Protein 8YH0 (pdb70)

Foldseek 3Di:
DVLLVVLLVLLLVLLVLLLVLLVLLVVLCVVDVVNPDLLSLLVNQLSVLLNQLSPLVSVLVNLQVVQDFDWQVVLLVSQLSNQLSLLSNLLSLLVSLVLLLLCLPVPPCSPVVDDPVVSVVSNVVSSVVSNCLSCVCVVQQWLCNVDPCVPDTITGRHPCNTHPLCSCQVPVCVPRQVVSLVVSVVSLVVSQVSVVVVDHVVSVVLSCVSSCLSCVLQVQLNVVSVQVNVVHDDDVSSNSVNVSSSSNSSSCVSCRRQCVDPSSVVSSVVD/DDDPVRVVVVVVVVVVVVVVVVVVVVVVQAAEEEEDEDPPQCSVVVLVLACVKDWDWHDDPNHIYTYIYNVPPPDPPCPCVLVCAPHQAYEYGGELPVVCVVRLVVLLVQLVDPRCVQHAYEYEHAADPPNFPPLVVDAPVPPPPPDDDDSGRVVVVVVSVVVSQVSNPDPPRYYYHYYDYYSVDSCPNVSVVVSSVVSVVVVVCVVVVVD/DPPVVVVVVVVVVVVVVLVVPDDDFLQVVCVVPDADAAPDKDFPDKQADFDFAWAEKEAAQVLQWIWTAGLQQWIWIARRVVSDTPAIDRHPHSAWHEKEAANVRQWIWIFWQVQKIWIWGRDDPVNHIGTLAIAHDGDAIWQYKYDLHPFWIKTFGQVQKIFIDGNVVSYTPEIAHDGPGTWHEKEAAPNRQKIKTWGQVQKIFIAGPPPSDGLAIAHDGDGGWNEKYAQNNNQWMWTWGQQLKIWIGGPVSNYTRDIQHDPVRNGTWQYWDAALNSQWIWTWTQVQKIFTARNSNSDTSYIRPDGPGGFHYKYAHNVRPWIWIGGRSRMITIID/DCVVVVVVVVVVVVVPDPDDDVVVVVVVVVVVCVVCQVVDCVNVNDPPVPPPD/DAKAKDWADEDEFQAKTKIKIADDDDQLLQWKKWKWWAADLFGIGTAWIAHRPSPDTGGAPVQVVFWDWDDDNVRRMIMIIGGGDAQVNWTWMKMFIAHDDVPDQGGQDIHFTHGHGYPHVDKDKEWPAAEDEDDFQDKDKTKIWIDWFCQDPVRWNQKFKWFDFPNGDIHGQGGTAQRGHPPDDNQWGWHDGGTMIMIMGGRDDPRRFGWMKMWGDSDPPIDIYRTHGYHD

Organism: Homo sapiens (NCBI:txid9606)

Solvent-accessible surface area: 48279 Å² total; per-residue (Å²): 106,228,56,35,97,79,5,46,62,48,1,76,104,18,2,81,69,0,36,82,15,0,76,76,8,36,140,2,2,111,66,32,48,80,1,74,62,16,6,2,32,16,9,16,9,5,2,93,0,0,43,14,6,2,69,78,1,18,55,22,3,30,51,14,49,107,17,77,90,40,53,9,134,55,0,0,100,39,0,0,31,23,10,4,23,15,5,3,6,0,15,4,3,32,13,5,0,58,5,8,58,66,5,7,99,25,33,29,110,2,105,134,69,18,28,105,200,151,4,142,129,39,19,40,100,28,62,115,36,2,83,112,1,0,49,28,0,72,176,31,132,11,66,55,120,73,46,93,100,117,139,95,77,142,19,64,0,141,43,110,43,0,1,72,18,36,9,24,8,120,46,2,28,113,72,59,15,54,72,1,17,93,56,0,62,59,14,3,152,46,0,45,109,37,8,118,102,102,125,80,155,143,5,18,141,5,6,120,63,5,24,121,22,4,24,84,7,21,58,37,30,5,89,13,17,34,80,24,66,122,129,30,155,32,90,78,78,53,41,26,100,0,32,20,49,4,16,14,3,7,42,65,9,11,99,4,5,1,87,55,0,130,87,9,65,87,7,96,129,149,98,156,75,2,12,10,32,104,15,17,35,49,33,6,114,58,19,25,118,78,7,135,93,39,11,78,137,50,46,72,29,7,48,0,0,0,27,17,24,65,171,7,9,28,85,44,3,42,182,68,8,149,42,20,88,52,37,99,12,83,28,125,85,11,52,1,36,2,0,20,14,45,41,10,196,23,162,71,116,13,11,26,37,3,0,42,67,3,15,0,0,0,0,2,3,30,21,63,119,201,39,71,73,7,38,112,55,0,40,56,10,3,85,30,158,50,2,33,92,13,8,0,0,0,2,5,5,70,84,95,114,9,33,114,73,24,147,146,39,61,51,55,136,66,37,112,134,14,105,36,62,86,70,59,118,80,5,2,32,72,6,42,79,51,1,45,97,34,8,119,88,133,140,58,8,73,20,28,38,9,48,59,14,8,99,58,118,102,4,18,68,56,0,40,74,3,0,19,15,8,41,7,43,58,15,5,67,21,2,4,1,93,139,112,31,165,85,57,19,109,73,22,43,85,94,20,78,95,32,24,127,79,44,27,79,25,79,1,51,120,67,3,126,130,39,102,94,39,47,136,15,135,16,146,45,74,58,29,1,156,23,4,99,19,30,0,27,10,10,46,12,0,76,69,4,53,24,0,0,0,0,0,16,41,8,27,0,0,0,1,5,0,57,63,50,19,10,7,16,38,6,91,21,171,18,20,7,2,31,4,1,0,14,0,67,66,12,48,53,0,0,2,6,0,1,32,15,49,2,11,0,6,27,10,133,26,133,51,12,65,32,119,48,34,78,76,2,61,53,19,54,5,0,1,8,12,0,60,9,9,83,83,54,67,0,0,0,0,0,4,54,35,18,0,0,6,2,41,10,116,80,12,124,76,92,28,64,2,83,37,11,116,13,5,0,30,14,3,14,32,8,80,90,54,116,31,0,0,0,0,0,12,45,20,11,2,12,0,1,14,7,153,119,23,74,24,91,5,22,2,51,45,28,147,32,2,2,16,5,10,30,11,1,40,31,12,41,0,0,0,1,0,0,57,45,6,12,0,31,0,4,1,21,67,2,11,31,40,6,16,71,0,58,66,124,110,22,142,37,4,0,34,12,13,12,14,2,79,0,0,16,2,0,2,0,0,1,22,80,89,48,0,9,0,2,3,0,2,37,23,91,82,5,1,57,1,59,42,10,65,35,32,0,12,8,12,9,27,5,79,44,0,38,0,0,0,0,0,0,14,21,20,42,0,36,0,7,8,167,54,130,14,128,92,92,10,64,60,27,94,94,24,30,137,33,110,86,39,84,8,23,104,0,1,41,46,0,54,52,52,3,95,84,72,25,172,118,0,15,5,28,67,91,42,94,92,112,133,22,35,16,56,99,3,69,14,61,32,29,26,146,19,115,64,66,25,70,72,105,0,30,0,59,14,62,40,22,24,3,61,31,5,3,0,0,0,0,3,32,11,69,168,144,10,11,54,5,1,0,7,1,3,20,37,56,63,29,68,73,41,6,84,75,2,117,77,48,13,58,3,49,30,38,41,121,154,57,24,0,42,0,49,0,64,38,0,134,64,79,0,31,4,78,0,0,0,0,10,0,11,12,44,88,50,4,20,0,1,34,51,8,0,115,17,17,81,2,71,12,51,136,152,57,6,95,13,75,20,79,70,72,62,46,111,22,83,75,53,101,81,13,78,4,39,1,134,12,69,86,58,0,99,31,96,66,53,52,10,3,2,0,4,0,1,17,47,96,93,91,16,5,63,2,1,1,37,26,43,58,63,51,12,74,75,17,44,129,56,5,43,5,52,32,89,16,56,35,4,35,0,51,1,56,192,4,82,65,112,1,33,7,34,0,8,0,0,0,0,10,76,53,20,6,30,18,7,67,7,2,87,6,67,119

Secondary structure (DSSP, 8-state):
---HHHHHHHHHHHHHHHHHHHHHHHHHSSEEEEEEE-TTSSHHHHHHH----EEEEEEETTEEEEEEE-TT------SSGGGGTT-SEEEEE-----HHHHHHHHHHHHHH-TTSSSSEEEEE----SSSSTTSTTS-TTSS-TT--S-SSHHHHHHHHHHHHHHT-S-TTT--EEEE-S-SSSTTHHHHHHHHHHHHHHHHHHTTTT--/--HHHHHHHHHHHHHHHHHHH----HHHHSTTS---------EEEEE----S-EEEEEE-TTSSEEEEEETTTEEEEEETTTTEEEEEEE-S-S-EEEEEE-TTSSEEEEEETTSEEEEEE-S-TTSS-EEEEEEE---S-EEEEEEEETTEEEEEETTSEEEEEETTT-SEEEEEE--SS-EEEEEE-TTSSEEEEEETTS-EEEEETTT--EEEEE---SS-EEEEEE-TTSSEEEEEETTS-EEEEETTT-SEEEEE--TT--S-EEEEEE-TTS-EEEEEETTS-EEEEETTT-SEEEE----SS-EEEEEE-SSSS-EEEEETTS-EEEE-/-HHHHHHHHHHHHHHS-----HHHHHHHHHHHHHHTSTT-TTTSPPPTTT---/-HHHHHHHHHHHHHHHHHHHHHHHHHHHHHH-GGG-SHHHHHHHHHHHHHHHHHHTHHHHHHHHHHT-B--HHHHHHHHHHHHHHHHHHHHHHHHHHHHHHHHHHHGGGHHHH--HHHHHHHHHHHHHHHHHHHHGGGGT-SGGGT-S-TT----B--HHHHS-HHIIIIIIIHHHTHHHHHHHHHHHHHHHHHHHHH--HHHHHHHHHHHHHHHHHHHHHHHHHHHHHTT----HHHHHHHHHHHHHHHHHHHHHHGGGSHHHHHHHHH-/-EEEEE--EEE-TT--EEEEEEEESS-GGG-EEEEEEEETTTEEEEEEEE-TTS--EEE-TTTTTS-EEEEETTTTEEEEEE----GGG-EEEEEEEE--STT--TT--B---EEEEE------EEES-SEEE--TTS-EEEEEEESS--B-TTS-B-B-EEEE-TTS-EEEEESSSS-B-TT--TTEEEEEETTEEEEEESS--GGG-SEEE--B-SSSSP-----EEEE-

InterPro domains:
  IPR001019 Guanine nucleotide binding protein, alpha subunit [PF00503] (14-343)
  IPR001019 Guanine nucleotide binding protein, alpha subunit [PR00318] (35-50)
  IPR001019 Guanine nucleotide binding protein, alpha subunit [PR00318] (167-189)
  IPR001019 Guanine nucleotide binding protein, alpha subunit [PR00318] (196-213)
  IPR001019 Guanine nucleotide binding protein, alpha subunit [PR00318] (218-246)
  IPR001019 Guanine nucleotide binding protein, alpha subunit [PR00318] (264-273)
  IPR001019 Guanine nucleotide binding protein, alpha subunit [PS51882] (32-354)
  IPR001019 Guanine nucleotide binding protein, alpha subunit [PTHR10218] (7-351)
  IPR001019 Guanine nucleotide binding protein, alpha subunit [SM00275] (13-353)
  IPR001019 Guanine nucleotide binding protein, alpha subunit [cd00066] (34-348)
  IPR001408 G-protein alpha subunit, group I [PR00441] (79-88)
  IPR001408 G-protein alpha subunit, group I [PR00441] (185-195)
  IPR001408 G-protein alpha subunit, group I [PR00441] (278-290)
  IPR001408 G-protein alpha subunit, group I [PR00441] (296-307)
  IPR001408 G-protein alpha subunit, group I [PR00441] (343-354)
  IPR011025 G protein alpha subunit, helical insertion [G3DSA:1.10.400.10] (62-180)
  IPR011025 G protein alpha subunit, helical insertion [SSF47895] (61-181)
  IPR027417 P-loop containing nucleoside triphosphate hydrolase [G3DSA:3.40.50.300] (35-343)
  IPR027417 P-loop containing nucleoside triphosphate hydrolase [SSF52540] (32-349)

Radius of gyration: 36.75 Å; Cα contacts (8 Å, |Δi|>4): 2383; chains: 5; bounding box: 72×110×106 Å

B-factor: mean 31.42, std 19.79, range [5.39, 108.95]

Sequence (1103 aa):
SWTSVTYITVEILIGLCAIVGNVLVIWVVKLNPSLQTTTFYFIVSLALADIAVGVLVMPLAIVISLGVTIHFYSCLFMTCLMLIFTHASIMSLLAIAVDRYLRVKLTVRYRRVTTQRRIWLALGLCWLVSFLVGLTPMFGWNMKLSSADENLTFLPCRFRSVMRMDYMVYFSFFLWILVPLVVMCAIYFDIFYIIRNRLEFKTAKSLLLVLFLFALCWLPLSIINCILYFDGQVPQTVLYLGILLSHANSMMNPIVYAYKIKKFKETYLLITLSAEDKAAVERSKMIDRNLREDGEKAAREVKLLLLGAGESGKSTIVKQMKGIVETHFTFKDLHFKMFDVGGQRSERKKWIHCFEGVTAIIFCVALSNRMHESMKLFDSICNNKWFTDTSIILFLNKKDLFEEKIKKSPLTICYPEYAGSNTYEEAAAYIQCQFEDLNKRKDTKEIYTHFTCATDTKNVQFVFDAVTDVIIKNNLKDCGLFDQLRQEAEQLKNQIRDARKACADATLSQITNNIDPVGRIQMRTRRTLRGHLAKIYAMHWGTDSRLLVSASQDGKLIIWDSYTTNKVHAIPLRSSWVMTCAYAPSGNYVACGGLDNICSIYNLKTREGNVRVSRELAGHTGYLSCCRFLDDNQIVTSSGDTTCALWDIETGQQTTTFTGHTGDVMSLSLAPDTRLFVSGACDASAKLWDVREGMCRQTFTGHESDINAICFFPNGNAFATGSDDATCRLFDLRADQELMTYSHDNIICGITSVSFSKSGRLLLAGYDDFNCNVWDALKADRAGVLAGHDNRVSCLGVTDDGMAVATGSWDSFLKIWNIAQARKLVEQLKMEANIDRIKVSKAAADLMAYCEAHAKEDPLLTPVPASENPFVQLVESGGGLVQPGGSRKLSCSASGFAFSSFGMHWVRQAPEKGLEWVAYISSGSGTIYYADTVKGRFTISRDDPKNTLFLQMTSLRSEDTAMYYCVRSIYYYGSSPFDFWGQGTTLTVSSSDIVMTQATSSVPVTPGESVSISCRSSKSLLHSNGNTYLYWFLQRPGQSPQLLIYRMSNLASGVPDRFSGSGSGTAFTLTISRLEAEDVGVYYCMQHLEYPLTFGAGTKLEL

Nearest PDB structures (foldseek):
  7xat-assembly1_D  TM=9.523E-01  e=4.772E-06  Bos taurus
  6dde-assembly1_C  TM=9.032E-01  e=3.827E-06  Homo sapiens
  8sg1-assembly1_G  TM=8.484E-01  e=4.434E-06  Homo sapiens
  7yj4-assembly1_G  TM=9.229E-01  e=1.338E-05  Bos taurus
  8zbe-assembly1_D  TM=7.399E-01  e=9.257E-06  Rattus norvegicus

Structure (mmCIF, N/CA/C/O backbone):
data_8YH0
#
_entry.id   8YH0
#
_cell.length_a   1.00
_cell.length_b   1.00
_cell.length_c   1.00
_cell.angle_alpha   90.00
_cell.angle_beta   90.00
_cell.angle_gamma   90.00
#
_symmetry.space_group_name_H-M   'P 1'
#
loop_
_entity.id
_entity.type
_entity.pdbx_description
1 polymer 'HA tag,Adenosine receptor A3,LgBiT,eGFP chimera'
2 polymer 'Guanine nucleotide-binding protein G(I)/G(S)/G(O) subunit gamma-2,Guanine nucleotide-binding protein G(i) subunit alpha-1'
3 polymer 'Guanine nucleotide-binding protein G(I)/G(S)/G(T) subunit beta-1'
4 polymer scfv16
5 non-polymer "N-ETHYL-5'-CARBOXAMIDO ADENOSINE"
#
loop_
_atom_site.group_PDB
_atom_site.id
_atom_site.type_symbol
_atom_site.label_atom_id
_atom_site.label_alt_id
_atom_site.label_comp_id
_atom_site.label_asym_id
_atom_site.label_entity_id
_atom_site.label_seq_id
_atom_site.pdbx_PDB_ins_code
_atom_site.Cartn_x
_atom_site.Cartn_y
_atom_site.Cartn_z
_atom_site.occupancy
_atom_site.B_iso_or_equiv
_atom_site.auth_seq_id
_atom_site.auth_comp_id
_atom_site.auth_asym_id
_atom_site.auth_atom_id
_atom_site.pdbx_PDB_model_num
ATOM 1 N N . SER A 1 34 ? 83.901 118.636 151.185 1.00 54.89 9 SER R N 1
ATOM 2 C CA . SER A 1 34 ? 84.212 119.975 151.762 1.00 54.89 9 SER R CA 1
ATOM 3 C C . SER A 1 34 ? 84.613 120.957 150.666 1.00 54.89 9 SER R C 1
ATOM 4 O O . SER A 1 34 ? 84.840 120.566 149.522 1.00 54.89 9 SER R O 1
ATOM 7 N N . TRP A 1 35 ? 84.696 122.239 151.026 1.00 56.86 10 TRP R N 1
ATOM 8 C CA . TRP A 1 35 ? 85.109 123.254 150.061 1.00 56.86 10 TRP R CA 1
ATOM 9 C C . TRP A 1 35 ? 86.540 123.011 149.598 1.00 56.86 10 TRP R C 1
ATOM 10 O O . TRP A 1 35 ? 86.856 123.155 148.410 1.00 56.86 10 TRP R O 1
ATOM 21 N N . THR A 1 36 ? 87.421 122.641 150.529 1.00 51.07 11 THR R N 1
ATOM 22 C CA . THR A 1 36 ? 88.821 122.423 150.186 1.00 51.07 11 THR R CA 1
ATOM 23 C C . THR A 1 36 ? 88.964 121.307 149.160 1.00 51.07 11 THR R C 1
ATOM 24 O O . THR A 1 36 ? 89.736 121.422 148.203 1.00 51.07 11 THR R O 1
ATOM 28 N N . SER A 1 37 ? 88.226 120.212 149.348 1.00 49.30 12 SER R N 1
ATOM 29 C CA . SER A 1 37 ? 88.313 119.089 148.422 1.00 49.30 12 SER R CA 1
ATOM 30 C C . SER A 1 37 ? 87.879 119.502 147.020 1.00 49.30 12 SER R C 1
ATOM 31 O O . SER A 1 37 ? 88.535 119.172 146.026 1.00 49.30 12 SER R O 1
ATOM 34 N N . VAL A 1 38 ? 86.765 120.232 146.926 1.00 50.40 13 VAL R N 1
ATOM 35 C CA . VAL A 1 38 ? 86.258 120.652 145.621 1.00 50.40 13 VAL R CA 1
ATOM 36 C C . VAL A 1 38 ? 87.255 121.583 144.944 1.00 50.40 13 VAL R C 1
ATOM 37 O O . VAL A 1 38 ? 87.546 121.451 143.747 1.00 50.40 13 VAL R O 1
ATOM 41 N N . THR A 1 39 ? 87.787 122.544 145.700 1.00 47.07 14 THR R N 1
ATOM 42 C CA . THR A 1 39 ? 88.754 123.482 145.140 1.00 47.07 14 THR R CA 1
ATOM 43 C C . THR A 1 39 ? 89.993 122.746 144.645 1.00 47.07 14 THR R C 1
ATOM 44 O O . THR A 1 39 ? 90.507 123.019 143.553 1.00 47.07 14 THR R O 1
ATOM 48 N N . TYR A 1 40 ? 90.485 121.801 145.447 1.00 41.97 15 TYR R N 1
ATOM 49 C CA . TYR A 1 40 ? 91.662 121.030 145.072 1.00 41.97 15 TYR R CA 1
ATOM 50 C C . TYR A 1 40 ? 91.411 120.241 143.795 1.00 41.97 15 TYR R C 1
ATOM 51 O O . TYR A 1 40 ? 92.242 120.228 142.884 1.00 41.97 15 TYR R O 1
ATOM 60 N N . ILE A 1 41 ? 90.252 119.585 143.708 1.00 44.45 16 ILE R N 1
ATOM 61 C CA . ILE A 1 41 ? 89.938 118.786 142.525 1.00 44.45 16 ILE R CA 1
ATOM 62 C C . ILE A 1 41 ? 89.866 119.675 141.290 1.00 44.45 16 ILE R C 1
ATOM 63 O O . ILE A 1 41 ? 90.399 119.338 140.226 1.00 44.45 16 ILE R O 1
ATOM 68 N N . THR A 1 42 ? 89.201 120.826 141.413 1.00 44.65 17 THR R N 1
ATOM 69 C CA . THR A 1 42 ? 89.053 121.725 140.273 1.00 44.65 17 THR R CA 1
ATOM 70 C C . THR A 1 42 ? 90.410 122.234 139.795 1.00 44.65 17 THR R C 1
ATOM 71 O O . THR A 1 42 ? 90.721 122.202 138.596 1.00 44.65 17 THR R O 1
ATOM 75 N N . VAL A 1 43 ? 91.235 122.713 140.728 1.00 41.15 18 VAL R N 1
ATOM 76 C CA . VAL A 1 43 ? 92.542 123.242 140.349 1.00 41.15 18 VAL R CA 1
ATOM 77 C C . VAL A 1 43 ? 93.395 122.137 139.739 1.00 41.15 18 VAL R C 1
ATOM 78 O O . VAL A 1 43 ? 94.103 122.349 138.749 1.00 41.15 18 VAL R O 1
ATOM 82 N N . GLU A 1 44 ? 93.334 120.938 140.321 1.00 41.83 19 GLU R N 1
ATOM 83 C CA . GLU A 1 44 ? 94.115 119.814 139.823 1.00 41.83 19 GLU R CA 1
ATOM 84 C C . GLU A 1 44 ? 93.726 119.470 138.392 1.00 41.83 19 GLU R C 1
ATOM 85 O O . GLU A 1 44 ? 94.588 119.288 137.525 1.00 41.83 19 GLU R O 1
ATOM 91 N N . ILE A 1 45 ? 92.422 119.369 138.124 1.00 44.06 20 ILE R N 1
ATOM 92 C CA . ILE A 1 45 ? 91.980 118.988 136.786 1.00 44.06 20 ILE R CA 1
ATOM 93 C C . ILE A 1 45 ? 92.357 120.068 135.778 1.00 44.06 20 ILE R C 1
ATOM 94 O O . ILE A 1 45 ? 92.830 119.771 134.674 1.00 44.06 20 ILE R O 1
ATOM 99 N N . LEU A 1 46 ? 92.169 121.339 136.145 1.00 43.65 21 LEU R N 1
ATOM 100 C CA . LEU A 1 46 ? 92.534 122.418 135.232 1.00 43.65 21 LEU R CA 1
ATOM 101 C C . LEU A 1 46 ? 94.028 122.394 134.925 1.00 43.65 21 LEU R C 1
ATOM 102 O O . LEU A 1 46 ? 94.442 122.526 133.766 1.00 43.65 21 LEU R O 1
ATOM 107 N N . ILE A 1 47 ? 94.856 122.212 135.957 1.00 39.19 22 ILE R N 1
ATOM 108 C CA . ILE A 1 47 ? 96.303 122.217 135.766 1.00 39.19 22 ILE R CA 1
ATOM 109 C C . ILE A 1 47 ? 96.728 121.040 134.898 1.00 39.19 22 ILE R C 1
ATOM 110 O O . ILE A 1 47 ? 97.587 121.172 134.018 1.00 39.19 22 ILE R O 1
ATOM 115 N N . GLY A 1 48 ? 96.148 119.864 135.143 1.00 41.06 23 GLY R N 1
ATOM 116 C CA . GLY A 1 48 ? 96.492 118.705 134.336 1.00 41.06 23 GLY R CA 1
ATOM 117 C C . GLY A 1 48 ? 96.100 118.880 132.882 1.00 41.06 23 GLY R C 1
ATOM 118 O O . GLY A 1 48 ? 96.848 118.507 131.972 1.00 41.06 23 GLY R O 1
ATOM 119 N N . LEU A 1 49 ? 94.916 119.447 132.641 1.00 44.24 24 LEU R N 1
ATOM 120 C CA . LEU A 1 49 ? 94.502 119.720 131.269 1.00 44.24 24 LEU R CA 1
ATOM 121 C C . LEU A 1 49 ? 95.461 120.694 130.599 1.00 44.24 24 LEU R C 1
ATOM 122 O O . LEU A 1 49 ? 95.833 120.516 129.432 1.00 44.24 24 LEU R O 1
ATOM 127 N N . CYS A 1 50 ? 95.875 121.735 131.325 1.00 43.70 25 CYS R N 1
ATOM 128 C CA . CYS A 1 50 ? 96.829 122.689 130.767 1.00 43.70 25 CYS R CA 1
ATOM 129 C C . CYS A 1 50 ? 98.147 122.004 130.420 1.00 43.70 25 CYS R C 1
ATOM 130 O O . CYS A 1 50 ? 98.732 122.254 129.359 1.00 43.70 25 CYS R O 1
ATOM 133 N N . ALA A 1 51 ? 98.630 121.137 131.312 1.00 39.74 26 ALA R N 1
ATOM 134 C CA . ALA A 1 51 ? 99.876 120.420 131.060 1.00 39.74 26 ALA R CA 1
ATOM 135 C C . ALA A 1 51 ? 99.762 119.564 129.806 1.00 39.74 26 ALA R C 1
ATOM 136 O O . ALA A 1 51 ? 100.654 119.558 128.948 1.00 39.74 26 ALA R O 1
ATOM 138 N N . ILE A 1 52 ? 98.655 118.827 129.691 1.00 40.46 27 ILE R N 1
ATOM 139 C CA . ILE A 1 52 ? 98.457 117.957 128.534 1.00 40.46 27 ILE R CA 1
ATOM 140 C C . ILE A 1 52 ? 98.432 118.784 127.257 1.00 40.46 27 ILE R C 1
ATOM 141 O O . ILE A 1 52 ? 99.066 118.435 126.256 1.00 40.46 27 ILE R O 1
ATOM 146 N N . VAL A 1 53 ? 97.700 119.900 127.276 1.00 41.61 28 VAL R N 1
ATOM 147 C CA . VAL A 1 53 ? 97.580 120.728 126.077 1.00 41.61 28 VAL R CA 1
ATOM 148 C C . VAL A 1 53 ? 98.944 121.272 125.673 1.00 41.61 28 VAL R C 1
ATOM 149 O O . VAL A 1 53 ? 99.333 121.223 124.499 1.00 41.61 28 VAL R O 1
ATOM 153 N N . GLY A 1 54 ? 99.694 121.796 126.644 1.00 39.42 29 GLY R N 1
ATOM 154 C CA . GLY A 1 54 ? 100.994 122.365 126.327 1.00 39.42 29 GLY R CA 1
ATOM 155 C C . GLY A 1 54 ? 101.957 121.335 125.769 1.00 39.42 29 GLY R C 1
ATOM 156 O O . GLY A 1 54 ? 102.641 121.577 124.770 1.00 39.42 29 GLY R O 1
ATOM 157 N N . ASN A 1 55 ? 102.017 120.163 126.402 1.00 37.56 30 ASN R N 1
ATOM 158 C CA . ASN A 1 55 ? 102.946 119.139 125.940 1.00 37.56 30 ASN R CA 1
ATOM 159 C C . ASN A 1 55 ? 102.533 118.591 124.579 1.00 37.56 30 ASN R C 1
ATOM 160 O O . ASN A 1 55 ? 103.390 118.287 123.740 1.00 37.56 30 ASN R O 1
ATOM 165 N N . VAL A 1 56 ? 101.227 118.465 124.334 1.00 39.67 31 VAL R N 1
ATOM 166 C CA . VAL A 1 56 ? 100.764 118.014 123.026 1.00 39.67 31 VAL R CA 1
ATOM 167 C C . VAL A 1 56 ? 101.138 119.030 121.958 1.00 39.67 31 VAL R C 1
ATOM 168 O O . VAL A 1 56 ? 101.549 118.665 120.851 1.00 39.67 31 VAL R O 1
ATOM 172 N N . LEU A 1 57 ? 100.996 120.321 122.267 1.00 41.63 32 LEU R N 1
ATOM 173 C CA . LEU A 1 57 ? 101.412 121.351 121.320 1.00 41.63 32 LEU R CA 1
ATOM 174 C C . LEU A 1 57 ? 102.907 121.260 121.043 1.00 41.63 32 LEU R C 1
ATOM 175 O O . LEU A 1 57 ? 103.349 121.404 119.897 1.00 41.63 32 LEU R O 1
ATOM 180 N N . VAL A 1 58 ? 103.704 121.022 122.087 1.00 39.24 33 VAL R N 1
ATOM 181 C CA . VAL A 1 58 ? 105.152 120.902 121.907 1.00 39.24 33 VAL R CA 1
ATOM 182 C C . VAL A 1 58 ? 105.470 119.737 120.976 1.00 39.24 33 VAL R C 1
ATOM 183 O O . VAL A 1 58 ? 106.288 119.852 120.054 1.00 39.24 33 VAL R O 1
ATOM 187 N N . ILE A 1 59 ? 104.827 118.592 121.213 1.00 39.79 34 ILE R N 1
ATOM 188 C CA . ILE A 1 59 ? 105.078 117.412 120.387 1.00 39.79 34 ILE R CA 1
ATOM 189 C C . ILE A 1 59 ? 104.669 117.680 118.944 1.00 39.79 34 ILE R C 1
ATOM 190 O O . ILE A 1 59 ? 105.379 117.316 117.998 1.00 39.79 34 ILE R O 1
ATOM 195 N N . TRP A 1 60 ? 103.504 118.301 118.755 1.00 46.83 35 TRP R N 1
ATOM 196 C CA . TRP A 1 60 ? 103.032 118.629 117.416 1.00 46.83 35 TRP R CA 1
ATOM 197 C C . TRP A 1 60 ? 104.047 119.504 116.692 1.00 46.83 35 TRP R C 1
ATOM 198 O O . TRP A 1 60 ? 104.424 119.235 115.544 1.00 46.83 35 TRP R O 1
ATOM 209 N N . VAL A 1 61 ? 104.520 120.551 117.370 1.00 44.61 36 VAL R N 1
ATOM 210 C CA . VAL A 1 61 ? 105.476 121.470 116.758 1.00 44.61 36 VAL R CA 1
ATOM 211 C C . VAL A 1 61 ? 106.752 120.731 116.380 1.00 44.61 36 VAL R C 1
ATOM 212 O O . VAL A 1 61 ? 107.283 120.891 115.275 1.00 44.61 36 VAL R O 1
ATOM 216 N N . VAL A 1 62 ? 107.264 119.904 117.295 1.00 41.25 37 VAL R N 1
ATOM 217 C CA . VAL A 1 62 ? 108.532 119.225 117.039 1.00 41.25 37 VAL R CA 1
ATOM 218 C C . VAL A 1 62 ? 108.400 118.267 115.862 1.00 41.25 37 VAL R C 1
ATOM 219 O O . VAL A 1 62 ? 109.267 118.223 114.981 1.00 41.25 37 VAL R O 1
ATOM 223 N N . LYS A 1 63 ? 107.321 117.483 115.825 1.00 43.51 38 LYS R N 1
ATOM 224 C CA . LYS A 1 63 ? 107.162 116.504 114.754 1.00 43.51 38 LYS R CA 1
ATOM 225 C C . LYS A 1 63 ? 106.873 117.154 113.407 1.00 43.51 38 LYS R C 1
ATOM 226 O O . LYS A 1 63 ? 107.285 116.618 112.372 1.00 43.51 38 LYS R O 1
ATOM 232 N N . LEU A 1 64 ? 106.176 118.292 113.386 1.00 45.67 39 LEU R N 1
ATOM 233 C CA . LEU A 1 64 ? 105.842 118.911 112.106 1.00 45.67 39 LEU R CA 1
ATOM 234 C C . LEU A 1 64 ? 107.091 119.346 111.348 1.00 45.67 39 LEU R C 1
ATOM 235 O O . LEU A 1 64 ? 107.160 119.196 110.122 1.00 45.67 39 LEU R O 1
ATOM 240 N N . ASN A 1 65 ? 108.086 119.886 112.052 1.00 42.86 40 ASN R N 1
ATOM 241 C CA . ASN A 1 65 ? 109.284 120.406 111.409 1.00 42.86 40 ASN R CA 1
ATOM 242 C C . ASN A 1 65 ? 110.432 119.423 111.580 1.00 42.86 40 ASN R C 1
ATOM 243 O O . ASN A 1 65 ? 110.908 119.237 112.710 1.00 42.86 40 ASN R O 1
ATOM 248 N N . PRO A 1 66 ? 110.913 118.776 110.513 1.00 36.67 41 PRO R N 1
ATOM 249 C CA . PRO A 1 66 ? 112.075 117.884 110.657 1.00 36.67 41 PRO R CA 1
ATOM 250 C C . PRO A 1 66 ? 113.335 118.592 111.126 1.00 36.67 41 PRO R C 1
ATOM 251 O O . PRO A 1 66 ? 114.245 117.922 111.631 1.00 36.67 41 PRO R O 1
ATOM 255 N N . SER A 1 67 ? 113.426 119.914 110.968 1.00 40.13 42 SER R N 1
ATOM 256 C CA . SER A 1 67 ? 114.594 120.641 111.449 1.00 40.13 42 SER R CA 1
ATOM 257 C C . SER A 1 67 ? 114.689 120.641 112.968 1.00 40.13 42 SER R C 1
ATOM 258 O O . SER A 1 67 ? 115.759 120.941 113.509 1.00 40.13 42 SER R O 1
ATOM 261 N N . LEU A 1 68 ? 113.600 120.313 113.666 1.00 41.82 43 LEU R N 1
ATOM 262 C CA . LEU A 1 68 ? 113.558 120.310 115.123 1.00 41.82 43 LEU R CA 1
ATOM 263 C C . LEU A 1 68 ? 113.699 118.905 115.699 1.00 41.82 43 LEU R C 1
ATOM 264 O O . LEU A 1 68 ? 113.057 118.579 116.703 1.00 41.82 43 LEU R O 1
ATOM 269 N N . GLN A 1 69 ? 114.533 118.067 115.084 1.00 39.01 44 GLN R N 1
ATOM 270 C CA . GLN A 1 69 ? 114.670 116.674 115.493 1.00 39.01 44 GLN R CA 1
ATOM 271 C C . GLN A 1 69 ? 116.122 116.341 115.808 1.00 39.01 44 GLN R C 1
ATOM 272 O O . GLN A 1 69 ? 116.659 115.344 115.315 1.00 39.01 44 GLN R O 1
ATOM 278 N N . THR A 1 70 ? 116.762 117.176 116.625 1.00 36.47 45 THR R N 1
ATOM 279 C CA . THR A 1 70 ? 118.144 116.956 117.031 1.00 36.47 45 THR R CA 1
ATOM 280 C C . THR A 1 70 ? 118.218 116.692 118.529 1.00 36.47 45 THR R C 1
ATOM 281 O O . THR A 1 70 ? 117.186 116.542 119.191 1.00 36.47 45 THR R O 1
ATOM 285 N N . THR A 1 71 ? 119.434 116.635 119.071 1.00 31.88 46 THR R N 1
ATOM 286 C CA . THR A 1 71 ? 119.657 116.204 120.447 1.00 31.88 46 THR R CA 1
ATOM 287 C C . THR A 1 71 ? 118.835 117.003 121.454 1.00 31.88 46 THR R C 1
ATOM 288 O O . THR A 1 71 ? 118.117 116.417 122.278 1.00 31.88 46 THR R O 1
ATOM 292 N N . THR A 1 72 ? 118.922 118.334 121.400 1.00 33.13 47 THR R N 1
ATOM 293 C CA . THR A 1 72 ? 118.173 119.157 122.342 1.00 33.13 47 THR R CA 1
ATOM 294 C C . THR A 1 72 ? 116.682 118.869 122.238 1.00 33.13 47 THR R C 1
ATOM 295 O O . THR A 1 72 ? 115.982 118.772 123.253 1.00 33.13 47 THR R O 1
ATOM 299 N N . PHE A 1 73 ? 116.178 118.707 121.014 1.00 36.48 48 PHE R N 1
ATOM 300 C CA . PHE A 1 73 ? 114.767 118.398 120.843 1.00 36.48 48 PHE R CA 1
ATOM 301 C C . PHE A 1 73 ? 114.437 116.967 121.238 1.00 36.48 48 PHE R C 1
ATOM 302 O O . PHE A 1 73 ? 113.310 116.709 121.660 1.00 36.48 48 PHE R O 1
ATOM 310 N N . TYR A 1 74 ? 115.390 116.038 121.143 1.00 31.95 49 TYR R N 1
ATOM 311 C CA . TYR A 1 74 ? 115.176 114.712 121.714 1.00 31.95 49 TYR R CA 1
ATOM 312 C C . TYR A 1 74 ? 114.914 114.817 123.212 1.00 31.95 49 TYR R C 1
ATOM 313 O O . TYR A 1 74 ? 113.947 114.250 123.738 1.00 31.95 49 TYR R O 1
ATOM 322 N N . PHE A 1 75 ? 115.770 115.562 123.915 1.00 26.24 50 PHE R N 1
ATOM 323 C CA . PHE A 1 75 ? 115.572 115.738 125.351 1.00 26.24 50 PHE R CA 1
ATOM 324 C C . PHE A 1 75 ? 114.256 116.453 125.640 1.00 26.24 50 PHE R C 1
ATOM 325 O O . PHE A 1 75 ? 113.527 116.086 126.572 1.00 26.24 50 PHE R O 1
ATOM 333 N N . ILE A 1 76 ? 113.934 117.476 124.848 1.00 29.89 51 ILE R N 1
ATOM 334 C CA . ILE A 1 76 ? 112.718 118.244 125.084 1.00 29.89 51 ILE R CA 1
ATOM 335 C C . ILE A 1 76 ? 111.481 117.377 124.881 1.00 29.89 51 ILE R C 1
ATOM 336 O O . ILE A 1 76 ? 110.519 117.466 125.649 1.00 29.89 51 ILE R O 1
ATOM 341 N N . VAL A 1 77 ? 111.474 116.530 123.849 1.00 32.21 52 VAL R N 1
ATOM 342 C CA . VAL A 1 77 ? 110.313 115.672 123.628 1.00 32.21 52 VAL R CA 1
ATOM 343 C C . VAL A 1 77 ? 110.233 114.588 124.692 1.00 32.21 52 VAL R C 1
ATOM 344 O O . VAL A 1 77 ? 109.134 114.169 125.072 1.00 32.21 52 VAL R O 1
ATOM 348 N N . SER A 1 78 ? 111.372 114.102 125.190 1.00 28.62 53 SER R N 1
ATOM 349 C CA . SER A 1 78 ? 111.318 113.169 126.312 1.00 28.62 53 SER R CA 1
ATOM 350 C C . SER A 1 78 ? 110.652 113.824 127.515 1.00 28.62 53 SER R C 1
ATOM 351 O O . SER A 1 78 ? 109.779 113.232 128.165 1.00 28.62 53 SER R O 1
ATOM 354 N N . LEU A 1 79 ? 111.044 115.064 127.814 1.00 27.04 54 LEU R N 1
ATOM 355 C CA . LEU A 1 79 ? 110.392 115.813 128.883 1.00 27.04 54 LEU R CA 1
ATOM 356 C C . LEU A 1 79 ? 108.907 115.996 128.591 1.00 27.04 54 LEU R C 1
ATOM 357 O O . LEU A 1 79 ? 108.070 115.942 129.497 1.00 27.04 54 LEU R O 1
ATOM 362 N N . ALA A 1 80 ? 108.567 116.239 127.325 1.00 31.75 55 ALA R N 1
ATOM 363 C CA . ALA A 1 80 ? 107.171 116.441 126.958 1.00 31.75 55 ALA R CA 1
ATOM 364 C C . ALA A 1 80 ? 106.344 115.190 127.223 1.00 31.75 55 ALA R C 1
ATOM 365 O O . ALA A 1 80 ? 105.230 115.276 127.746 1.00 31.75 55 ALA R O 1
ATOM 367 N N . LEU A 1 81 ? 106.867 114.019 126.860 1.00 31.18 56 LEU R N 1
ATOM 368 C CA . LEU A 1 81 ? 106.159 112.776 127.160 1.00 31.18 56 LEU R CA 1
ATOM 369 C C . LEU A 1 81 ? 106.058 112.549 128.663 1.00 31.18 56 LEU R C 1
ATOM 370 O O . LEU A 1 81 ? 105.022 112.088 129.159 1.00 31.18 56 LEU R O 1
ATOM 375 N N . ALA A 1 82 ? 107.120 112.865 129.406 1.00 28.83 57 ALA R N 1
ATOM 376 C CA . ALA A 1 82 ? 107.050 112.739 130.858 1.00 28.83 57 ALA R CA 1
ATOM 377 C C . ALA A 1 82 ? 105.937 113.611 131.425 1.00 28.83 57 ALA R C 1
ATOM 378 O O . ALA A 1 82 ? 105.175 113.177 132.296 1.00 28.83 57 ALA R O 1
ATOM 380 N N . ASP A 1 83 ? 105.819 114.842 130.930 1.00 31.30 58 ASP R N 1
ATOM 381 C CA . ASP A 1 83 ? 104.788 115.748 131.421 1.00 31.30 58 ASP R CA 1
ATOM 382 C C . ASP A 1 83 ? 103.394 115.326 130.973 1.00 31.30 58 ASP R C 1
ATOM 383 O O . ASP A 1 83 ? 102.431 115.496 131.726 1.00 31.30 58 ASP R O 1
ATOM 388 N N . ILE A 1 84 ? 103.261 114.772 129.766 1.00 34.04 59 ILE R N 1
ATOM 389 C CA . ILE A 1 84 ? 101.982 114.209 129.353 1.00 34.04 59 ILE R CA 1
ATOM 390 C C . ILE A 1 84 ? 101.566 113.078 130.273 1.00 34.04 59 ILE R C 1
ATOM 391 O O . ILE A 1 84 ? 100.390 112.981 130.637 1.00 34.04 59 ILE R O 1
ATOM 396 N N . ALA A 1 85 ? 102.499 112.210 130.654 1.00 32.69 60 ALA R N 1
ATOM 397 C CA . ALA A 1 85 ? 102.195 111.163 131.618 1.00 32.69 60 ALA R CA 1
ATOM 398 C C . ALA A 1 85 ? 101.833 111.723 132.987 1.00 32.69 60 ALA R C 1
ATOM 399 O O . ALA A 1 85 ? 100.921 111.204 133.639 1.00 32.69 60 ALA R O 1
ATOM 401 N N . VAL A 1 86 ? 102.532 112.770 133.437 1.00 31.72 61 VAL R N 1
ATOM 402 C CA . VAL A 1 86 ? 102.216 113.410 134.714 1.00 31.72 61 VAL R CA 1
ATOM 403 C C . VAL A 1 86 ? 100.901 114.171 134.678 1.00 31.72 61 VAL R C 1
ATOM 404 O O . VAL A 1 86 ? 100.346 114.480 135.740 1.00 31.72 61 VAL R O 1
ATOM 408 N N . GLY A 1 87 ? 100.390 114.495 133.497 1.00 36.98 62 GLY R N 1
ATOM 409 C CA . GLY A 1 87 ? 99.138 115.220 133.401 1.00 36.98 62 GLY R CA 1
ATOM 410 C C . GLY A 1 87 ? 97.937 114.351 133.085 1.00 36.98 62 GLY R C 1
ATOM 411 O O . GLY A 1 87 ? 96.803 114.721 133.402 1.00 36.98 62 GLY R O 1
ATOM 412 N N . VAL A 1 88 ? 98.167 113.194 132.462 1.00 37.23 63 VAL R N 1
ATOM 413 C CA . VAL A 1 88 ? 97.053 112.369 132.002 1.00 37.23 63 VAL R CA 1
ATOM 414 C C . VAL A 1 88 ? 96.657 111.342 133.055 1.00 37.23 63 VAL R C 1
ATOM 415 O O . VAL A 1 88 ? 95.468 111.158 133.335 1.00 37.23 63 VAL R O 1
ATOM 419 N N . LEU A 1 89 ? 97.631 110.654 133.649 1.00 36.46 64 LEU R N 1
ATOM 420 C CA . LEU A 1 89 ? 97.359 109.630 134.653 1.00 36.46 64 LEU R CA 1
ATOM 421 C C . LEU A 1 89 ? 97.459 110.183 136.070 1.00 36.46 64 LEU R C 1
ATOM 422 O O . LEU A 1 89 ? 96.571 109.951 136.896 1.00 36.46 64 LEU R O 1
ATOM 427 N N . VAL A 1 90 ? 98.533 110.917 136.365 1.00 34.24 65 VAL R N 1
ATOM 428 C CA . VAL A 1 90 ? 98.760 111.389 137.724 1.00 34.24 65 VAL R CA 1
ATOM 429 C C . VAL A 1 90 ? 97.662 112.335 138.190 1.00 34.24 65 VAL R C 1
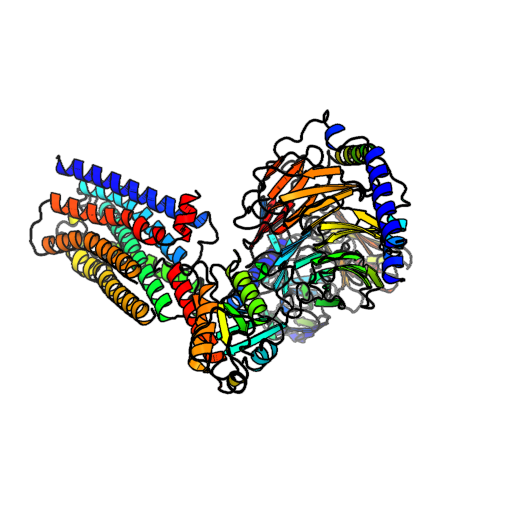ATOM 430 O O . VAL A 1 90 ? 97.425 112.448 139.394 1.00 34.24 65 VAL R O 1
ATOM 434 N N . MET A 1 91 ? 96.974 113.010 137.276 1.00 41.57 66 MET R N 1
ATOM 435 C CA . MET A 1 91 ? 95.894 113.913 137.657 1.00 41.57 66 MET R CA 1
ATOM 436 C C . MET A 1 91 ? 94.670 113.124 138.124 1.00 41.57 66 MET R C 1
ATOM 437 O O . MET A 1 91 ? 94.248 113.277 139.282 1.00 41.57 66 MET R O 1
ATOM 442 N N . PRO A 1 92 ? 94.058 112.288 137.272 1.00 40.10 67 PRO R N 1
ATOM 443 C CA . PRO A 1 92 ? 92.967 111.441 137.779 1.00 40.10 67 PRO R CA 1
ATOM 444 C C . PRO A 1 92 ? 93.397 110.575 138.942 1.00 40.10 67 PRO R C 1
ATOM 445 O O . PRO A 1 92 ? 92.603 110.334 139.859 1.00 40.10 67 PRO R O 1
ATOM 449 N N . LEU A 1 93 ? 94.641 110.090 138.926 1.00 38.24 68 LEU R N 1
ATOM 450 C CA . LEU A 1 93 ? 95.112 109.271 140.035 1.00 38.24 68 LEU R CA 1
ATOM 451 C C . LEU A 1 93 ? 95.135 110.061 141.335 1.00 38.24 68 LEU R C 1
ATOM 452 O O . LEU A 1 93 ? 94.715 109.548 142.374 1.00 38.24 68 LEU R O 1
ATOM 457 N N . ALA A 1 94 ? 95.616 111.305 141.302 1.00 38.54 69 ALA R N 1
ATOM 458 C CA . ALA A 1 94 ? 95.610 112.130 142.504 1.00 38.54 69 ALA R CA 1
ATOM 459 C C . ALA A 1 94 ? 94.191 112.396 142.983 1.00 38.54 69 ALA R C 1
ATOM 460 O O . ALA A 1 94 ? 93.912 112.320 144.187 1.00 38.54 69 ALA R O 1
ATOM 462 N N . ILE A 1 95 ? 93.281 112.703 142.056 1.00 42.97 70 ILE R N 1
ATOM 463 C CA . ILE A 1 95 ? 91.886 112.896 142.449 1.00 42.97 70 ILE R CA 1
ATOM 464 C C . ILE A 1 95 ? 91.358 111.645 143.141 1.00 42.97 70 ILE R C 1
ATOM 465 O O . ILE A 1 95 ? 90.704 111.724 144.187 1.00 42.97 70 ILE R O 1
ATOM 470 N N . VAL A 1 96 ? 91.646 110.472 142.576 1.00 42.31 71 VAL R N 1
ATOM 471 C CA . VAL A 1 96 ? 91.158 109.223 143.155 1.00 42.31 71 VAL R CA 1
ATOM 472 C C . VAL A 1 96 ? 91.754 109.008 144.542 1.00 42.31 71 VAL R C 1
ATOM 473 O O . VAL A 1 96 ? 91.053 108.615 145.482 1.00 42.31 71 VAL R O 1
ATOM 477 N N . ILE A 1 97 ? 93.056 109.257 144.692 1.00 41.92 72 ILE R N 1
ATOM 478 C CA . ILE A 1 97 ? 93.711 109.111 145.983 1.00 41.92 72 ILE R CA 1
ATOM 479 C C . ILE A 1 97 ? 93.100 110.018 147.036 1.00 41.92 72 ILE R C 1
ATOM 480 O O . ILE A 1 97 ? 92.944 109.601 148.187 1.00 41.92 72 ILE R O 1
ATOM 485 N N . SER A 1 98 ? 92.748 111.250 146.671 1.00 45.24 73 SER R N 1
ATOM 486 C CA . SER A 1 98 ? 92.162 112.188 147.625 1.00 45.24 73 SER R CA 1
ATOM 487 C C . SER A 1 98 ? 90.818 111.687 148.151 1.00 45.24 73 SER R C 1
ATOM 488 O O . SER A 1 98 ? 90.523 111.816 149.343 1.00 45.24 73 SER R O 1
ATOM 491 N N . LEU A 1 99 ? 89.996 111.113 147.272 1.00 47.76 74 LEU R N 1
ATOM 492 C CA . LEU A 1 99 ? 88.653 110.681 147.639 1.00 47.76 74 LEU R CA 1
ATOM 493 C C . LEU A 1 99 ? 88.684 109.575 148.689 1.00 47.76 74 LEU R C 1
ATOM 494 O O . LEU A 1 99 ? 87.777 109.481 149.522 1.00 47.76 74 LEU R O 1
ATOM 499 N N . GLY A 1 100 ? 89.716 108.739 148.661 1.00 51.15 75 GLY R N 1
ATOM 500 C CA . GLY A 1 100 ? 89.834 107.672 149.645 1.00 51.15 75 GLY R CA 1
ATOM 501 C C . GLY A 1 100 ? 88.775 106.596 149.536 1.00 51.15 75 GLY R C 1
ATOM 502 O O . GLY A 1 100 ? 88.216 106.174 150.557 1.00 51.15 75 GLY R O 1
ATOM 503 N N . VAL A 1 101 ? 88.485 106.137 148.318 1.00 54.81 76 VAL R N 1
ATOM 504 C CA . VAL A 1 101 ? 87.512 105.067 148.131 1.00 54.81 76 VAL R CA 1
ATOM 505 C C . VAL A 1 101 ? 88.110 103.746 148.597 1.00 54.81 76 VAL R C 1
ATOM 506 O O . VAL A 1 101 ? 89.332 103.548 148.562 1.00 54.81 76 VAL R O 1
ATOM 510 N N . THR A 1 102 ? 87.246 102.830 149.032 1.00 54.79 77 THR R N 1
ATOM 511 C CA . THR A 1 102 ? 87.678 101.520 149.515 1.00 54.79 77 THR R CA 1
ATOM 512 C C . THR A 1 102 ? 88.072 100.661 148.321 1.00 54.79 77 THR R C 1
ATOM 513 O O . THR A 1 102 ? 87.222 99.998 147.718 1.00 54.79 77 THR R O 1
ATOM 517 N N . ILE A 1 103 ? 89.360 100.669 147.977 1.00 53.08 78 ILE R N 1
ATOM 518 C CA . ILE A 1 103 ? 89.801 100.036 146.734 1.00 53.08 78 ILE R CA 1
ATOM 519 C C . ILE A 1 103 ? 90.988 99.102 146.939 1.00 53.08 78 ILE R C 1
ATOM 520 O O . ILE A 1 103 ? 91.816 98.941 146.036 1.00 53.08 78 ILE R O 1
ATOM 525 N N . HIS A 1 104 ? 91.096 98.495 148.119 1.00 56.64 79 HIS R N 1
ATOM 526 C CA . HIS A 1 104 ? 92.126 97.487 148.355 1.00 56.64 79 HIS R CA 1
ATOM 527 C C . HIS A 1 104 ? 93.518 98.104 148.430 1.00 56.64 79 HIS R C 1
ATOM 528 O O . HIS A 1 104 ? 93.785 99.144 147.820 1.00 56.64 79 HIS R O 1
ATOM 535 N N . PHE A 1 105 ? 94.411 97.456 149.183 1.00 52.61 80 PHE R N 1
ATOM 536 C CA . PHE A 1 105 ? 95.750 97.985 149.414 1.00 52.61 80 PHE R CA 1
ATOM 537 C C . PHE A 1 105 ? 96.588 98.066 148.145 1.00 52.61 80 PHE R C 1
ATOM 538 O O . PHE A 1 105 ? 97.154 99.129 147.849 1.00 52.61 80 PHE R O 1
ATOM 546 N N . TYR A 1 106 ? 96.683 96.976 147.386 1.00 48.85 81 TYR R N 1
ATOM 547 C CA . TYR A 1 106 ? 97.631 96.887 146.284 1.00 48.85 81 TYR R CA 1
ATOM 548 C C . TYR A 1 106 ? 97.262 97.743 145.085 1.00 48.85 81 TYR R C 1
ATOM 549 O O . TYR A 1 106 ? 98.160 98.272 144.431 1.00 48.85 81 TYR R O 1
ATOM 558 N N . SER A 1 107 ? 95.975 97.912 144.783 1.00 48.86 82 SER R N 1
ATOM 559 C CA . SER A 1 107 ? 95.598 98.852 143.732 1.00 48.86 82 SER R CA 1
ATOM 560 C C . SER A 1 107 ? 96.024 100.269 144.095 1.00 48.86 82 SER R C 1
ATOM 561 O O . SER A 1 107 ? 96.553 101.006 143.253 1.00 48.86 82 SER R O 1
ATOM 564 N N . CYS A 1 108 ? 95.809 100.662 145.352 1.00 47.75 83 CYS R N 1
ATOM 565 C CA . CYS A 1 108 ? 96.235 101.977 145.817 1.00 47.75 83 CYS R CA 1
ATOM 566 C C . CYS A 1 108 ? 97.747 102.132 145.701 1.00 47.75 83 CYS R C 1
ATOM 567 O O . CYS A 1 108 ? 98.252 103.169 145.247 1.00 47.75 83 CYS R O 1
ATOM 570 N N . LEU A 1 109 ? 98.490 101.104 146.120 1.00 41.73 84 LEU R N 1
ATOM 571 C CA . LEU A 1 109 ? 99.942 101.156 145.996 1.00 41.73 84 LEU R CA 1
ATOM 572 C C . LEU A 1 109 ? 100.355 101.288 144.536 1.00 41.73 84 LEU R C 1
ATOM 573 O O . LEU A 1 109 ? 101.310 102.003 144.213 1.00 41.73 84 LEU R O 1
ATOM 578 N N . PHE A 1 110 ? 99.643 100.605 143.638 1.00 39.95 85 PHE R N 1
ATOM 579 C CA . PHE A 1 110 ? 99.927 100.725 142.213 1.00 39.95 85 PHE R CA 1
ATOM 580 C C . PHE A 1 110 ? 99.717 102.153 141.724 1.00 39.95 85 PHE R C 1
ATOM 581 O O . PHE A 1 110 ? 100.544 102.684 140.974 1.00 39.95 85 PHE R O 1
ATOM 589 N N . MET A 1 111 ? 98.614 102.789 142.128 1.00 41.63 86 MET R N 1
ATOM 590 C CA . MET A 1 111 ? 98.378 104.169 141.705 1.00 41.63 86 MET R CA 1
ATOM 591 C C . MET A 1 111 ? 99.482 105.088 142.213 1.00 41.63 86 MET R C 1
ATOM 592 O O . MET A 1 111 ? 99.999 105.938 141.471 1.00 41.63 86 MET R O 1
ATOM 597 N N . THR A 1 112 ? 99.859 104.931 143.483 1.00 37.56 87 THR R N 1
ATOM 598 C CA . THR A 1 112 ? 100.913 105.773 144.040 1.00 37.56 87 THR R CA 1
ATOM 599 C C . THR A 1 112 ? 102.228 105.561 143.302 1.00 37.56 87 THR R C 1
ATOM 600 O O . THR A 1 112 ? 102.953 106.522 143.014 1.00 37.56 87 THR R O 1
ATOM 604 N N . CYS A 1 113 ? 102.552 104.308 142.981 1.00 35.34 88 CYS R N 1
ATOM 605 C CA . CYS A 1 113 ? 103.800 104.030 142.283 1.00 35.34 88 CYS R CA 1
ATOM 606 C C . CYS A 1 113 ? 103.780 104.597 140.869 1.00 35.34 88 CYS R C 1
ATOM 607 O O . CYS A 1 113 ? 104.809 105.063 140.370 1.00 35.34 88 CYS R O 1
ATOM 610 N N . LEU A 1 114 ? 102.622 104.562 140.202 1.00 34.81 89 LEU R N 1
ATOM 611 C CA . LEU A 1 114 ? 102.517 105.207 138.897 1.00 34.81 89 LEU R CA 1
ATOM 612 C C . LEU A 1 114 ? 102.792 106.701 139.009 1.00 34.81 89 LEU R C 1
ATOM 613 O O . LEU A 1 114 ? 103.549 107.273 138.207 1.00 34.81 89 LEU R O 1
ATOM 618 N N . MET A 1 115 ? 102.191 107.346 140.010 1.00 33.40 90 MET R N 1
ATOM 619 C CA . MET A 1 115 ? 102.448 108.763 140.239 1.00 33.40 90 MET R CA 1
ATOM 620 C C . MET A 1 115 ? 103.941 109.017 140.403 1.00 33.40 90 MET R C 1
ATOM 621 O O . MET A 1 115 ? 104.513 109.927 139.784 1.00 33.40 90 MET R O 1
ATOM 626 N N . LEU A 1 116 ? 104.590 108.209 141.243 1.00 31.11 91 LEU R N 1
ATOM 627 C CA . LEU A 1 116 ? 106.007 108.409 141.524 1.00 31.11 91 LEU R CA 1
ATOM 628 C C . LEU A 1 116 ? 106.854 108.226 140.271 1.00 31.11 91 LEU R C 1
ATOM 629 O O . LEU A 1 116 ? 107.751 109.031 139.996 1.00 31.11 91 LEU R O 1
ATOM 634 N N . ILE A 1 117 ? 106.589 107.172 139.494 1.00 30.96 92 ILE R N 1
ATOM 635 C CA . ILE A 1 117 ? 107.408 106.922 138.310 1.00 30.96 92 ILE R CA 1
ATOM 636 C C . ILE A 1 117 ? 107.279 108.081 137.332 1.00 30.96 92 ILE R C 1
ATOM 637 O O . ILE A 1 117 ? 108.275 108.560 136.783 1.00 30.96 92 ILE R O 1
ATOM 642 N N . PHE A 1 118 ? 106.055 108.567 137.110 1.00 31.03 93 PHE R N 1
ATOM 643 C CA . PHE A 1 118 ? 105.897 109.616 136.106 1.00 31.03 93 PHE R CA 1
ATOM 644 C C . PHE A 1 118 ? 106.504 110.940 136.566 1.00 31.03 93 PHE R C 1
ATOM 645 O O . PHE A 1 118 ? 107.176 111.624 135.776 1.00 31.03 93 PHE R O 1
ATOM 653 N N . THR A 1 119 ? 106.302 111.318 137.831 1.00 28.58 94 THR R N 1
ATOM 654 C CA . THR A 1 119 ? 106.907 112.557 138.309 1.00 28.58 94 THR R CA 1
ATOM 655 C C . THR A 1 119 ? 108.432 112.477 138.299 1.00 28.58 94 THR R C 1
ATOM 656 O O . THR A 1 119 ? 109.108 113.431 137.883 1.00 28.58 94 THR R O 1
ATOM 660 N N . HIS A 1 120 ? 108.997 111.350 138.741 1.00 26.87 95 HIS R N 1
ATOM 661 C CA . HIS A 1 120 ? 110.443 111.197 138.689 1.00 26.87 95 HIS R CA 1
ATOM 662 C C . HIS A 1 120 ? 110.949 111.181 137.254 1.00 26.87 95 HIS R C 1
ATOM 663 O O . HIS A 1 120 ? 112.069 111.625 136.994 1.00 26.87 95 HIS R O 1
ATOM 670 N N . ALA A 1 121 ? 110.145 110.686 136.312 1.00 27.68 96 ALA R N 1
ATOM 671 C CA . ALA A 1 121 ? 110.535 110.737 134.908 1.00 27.68 96 ALA R CA 1
ATOM 672 C C . ALA A 1 121 ? 110.628 112.176 134.423 1.00 27.68 96 ALA R C 1
ATOM 673 O O . ALA A 1 121 ? 111.561 112.541 133.700 1.00 27.68 96 ALA R O 1
ATOM 675 N N . SER A 1 122 ? 109.662 113.011 134.810 1.00 26.09 97 SER R N 1
ATOM 676 C CA . SER A 1 122 ? 109.734 114.425 134.444 1.00 26.09 97 SER R CA 1
ATOM 677 C C . SER A 1 122 ? 110.983 115.078 135.032 1.00 26.09 97 SER R C 1
ATOM 678 O O . SER A 1 122 ? 111.698 115.830 134.350 1.00 26.09 97 SER R O 1
ATOM 681 N N . ILE A 1 123 ? 111.266 114.792 136.304 1.00 24.82 98 ILE R N 1
ATOM 682 C CA . ILE A 1 123 ? 112.447 115.371 136.944 1.00 24.82 98 ILE R CA 1
ATOM 683 C C . ILE A 1 123 ? 113.718 114.905 136.243 1.00 24.82 98 ILE R C 1
ATOM 684 O O . ILE A 1 123 ? 114.659 115.684 136.036 1.00 24.82 98 ILE R O 1
ATOM 689 N N . MET A 1 124 ? 113.771 113.624 135.875 1.00 23.59 99 MET R N 1
ATOM 690 C CA . MET A 1 124 ? 114.942 113.093 135.188 1.00 23.59 99 MET R CA 1
ATOM 691 C C . MET A 1 124 ? 115.107 113.724 133.813 1.00 23.59 99 MET R C 1
ATOM 692 O O . MET A 1 124 ? 116.233 113.951 133.362 1.00 23.59 99 MET R O 1
ATOM 697 N N . SER A 1 125 ? 113.999 114.002 133.125 1.00 23.82 100 SER R N 1
ATOM 698 C CA . SER A 1 125 ? 114.087 114.698 131.845 1.00 23.82 100 SER R CA 1
ATOM 699 C C . SER A 1 125 ? 114.672 116.093 132.023 1.00 23.82 100 SER R C 1
ATOM 700 O O . SER A 1 125 ? 115.507 116.535 131.221 1.00 23.82 100 SER R O 1
ATOM 703 N N . LEU A 1 126 ? 114.242 116.806 133.066 1.00 23.99 101 LEU R N 1
ATOM 704 C CA . LEU A 1 126 ? 114.827 118.117 133.341 1.00 23.99 101 LEU R CA 1
ATOM 705 C C . LEU A 1 126 ? 116.327 118.002 133.595 1.00 23.99 101 LEU R C 1
ATOM 706 O O . LEU A 1 126 ? 117.127 118.792 133.072 1.00 23.99 101 LEU R O 1
ATOM 711 N N . LEU A 1 127 ? 116.726 117.013 134.396 1.00 21.63 102 LEU R N 1
ATOM 712 C CA . LEU A 1 127 ? 118.145 116.815 134.668 1.00 21.63 102 LEU R CA 1
ATOM 713 C C . LEU A 1 127 ? 118.911 116.499 133.389 1.00 21.63 102 LEU R C 1
ATOM 714 O O . LEU A 1 127 ? 120.043 116.961 133.201 1.00 21.63 102 LEU R O 1
ATOM 719 N N . ALA A 1 128 ? 118.315 115.701 132.503 1.00 22.70 103 ALA R N 1
ATOM 720 C CA . ALA A 1 128 ? 118.969 115.359 131.245 1.00 22.70 103 ALA R CA 1
ATOM 721 C C . ALA A 1 128 ? 119.164 116.595 130.379 1.00 22.70 103 ALA R C 1
ATOM 722 O O . ALA A 1 128 ? 120.214 116.763 129.749 1.00 22.70 103 ALA R O 1
ATOM 724 N N . ILE A 1 129 ? 118.155 117.467 130.323 1.00 22.97 104 ILE R N 1
ATOM 725 C CA . ILE A 1 129 ? 118.300 118.713 129.571 1.00 22.97 104 ILE R CA 1
ATOM 726 C C . ILE A 1 129 ? 119.446 119.538 130.142 1.00 22.97 104 ILE R C 1
ATOM 727 O O . ILE A 1 129 ? 120.272 120.096 129.405 1.00 22.97 104 ILE R O 1
ATOM 732 N N . ALA A 1 130 ? 119.508 119.633 131.471 1.00 21.95 105 ALA R N 1
ATOM 733 C CA . ALA A 1 130 ? 120.579 120.402 132.099 1.00 21.95 105 ALA R CA 1
ATOM 734 C C . ALA A 1 130 ? 121.945 119.829 131.741 1.00 21.95 105 ALA R C 1
ATOM 735 O O . ALA A 1 130 ? 122.879 120.571 131.408 1.00 21.95 105 ALA R O 1
ATOM 737 N N . VAL A 1 131 ? 122.080 118.503 131.798 1.00 23.18 106 VAL R N 1
ATOM 738 C CA . VAL A 1 131 ? 123.368 117.876 131.509 1.00 23.18 106 VAL R CA 1
ATOM 739 C C . VAL A 1 131 ? 123.739 118.067 130.044 1.00 23.18 106 VAL R C 1
ATOM 740 O O . VAL A 1 131 ? 124.913 118.260 129.706 1.00 23.18 106 VAL R O 1
ATOM 744 N N . ASP A 1 132 ? 122.752 118.002 129.150 1.00 24.72 107 ASP R N 1
ATOM 745 C CA . ASP A 1 132 ? 123.018 118.225 127.733 1.00 24.72 107 ASP R CA 1
ATOM 746 C C . ASP A 1 132 ? 123.531 119.639 127.495 1.00 24.72 107 ASP R C 1
ATOM 747 O O . ASP A 1 132 ? 124.489 119.853 126.741 1.00 24.72 107 ASP R O 1
ATOM 752 N N . ARG A 1 133 ? 122.895 120.626 128.131 1.00 24.43 108 ARG R N 1
ATOM 753 C CA . ARG A 1 133 ? 123.371 122.000 128.007 1.00 24.43 108 ARG R CA 1
ATOM 754 C C . ARG A 1 133 ? 124.788 122.134 128.546 1.00 24.43 108 ARG R C 1
ATOM 755 O O . ARG A 1 133 ? 125.630 122.824 127.956 1.00 24.43 108 ARG R O 1
ATOM 763 N N . TYR A 1 134 ? 125.070 121.478 129.673 1.00 25.37 109 TYR R N 1
ATOM 764 C CA . TYR A 1 134 ? 126.414 121.521 130.238 1.00 25.37 109 TYR R CA 1
ATOM 765 C C . TYR A 1 134 ? 127.431 120.962 129.255 1.00 25.37 109 TYR R C 1
ATOM 766 O O . TYR A 1 134 ? 128.506 121.538 129.054 1.00 25.37 109 TYR R O 1
ATOM 775 N N . LEU A 1 135 ? 127.107 119.824 128.640 1.00 25.16 110 LEU R N 1
ATOM 776 C CA . LEU A 1 135 ? 128.021 119.214 127.683 1.00 25.16 110 LEU R CA 1
ATOM 777 C C . LEU A 1 135 ? 128.254 120.138 126.496 1.00 25.16 110 LEU R C 1
ATOM 778 O O . LEU A 1 135 ? 129.395 120.342 126.068 1.00 25.16 110 LEU R O 1
ATOM 783 N N . ARG A 1 136 ? 127.183 120.722 125.962 1.00 26.66 111 ARG R N 1
ATOM 784 C CA . ARG A 1 136 ? 127.320 121.642 124.840 1.00 26.66 111 ARG R CA 1
ATOM 785 C C . ARG A 1 136 ? 128.256 122.785 125.201 1.00 26.66 111 ARG R C 1
ATOM 786 O O . ARG A 1 136 ? 129.141 123.144 124.418 1.00 26.66 111 ARG R O 1
ATOM 794 N N . VAL A 1 137 ? 128.067 123.365 126.387 1.00 27.17 112 VAL R N 1
ATOM 795 C CA . VAL A 1 137 ? 128.885 124.508 126.788 1.00 27.17 112 VAL R CA 1
ATOM 796 C C . VAL A 1 137 ? 130.342 124.092 126.949 1.00 27.17 112 VAL R C 1
ATOM 797 O O . VAL A 1 137 ? 131.260 124.790 126.501 1.00 27.17 112 VAL R O 1
ATOM 801 N N . LYS A 1 138 ? 130.578 122.945 127.588 1.00 26.96 113 LYS R N 1
ATOM 802 C CA . LYS A 1 138 ? 131.926 122.582 128.010 1.00 26.96 113 LYS R CA 1
ATOM 803 C C . LYS A 1 138 ? 132.682 121.727 126.999 1.00 26.96 113 LYS R C 1
ATOM 804 O O . LYS A 1 138 ? 133.917 121.728 127.025 1.00 26.96 113 LYS R O 1
ATOM 810 N N . LEU A 1 139 ? 131.994 121.003 126.116 1.00 26.21 114 LEU R N 1
ATOM 811 C CA . LEU A 1 139 ? 132.676 120.178 125.125 1.00 26.21 114 LEU R CA 1
ATOM 812 C C . LEU A 1 139 ? 133.089 120.958 123.886 1.00 26.21 114 LEU R C 1
ATOM 813 O O . LEU A 1 139 ? 134.051 120.569 123.216 1.00 26.21 114 LEU R O 1
ATOM 818 N N . THR A 1 140 ? 132.389 122.045 123.569 1.00 27.72 115 THR R N 1
ATOM 819 C CA . THR A 1 140 ? 132.771 122.966 122.495 1.00 27.72 115 THR R CA 1
ATOM 820 C C . THR A 1 140 ? 132.699 122.218 121.169 1.00 27.72 115 THR R C 1
ATOM 821 O O . THR A 1 140 ? 131.614 121.718 120.823 1.00 27.72 115 THR R O 1
ATOM 825 N N . VAL A 1 141 ? 133.788 122.114 120.406 1.00 26.14 116 VAL R N 1
ATOM 826 C CA . VAL A 1 141 ? 133.712 121.544 119.064 1.00 26.14 116 VAL R CA 1
ATOM 827 C C . VAL A 1 141 ? 133.455 120.043 119.125 1.00 26.14 116 VAL R C 1
ATOM 828 O O . VAL A 1 141 ? 132.704 119.496 118.307 1.00 26.14 116 VAL R O 1
ATOM 832 N N . ARG A 1 142 ? 134.065 119.353 120.086 1.00 27.54 117 ARG R N 1
ATOM 833 C CA . ARG A 1 142 ? 133.977 117.899 120.168 1.00 27.54 117 ARG R CA 1
ATOM 834 C C . ARG A 1 142 ? 132.609 117.410 120.627 1.00 27.54 117 ARG R C 1
ATOM 835 O O . ARG A 1 142 ? 132.385 116.196 120.657 1.00 27.54 117 ARG R O 1
ATOM 843 N N . TYR A 1 143 ? 131.695 118.315 120.982 1.00 26.39 118 TYR R N 1
ATOM 844 C CA . TYR A 1 143 ? 130.382 117.893 121.458 1.00 26.39 118 TYR R CA 1
ATOM 845 C C . TYR A 1 143 ? 129.704 116.970 120.453 1.00 26.39 118 TYR R C 1
ATOM 846 O O . TYR A 1 143 ? 129.293 115.855 120.798 1.00 26.39 118 TYR R O 1
ATOM 855 N N . ARG A 1 144 ? 129.603 117.402 119.194 1.00 27.49 119 ARG R N 1
ATOM 856 C CA . ARG A 1 144 ? 128.973 116.567 118.180 1.00 27.49 119 ARG R CA 1
ATOM 857 C C . ARG A 1 144 ? 129.730 115.266 117.958 1.00 27.49 119 ARG R C 1
ATOM 858 O O . ARG A 1 144 ? 129.132 114.284 117.505 1.00 27.49 119 ARG R O 1
ATOM 866 N N . ARG A 1 145 ? 131.027 115.235 118.268 1.00 27.35 120 ARG R N 1
ATOM 867 C CA . ARG A 1 145 ? 131.808 114.014 118.129 1.00 27.35 120 ARG R CA 1
ATOM 868 C C . ARG A 1 145 ? 131.643 113.075 119.316 1.00 27.35 120 ARG R C 1
ATOM 869 O O . ARG A 1 145 ? 132.072 111.919 119.236 1.00 27.35 120 ARG R O 1
ATOM 877 N N . VAL A 1 146 ? 131.034 113.538 120.407 1.00 26.08 121 VAL R N 1
ATOM 878 C CA . VAL A 1 146 ? 130.877 112.721 121.605 1.00 26.08 121 VAL R CA 1
ATOM 879 C C . VAL A 1 146 ? 129.406 112.376 121.792 1.00 26.08 121 VAL R C 1
ATOM 880 O O . VAL A 1 146 ? 129.070 111.337 122.369 1.00 26.08 121 VAL R O 1
ATOM 884 N N . THR A 1 147 ? 128.522 113.237 121.297 1.00 26.91 122 THR R N 1
ATOM 885 C CA . THR A 1 147 ? 127.081 113.072 121.469 1.00 26.91 122 THR R CA 1
ATOM 886 C C . THR A 1 147 ? 126.487 112.585 120.152 1.00 26.91 122 THR R C 1
ATOM 887 O O . THR A 1 147 ? 126.191 113.382 119.257 1.00 26.91 122 THR R O 1
ATOM 891 N N . THR A 1 148 ? 126.312 111.273 120.040 1.00 27.99 123 THR R N 1
ATOM 892 C CA . THR A 1 148 ? 125.672 110.652 118.892 1.00 27.99 123 THR R CA 1
ATOM 893 C C . THR A 1 148 ? 124.256 110.221 119.258 1.00 27.99 123 THR R C 1
ATOM 894 O O . THR A 1 148 ? 123.871 110.185 120.428 1.00 27.99 123 THR R O 1
ATOM 898 N N . GLN A 1 149 ? 123.473 109.887 118.230 1.00 32.38 124 GLN R N 1
ATOM 899 C CA . GLN A 1 149 ? 122.078 109.525 118.462 1.00 32.38 124 GLN R CA 1
ATOM 900 C C . GLN A 1 149 ? 121.966 108.315 119.380 1.00 32.38 124 GLN R C 1
ATOM 901 O O . GLN A 1 149 ? 121.140 108.299 120.302 1.00 32.38 124 GLN R O 1
ATOM 907 N N . ARG A 1 150 ? 122.802 107.300 119.157 1.00 34.75 125 ARG R N 1
ATOM 908 C CA . ARG A 1 150 ? 122.720 106.080 119.951 1.00 34.75 125 ARG R CA 1
ATOM 909 C C . ARG A 1 150 ? 122.892 106.387 121.433 1.00 34.75 125 ARG R C 1
ATOM 910 O O . ARG A 1 150 ? 122.133 105.898 122.278 1.00 34.75 125 ARG R O 1
ATOM 918 N N . ARG A 1 151 ? 123.884 107.216 121.766 1.00 27.95 126 ARG R N 1
ATOM 919 C CA . ARG A 1 151 ? 124.109 107.563 123.164 1.00 27.95 126 ARG R CA 1
ATOM 920 C C . ARG A 1 151 ? 122.952 108.385 123.717 1.00 27.95 126 ARG R C 1
ATOM 921 O O . ARG A 1 151 ? 122.633 108.296 124.907 1.00 27.95 126 ARG R O 1
ATOM 929 N N . ILE A 1 152 ? 122.301 109.181 122.869 1.00 28.41 127 ILE R N 1
ATOM 930 C CA . ILE A 1 152 ? 121.159 109.967 123.330 1.00 28.41 127 ILE R CA 1
ATOM 931 C C . ILE A 1 152 ? 120.002 109.051 123.711 1.00 28.41 127 ILE R C 1
ATOM 932 O O . ILE A 1 152 ? 119.402 109.196 124.783 1.00 28.41 127 ILE R O 1
ATOM 937 N N . TRP A 1 153 ? 119.663 108.098 122.838 1.00 31.03 128 TRP R N 1
ATOM 938 C CA . TRP A 1 153 ? 118.614 107.155 123.211 1.00 31.03 128 TRP R CA 1
ATOM 939 C C . TRP A 1 153 ? 119.021 106.272 124.381 1.00 31.03 128 TRP R C 1
ATOM 940 O O . TRP A 1 153 ? 118.149 105.850 125.147 1.00 31.03 128 TRP R O 1
ATOM 951 N N . LEU A 1 154 ? 120.312 105.986 124.542 1.00 29.25 129 LEU R N 1
ATOM 952 C CA . LEU A 1 154 ? 120.776 105.203 125.677 1.00 29.25 129 LEU R CA 1
ATOM 953 C C . LEU A 1 154 ? 120.699 105.967 126.990 1.00 29.25 129 LEU R C 1
ATOM 954 O O . LEU A 1 154 ? 120.472 105.351 128.037 1.00 29.25 129 LEU R O 1
ATOM 959 N N . ALA A 1 155 ? 120.889 107.285 126.959 1.00 26.45 130 ALA R N 1
ATOM 960 C CA . ALA A 1 155 ? 120.726 108.116 128.143 1.00 26.45 130 ALA R CA 1
ATOM 961 C C . ALA A 1 155 ? 119.258 108.334 128.485 1.00 26.45 130 ALA R C 1
ATOM 962 O O . ALA A 1 155 ? 118.879 108.259 129.658 1.00 26.45 130 ALA R O 1
ATOM 964 N N . LEU A 1 156 ? 118.420 108.596 127.480 1.00 26.11 131 LEU R N 1
ATOM 965 C CA . LEU A 1 156 ? 116.990 108.746 127.734 1.00 26.11 131 LEU R CA 1
ATOM 966 C C . LEU A 1 156 ? 116.386 107.452 128.267 1.00 26.11 131 LEU R C 1
ATOM 967 O O . LEU A 1 156 ? 115.608 107.467 129.233 1.00 26.11 131 LEU R O 1
ATOM 972 N N . GLY A 1 157 ? 116.731 106.323 127.648 1.00 25.12 132 GLY R N 1
ATOM 973 C CA . GLY A 1 157 ? 116.245 105.047 128.140 1.00 25.12 132 GLY R CA 1
ATOM 974 C C . GLY A 1 157 ? 116.733 104.751 129.543 1.00 25.12 132 GLY R C 1
ATOM 975 O O . GLY A 1 157 ? 115.988 104.216 130.367 1.00 25.12 132 GLY R O 1
ATOM 976 N N . LEU A 1 158 ? 117.989 105.094 129.836 1.00 25.57 133 LEU R N 1
ATOM 977 C CA . LEU A 1 158 ? 118.505 104.906 131.187 1.00 25.57 133 LEU R CA 1
ATOM 978 C C . LEU A 1 158 ? 117.734 105.753 132.190 1.00 25.57 133 LEU R C 1
ATOM 979 O O . LEU A 1 158 ? 117.403 105.285 133.285 1.00 25.57 133 LEU R O 1
ATOM 984 N N . CYS A 1 159 ? 117.444 107.003 131.836 1.00 25.30 134 CYS R N 1
ATOM 985 C CA . CYS A 1 159 ? 116.686 107.888 132.711 1.00 25.30 134 CYS R CA 1
ATOM 986 C C . CYS A 1 159 ? 115.316 107.296 133.008 1.00 25.30 134 CYS R C 1
ATOM 987 O O . CYS A 1 159 ? 114.895 107.236 134.168 1.00 25.30 134 CYS R O 1
ATOM 990 N N . TRP A 1 160 ? 114.612 106.852 131.963 1.00 24.53 135 TRP R N 1
ATOM 991 C CA . TRP A 1 160 ? 113.277 106.299 132.176 1.00 24.53 135 TRP R CA 1
ATOM 992 C C . TRP A 1 160 ? 113.324 104.992 132.960 1.00 24.53 135 TRP R C 1
ATOM 993 O O . TRP A 1 160 ? 112.445 104.736 133.791 1.00 24.53 135 TRP R O 1
ATOM 1004 N N . LEU A 1 161 ? 114.337 104.158 132.721 1.00 26.20 136 LEU R N 1
ATOM 1005 C CA . LEU A 1 161 ? 114.478 102.928 133.491 1.00 26.20 136 LEU R CA 1
ATOM 1006 C C . LEU A 1 161 ? 114.708 103.234 134.966 1.00 26.20 136 LEU R C 1
ATOM 1007 O O . LEU A 1 161 ? 114.130 102.582 135.843 1.00 26.20 136 LEU R O 1
ATOM 1012 N N . VAL A 1 162 ? 115.554 104.223 135.258 1.00 25.50 137 VAL R N 1
ATOM 1013 C CA . VAL A 1 162 ? 115.801 104.597 136.648 1.00 25.50 137 VAL R CA 1
ATOM 1014 C C . VAL A 1 162 ? 114.531 105.143 137.283 1.00 25.50 137 VAL R C 1
ATOM 1015 O O . VAL A 1 162 ? 114.238 104.870 138.452 1.00 25.50 137 VAL R O 1
ATOM 1019 N N . SER A 1 163 ? 113.764 105.934 136.532 1.00 26.18 138 SER R N 1
ATOM 1020 C CA . SER A 1 163 ? 112.499 106.446 137.049 1.00 26.18 138 SER R CA 1
ATOM 1021 C C . SER A 1 163 ? 111.562 105.299 137.411 1.00 26.18 138 SER R C 1
ATOM 1022 O O . SER A 1 163 ? 110.970 105.275 138.497 1.00 26.18 138 SER R O 1
ATOM 1025 N N . PHE A 1 164 ? 111.422 104.333 136.499 1.00 27.10 139 PHE R N 1
ATOM 1026 C CA . PHE A 1 164 ? 110.568 103.180 136.766 1.00 27.10 139 PHE R CA 1
ATOM 1027 C C . PHE A 1 164 ? 111.042 102.418 137.995 1.00 27.10 139 PHE R C 1
ATOM 1028 O O . PHE A 1 164 ? 110.235 102.035 138.848 1.00 27.10 139 PHE R O 1
ATOM 1036 N N . LEU A 1 165 ? 112.349 102.190 138.103 1.00 27.69 140 LEU R N 1
ATOM 1037 C CA . LEU A 1 165 ? 112.910 101.458 139.232 1.00 27.69 140 LEU R CA 1
ATOM 1038 C C . LEU A 1 165 ? 112.600 102.169 140.542 1.00 27.69 140 LEU R C 1
ATOM 1039 O O . LEU A 1 165 ? 112.103 101.555 141.494 1.00 27.69 140 LEU R O 1
ATOM 1044 N N . VAL A 1 166 ? 112.882 103.472 140.591 1.00 28.38 141 VAL R N 1
ATOM 1045 C CA . VAL A 1 166 ? 112.681 104.238 141.816 1.00 28.38 141 VAL R CA 1
ATOM 1046 C C . VAL A 1 166 ? 111.2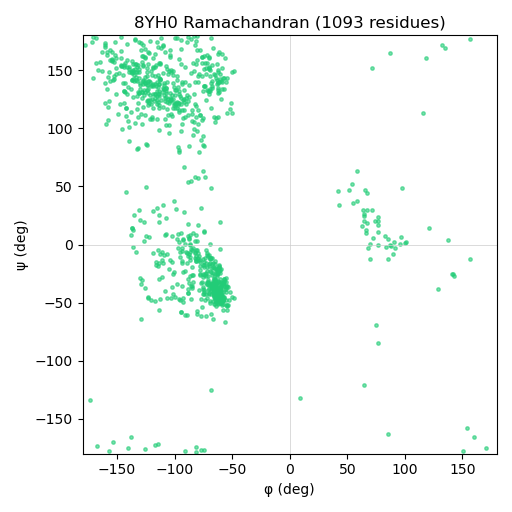16 104.256 142.209 1.00 28.38 141 VAL R C 1
ATOM 1047 O O . VAL A 1 166 ? 110.881 104.120 143.392 1.00 28.38 141 VAL R O 1
ATOM 1051 N N . GLY A 1 167 ? 110.319 104.424 141.241 1.00 29.34 142 GLY R N 1
ATOM 1052 C CA . GLY A 1 167 ? 108.913 104.531 141.566 1.00 29.34 142 GLY R CA 1
ATOM 1053 C C . GLY A 1 167 ? 108.239 103.208 141.871 1.00 29.34 142 GLY R C 1
ATOM 1054 O O . GLY A 1 167 ? 107.236 103.183 142.588 1.00 29.34 142 GLY R O 1
ATOM 1055 N N . LEU A 1 168 ? 108.768 102.102 141.343 1.00 30.75 143 LEU R N 1
ATOM 1056 C CA . LEU A 1 168 ? 108.209 100.783 141.607 1.00 30.75 143 LEU R CA 1
ATOM 1057 C C . LEU A 1 168 ? 108.923 100.042 142.728 1.00 30.75 143 LEU R C 1
ATOM 1058 O O . LEU A 1 168 ? 108.503 98.935 143.078 1.00 30.75 143 LEU R O 1
ATOM 1063 N N . THR A 1 169 ? 109.982 100.617 143.296 1.00 34.55 144 THR R N 1
ATOM 1064 C CA . THR A 1 169 ? 110.633 100.007 144.454 1.00 34.55 144 THR R CA 1
ATOM 1065 C C . THR A 1 169 ? 109.668 99.665 145.583 1.00 34.55 144 THR R C 1
ATOM 1066 O O . THR A 1 169 ? 109.822 98.591 146.186 1.00 34.55 144 THR R O 1
ATOM 1070 N N . PRO A 1 170 ? 108.682 100.500 145.926 1.00 37.72 145 PRO R N 1
ATOM 1071 C CA . PRO A 1 170 ? 107.828 100.175 147.082 1.00 37.72 145 PRO R CA 1
ATOM 1072 C C . PRO A 1 170 ? 107.137 98.826 146.980 1.00 37.72 145 PRO R C 1
ATOM 1073 O O . PRO A 1 170 ? 106.896 98.190 148.013 1.00 37.72 145 PRO R O 1
ATOM 1077 N N . MET A 1 171 ? 106.808 98.365 145.772 1.00 38.95 146 MET R N 1
ATOM 1078 C CA . MET A 1 171 ? 106.139 97.077 145.628 1.00 38.95 146 MET R CA 1
ATOM 1079 C C . MET A 1 171 ? 107.008 95.906 146.064 1.00 38.95 146 MET R C 1
ATOM 1080 O O . MET A 1 171 ? 106.480 94.802 146.239 1.00 38.95 146 MET R O 1
ATOM 1085 N N . PHE A 1 172 ? 108.313 96.110 146.243 1.00 41.64 147 PHE R N 1
ATOM 1086 C CA . PHE A 1 172 ? 109.230 95.039 146.605 1.00 41.64 147 PHE R CA 1
ATOM 1087 C C . PHE A 1 172 ? 109.545 95.016 148.098 1.00 41.64 147 PHE R C 1
ATOM 1088 O O . PHE A 1 172 ? 110.648 94.613 148.485 1.00 41.64 147 PHE R O 1
ATOM 1096 N N . GLY A 1 173 ? 108.607 95.442 148.941 1.00 46.64 148 GLY R N 1
ATOM 1097 C CA . GLY A 1 173 ? 108.760 95.294 150.376 1.00 46.64 148 GLY R CA 1
ATOM 1098 C C . GLY A 1 173 ? 108.539 96.561 151.179 1.00 46.64 148 GLY R C 1
ATOM 1099 O O . GLY A 1 173 ? 107.964 96.509 152.270 1.00 46.64 148 GLY R O 1
ATOM 1100 N N . TRP A 1 174 ? 108.983 97.705 150.658 1.00 49.07 149 TRP R N 1
ATOM 1101 C CA . TRP A 1 174 ? 108.885 98.971 151.386 1.00 49.07 149 TRP R CA 1
ATOM 1102 C C . TRP A 1 174 ? 107.499 99.567 151.160 1.00 49.07 149 TRP R C 1
ATOM 1103 O O . TRP A 1 174 ? 107.229 100.263 150.178 1.00 49.07 149 TRP R O 1
ATOM 1114 N N . ASN A 1 175 ? 106.601 99.276 152.098 1.00 50.38 150 ASN R N 1
ATOM 1115 C CA . ASN A 1 175 ? 105.267 99.857 152.103 1.00 50.38 150 ASN R CA 1
ATOM 1116 C C . ASN A 1 175 ? 104.687 99.731 153.504 1.00 50.38 150 ASN R C 1
ATOM 1117 O O . ASN A 1 175 ? 105.275 99.103 154.389 1.00 50.38 150 ASN R O 1
ATOM 1122 N N . MET A 1 176 ? 103.518 100.344 153.701 1.00 51.30 151 MET R N 1
ATOM 1123 C CA . MET A 1 176 ? 102.897 100.340 155.022 1.00 51.30 151 MET R CA 1
ATOM 1124 C C . MET A 1 176 ? 102.568 98.923 155.476 1.00 51.30 151 MET R C 1
ATOM 1125 O O . MET A 1 176 ? 102.601 98.626 156.677 1.00 51.30 151 MET R O 1
ATOM 1130 N N . LYS A 1 177 ? 102.249 98.033 154.533 1.00 58.99 152 LYS R N 1
ATOM 1131 C CA . LYS A 1 177 ? 101.888 96.668 154.899 1.00 58.99 152 LYS R CA 1
ATOM 1132 C C . LYS A 1 177 ? 102.992 95.987 155.695 1.00 58.99 152 LYS R C 1
ATOM 1133 O O . LYS A 1 177 ? 102.710 95.150 156.560 1.00 58.99 152 LYS R O 1
ATOM 1139 N N . LEU A 1 178 ? 104.253 96.329 155.421 1.00 56.93 153 LEU R N 1
ATOM 1140 C CA . LEU A 1 178 ? 105.364 95.712 156.135 1.00 56.93 153 LEU R CA 1
ATOM 1141 C C . LEU A 1 178 ? 105.346 96.028 157.625 1.00 56.93 153 LEU R C 1
ATOM 1142 O O . LEU A 1 178 ? 105.959 95.293 158.406 1.00 56.93 153 LEU R O 1
ATOM 1147 N N . SER A 1 179 ? 104.660 97.096 158.035 1.00 58.91 154 SER R N 1
ATOM 1148 C CA . SER A 1 179 ? 104.613 97.499 159.433 1.00 58.91 154 SER R CA 1
ATOM 1149 C C . SER A 1 179 ? 103.253 97.287 160.081 1.00 58.91 154 SER R C 1
ATOM 1150 O O . SER A 1 179 ? 103.166 97.305 161.314 1.00 58.91 154 SER R O 1
ATOM 1153 N N . SER A 1 180 ? 102.197 97.087 159.297 1.00 65.55 155 SER R N 1
ATOM 1154 C CA . SER A 1 180 ? 100.863 96.906 159.852 1.00 65.55 155 SER R CA 1
ATOM 1155 C C . SER A 1 180 ? 100.783 95.587 160.609 1.00 65.55 155 SER R C 1
ATOM 1156 O O . SER A 1 180 ? 101.254 94.553 160.126 1.00 65.55 155 SER R O 1
ATOM 1159 N N . ALA A 1 181 ? 100.184 95.628 161.801 1.00 71.08 156 ALA R N 1
ATOM 1160 C CA . ALA A 1 181 ? 100.001 94.419 162.594 1.00 71.08 156 ALA R CA 1
ATOM 1161 C C . ALA A 1 181 ? 98.793 93.606 162.150 1.00 71.08 156 ALA R C 1
ATOM 1162 O O . ALA A 1 181 ? 98.669 92.441 162.544 1.00 71.08 156 ALA R O 1
ATOM 1164 N N . ASP A 1 182 ? 97.904 94.188 161.343 1.00 72.53 157 ASP R N 1
ATOM 1165 C CA . ASP A 1 182 ? 96.716 93.488 160.853 1.00 72.53 157 ASP R CA 1
ATOM 1166 C C . ASP A 1 182 ? 97.015 92.952 159.456 1.00 72.53 157 ASP R C 1
ATOM 1167 O O . ASP A 1 182 ? 96.698 93.562 158.433 1.00 72.53 157 ASP R O 1
ATOM 1172 N N . GLU A 1 183 ? 97.642 91.775 159.423 1.00 72.12 158 GLU R N 1
ATOM 1173 C CA . GLU A 1 183 ? 98.006 91.148 158.159 1.00 72.12 158 GLU R CA 1
ATOM 1174 C C . GLU A 1 183 ? 96.798 90.663 157.370 1.00 72.12 158 GLU R C 1
ATOM 1175 O O . GLU A 1 183 ? 96.951 90.312 156.195 1.00 72.12 158 GLU R O 1
ATOM 1181 N N . ASN A 1 184 ? 95.614 90.633 157.976 1.00 70.80 159 ASN R N 1
ATOM 1182 C CA . ASN A 1 184 ? 94.408 90.150 157.316 1.00 70.80 159 ASN R CA 1
ATOM 1183 C C . ASN A 1 184 ? 93.606 91.260 156.649 1.00 70.80 159 ASN R C 1
ATOM 1184 O O . ASN A 1 184 ? 92.525 90.987 156.117 1.00 70.80 159 ASN R O 1
ATOM 1189 N N . LEU A 1 185 ? 94.099 92.497 156.661 1.00 67.04 160 LEU R N 1
ATOM 1190 C CA . LEU A 1 185 ? 93.377 93.621 156.074 1.00 67.04 160 LEU R CA 1
ATOM 1191 C C . LEU A 1 185 ? 93.584 93.610 154.564 1.00 67.04 160 LEU R C 1
ATOM 1192 O O . LEU A 1 185 ? 94.707 93.787 154.081 1.00 67.04 160 LEU R O 1
ATOM 1197 N N . THR A 1 186 ? 92.499 93.404 153.817 1.00 64.56 161 THR R N 1
ATOM 1198 C CA . THR A 1 186 ? 92.545 93.339 152.361 1.00 64.56 161 THR R CA 1
ATOM 1199 C C . THR A 1 186 ? 91.960 94.575 151.690 1.00 64.56 161 THR R C 1
ATOM 1200 O O . THR A 1 186 ? 92.572 95.116 150.765 1.00 64.56 161 THR R O 1
ATOM 1204 N N . PHE A 1 187 ? 90.794 95.035 152.134 1.00 61.02 162 PHE R N 1
ATOM 1205 C CA . PHE A 1 187 ? 90.127 96.193 151.557 1.00 61.02 162 PHE R CA 1
ATOM 1206 C C . PHE A 1 187 ? 90.231 97.368 152.517 1.00 61.02 162 PHE R C 1
ATOM 1207 O O . PHE A 1 187 ? 90.003 97.213 153.721 1.00 61.02 162 PHE R O 1
ATOM 1215 N N . LEU A 1 188 ? 90.578 98.534 151.986 1.00 56.86 163 LEU R N 1
ATOM 1216 C CA . LEU A 1 188 ? 90.704 99.736 152.795 1.00 56.86 163 LEU R CA 1
ATOM 1217 C C . LEU A 1 188 ? 90.487 100.945 151.907 1.00 56.86 163 LEU R C 1
ATOM 1218 O O . LEU A 1 188 ? 90.592 100.854 150.672 1.00 56.86 163 LEU R O 1
ATOM 1223 N N . PRO A 1 189 ? 90.159 102.097 152.495 1.00 54.67 164 PRO R N 1
ATOM 1224 C CA . PRO A 1 189 ? 90.109 103.340 151.716 1.00 54.67 164 PRO R CA 1
ATOM 1225 C C . PRO A 1 189 ? 91.510 103.777 151.316 1.00 54.67 164 PRO R C 1
ATOM 1226 O O . PRO A 1 189 ? 92.424 103.821 152.143 1.00 54.67 164 PRO R O 1
ATOM 1230 N N . CYS A 1 190 ? 91.670 104.103 150.039 1.00 51.64 165 CYS R N 1
ATOM 1231 C CA . CYS A 1 190 ? 92.984 104.379 149.467 1.00 51.64 165 CYS R CA 1
ATOM 1232 C C . CYS A 1 190 ? 93.416 105.797 149.816 1.00 51.64 165 CYS R C 1
ATOM 1233 O O . CYS A 1 190 ? 92.947 106.769 149.221 1.00 51.64 165 CYS R O 1
ATOM 1236 N N . ARG A 1 191 ? 94.327 105.916 150.777 1.00 46.57 166 ARG R N 1
ATOM 1237 C CA . ARG A 1 191 ? 94.950 107.181 151.130 1.00 46.57 166 ARG R CA 1
ATOM 1238 C C . ARG A 1 191 ? 96.453 107.058 150.931 1.00 46.57 166 ARG R C 1
ATOM 1239 O O . ARG A 1 191 ? 97.055 106.046 151.305 1.00 46.57 166 ARG R O 1
ATOM 1247 N N . PHE A 1 192 ? 97.055 108.091 150.338 1.00 37.26 167 PHE R N 1
ATOM 1248 C CA . PHE A 1 192 ? 98.475 108.027 150.012 1.00 37.26 167 PHE R CA 1
ATOM 1249 C C . PHE A 1 192 ? 99.307 107.689 151.242 1.00 37.26 167 PHE R C 1
ATOM 1250 O O . PHE A 1 192 ? 100.317 106.983 151.146 1.00 37.26 167 PHE R O 1
ATOM 1258 N N . ARG A 1 193 ? 98.899 108.186 152.409 1.00 42.54 168 ARG R N 1
ATOM 1259 C CA . ARG A 1 193 ? 99.621 107.911 153.643 1.00 42.54 168 ARG R CA 1
ATOM 1260 C C . ARG A 1 193 ? 99.321 106.531 154.211 1.00 42.54 168 ARG R C 1
ATOM 1261 O O . ARG A 1 193 ? 100.008 106.102 155.144 1.00 42.54 168 ARG R O 1
ATOM 1269 N N . SER A 1 194 ? 98.320 105.830 153.679 1.00 45.43 169 SER R N 1
ATOM 1270 C CA . SER A 1 194 ? 97.969 104.501 154.160 1.00 45.43 169 SER R CA 1
ATOM 1271 C C . SER A 1 194 ? 98.735 103.387 153.457 1.00 45.43 169 SER R C 1
ATOM 1272 O O . SER A 1 194 ? 98.663 102.237 153.902 1.00 45.43 169 SER R O 1
ATOM 1275 N N . VAL A 1 195 ? 99.462 103.694 152.381 1.00 44.49 170 VAL R N 1
ATOM 1276 C CA . VAL A 1 195 ? 100.199 102.698 151.618 1.00 44.49 170 VAL R CA 1
ATOM 1277 C C . VAL A 1 195 ? 101.681 103.035 151.522 1.00 44.49 170 VAL R C 1
ATOM 1278 O O . VAL A 1 195 ? 102.533 102.159 151.706 1.00 44.49 170 VAL R O 1
ATOM 1282 N N . MET A 1 196 ? 102.014 104.292 151.238 1.00 39.71 171 MET R N 1
ATOM 1283 C CA . MET A 1 196 ? 103.397 104.707 151.028 1.00 39.71 171 MET R CA 1
ATOM 1284 C C . MET A 1 196 ? 103.991 105.168 152.353 1.00 39.71 171 MET R C 1
ATOM 1285 O O . MET A 1 196 ? 103.538 106.158 152.935 1.00 39.71 171 MET R O 1
ATOM 1290 N N . ARG A 1 197 ? 105.007 104.453 152.829 1.00 44.47 172 ARG R N 1
ATOM 1291 C CA . ARG A 1 197 ? 105.714 104.882 154.025 1.00 44.47 172 ARG R CA 1
ATOM 1292 C C . ARG A 1 197 ? 106.356 106.242 153.787 1.00 44.47 172 ARG R C 1
ATOM 1293 O O . ARG A 1 197 ? 107.027 106.462 152.776 1.00 44.47 172 ARG R O 1
ATOM 1301 N N . MET A 1 198 ? 106.150 107.162 154.732 1.00 40.28 173 MET R N 1
ATOM 1302 C CA . MET A 1 198 ? 106.698 108.505 154.575 1.00 40.28 173 MET R CA 1
ATOM 1303 C C . MET A 1 198 ? 108.220 108.492 154.581 1.00 40.28 173 MET R C 1
ATOM 1304 O O . MET A 1 198 ? 108.850 109.347 153.947 1.00 40.28 173 MET R O 1
ATOM 1309 N N . ASP A 1 199 ? 108.828 107.533 155.284 1.00 40.62 174 ASP R N 1
ATOM 1310 C CA . ASP A 1 199 ? 110.283 107.436 155.288 1.00 40.62 174 ASP R CA 1
ATOM 1311 C C . ASP A 1 199 ? 110.826 107.181 153.890 1.00 40.62 174 ASP R C 1
ATOM 1312 O O . ASP A 1 199 ? 111.881 107.716 153.530 1.00 40.62 174 ASP R O 1
ATOM 1317 N N . TYR A 1 200 ? 110.130 106.369 153.093 1.00 37.55 175 TYR R N 1
ATOM 1318 C CA . TYR A 1 200 ? 110.542 106.155 151.710 1.00 37.55 175 TYR R CA 1
ATOM 1319 C C . TYR A 1 200 ? 110.504 107.461 150.928 1.00 37.55 175 TYR R C 1
ATOM 1320 O O . TYR A 1 200 ? 111.465 107.816 150.236 1.00 37.55 175 TYR R O 1
ATOM 1329 N N . MET A 1 201 ? 109.396 108.197 151.034 1.00 35.18 176 MET R N 1
ATOM 1330 C CA . MET A 1 201 ? 109.257 109.447 150.299 1.00 35.18 176 MET R CA 1
ATOM 1331 C C . MET A 1 201 ? 110.259 110.499 150.749 1.00 35.18 176 MET R C 1
ATOM 1332 O O . MET A 1 201 ? 110.599 111.392 149.965 1.00 35.18 176 MET R O 1
ATOM 1337 N N . VAL A 1 202 ? 110.740 110.422 151.987 1.00 36.29 177 VAL R N 1
ATOM 1338 C CA . VAL A 1 202 ? 111.630 111.450 152.516 1.00 36.29 177 VAL R CA 1
ATOM 1339 C C . VAL A 1 202 ? 113.079 111.093 152.212 1.00 36.29 177 VAL R C 1
ATOM 1340 O O . VAL A 1 202 ? 113.783 111.842 151.527 1.00 36.29 177 VAL R O 1
ATOM 1344 N N . TYR A 1 203 ? 113.538 109.949 152.723 1.00 37.91 178 TYR R N 1
ATOM 1345 C CA . TYR A 1 203 ? 114.951 109.606 152.605 1.00 37.91 178 TYR R CA 1
ATOM 1346 C C . TYR A 1 203 ? 115.317 109.142 151.201 1.00 37.91 178 TYR R C 1
ATOM 1347 O O . TYR A 1 203 ? 116.413 109.449 150.719 1.00 37.91 178 TYR R O 1
ATOM 1356 N N . PHE A 1 204 ? 114.429 108.406 150.532 1.00 35.44 179 PHE R N 1
ATOM 1357 C CA . PHE A 1 204 ? 114.757 107.829 149.232 1.00 35.44 179 PHE R CA 1
ATOM 1358 C C . PHE A 1 204 ? 114.311 108.726 148.081 1.00 35.44 179 PHE R C 1
ATOM 1359 O O . PHE A 1 204 ? 115.130 109.136 147.253 1.00 35.44 179 PHE R O 1
ATOM 1367 N N . SER A 1 205 ? 113.016 109.037 148.014 1.00 31.88 180 SER R N 1
ATOM 1368 C CA . SER A 1 205 ? 112.507 109.796 146.878 1.00 31.88 180 SER R CA 1
ATOM 1369 C C . SER A 1 205 ? 113.063 111.213 146.869 1.00 31.88 180 SER R C 1
ATOM 1370 O O . SER A 1 205 ? 113.820 111.589 145.967 1.00 31.88 180 SER R O 1
ATOM 1373 N N . PHE A 1 206 ? 112.725 112.008 147.882 1.00 30.88 181 PHE R N 1
ATOM 1374 C CA . PHE A 1 206 ? 113.094 113.416 147.889 1.00 30.88 181 PHE R CA 1
ATOM 1375 C C . PHE A 1 206 ? 114.593 113.656 147.983 1.00 30.88 181 PHE R C 1
ATOM 1376 O O . PHE A 1 206 ? 115.136 114.405 147.163 1.00 30.88 181 PHE R O 1
ATOM 1384 N N . PHE A 1 207 ? 115.275 113.041 148.945 1.00 33.16 182 PHE R N 1
ATOM 1385 C CA . PHE A 1 207 ? 116.679 113.339 149.193 1.00 33.16 182 PHE R CA 1
ATOM 1386 C C . PHE A 1 207 ? 117.606 112.811 148.110 1.00 33.16 182 PHE R C 1
ATOM 1387 O O . PHE A 1 207 ? 118.734 113.299 147.988 1.00 33.16 182 PHE R O 1
ATOM 1395 N N . LEU A 1 208 ? 117.161 111.842 147.313 1.00 31.03 183 LEU R N 1
ATOM 1396 C CA . LEU A 1 208 ? 118.030 111.167 146.357 1.00 31.03 183 LEU R CA 1
ATOM 1397 C C . LEU A 1 208 ? 117.659 111.446 144.905 1.00 31.03 183 LEU R C 1
ATOM 1398 O O . LEU A 1 208 ? 118.537 111.439 144.038 1.00 31.03 183 LEU R O 1
ATOM 1403 N N . TRP A 1 209 ? 116.381 111.692 144.614 1.00 27.61 184 TRP R N 1
ATOM 1404 C CA . TRP A 1 209 ? 115.912 111.813 143.240 1.00 27.61 184 TRP R CA 1
ATOM 1405 C C . TRP A 1 209 ? 115.152 113.109 142.983 1.00 27.61 184 TRP R C 1
ATOM 1406 O O . TRP A 1 209 ? 114.648 113.306 141.872 1.00 27.61 184 TRP R O 1
ATOM 1417 N N . ILE A 1 210 ? 115.047 113.989 143.977 1.00 27.83 185 ILE R N 1
ATOM 1418 C CA . ILE A 1 210 ? 114.433 115.299 143.786 1.00 27.83 185 ILE R CA 1
ATOM 1419 C C . ILE A 1 210 ? 115.438 116.373 144.179 1.00 27.83 185 ILE R C 1
ATOM 1420 O O . ILE A 1 210 ? 115.623 117.360 143.459 1.00 27.83 185 ILE R O 1
ATOM 1425 N N . LEU A 1 211 ? 116.088 116.190 145.329 1.00 27.74 186 LEU R N 1
ATOM 1426 C CA . LEU A 1 211 ? 117.057 117.175 145.798 1.00 27.74 186 LEU R CA 1
ATOM 1427 C C . LEU A 1 211 ? 118.352 117.101 144.999 1.00 27.74 186 LEU R C 1
ATOM 1428 O O . LEU A 1 211 ? 118.933 118.134 144.644 1.00 27.74 186 LEU R O 1
ATOM 1433 N N . VAL A 1 212 ? 118.831 115.893 144.723 1.00 26.29 187 VAL R N 1
ATOM 1434 C CA . VAL A 1 212 ? 120.101 115.713 144.022 1.00 26.29 187 VAL R CA 1
ATOM 1435 C C . VAL A 1 212 ? 119.996 116.313 142.623 1.00 26.29 187 VAL R C 1
ATOM 1436 O O . VAL A 1 212 ? 120.899 117.053 142.210 1.00 26.29 187 VAL R O 1
ATOM 1440 N N . PRO A 1 213 ? 118.934 116.033 141.855 1.00 25.23 188 PRO R N 1
ATOM 1441 C CA . PRO A 1 213 ? 118.780 116.718 140.566 1.00 25.23 188 PRO R CA 1
ATOM 1442 C C . PRO A 1 213 ? 118.800 118.232 140.702 1.00 25.23 188 PRO R C 1
ATOM 1443 O O . PRO A 1 213 ? 119.418 118.921 139.889 1.00 25.23 188 PRO R O 1
ATOM 1447 N N . LEU A 1 214 ? 118.145 118.765 141.734 1.00 24.89 189 LEU R N 1
ATOM 1448 C CA . LEU A 1 214 ? 118.091 120.214 141.890 1.00 24.89 189 LEU R CA 1
ATOM 1449 C C . LEU A 1 214 ? 119.476 120.796 142.142 1.00 24.89 189 LEU R C 1
ATOM 1450 O O . LEU A 1 214 ? 119.862 121.792 141.518 1.00 24.89 189 LEU R O 1
ATOM 1455 N N . VAL A 1 215 ? 120.245 120.181 143.041 1.00 25.82 190 VAL R N 1
ATOM 1456 C CA . VAL A 1 215 ? 121.571 120.704 143.362 1.00 25.82 190 VAL R CA 1
ATOM 1457 C C . VAL A 1 215 ? 122.488 120.616 142.149 1.00 25.82 190 VAL R C 1
ATOM 1458 O O . VAL A 1 215 ? 123.250 121.549 141.854 1.00 25.82 190 VAL R O 1
ATOM 1462 N N . VAL A 1 216 ? 122.441 119.491 141.433 1.00 23.90 191 VAL R N 1
ATOM 1463 C CA . VAL A 1 216 ? 123.333 119.321 140.293 1.00 23.90 191 VAL R CA 1
ATOM 1464 C C . VAL A 1 216 ? 122.958 120.285 139.175 1.00 23.90 191 VAL R C 1
ATOM 1465 O O . VAL A 1 216 ? 123.835 120.853 138.518 1.00 23.90 191 VAL R O 1
ATOM 1469 N N . MET A 1 217 ? 121.660 120.505 138.944 1.00 23.72 192 MET R N 1
ATOM 1470 C CA . MET A 1 217 ? 121.257 121.505 137.961 1.00 23.72 192 MET R CA 1
ATOM 1471 C C . MET A 1 217 ? 121.693 122.900 138.384 1.00 23.72 192 MET R C 1
ATOM 1472 O O . MET A 1 217 ? 122.094 123.713 137.544 1.00 23.72 192 MET R O 1
ATOM 1477 N N . CYS A 1 218 ? 121.615 123.203 139.678 1.00 25.75 193 CYS R N 1
ATOM 1478 C CA . CYS A 1 218 ? 122.079 124.492 140.176 1.00 25.75 193 CYS R CA 1
ATOM 1479 C C . CYS A 1 218 ? 123.547 124.693 139.827 1.00 25.75 193 CYS R C 1
ATOM 1480 O O . CYS A 1 218 ? 123.926 125.724 139.256 1.00 25.75 193 CYS R O 1
ATOM 1483 N N . ALA A 1 219 ? 124.377 123.705 140.165 1.00 24.58 194 ALA R N 1
ATOM 1484 C CA . ALA A 1 219 ? 125.807 123.810 139.887 1.00 24.58 194 ALA R CA 1
ATOM 1485 C C . ALA A 1 219 ? 126.068 123.911 138.388 1.00 24.58 194 ALA R C 1
ATOM 1486 O O . ALA A 1 219 ? 126.895 124.715 137.937 1.00 24.58 194 ALA R O 1
ATOM 1488 N N . ILE A 1 220 ? 125.363 123.098 137.599 1.00 23.91 195 ILE R N 1
ATOM 1489 C CA . ILE A 1 220 ? 125.533 123.102 136.148 1.00 23.91 195 ILE R CA 1
ATOM 1490 C C . ILE A 1 220 ? 125.228 124.478 135.574 1.00 23.91 195 ILE R C 1
ATOM 1491 O O . ILE A 1 220 ? 125.987 125.013 134.761 1.00 23.91 195 ILE R O 1
ATOM 1496 N N . TYR A 1 221 ? 124.103 125.065 135.978 1.00 24.37 196 TYR R N 1
ATOM 1497 C CA . TYR A 1 221 ? 123.713 126.350 135.413 1.00 24.37 196 TYR R CA 1
ATOM 1498 C C . TYR A 1 221 ? 124.626 127.467 135.891 1.00 24.37 196 TYR R C 1
ATOM 1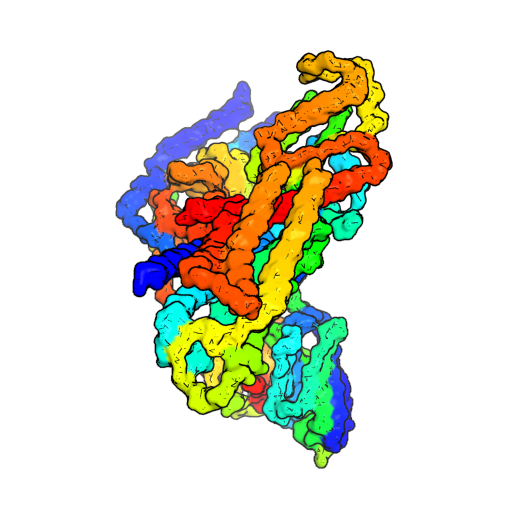499 O O . TYR A 1 221 ? 124.927 128.391 135.126 1.00 24.37 196 TYR R O 1
ATOM 1508 N N . PHE A 1 222 ? 125.096 127.398 137.137 1.00 30.03 197 PHE R N 1
ATOM 1509 C CA . PHE A 1 222 ? 126.069 128.381 137.602 1.00 30.03 197 PHE R CA 1
ATOM 1510 C C . PHE A 1 222 ? 127.339 128.318 136.760 1.00 30.03 197 PHE R C 1
ATOM 1511 O O . PHE A 1 222 ? 127.861 129.349 136.314 1.00 30.03 197 PHE R O 1
ATOM 1519 N N . ASP A 1 223 ? 127.842 127.105 136.516 1.00 28.95 198 ASP R N 1
ATOM 1520 C CA . ASP A 1 223 ? 129.047 126.954 135.707 1.00 28.95 198 ASP R CA 1
ATOM 1521 C C . ASP A 1 223 ? 128.810 127.412 134.272 1.00 28.95 198 ASP R C 1
ATOM 1522 O O . ASP A 1 223 ? 129.690 128.019 133.650 1.00 28.95 198 ASP R O 1
ATOM 1527 N N . ILE A 1 224 ? 127.629 127.118 133.725 1.00 27.40 199 ILE R N 1
ATOM 1528 C CA . ILE A 1 224 ? 127.305 127.526 132.359 1.00 27.40 199 ILE R CA 1
ATOM 1529 C C . ILE A 1 224 ? 127.316 129.044 132.252 1.00 27.40 199 ILE R C 1
ATOM 1530 O O . ILE A 1 224 ? 127.866 129.619 131.305 1.00 27.40 199 ILE R O 1
ATOM 1535 N N . PHE A 1 225 ? 126.686 129.715 133.219 1.00 31.82 200 PHE R N 1
ATOM 1536 C CA . PHE A 1 225 ? 126.677 131.173 133.206 1.00 31.82 200 PHE R CA 1
ATOM 1537 C C . PHE A 1 225 ? 128.088 131.726 133.340 1.00 31.82 200 PHE R C 1
ATOM 1538 O O . PHE A 1 225 ? 128.454 132.684 132.650 1.00 31.82 200 PHE R O 1
ATOM 1546 N N . TYR A 1 226 ? 128.899 131.131 134.216 1.00 33.84 201 TYR R N 1
ATOM 1547 C CA . TYR A 1 226 ? 130.278 131.584 134.362 1.00 33.84 201 TYR R CA 1
ATOM 1548 C C . TYR A 1 226 ? 131.032 131.469 133.042 1.00 33.84 201 TYR R C 1
ATOM 1549 O O . TYR A 1 226 ? 131.721 132.405 132.620 1.00 33.84 201 TYR R O 1
ATOM 1558 N N . ILE A 1 227 ? 130.897 130.326 132.366 1.00 30.14 202 ILE R N 1
ATOM 1559 C CA . ILE A 1 227 ? 131.635 130.103 131.125 1.00 30.14 202 ILE R CA 1
ATOM 1560 C C . ILE A 1 227 ? 131.166 131.069 130.043 1.00 30.14 202 ILE R C 1
ATOM 1561 O O . ILE A 1 227 ? 131.979 131.668 129.328 1.00 30.14 202 ILE R O 1
ATOM 1566 N N . ILE A 1 228 ? 129.849 131.231 129.898 1.00 32.76 203 ILE R N 1
ATOM 1567 C CA . ILE A 1 228 ? 129.334 132.095 128.837 1.00 32.76 203 ILE R CA 1
ATOM 1568 C C . ILE A 1 228 ? 129.718 133.545 129.098 1.00 32.76 203 ILE R C 1
ATOM 1569 O O . ILE A 1 228 ? 129.988 134.308 128.162 1.00 32.76 203 ILE R O 1
ATOM 1574 N N . ARG A 1 229 ? 129.742 133.956 130.369 1.00 34.59 204 ARG R N 1
ATOM 1575 C CA . ARG A 1 229 ? 130.193 135.306 130.691 1.00 34.59 204 ARG R CA 1
ATOM 1576 C C . ARG A 1 229 ? 131.671 135.475 130.367 1.00 34.59 204 ARG R C 1
ATOM 1577 O O . ARG A 1 229 ? 132.081 136.496 129.802 1.00 34.59 204 ARG R O 1
ATOM 1585 N N . ASN A 1 230 ? 132.491 134.482 130.720 1.00 35.61 205 ASN R N 1
ATOM 1586 C CA . ASN A 1 230 ? 133.916 134.563 130.425 1.00 35.61 205 ASN R CA 1
ATOM 1587 C C . ASN A 1 230 ? 134.188 134.599 128.928 1.00 35.61 205 ASN R C 1
ATOM 1588 O O . ASN A 1 230 ? 135.148 135.248 128.500 1.00 35.61 205 ASN R O 1
ATOM 1593 N N . ARG A 1 231 ? 133.370 133.919 128.125 1.00 31.02 206 ARG R N 1
ATOM 1594 C CA . ARG A 1 231 ? 133.538 133.933 126.677 1.00 31.02 206 ARG R CA 1
ATOM 1595 C C . ARG A 1 231 ? 133.103 135.261 126.066 1.00 31.02 206 ARG R C 1
ATOM 1596 O O . ARG A 1 231 ? 133.831 135.840 125.253 1.00 31.02 206 ARG R O 1
ATOM 1604 N N . LEU A 1 232 ? 131.930 135.756 126.447 1.00 36.94 207 LEU R N 1
ATOM 1605 C CA . LEU A 1 232 ? 131.428 137.020 125.921 1.00 36.94 207 LEU R CA 1
ATOM 1606 C C . LEU A 1 232 ? 132.265 138.187 126.432 1.00 36.94 207 LEU R C 1
ATOM 1607 O O . LEU A 1 232 ? 133.189 138.643 125.758 1.00 36.94 207 LEU R O 1
ATOM 1612 N N . GLU A 1 249 ? 124.282 139.066 127.968 1.00 44.02 224 GLU R N 1
ATOM 1613 C CA . GLU A 1 249 ? 124.529 137.845 128.724 1.00 44.02 224 GLU R CA 1
ATOM 1614 C C . GLU A 1 249 ? 123.492 137.659 129.826 1.00 44.02 224 GLU R C 1
ATOM 1615 O O . GLU A 1 249 ? 123.392 136.586 130.421 1.00 44.02 224 GLU R O 1
ATOM 1621 N N . PHE A 1 250 ? 122.720 138.714 130.095 1.00 42.67 225 PHE R N 1
ATOM 1622 C CA . PHE A 1 250 ? 121.728 138.642 131.163 1.00 42.67 225 PHE R CA 1
ATOM 1623 C C . PHE A 1 250 ? 120.479 137.886 130.731 1.00 42.67 225 PHE R C 1
ATOM 1624 O O . PHE A 1 250 ? 119.705 137.441 131.584 1.00 42.67 225 PHE R O 1
ATOM 1632 N N . LYS A 1 251 ? 120.259 137.729 129.425 1.00 39.32 226 LYS R N 1
ATOM 1633 C CA . LYS A 1 251 ? 119.130 136.926 128.964 1.00 39.32 226 LYS R CA 1
ATOM 1634 C C . LYS A 1 251 ? 119.308 135.464 129.357 1.00 39.32 226 LYS R C 1
ATOM 1635 O O . LYS A 1 251 ? 118.370 134.813 129.838 1.00 39.32 226 LYS R O 1
ATOM 1641 N N . THR A 1 252 ? 120.515 134.931 129.160 1.00 35.25 227 THR R N 1
ATOM 1642 C CA . THR A 1 252 ? 120.802 133.558 129.560 1.00 35.25 227 THR R CA 1
ATOM 1643 C C . THR A 1 252 ? 120.646 133.392 131.066 1.00 35.25 227 THR R C 1
ATOM 1644 O O . THR A 1 252 ? 120.097 132.392 131.544 1.00 35.25 227 THR R O 1
ATOM 1648 N N . ALA A 1 253 ? 121.135 134.368 131.833 1.00 31.43 228 ALA R N 1
ATOM 1649 C CA . ALA A 1 253 ? 120.998 134.329 133.282 1.00 31.43 228 ALA R CA 1
ATOM 1650 C C . ALA A 1 253 ? 119.529 134.318 133.685 1.00 31.43 228 ALA R C 1
ATOM 1651 O O . ALA A 1 253 ? 119.120 133.567 134.575 1.00 31.43 228 ALA R O 1
ATOM 1653 N N . LYS A 1 254 ? 118.721 135.150 133.027 1.00 31.64 229 LYS R N 1
ATOM 1654 C CA . LYS A 1 254 ? 117.293 135.191 133.315 1.00 31.64 229 LYS R CA 1
ATOM 1655 C C . LYS A 1 254 ? 116.642 133.842 133.037 1.00 31.64 229 LYS R C 1
ATOM 1656 O O . LYS A 1 254 ? 115.841 133.346 133.835 1.00 31.64 229 LYS R O 1
ATOM 1662 N N . SER A 1 255 ? 116.981 133.230 131.901 1.00 31.03 230 SER R N 1
ATOM 1663 C CA . SER A 1 255 ? 116.393 131.937 131.558 1.00 31.03 230 SER R CA 1
ATOM 1664 C C . SER A 1 255 ? 116.785 130.865 132.571 1.00 31.03 230 SER R C 1
ATOM 1665 O O . SER A 1 255 ? 115.940 130.086 133.036 1.00 31.03 230 SER R O 1
ATOM 1668 N N . LEU A 1 256 ? 118.071 130.813 132.928 1.00 27.79 231 LEU R N 1
ATOM 1669 C CA . LEU A 1 256 ? 118.540 129.812 133.881 1.00 27.79 231 LEU R CA 1
ATOM 1670 C C . LEU A 1 256 ? 117.892 130.011 135.246 1.00 27.79 231 LEU R C 1
ATOM 1671 O O . LEU A 1 256 ? 117.497 129.045 135.912 1.00 27.79 231 LEU R O 1
ATOM 1676 N N . LEU A 1 257 ? 117.778 131.268 135.681 1.00 26.23 232 LEU R N 1
ATOM 1677 C CA . LEU A 1 257 ? 117.134 131.554 136.955 1.00 26.23 232 LEU R CA 1
ATOM 1678 C C . LEU A 1 257 ? 115.667 131.155 136.922 1.00 26.23 232 LEU R C 1
ATOM 1679 O O . LEU A 1 257 ? 115.145 130.603 137.891 1.00 26.23 232 LEU R O 1
ATOM 1684 N N . LEU A 1 258 ? 114.982 131.430 135.814 1.00 26.99 233 LEU R N 1
ATOM 1685 C CA . LEU A 1 258 ? 113.585 131.039 135.678 1.00 26.99 233 LEU R CA 1
ATOM 1686 C C . LEU A 1 258 ? 113.446 129.533 135.839 1.00 26.99 233 LEU R C 1
ATOM 1687 O O . LEU A 1 258 ? 112.600 129.056 136.603 1.00 26.99 233 LEU R O 1
ATOM 1692 N N . VAL A 1 259 ? 114.286 128.780 135.132 1.00 26.35 234 VAL R N 1
ATOM 1693 C CA . VAL A 1 259 ? 114.252 127.322 135.184 1.00 26.35 234 VAL R CA 1
ATOM 1694 C C . VAL A 1 259 ? 114.442 126.842 136.618 1.00 26.35 234 VAL R C 1
ATOM 1695 O O . VAL A 1 259 ? 113.607 126.100 137.163 1.00 26.35 234 VAL R O 1
ATOM 1699 N N . LEU A 1 260 ? 115.554 127.256 137.231 1.00 24.29 235 LEU R N 1
ATOM 1700 C CA . LEU A 1 260 ? 115.895 126.772 138.564 1.00 24.29 235 LEU R CA 1
ATOM 1701 C C . LEU A 1 260 ? 114.827 127.161 139.577 1.00 24.29 235 LEU R C 1
ATOM 1702 O O . LEU A 1 260 ? 114.427 126.351 140.423 1.00 24.29 235 LEU R O 1
ATOM 1707 N N . PHE A 1 261 ? 114.354 128.407 139.505 1.00 27.22 236 PHE R N 1
ATOM 1708 C CA . PHE A 1 261 ? 113.359 128.889 140.452 1.00 27.22 236 PHE R CA 1
ATOM 1709 C C . PHE A 1 261 ? 112.056 128.120 140.313 1.00 27.22 236 PHE R C 1
ATOM 1710 O O . PHE A 1 261 ? 111.453 127.731 141.314 1.00 27.22 236 PHE R O 1
ATOM 1718 N N . LEU A 1 262 ? 111.600 127.886 139.082 1.00 27.51 237 LEU R N 1
ATOM 1719 C CA . LEU A 1 262 ? 110.369 127.128 138.901 1.00 27.51 237 LEU R CA 1
ATOM 1720 C C . LEU A 1 262 ? 110.508 125.733 139.492 1.00 27.51 237 LEU R C 1
ATOM 1721 O O . LEU A 1 262 ? 109.666 125.288 140.283 1.00 27.51 237 LEU R O 1
ATOM 1726 N N . PHE A 1 263 ? 111.588 125.033 139.137 1.00 25.43 238 PHE R N 1
ATOM 1727 C CA . PHE A 1 263 ? 111.751 123.666 139.622 1.00 25.43 238 PHE R CA 1
ATOM 1728 C C . PHE A 1 263 ? 111.781 123.625 141.146 1.00 25.43 238 PHE R C 1
ATOM 1729 O O . PHE A 1 263 ? 111.052 122.846 141.777 1.00 25.43 238 PHE R O 1
ATOM 1737 N N . ALA A 1 264 ? 112.618 124.466 141.759 1.00 26.84 239 ALA R N 1
ATOM 1738 C CA . ALA A 1 264 ? 112.740 124.453 143.213 1.00 26.84 239 ALA R CA 1
ATOM 1739 C C . ALA A 1 264 ? 111.429 124.850 143.877 1.00 26.84 239 ALA R C 1
ATOM 1740 O O . ALA A 1 264 ? 110.941 124.159 144.777 1.00 26.84 239 ALA R O 1
ATOM 1742 N N . LEU A 1 265 ? 110.837 125.963 143.442 1.00 26.53 240 LEU R N 1
ATOM 1743 C CA . LEU A 1 265 ? 109.610 126.443 144.060 1.00 26.53 240 LEU R CA 1
ATOM 1744 C C . LEU A 1 265 ? 108.495 125.418 143.964 1.00 26.53 240 LEU R C 1
ATOM 1745 O O . LEU A 1 265 ? 107.641 125.353 144.854 1.00 26.53 240 LEU R O 1
ATOM 1750 N N . CYS A 1 266 ? 108.468 124.619 142.899 1.00 28.13 241 CYS R N 1
ATOM 1751 C CA . CYS A 1 266 ? 107.368 123.685 142.718 1.00 28.13 241 CYS R CA 1
ATOM 1752 C C . CYS A 1 266 ? 107.653 122.285 143.244 1.00 28.13 241 CYS R C 1
ATOM 1753 O O . CYS A 1 266 ? 106.722 121.476 143.314 1.00 28.13 241 CYS R O 1
ATOM 1756 N N . TRP A 1 267 ? 108.893 121.967 143.608 1.00 26.93 242 TRP R N 1
ATOM 1757 C CA . TRP A 1 267 ? 109.168 120.641 144.155 1.00 26.93 242 TRP R CA 1
ATOM 1758 C C . TRP A 1 267 ? 109.601 120.647 145.612 1.00 26.93 242 TRP R C 1
ATOM 1759 O O . TRP A 1 267 ? 109.521 119.607 146.270 1.00 26.93 242 TRP R O 1
ATOM 1770 N N . LEU A 1 268 ? 110.053 121.780 146.147 1.00 30.22 243 LEU R N 1
ATOM 1771 C CA . LEU A 1 268 ? 110.486 121.840 147.538 1.00 30.22 243 LEU R CA 1
ATOM 1772 C C . LEU A 1 268 ? 109.312 121.927 148.511 1.00 30.22 243 LEU R C 1
ATOM 1773 O O . LEU A 1 268 ? 109.376 121.334 149.594 1.00 30.22 243 LEU R O 1
ATOM 1778 N N . PRO A 1 269 ? 108.244 122.678 148.198 1.00 30.99 244 PRO R N 1
ATOM 1779 C CA . PRO A 1 269 ? 107.124 122.778 149.146 1.00 30.99 244 PRO R CA 1
ATOM 1780 C C . PRO A 1 269 ? 106.552 121.433 149.570 1.00 30.99 244 PRO R C 1
ATOM 1781 O O . PRO A 1 269 ? 106.482 121.140 150.767 1.00 30.99 244 PRO R O 1
ATOM 1785 N N . LEU A 1 270 ? 106.127 120.613 148.605 1.00 31.95 245 LEU R N 1
ATOM 1786 C CA . LEU A 1 270 ? 105.536 119.324 148.948 1.00 31.95 245 LEU R CA 1
ATOM 1787 C C . LEU A 1 270 ? 106.551 118.404 149.611 1.00 31.95 245 LEU R C 1
ATOM 1788 O O . LEU A 1 270 ? 106.193 117.610 150.489 1.00 31.95 245 LEU R O 1
ATOM 1793 N N . SER A 1 271 ? 107.818 118.492 149.207 1.00 32.17 246 SER R N 1
ATOM 1794 C CA . SER A 1 271 ? 108.850 117.680 149.842 1.00 32.17 246 SER R CA 1
ATOM 1795 C C . SER A 1 271 ? 109.006 118.038 151.314 1.00 32.17 246 SER R C 1
ATOM 1796 O O . SER A 1 271 ? 109.114 117.150 152.167 1.00 32.17 246 SER R O 1
ATOM 1799 N N . ILE A 1 272 ? 109.018 119.332 151.633 1.00 33.65 247 ILE R N 1
ATOM 1800 C CA . ILE A 1 272 ? 109.113 119.748 153.028 1.00 33.65 247 ILE R CA 1
ATOM 1801 C C . ILE A 1 272 ? 107.841 119.376 153.778 1.00 33.65 247 ILE R C 1
ATOM 1802 O O . ILE A 1 272 ? 107.878 119.045 154.968 1.00 33.65 247 ILE R O 1
ATOM 1807 N N . ILE A 1 273 ? 106.693 119.431 153.098 1.00 35.10 248 ILE R N 1
ATOM 1808 C CA . ILE A 1 273 ? 105.440 118.998 153.713 1.00 35.10 248 ILE R CA 1
ATOM 1809 C C . ILE A 1 273 ? 105.556 117.544 154.149 1.00 35.10 248 ILE R C 1
ATOM 1810 O O . ILE A 1 273 ? 105.213 117.179 155.280 1.00 35.10 248 ILE R O 1
ATOM 1815 N N . ASN A 1 274 ? 106.048 116.692 153.247 1.00 35.08 249 ASN R N 1
ATOM 1816 C CA . ASN A 1 274 ? 106.240 115.283 153.581 1.00 35.08 249 ASN R CA 1
ATOM 1817 C C . ASN A 1 274 ? 107.265 115.116 154.696 1.00 35.08 249 ASN R C 1
ATOM 1818 O O . ASN A 1 274 ? 107.091 114.282 155.592 1.00 35.08 249 ASN R O 1
ATOM 1823 N N . CYS A 1 275 ? 108.347 115.895 154.653 1.00 39.62 250 CYS R N 1
ATOM 1824 C CA . CYS A 1 275 ? 109.380 115.787 155.678 1.00 39.62 250 CYS R CA 1
ATOM 1825 C C . CYS A 1 275 ? 108.814 116.107 157.056 1.00 39.62 250 CYS R C 1
ATOM 1826 O O . CYS A 1 275 ? 109.124 115.430 158.042 1.00 39.62 250 CYS R O 1
ATOM 1829 N N . ILE A 1 276 ? 107.981 117.145 157.142 1.00 39.43 251 ILE R N 1
ATOM 1830 C CA . ILE A 1 276 ? 107.362 117.494 158.416 1.00 39.43 251 ILE R CA 1
ATOM 1831 C C . ILE A 1 276 ? 106.357 116.427 158.828 1.00 39.43 251 ILE R C 1
ATOM 1832 O O . ILE A 1 276 ? 106.295 116.033 159.999 1.00 39.43 251 ILE R O 1
ATOM 1837 N N . LEU A 1 277 ? 105.554 115.939 157.880 1.00 39.11 252 LEU R N 1
ATOM 1838 C CA . LEU A 1 277 ? 104.596 114.885 158.182 1.00 39.11 252 LEU R CA 1
ATOM 1839 C C . LEU A 1 277 ? 105.271 113.597 158.630 1.00 39.11 252 LEU R C 1
ATOM 1840 O O . LEU A 1 277 ? 104.622 112.771 159.280 1.00 39.11 252 LEU R O 1
ATOM 1845 N N . TYR A 1 278 ? 106.547 113.406 158.300 1.00 40.98 253 TYR R N 1
ATOM 1846 C CA . TYR A 1 278 ? 107.285 112.217 158.704 1.00 40.98 253 TYR R CA 1
ATOM 1847 C C . TYR A 1 278 ? 107.914 112.345 160.082 1.00 40.98 253 TYR R C 1
ATOM 1848 O O . TYR A 1 278 ? 108.110 111.328 160.757 1.00 40.98 253 TYR R O 1
ATOM 1857 N N . PHE A 1 279 ? 108.225 113.564 160.520 1.00 44.46 254 PHE R N 1
ATOM 1858 C CA . PHE A 1 279 ? 108.861 113.796 161.809 1.00 44.46 254 PHE R CA 1
ATOM 1859 C C . PHE A 1 279 ? 107.850 114.039 162.926 1.00 44.46 254 PHE R C 1
ATOM 1860 O O . PHE A 1 279 ? 108.169 114.731 163.900 1.00 44.46 254 PHE R O 1
ATOM 1868 N N . ASP A 1 280 ? 106.642 113.490 162.803 1.00 48.73 255 ASP R N 1
ATOM 1869 C CA . ASP A 1 280 ? 105.581 113.545 163.807 1.00 48.73 255 ASP R CA 1
ATOM 1870 C C . ASP A 1 280 ? 104.881 114.896 163.840 1.00 48.73 255 ASP R C 1
ATOM 1871 O O . ASP A 1 280 ? 104.099 115.151 164.769 1.00 48.73 255 ASP R O 1
ATOM 1876 N N . GLY A 1 281 ? 105.125 115.769 162.867 1.00 45.17 256 GLY R N 1
ATOM 1877 C CA . GLY A 1 281 ? 104.471 117.058 162.818 1.00 45.17 256 GLY R CA 1
ATOM 1878 C C . GLY A 1 281 ? 103.081 116.967 162.217 1.00 45.17 256 GLY R C 1
ATOM 1879 O O . GLY A 1 281 ? 102.555 115.891 161.926 1.00 45.17 256 GLY R O 1
ATOM 1880 N N . GLN A 1 282 ? 102.476 118.138 162.033 1.00 46.38 257 GLN R N 1
ATOM 1881 C CA . GLN A 1 282 ? 101.156 118.255 161.434 1.00 46.38 257 GLN R CA 1
ATOM 1882 C C . GLN A 1 282 ? 101.182 119.342 160.370 1.00 46.38 257 GLN R C 1
ATOM 1883 O O . GLN A 1 282 ? 101.982 120.279 160.427 1.00 46.38 257 GLN R O 1
ATOM 1889 N N . VAL A 1 283 ? 100.294 119.202 159.391 1.00 41.15 258 VAL R N 1
ATOM 1890 C CA . VAL A 1 283 ? 100.201 120.154 158.287 1.00 41.15 258 VAL R CA 1
ATOM 1891 C C . VAL A 1 283 ? 98.734 120.324 157.908 1.00 41.15 258 VAL R C 1
ATOM 1892 O O . VAL A 1 283 ? 98.026 119.321 157.736 1.00 41.15 258 VAL R O 1
ATOM 1896 N N . PRO A 1 284 ? 98.230 121.551 157.774 1.00 42.15 259 PRO R N 1
ATOM 1897 C CA . PRO A 1 284 ? 96.852 121.720 157.300 1.00 42.15 259 PRO R CA 1
ATOM 1898 C C . PRO A 1 284 ? 96.648 121.059 155.946 1.00 42.15 259 PRO R C 1
ATOM 1899 O O . PRO A 1 284 ? 97.532 121.061 155.087 1.00 42.15 259 PRO R O 1
ATOM 1903 N N . GLN A 1 285 ? 95.458 120.484 155.764 1.00 43.05 260 GLN R N 1
ATOM 1904 C CA . GLN A 1 285 ? 95.147 119.805 154.510 1.00 43.05 260 GLN R CA 1
ATOM 1905 C C . GLN A 1 285 ? 95.259 120.751 153.320 1.00 43.05 260 GLN R C 1
ATOM 1906 O O . GLN A 1 285 ? 95.669 120.335 152.226 1.00 43.05 260 GLN R O 1
ATOM 1912 N N . THR A 1 286 ? 94.904 122.023 153.512 1.00 42.13 261 THR R N 1
ATOM 1913 C CA . THR A 1 286 ? 95.018 122.997 152.433 1.00 42.13 261 THR R CA 1
ATOM 1914 C C . THR A 1 286 ? 96.462 123.124 151.967 1.00 42.13 261 THR R C 1
ATOM 1915 O O . THR A 1 286 ? 96.727 123.276 150.770 1.00 42.13 261 THR R O 1
ATOM 1919 N N . VAL A 1 287 ? 97.413 123.061 152.901 1.00 40.10 262 VAL R N 1
ATOM 1920 C CA . VAL A 1 287 ? 98.825 123.129 152.534 1.00 40.10 262 VAL R CA 1
ATOM 1921 C C . VAL A 1 287 ? 99.212 121.928 151.677 1.00 40.10 262 VAL R C 1
ATOM 1922 O O . VAL A 1 287 ? 99.994 122.047 150.724 1.00 40.10 262 VAL R O 1
ATOM 1926 N N . LEU A 1 288 ? 98.679 120.752 152.006 1.00 38.29 263 LEU R N 1
ATOM 1927 C CA . LEU A 1 288 ? 98.945 119.546 151.232 1.00 38.29 263 LEU R CA 1
ATOM 1928 C C . LEU A 1 288 ? 98.420 119.705 149.811 1.00 38.29 263 LEU R C 1
ATOM 1929 O O . LEU A 1 288 ? 99.113 119.380 148.834 1.00 38.29 263 LEU R O 1
ATOM 1934 N N . TYR A 1 289 ? 97.192 120.208 149.689 1.00 41.04 264 TYR R N 1
ATOM 1935 C CA . TYR A 1 289 ? 96.627 120.455 148.370 1.00 41.04 264 TYR R CA 1
ATOM 1936 C C . TYR A 1 289 ? 97.505 121.446 147.618 1.00 41.04 264 TYR R C 1
ATOM 1937 O O . TYR A 1 289 ? 97.746 121.285 146.419 1.00 41.04 264 TYR R O 1
ATOM 1946 N N . LEU A 1 290 ? 97.982 122.473 148.317 1.00 38.07 265 LEU R N 1
ATOM 1947 C CA . LEU A 1 290 ? 98.837 123.487 147.716 1.00 38.07 265 LEU R CA 1
ATOM 1948 C C . LEU A 1 290 ? 100.090 122.856 147.127 1.00 38.07 265 LEU R C 1
ATOM 1949 O O . LEU A 1 290 ? 100.466 123.158 145.992 1.00 38.07 265 LEU R O 1
ATOM 1954 N N . GLY A 1 291 ? 100.745 121.988 147.893 1.00 34.94 266 GLY R N 1
ATOM 1955 C CA . GLY A 1 291 ? 101.948 121.324 147.421 1.00 34.94 266 GLY R CA 1
ATOM 1956 C C . GLY A 1 291 ? 101.706 120.455 146.201 1.00 34.94 266 GLY R C 1
ATOM 1957 O O . GLY A 1 291 ? 102.465 120.497 145.217 1.00 34.94 266 GLY R O 1
ATOM 1958 N N . ILE A 1 292 ? 100.639 119.653 146.259 1.00 34.88 267 ILE R N 1
ATOM 1959 C CA . ILE A 1 292 ? 100.299 118.803 145.119 1.00 34.88 267 ILE R CA 1
ATOM 1960 C C . ILE A 1 292 ? 100.070 119.659 143.879 1.00 34.88 267 ILE R C 1
ATOM 1961 O O . ILE A 1 292 ? 100.567 119.355 142.783 1.00 34.88 267 ILE R O 1
ATOM 1966 N N . LEU A 1 293 ? 99.312 120.744 144.038 1.00 37.93 268 LEU R N 1
ATOM 1967 C CA . LEU A 1 293 ? 99.019 121.616 142.909 1.00 37.93 268 LEU R CA 1
ATOM 1968 C C . LEU A 1 293 ? 100.281 122.284 142.386 1.00 37.93 268 LEU R C 1
ATOM 1969 O O . LEU A 1 293 ? 100.426 122.479 141.178 1.00 37.93 268 LEU R O 1
ATOM 1974 N N . LEU A 1 294 ? 101.209 122.645 143.274 1.00 33.10 269 LEU R N 1
ATOM 1975 C CA . LEU A 1 294 ? 102.452 123.266 142.827 1.00 33.10 269 LEU R CA 1
ATOM 1976 C C . LEU A 1 294 ? 103.260 122.309 141.959 1.00 33.10 269 LEU R C 1
ATOM 1977 O O . LEU A 1 294 ? 103.780 122.692 140.902 1.00 33.10 269 LEU R O 1
ATOM 1982 N N . SER A 1 295 ? 103.382 121.053 142.392 1.00 30.78 270 SER R N 1
ATOM 1983 C CA . SER A 1 295 ? 104.108 120.080 141.576 1.00 30.78 270 SER R CA 1
ATOM 1984 C C . SER A 1 295 ? 103.427 119.878 140.224 1.00 30.78 270 SER R C 1
ATOM 1985 O O . SER A 1 295 ? 104.069 119.963 139.161 1.00 30.78 270 SER R O 1
ATOM 1988 N N . HIS A 1 296 ? 102.118 119.633 140.239 1.00 34.07 271 HIS R N 1
ATOM 1989 C CA . HIS A 1 296 ? 101.418 119.404 138.983 1.00 34.07 271 HIS R CA 1
ATOM 1990 C C . HIS A 1 296 ? 101.327 120.674 138.145 1.00 34.07 271 HIS R C 1
ATOM 1991 O O . HIS A 1 296 ? 100.970 120.601 136.965 1.00 34.07 271 HIS R O 1
ATOM 1998 N N . ALA A 1 297 ? 101.647 121.831 138.731 1.00 34.14 272 ALA R N 1
ATOM 1999 C CA . ALA A 1 297 ? 101.717 123.067 137.963 1.00 34.14 272 ALA R CA 1
ATOM 2000 C C . ALA A 1 297 ? 103.078 123.222 137.305 1.00 34.14 272 ALA R C 1
ATOM 2001 O O . ALA A 1 297 ? 103.179 123.764 136.201 1.00 34.14 272 ALA R O 1
ATOM 2003 N N . ASN A 1 298 ? 104.141 122.777 137.976 1.00 30.11 273 ASN R N 1
ATOM 2004 C CA . ASN A 1 298 ? 105.426 122.655 137.292 1.00 30.11 273 ASN R CA 1
ATOM 2005 C C . ASN A 1 298 ? 105.285 121.761 136.073 1.00 30.11 273 ASN R C 1
ATOM 2006 O O . ASN A 1 298 ? 105.885 122.012 135.017 1.00 30.11 273 ASN R O 1
ATOM 2011 N N . SER A 1 299 ? 104.487 120.700 136.211 1.00 33.45 274 SER R N 1
ATOM 2012 C CA . SER A 1 299 ? 104.245 119.804 135.086 1.00 33.45 274 SER R CA 1
ATOM 2013 C C . SER A 1 299 ? 103.830 120.576 133.833 1.00 33.45 274 SER R C 1
ATOM 2014 O O . SER A 1 299 ? 104.321 120.303 132.732 1.00 33.45 274 SER R O 1
ATOM 2017 N N . MET A 1 300 ? 102.919 121.545 133.980 1.00 36.65 275 MET R N 1
ATOM 2018 C CA . MET A 1 300 ? 102.471 122.333 132.834 1.00 36.65 275 MET R CA 1
ATOM 2019 C C . MET A 1 300 ? 103.390 123.507 132.523 1.00 36.65 275 MET R C 1
ATOM 2020 O O . MET A 1 300 ? 103.418 123.965 131.376 1.00 36.65 275 MET R O 1
ATOM 2025 N N . MET A 1 301 ? 104.118 124.018 133.515 1.00 33.35 276 MET R N 1
ATOM 2026 C CA . MET A 1 301 ? 104.972 125.178 133.296 1.00 33.35 276 MET R CA 1
ATOM 2027 C C . MET A 1 301 ? 106.235 124.824 132.527 1.00 33.35 276 MET R C 1
ATOM 2028 O O . MET A 1 301 ? 106.812 125.694 131.866 1.00 33.35 276 MET R O 1
ATOM 2033 N N . ASN A 1 302 ? 106.682 123.572 132.605 1.00 30.51 277 ASN R N 1
ATOM 2034 C CA . ASN A 1 302 ? 107.922 123.198 131.925 1.00 30.51 277 ASN R CA 1
ATOM 2035 C C . ASN A 1 302 ? 107.922 123.575 130.449 1.00 30.51 277 ASN R C 1
ATOM 2036 O O . ASN A 1 302 ? 108.922 124.148 129.981 1.00 30.51 277 ASN R O 1
ATOM 2041 N N . PRO A 1 303 ? 106.879 123.292 129.666 1.00 32.93 278 PRO R N 1
ATOM 2042 C CA . PRO A 1 303 ? 106.915 123.656 128.239 1.00 32.93 278 PRO R CA 1
ATOM 2043 C C . PRO A 1 303 ? 107.184 125.126 127.969 1.00 32.93 278 PRO R C 1
ATOM 2044 O O . PRO A 1 303 ? 107.897 125.446 127.009 1.00 32.93 278 PRO R O 1
ATOM 2048 N N . ILE A 1 304 ? 106.639 126.034 128.776 1.00 32.08 279 ILE R N 1
ATOM 2049 C CA . ILE A 1 304 ? 106.766 127.462 128.506 1.00 32.08 279 ILE R CA 1
ATOM 2050 C C . ILE A 1 304 ? 108.173 127.990 128.771 1.00 32.08 279 ILE R C 1
ATOM 2051 O O . ILE A 1 304 ? 108.507 129.087 128.298 1.00 32.08 279 ILE R O 1
ATOM 2056 N N . VAL A 1 305 ? 109.013 127.241 129.486 1.00 28.98 280 VAL R N 1
ATOM 2057 C CA . VAL A 1 305 ? 110.321 127.727 129.905 1.00 28.98 280 VAL R CA 1
ATOM 2058 C C . VAL A 1 305 ? 111.459 127.012 129.183 1.00 28.98 280 VAL R C 1
ATOM 2059 O O . VAL A 1 305 ? 112.602 127.477 129.227 1.00 28.98 280 VAL R O 1
ATOM 2063 N N . TYR A 1 306 ? 111.175 125.897 128.510 1.00 26.53 281 TYR R N 1
ATOM 2064 C CA . TYR A 1 306 ? 112.221 125.141 127.830 1.00 26.53 281 TYR R CA 1
ATOM 2065 C C . TYR A 1 306 ? 112.043 125.162 126.318 1.00 26.53 281 TYR R C 1
ATOM 2066 O O . TYR A 1 306 ? 112.948 125.574 125.587 1.00 26.53 281 TYR R O 1
ATOM 2075 N N . ALA A 1 307 ? 110.879 124.721 125.838 1.00 34.60 282 ALA R N 1
ATOM 2076 C CA . ALA A 1 307 ? 110.669 124.625 124.398 1.00 34.60 282 ALA R CA 1
ATOM 2077 C C . ALA A 1 307 ? 110.434 125.991 123.770 1.00 34.60 282 ALA R C 1
ATOM 2078 O O . ALA A 1 307 ? 110.743 126.192 122.590 1.00 34.60 282 ALA R O 1
ATOM 2080 N N . TYR A 1 308 ? 109.895 126.937 124.533 1.00 38.96 283 TYR R N 1
ATOM 2081 C CA . TYR A 1 308 ? 109.542 128.249 124.011 1.00 38.96 283 TYR R CA 1
ATOM 2082 C C . TYR A 1 308 ? 110.727 129.203 123.937 1.00 38.96 283 TYR R C 1
ATOM 2083 O O . TYR A 1 308 ? 110.588 130.293 123.375 1.00 38.96 283 TYR R O 1
ATOM 2092 N N . LYS A 1 309 ? 111.884 128.826 124.479 1.00 34.77 284 LYS R N 1
ATOM 2093 C CA . LYS A 1 309 ? 113.052 129.697 124.451 1.00 34.77 284 LYS R CA 1
ATOM 2094 C C . LYS A 1 309 ? 113.918 129.498 123.216 1.00 34.77 284 LYS R C 1
ATOM 2095 O O . LYS A 1 309 ? 114.875 130.256 123.021 1.00 34.77 284 LYS R O 1
ATOM 2101 N N . ILE A 1 310 ? 113.613 128.508 122.383 1.00 38.66 285 ILE R N 1
ATOM 2102 C CA . ILE A 1 310 ? 114.322 128.299 121.126 1.00 38.66 285 ILE R CA 1
ATOM 2103 C C . ILE A 1 310 ? 113.606 129.094 120.041 1.00 38.66 285 ILE R C 1
ATOM 2104 O O . ILE A 1 310 ? 112.397 128.937 119.841 1.00 38.66 285 ILE R O 1
ATOM 2109 N N . LYS A 1 311 ? 114.354 129.947 119.338 1.00 44.65 286 LYS R N 1
ATOM 2110 C CA . LYS A 1 311 ? 113.743 130.792 118.318 1.00 44.65 286 LYS R CA 1
ATOM 2111 C C . LYS A 1 311 ? 113.083 129.953 117.232 1.00 44.65 286 LYS R C 1
ATOM 2112 O O . LYS A 1 311 ? 112.027 130.325 116.707 1.00 44.65 286 LYS R O 1
ATOM 2118 N N . LYS A 1 312 ? 113.692 128.821 116.875 1.00 43.80 287 LYS R N 1
ATOM 2119 C CA . LYS A 1 312 ? 113.096 127.955 115.863 1.00 43.80 287 LYS R CA 1
ATOM 2120 C C . LYS A 1 312 ? 111.738 127.439 116.319 1.00 43.80 287 LYS R C 1
ATOM 2121 O O . LYS A 1 312 ? 110.777 127.419 115.539 1.00 43.80 287 LYS R O 1
ATOM 2127 N N . PHE A 1 313 ? 111.640 127.015 117.581 1.00 42.27 288 PHE R N 1
ATOM 2128 C CA . PHE A 1 313 ? 110.366 126.532 118.099 1.00 42.27 288 PHE R CA 1
ATOM 2129 C C . PHE A 1 313 ? 109.319 127.638 118.100 1.00 42.27 288 PHE R C 1
ATOM 2130 O O . PHE A 1 313 ? 108.160 127.401 117.742 1.00 42.27 288 PHE R O 1
ATOM 2138 N N . LYS A 1 314 ? 109.704 128.849 118.507 1.00 45.14 289 LYS R N 1
ATOM 2139 C CA . LYS A 1 314 ? 108.765 129.966 118.501 1.00 45.14 289 LYS R CA 1
ATOM 2140 C C . LYS A 1 314 ? 108.269 130.250 117.090 1.00 45.14 289 LYS R C 1
ATOM 2141 O O . LYS A 1 314 ? 107.071 130.459 116.866 1.00 45.14 289 LYS R O 1
ATOM 2147 N N . GLU A 1 315 ? 109.187 130.268 116.121 1.00 49.78 290 GLU R N 1
ATOM 2148 C CA . GLU A 1 315 ? 108.796 130.532 114.743 1.00 49.78 290 GLU R CA 1
ATOM 2149 C C . GLU A 1 315 ? 107.849 129.456 114.229 1.00 49.78 290 GLU R C 1
ATOM 2150 O O . GLU A 1 315 ? 106.843 129.763 113.580 1.00 49.78 290 GLU R O 1
ATOM 2156 N N . THR A 1 316 ? 108.150 128.188 114.516 1.00 47.41 291 THR R N 1
ATOM 2157 C CA . THR A 1 316 ? 107.280 127.107 114.066 1.00 47.41 291 THR R CA 1
ATOM 2158 C C . THR A 1 316 ? 105.901 127.213 114.706 1.00 47.41 291 THR R C 1
ATOM 2159 O O . THR A 1 316 ? 104.876 127.034 114.038 1.00 47.41 291 THR R O 1
ATOM 2163 N N . TYR A 1 317 ? 105.858 127.504 116.007 1.00 48.33 292 TYR R N 1
ATOM 2164 C CA . TYR A 1 317 ? 104.585 127.620 116.708 1.00 48.33 292 TYR R CA 1
ATOM 2165 C C . TYR A 1 317 ? 103.751 128.759 116.135 1.00 48.33 292 TYR R C 1
ATOM 2166 O O . TYR A 1 317 ? 102.541 128.620 115.924 1.00 48.33 292 TYR R O 1
ATOM 2175 N N . LEU A 1 318 ? 104.389 129.901 115.874 1.00 51.58 293 LEU R N 1
ATOM 2176 C CA . LEU A 1 318 ? 103.672 131.030 115.292 1.00 51.58 293 LEU R CA 1
ATOM 2177 C C . LEU A 1 318 ? 103.175 130.695 113.891 1.00 51.58 293 LEU R C 1
ATOM 2178 O O . LEU A 1 318 ? 102.066 131.080 113.503 1.00 51.58 293 LEU R O 1
ATOM 2183 N N . LEU A 1 319 ? 103.988 129.974 113.114 1.00 53.01 294 LEU R N 1
ATOM 2184 C CA . LEU A 1 319 ? 103.562 129.567 111.779 1.00 53.01 294 LEU R CA 1
ATOM 2185 C C . LEU A 1 319 ? 102.326 128.680 111.844 1.00 53.01 294 LEU R C 1
ATOM 2186 O O . LEU A 1 319 ? 101.393 128.840 111.048 1.00 53.01 294 LEU R O 1
ATOM 2191 N N . ILE A 1 320 ? 102.301 127.742 112.784 1.00 50.24 295 ILE R N 1
ATOM 2192 C CA . ILE A 1 320 ? 101.169 126.837 112.937 1.00 50.24 295 ILE R CA 1
ATOM 2193 C C . ILE A 1 320 ? 100.000 127.580 113.572 1.00 50.24 295 ILE R C 1
ATOM 2194 O O . ILE A 1 320 ? 98.840 127.226 113.362 1.00 50.24 295 ILE R O 1
ATOM 2199 N N . THR B 2 83 ? 104.215 91.069 103.332 1.00 16.64 4 THR A N 1
ATOM 2200 C CA . THR B 2 83 ? 104.341 90.041 102.306 1.00 16.64 4 THR A CA 1
ATOM 2201 C C . THR B 2 83 ? 105.549 90.314 101.417 1.00 16.64 4 THR A C 1
ATOM 2202 O O . THR B 2 83 ? 105.487 91.139 100.506 1.00 16.64 4 THR A O 1
ATOM 2206 N N . LEU B 2 84 ? 106.648 89.616 101.689 1.00 11.85 5 LEU A N 1
ATOM 2207 C CA . LEU B 2 84 ? 107.879 89.755 100.928 1.00 11.85 5 LEU A CA 1
ATOM 2208 C C . LEU B 2 84 ? 108.277 88.411 100.338 1.00 11.85 5 LEU A C 1
ATOM 2209 O O . LEU B 2 84 ? 108.147 87.367 100.984 1.00 11.85 5 LEU A O 1
ATOM 2214 N N . SER B 2 85 ? 108.758 88.447 99.100 1.00 13.64 6 SER A N 1
ATOM 2215 C CA . SER B 2 85 ? 109.310 87.260 98.471 1.00 13.64 6 SER A CA 1
ATOM 2216 C C . SER B 2 85 ? 110.743 87.035 98.948 1.00 13.64 6 SER A C 1
ATOM 2217 O O . SER B 2 85 ? 111.368 87.902 99.562 1.00 13.64 6 SER A O 1
ATOM 2220 N N . ALA B 2 86 ? 111.266 85.845 98.654 1.00 13.38 7 ALA A N 1
ATOM 2221 C CA . ALA B 2 86 ? 112.615 85.508 99.088 1.00 13.38 7 ALA A CA 1
ATOM 2222 C C . ALA B 2 86 ? 113.646 86.508 98.586 1.00 13.38 7 ALA A C 1
ATOM 2223 O O . ALA B 2 86 ? 114.662 86.722 99.257 1.00 13.38 7 ALA A O 1
ATOM 2225 N N . GLU B 2 87 ? 113.410 87.125 97.429 1.00 12.22 8 GLU A N 1
ATOM 2226 C CA . GLU B 2 87 ? 114.353 88.083 96.866 1.00 12.22 8 GLU A CA 1
ATOM 2227 C C . GLU B 2 87 ? 114.110 89.499 97.370 1.00 12.22 8 GLU A C 1
ATOM 2228 O O . GLU B 2 87 ? 115.062 90.271 97.523 1.00 12.22 8 GLU A O 1
ATOM 2234 N N . ASP B 2 88 ? 112.852 89.860 97.635 1.00 10.77 9 ASP A N 1
ATOM 2235 C CA . ASP B 2 88 ? 112.572 91.187 98.172 1.00 10.77 9 ASP A CA 1
ATOM 2236 C C . ASP B 2 88 ? 113.175 91.356 99.559 1.00 10.77 9 ASP A C 1
ATOM 2237 O O . ASP B 2 88 ? 113.564 92.464 99.942 1.00 10.77 9 ASP A O 1
ATOM 2242 N N . LYS B 2 89 ? 113.255 90.273 100.331 1.00 9.88 10 LYS A N 1
ATOM 2243 C CA . LYS B 2 89 ? 113.869 90.358 101.652 1.00 9.88 10 LYS A CA 1
ATOM 2244 C C . LYS B 2 89 ? 115.351 90.699 101.546 1.00 9.88 10 LYS A C 1
ATOM 2245 O O . LYS B 2 89 ? 115.867 91.516 102.318 1.00 9.88 10 LYS A O 1
ATOM 2251 N N . ALA B 2 90 ? 116.050 90.094 100.584 1.00 8.51 11 ALA A N 1
ATOM 2252 C CA . ALA B 2 90 ? 117.456 90.422 100.378 1.00 8.51 11 ALA A CA 1
ATOM 2253 C C . ALA B 2 90 ? 117.620 91.849 99.869 1.00 8.51 11 ALA A C 1
ATOM 2254 O O . ALA B 2 90 ? 118.568 92.546 100.249 1.00 8.51 11 ALA A O 1
ATOM 2256 N N . ALA B 2 91 ? 116.708 92.303 99.008 1.00 7.17 12 ALA A N 1
ATOM 2257 C CA . ALA B 2 91 ? 116.753 93.685 98.544 1.00 7.17 12 ALA A CA 1
ATOM 2258 C C . ALA B 2 91 ? 116.555 94.654 99.702 1.00 7.17 12 ALA A C 1
ATOM 2259 O O . ALA B 2 91 ? 117.225 95.689 99.782 1.00 7.17 12 ALA A O 1
ATOM 2261 N N . VAL B 2 92 ? 115.633 94.335 100.612 1.00 6.92 13 VAL A N 1
ATOM 2262 C CA . VAL B 2 92 ? 115.407 95.186 101.776 1.00 6.92 13 VAL A CA 1
ATOM 2263 C C . VAL B 2 92 ? 116.629 95.177 102.683 1.00 6.92 13 VAL A C 1
ATOM 2264 O O . VAL B 2 92 ? 116.995 96.204 103.263 1.00 6.92 13 VAL A O 1
ATOM 2268 N N . GLU B 2 93 ? 117.273 94.019 102.831 1.00 7.69 14 GLU A N 1
ATOM 2269 C CA . GLU B 2 93 ? 118.510 93.967 103.604 1.00 7.69 14 GLU A CA 1
ATOM 2270 C C . GLU B 2 93 ? 119.584 94.852 102.987 1.00 7.69 14 GLU A C 1
ATOM 2271 O O . GLU B 2 93 ? 120.299 95.563 103.706 1.00 7.69 14 GLU A O 1
ATOM 2277 N N . ARG B 2 94 ? 119.708 94.825 101.659 1.00 6.40 15 ARG A N 1
ATOM 2278 C CA . ARG B 2 94 ? 120.675 95.681 100.980 1.00 6.40 15 ARG A CA 1
ATOM 2279 C C . ARG B 2 94 ? 120.334 97.154 101.185 1.00 6.40 15 ARG A C 1
ATOM 2280 O O . ARG B 2 94 ? 121.222 97.985 101.406 1.00 6.40 15 ARG A O 1
ATOM 2288 N N . SER B 2 95 ? 119.046 97.494 101.114 1.00 6.08 16 SER A N 1
ATOM 2289 C CA . SER B 2 95 ? 118.631 98.876 101.338 1.00 6.08 16 SER A CA 1
ATOM 2290 C C . SER B 2 95 ? 118.950 99.325 102.758 1.00 6.08 16 SER A C 1
ATOM 2291 O O . SER B 2 95 ? 119.373 100.464 102.975 1.00 6.08 16 SER A O 1
ATOM 2294 N N . LYS B 2 96 ? 118.736 98.450 103.742 1.00 7.20 17 LYS A N 1
ATOM 2295 C CA . LYS B 2 96 ? 119.062 98.792 105.124 1.00 7.20 17 LYS A CA 1
ATOM 2296 C C . LYS B 2 96 ? 120.564 98.966 105.307 1.00 7.20 17 LYS A C 1
ATOM 2297 O O . LYS B 2 96 ? 121.008 99.850 106.048 1.00 7.20 17 LYS A O 1
ATOM 2303 N N . MET B 2 97 ? 121.364 98.125 104.650 1.00 8.94 18 MET A N 1
ATOM 2304 C CA . MET B 2 97 ? 122.812 98.306 104.705 1.00 8.94 18 MET A CA 1
ATOM 2305 C C . MET B 2 97 ? 123.219 99.640 104.091 1.00 8.94 18 MET A C 1
ATOM 2306 O O . MET B 2 97 ? 124.095 100.337 104.620 1.00 8.94 18 MET A O 1
ATOM 2311 N N . ILE B 2 98 ? 122.593 100.012 102.973 1.00 6.97 19 ILE A N 1
ATOM 2312 C CA . ILE B 2 98 ? 122.876 101.305 102.360 1.00 6.97 19 ILE A CA 1
ATOM 2313 C C . ILE B 2 98 ? 122.464 102.437 103.292 1.00 6.97 19 ILE A C 1
ATOM 2314 O O . ILE B 2 98 ? 123.144 103.463 103.378 1.00 6.97 19 ILE A O 1
ATOM 2319 N N . ASP B 2 99 ? 121.335 102.281 103.987 1.00 7.54 20 ASP A N 1
ATOM 2320 C CA . ASP B 2 99 ? 120.912 103.285 104.959 1.00 7.54 20 ASP A CA 1
ATOM 2321 C C . ASP B 2 99 ? 121.952 103.445 106.057 1.00 7.54 20 ASP A C 1
ATOM 2322 O O . ASP B 2 99 ? 122.287 104.565 106.460 1.00 7.54 20 ASP A O 1
ATOM 2327 N N . ARG B 2 100 ? 122.460 102.323 106.568 1.00 10.06 21 ARG A N 1
ATOM 2328 C CA . ARG B 2 100 ? 123.490 102.378 107.599 1.00 10.06 21 ARG A CA 1
ATOM 2329 C C . ARG B 2 100 ? 124.729 103.099 107.088 1.00 10.06 21 ARG A C 1
ATOM 2330 O O . ARG B 2 100 ? 125.310 103.933 107.794 1.00 10.06 21 ARG A O 1
ATOM 2338 N N . ASN B 2 101 ? 125.146 102.790 105.859 1.00 10.53 22 ASN A N 1
ATOM 2339 C CA . ASN B 2 101 ? 126.323 103.440 105.292 1.00 10.53 22 ASN A CA 1
ATOM 2340 C C . ASN B 2 101 ? 126.097 104.937 105.116 1.00 10.53 22 ASN A C 1
ATOM 2341 O O . ASN B 2 101 ? 126.986 105.748 105.406 1.00 10.53 22 ASN A O 1
ATOM 2346 N N . LEU B 2 102 ? 124.910 105.323 104.647 1.00 8.34 23 LEU A N 1
ATOM 2347 C CA . LEU B 2 102 ? 124.603 106.739 104.480 1.00 8.34 23 LEU A CA 1
ATOM 2348 C C . LEU B 2 102 ? 124.628 107.462 105.819 1.00 8.34 23 LEU A C 1
ATOM 2349 O O . LEU B 2 102 ? 125.173 108.563 105.931 1.00 8.34 23 LEU A O 1
ATOM 2354 N N . ARG B 2 103 ? 124.037 106.859 106.851 1.00 10.90 24 ARG A N 1
ATOM 2355 C CA . ARG B 2 103 ? 124.034 107.503 108.159 1.00 10.90 24 ARG A CA 1
ATOM 2356 C C . ARG B 2 103 ? 125.448 107.641 108.708 1.00 10.90 24 ARG A C 1
ATOM 2357 O O . ARG B 2 103 ? 125.817 108.701 109.230 1.00 10.90 24 ARG A O 1
ATOM 2365 N N . GLU B 2 104 ? 126.264 106.591 108.584 1.00 13.87 25 GLU A N 1
ATOM 2366 C CA . GLU B 2 104 ? 127.602 106.647 109.160 1.00 13.87 25 GLU A CA 1
ATOM 2367 C C . GLU B 2 104 ? 128.537 107.557 108.373 1.00 13.87 25 GLU A C 1
ATOM 2368 O O . GLU B 2 104 ? 129.513 108.053 108.945 1.00 13.87 25 GLU A O 1
ATOM 2374 N N . ASP B 2 105 ? 128.274 107.791 107.084 1.00 13.87 26 ASP A N 1
ATOM 2375 C CA . ASP B 2 105 ? 129.078 108.762 106.349 1.00 13.87 26 ASP A CA 1
ATOM 2376 C C . ASP B 2 105 ? 128.576 110.187 106.539 1.00 13.87 26 ASP A C 1
ATOM 2377 O O . ASP B 2 105 ? 129.381 111.125 106.548 1.00 13.87 26 ASP A O 1
ATOM 2382 N N . GLY B 2 106 ? 127.267 110.375 106.711 1.00 14.70 27 GLY A N 1
ATOM 2383 C CA . GLY B 2 106 ? 126.761 111.692 107.053 1.00 14.70 27 GLY A CA 1
ATOM 2384 C C . GLY B 2 106 ? 127.238 112.148 108.417 1.00 14.70 27 GLY A C 1
ATOM 2385 O O . GLY B 2 106 ? 127.542 113.328 108.616 1.00 14.70 27 GLY A O 1
ATOM 2386 N N . GLU B 2 107 ? 127.305 111.224 109.378 1.00 19.63 28 GLU A N 1
ATOM 2387 C CA . GLU B 2 107 ? 127.919 111.556 110.658 1.00 19.63 28 GLU A CA 1
ATOM 2388 C C . GLU B 2 107 ? 129.332 112.084 110.454 1.00 19.63 28 GLU A C 1
ATOM 2389 O O . GLU B 2 107 ? 129.668 113.175 110.926 1.00 19.63 28 GLU A O 1
ATOM 2395 N N . LYS B 2 108 ? 130.162 111.343 109.721 1.00 20.19 29 LYS A N 1
ATOM 2396 C CA . LYS B 2 108 ? 131.511 111.787 109.401 1.00 20.19 29 LYS A CA 1
ATOM 2397 C C . LYS B 2 108 ? 131.539 113.144 108.711 1.00 20.19 29 LYS A C 1
ATOM 2398 O O . LYS B 2 108 ? 132.460 113.928 108.959 1.00 20.19 29 LYS A O 1
ATOM 2404 N N . ALA B 2 109 ? 130.560 113.436 107.858 1.00 20.35 30 ALA A N 1
ATOM 2405 C CA . ALA B 2 109 ? 130.495 114.714 107.165 1.00 20.35 30 ALA A CA 1
ATOM 2406 C C . ALA B 2 109 ? 129.939 115.838 108.031 1.00 20.35 30 ALA A C 1
ATOM 2407 O O . ALA B 2 109 ? 130.033 117.004 107.635 1.00 20.35 30 ALA A O 1
ATOM 2409 N N . ALA B 2 110 ? 129.362 115.522 109.190 1.00 22.58 31 ALA A N 1
ATOM 2410 C CA . ALA B 2 110 ? 128.791 116.527 110.077 1.00 22.58 31 ALA A CA 1
ATOM 2411 C C . ALA B 2 110 ? 129.756 116.980 111.167 1.00 22.58 31 ALA A C 1
ATOM 2412 O O . ALA B 2 110 ? 129.436 117.911 111.912 1.00 22.58 31 ALA A O 1
ATOM 2414 N N . ARG B 2 111 ? 130.927 116.351 111.283 1.00 24.77 32 ARG A N 1
ATOM 2415 C CA . ARG B 2 111 ? 131.952 116.784 112.224 1.00 24.77 32 ARG A CA 1
ATOM 2416 C C . ARG B 2 111 ? 133.012 117.657 111.570 1.00 24.77 32 ARG A C 1
ATOM 2417 O O . ARG B 2 111 ? 134.030 117.953 112.205 1.00 24.77 32 ARG A O 1
ATOM 2425 N N . GLU B 2 112 ? 132.802 118.077 110.328 1.00 25.37 33 GLU A N 1
ATOM 2426 C CA . GLU B 2 112 ? 133.815 118.765 109.544 1.00 25.37 33 GLU A CA 1
ATOM 2427 C C . GLU B 2 112 ? 133.432 120.227 109.366 1.00 25.37 33 GLU A C 1
ATOM 2428 O O . GLU B 2 112 ? 132.279 120.545 109.057 1.00 25.37 33 GLU A O 1
ATOM 2434 N N . VAL B 2 113 ? 134.406 121.110 109.567 1.00 22.09 34 VAL A N 1
ATOM 2435 C CA . VAL B 2 113 ? 134.183 122.550 109.503 1.00 22.09 34 VAL A CA 1
ATOM 2436 C C . VAL B 2 113 ? 134.287 122.990 108.046 1.00 22.09 34 VAL A C 1
ATOM 2437 O O . VAL B 2 113 ? 135.354 122.902 107.436 1.00 22.09 34 VAL A O 1
ATOM 2441 N N . LYS B 2 114 ? 133.182 123.478 107.493 1.00 20.86 35 LYS A N 1
ATOM 2442 C CA . LYS B 2 114 ? 133.151 123.948 106.114 1.00 20.86 35 LYS A CA 1
ATOM 2443 C C . LYS B 2 114 ? 133.343 125.460 106.087 1.00 20.86 35 LYS A C 1
ATOM 2444 O O . LYS B 2 114 ? 132.562 126.199 106.695 1.00 20.86 35 LYS A O 1
ATOM 2450 N N . LEU B 2 115 ? 134.375 125.920 105.383 1.00 21.02 36 LEU A N 1
ATOM 2451 C CA . LEU B 2 115 ? 134.720 127.334 105.319 1.00 21.02 36 LEU A CA 1
ATOM 2452 C C . LEU B 2 115 ? 134.727 127.797 103.872 1.00 21.02 36 LEU A C 1
ATOM 2453 O O . LEU B 2 115 ? 135.511 127.294 103.062 1.00 21.02 36 LEU A O 1
ATOM 2458 N N . LEU B 2 116 ? 133.877 128.769 103.553 1.00 19.59 37 LEU A N 1
ATOM 2459 C CA . LEU B 2 116 ? 133.902 129.380 102.231 1.00 19.59 37 LEU A CA 1
ATOM 2460 C C . LEU B 2 116 ? 135.042 130.385 102.184 1.00 19.59 37 LEU A C 1
ATOM 2461 O O . LEU B 2 116 ? 135.375 130.994 103.199 1.00 19.59 37 LEU A O 1
ATOM 2466 N N . LEU B 2 117 ? 135.665 130.534 101.017 1.00 25.10 38 LEU A N 1
ATOM 2467 C CA . LEU B 2 117 ? 136.739 131.500 100.822 1.00 25.10 38 LEU A CA 1
ATOM 2468 C C . LEU B 2 117 ? 136.317 132.481 99.738 1.00 25.10 38 LEU A C 1
ATOM 2469 O O . LEU B 2 117 ? 135.965 132.070 98.627 1.00 25.10 38 LEU A O 1
ATOM 2474 N N . LEU B 2 118 ? 136.354 133.772 100.061 1.00 25.04 39 LEU A N 1
ATOM 2475 C CA . LEU B 2 118 ? 135.919 134.824 99.156 1.00 25.04 39 LEU A CA 1
ATOM 2476 C C . LEU B 2 118 ? 136.948 135.945 99.160 1.00 25.04 39 LEU A C 1
ATOM 2477 O O . LEU B 2 118 ? 137.944 135.903 99.886 1.00 25.04 39 LEU A O 1
ATOM 2482 N N . GLY B 2 119 ? 136.706 136.946 98.332 1.00 33.69 40 GLY A N 1
ATOM 2483 C CA . GLY B 2 119 ? 137.584 138.095 98.218 1.00 33.69 40 GLY A CA 1
ATOM 2484 C C . GLY B 2 119 ? 137.830 138.453 96.766 1.00 33.69 40 GLY A C 1
ATOM 2485 O O . GLY B 2 119 ? 137.494 137.712 95.842 1.00 33.69 40 GLY A O 1
ATOM 2486 N N . ALA B 2 120 ? 138.433 139.622 96.562 1.00 42.75 41 ALA A N 1
ATOM 2487 C CA . ALA B 2 120 ? 138.730 140.108 95.225 1.00 42.75 41 ALA A CA 1
ATOM 2488 C C . ALA B 2 120 ? 140.063 139.542 94.741 1.00 42.75 41 ALA A C 1
ATOM 2489 O O . ALA B 2 120 ? 140.767 138.828 95.460 1.00 42.75 41 ALA A O 1
ATOM 2491 N N . GLY B 2 121 ? 140.415 139.864 93.499 1.00 47.51 42 GLY A N 1
ATOM 2492 C CA . GLY B 2 121 ? 141.674 139.400 92.952 1.00 47.51 42 GLY A CA 1
ATOM 2493 C C . GLY B 2 121 ? 142.861 140.087 93.598 1.00 47.51 42 GLY A C 1
ATOM 2494 O O . GLY B 2 121 ? 142.785 141.230 94.050 1.00 47.51 42 GLY A O 1
ATOM 2495 N N . GLU B 2 122 ? 143.984 139.369 93.638 1.00 51.10 43 GLU A N 1
ATOM 2496 C CA . GLU B 2 122 ? 145.219 139.875 94.235 1.00 51.10 43 GLU A CA 1
ATOM 2497 C C . GLU B 2 122 ? 144.979 140.316 95.679 1.00 51.10 43 GLU A C 1
ATOM 2498 O O . GLU B 2 122 ? 145.562 141.287 96.165 1.00 51.10 43 GLU A O 1
ATOM 2504 N N . SER B 2 123 ? 144.105 139.582 96.369 1.00 46.17 44 SER A N 1
ATOM 2505 C CA . SER B 2 123 ? 143.741 139.887 97.744 1.00 46.17 44 SER A CA 1
ATOM 2506 C C . SER B 2 123 ? 144.420 138.985 98.764 1.00 46.17 44 SER A C 1
ATOM 2507 O O . SER B 2 123 ? 144.079 139.058 99.949 1.00 46.17 44 SER A O 1
ATOM 2510 N N . GLY B 2 124 ? 145.364 138.146 98.346 1.00 44.27 45 GLY A N 1
ATOM 2511 C CA . GLY B 2 124 ? 145.980 137.182 99.232 1.00 44.27 45 GLY A CA 1
ATOM 2512 C C . GLY B 2 124 ? 145.284 135.840 99.283 1.00 44.27 45 GLY A C 1
ATOM 2513 O O . GLY B 2 124 ? 145.709 134.972 100.056 1.00 44.27 45 GLY A O 1
ATOM 2514 N N . LYS B 2 125 ? 144.226 135.646 98.494 1.00 35.27 46 LYS A N 1
ATOM 2515 C CA . LYS B 2 125 ? 143.550 134.355 98.442 1.00 35.27 46 LYS A CA 1
ATOM 2516 C C . LYS B 2 125 ? 144.545 133.242 98.130 1.00 35.27 46 LYS A C 1
ATOM 2517 O O . LYS B 2 125 ? 144.625 132.235 98.844 1.00 35.27 46 LYS A O 1
ATOM 2523 N N . SER B 2 126 ? 145.326 133.421 97.062 1.00 42.68 47 SER A N 1
ATOM 2524 C CA . SER B 2 126 ? 146.374 132.458 96.743 1.00 42.68 47 SER A CA 1
ATOM 2525 C C . SER B 2 126 ? 147.404 132.386 97.862 1.00 42.68 47 SER A C 1
ATOM 2526 O O . SER B 2 126 ? 147.923 131.307 98.173 1.00 42.68 47 SER A O 1
ATOM 2529 N N . THR B 2 127 ? 147.724 133.529 98.471 1.00 48.06 48 THR A N 1
ATOM 2530 C CA . THR B 2 127 ? 148.659 133.529 99.590 1.00 48.06 48 THR A CA 1
ATOM 2531 C C . THR B 2 127 ? 148.091 132.774 100.785 1.00 48.06 48 THR A C 1
ATOM 2532 O O . THR B 2 127 ? 148.810 132.016 101.444 1.00 48.06 48 THR A O 1
ATOM 2536 N N . ILE B 2 128 ? 146.803 132.964 101.078 1.00 41.98 49 ILE A N 1
ATOM 2537 C CA . ILE B 2 128 ? 146.207 132.335 102.252 1.00 41.98 49 ILE A CA 1
ATOM 2538 C C . ILE B 2 128 ? 146.074 130.830 102.059 1.00 41.98 49 ILE A C 1
ATOM 2539 O O . ILE B 2 128 ? 146.337 130.053 102.984 1.00 41.98 49 ILE A O 1
ATOM 2544 N N . VAL B 2 129 ? 145.660 130.386 100.868 1.00 39.90 50 VAL A N 1
ATOM 2545 C CA . VAL B 2 129 ? 145.463 128.952 100.661 1.00 39.90 50 VAL A CA 1
ATOM 2546 C C . VAL B 2 129 ? 146.765 128.194 100.877 1.00 39.90 50 VAL A C 1
ATOM 2547 O O . VAL B 2 129 ? 146.760 127.073 101.401 1.00 39.90 50 VAL A O 1
ATOM 2551 N N . LYS B 2 130 ? 147.896 128.779 100.483 1.00 45.91 51 LYS A N 1
ATOM 2552 C CA . LYS B 2 130 ? 149.193 128.181 100.776 1.00 45.91 51 LYS A CA 1
ATOM 2553 C C . LYS B 2 130 ? 149.574 128.351 102.240 1.00 45.91 51 LYS A C 1
ATOM 2554 O O . LYS B 2 130 ? 150.116 127.425 102.853 1.00 45.91 51 LYS A O 1
ATOM 2560 N N . GLN B 2 131 ? 149.300 129.525 102.813 1.00 47.29 52 GLN A N 1
ATOM 2561 C CA . GLN B 2 131 ? 149.533 129.728 104.238 1.00 47.29 52 GLN A CA 1
ATOM 2562 C C . GLN B 2 131 ? 148.669 128.797 105.075 1.00 47.29 52 GLN A C 1
ATOM 2563 O O . GLN B 2 131 ? 149.111 128.312 106.122 1.00 47.29 52 GLN A O 1
ATOM 2569 N N . MET B 2 132 ? 147.442 128.537 104.631 1.00 38.44 53 MET A N 1
ATOM 2570 C CA . MET B 2 132 ? 146.533 127.692 105.385 1.00 38.44 53 MET A CA 1
ATOM 2571 C C . MET B 2 132 ? 147.110 126.284 105.516 1.00 38.44 53 MET A C 1
ATOM 2572 O O . MET B 2 132 ? 147.691 125.729 104.579 1.00 38.44 53 MET A O 1
ATOM 2577 N N . LYS B 2 133 ? 146.943 125.707 106.701 1.00 37.27 54 LYS A N 1
ATOM 2578 C CA . LYS B 2 133 ? 147.494 124.388 106.990 1.00 37.27 54 LYS A CA 1
ATOM 2579 C C . LYS B 2 133 ? 146.911 123.345 106.041 1.00 37.27 54 LYS A C 1
ATOM 2580 O O . LYS B 2 133 ? 147.485 123.058 104.990 1.00 37.27 54 LYS A O 1
ATOM 2586 N N . GLY B 2 262 ? 137.760 125.215 88.303 1.00 18.81 183 GLY A N 1
ATOM 2587 C CA . GLY B 2 262 ? 136.509 125.455 88.998 1.00 18.81 183 GLY A CA 1
ATOM 2588 C C . GLY B 2 262 ? 136.699 125.641 90.490 1.00 18.81 183 GLY A C 1
ATOM 2589 O O . GLY B 2 262 ? 137.566 126.398 90.925 1.00 18.81 183 GLY A O 1
ATOM 2590 N N . ILE B 2 263 ? 135.879 124.947 91.279 1.00 18.44 184 ILE A N 1
ATOM 2591 C CA . ILE B 2 263 ? 135.992 125.026 92.729 1.00 18.44 184 ILE A CA 1
ATOM 2592 C C . ILE B 2 263 ? 137.213 124.242 93.186 1.00 18.44 184 ILE A C 1
ATOM 2593 O O . ILE B 2 263 ? 137.473 123.128 92.712 1.00 18.44 184 ILE A O 1
ATOM 2598 N N . VAL B 2 264 ? 137.972 124.821 94.112 1.00 22.09 185 VAL A N 1
ATOM 2599 C CA . VAL B 2 264 ? 139.174 124.196 94.653 1.00 22.09 185 VAL A CA 1
ATOM 2600 C C . VAL B 2 264 ? 138.935 123.920 96.130 1.00 22.09 185 VAL A C 1
ATOM 2601 O O . VAL B 2 264 ? 138.676 124.844 96.910 1.00 22.09 185 VAL A O 1
ATOM 2605 N N . GLU B 2 265 ? 139.027 122.653 96.518 1.00 21.74 186 GLU A N 1
ATOM 2606 C CA . GLU B 2 265 ? 138.806 122.237 97.895 1.00 21.74 186 GLU A CA 1
ATOM 2607 C C . GLU B 2 265 ? 140.143 121.934 98.556 1.00 21.74 186 GLU A C 1
ATOM 2608 O O . GLU B 2 265 ? 140.964 121.199 97.998 1.00 21.74 186 GLU A O 1
ATOM 2614 N N . THR B 2 266 ? 140.358 122.501 99.741 1.00 25.12 187 THR A N 1
ATOM 2615 C CA . THR B 2 266 ? 141.556 122.254 100.533 1.00 25.12 187 THR A CA 1
ATOM 2616 C C . THR B 2 266 ? 141.134 121.630 101.854 1.00 25.12 187 THR A C 1
ATOM 2617 O O . THR B 2 266 ? 140.407 122.253 102.633 1.00 25.12 187 THR A O 1
ATOM 2621 N N . HIS B 2 267 ? 141.581 120.403 102.099 1.00 25.92 188 HIS A N 1
ATOM 2622 C CA . HIS B 2 267 ? 141.266 119.678 103.321 1.00 25.92 188 HIS A CA 1
ATOM 2623 C C . HIS B 2 267 ? 142.483 119.705 104.232 1.00 25.92 188 HIS A C 1
ATOM 2624 O O . HIS B 2 267 ? 143.575 119.297 103.822 1.00 25.92 188 HIS A O 1
ATOM 2631 N N . PHE B 2 268 ? 142.299 120.184 105.460 1.00 29.15 189 PHE A N 1
ATOM 2632 C CA . PHE B 2 268 ? 143.409 120.255 106.402 1.00 29.15 189 PHE A CA 1
ATOM 2633 C C . PHE B 2 268 ? 142.918 120.061 107.828 1.00 29.15 189 PHE A C 1
ATOM 2634 O O . PHE B 2 268 ? 141.807 120.463 108.170 1.00 29.15 189 PHE A O 1
ATOM 2642 N N . THR B 2 269 ? 143.761 119.458 108.660 1.00 30.25 190 THR A N 1
ATOM 2643 C CA . THR B 2 269 ? 143.425 119.157 110.046 1.00 30.25 190 THR A CA 1
ATOM 2644 C C . THR B 2 269 ? 144.222 120.076 110.961 1.00 30.25 190 THR A C 1
ATOM 2645 O O . THR B 2 269 ? 145.431 120.249 110.773 1.00 30.25 190 THR A O 1
ATOM 2649 N N . PHE B 2 270 ? 143.544 120.664 111.944 1.00 31.69 191 PHE A N 1
ATOM 2650 C CA . PHE B 2 270 ? 144.170 121.535 112.931 1.00 31.69 191 PHE A CA 1
ATOM 2651 C C . PHE B 2 270 ? 143.520 121.288 114.283 1.00 31.69 191 PHE A C 1
ATOM 2652 O O . PHE B 2 270 ? 142.315 121.509 114.443 1.00 31.69 191 PHE A O 1
ATOM 2660 N N . LYS B 2 271 ? 144.316 120.826 115.249 1.00 31.39 192 LYS A N 1
ATOM 2661 C CA . LYS B 2 271 ? 143.857 120.635 116.625 1.00 31.39 192 LYS A CA 1
ATOM 2662 C C . LYS B 2 271 ? 142.571 119.813 116.676 1.00 31.39 192 LYS A C 1
ATOM 2663 O O . LYS B 2 271 ? 141.608 120.166 117.360 1.00 31.39 192 LYS A O 1
ATOM 2669 N N . ASP B 2 272 ? 142.557 118.704 115.942 1.00 30.46 193 ASP A N 1
ATOM 2670 C CA . ASP B 2 272 ? 141.480 117.718 115.907 1.00 30.46 193 ASP A CA 1
ATOM 2671 C C . ASP B 2 272 ? 140.286 118.196 115.088 1.00 30.46 193 ASP A C 1
ATOM 2672 O O . ASP B 2 272 ? 139.303 117.454 114.977 1.00 30.46 193 ASP A O 1
ATOM 2677 N N . LEU B 2 273 ? 140.328 119.394 114.513 1.00 26.28 194 LEU A N 1
ATOM 2678 C CA . LEU B 2 273 ? 139.251 119.901 113.675 1.00 26.28 194 LEU A CA 1
ATOM 2679 C C . LEU B 2 273 ? 139.640 119.741 112.212 1.00 26.28 194 LEU A C 1
ATOM 2680 O O . LEU B 2 273 ? 140.697 120.221 111.793 1.00 26.28 194 LEU A O 1
ATOM 2685 N N . HIS B 2 274 ? 138.786 119.075 111.441 1.00 26.30 195 HIS A N 1
ATOM 2686 C CA . HIS B 2 274 ? 139.035 118.841 110.024 1.00 26.30 195 HIS A CA 1
ATOM 2687 C C . HIS B 2 274 ? 138.272 119.887 109.222 1.00 26.30 195 HIS A C 1
ATOM 2688 O O . HIS B 2 274 ? 137.039 119.939 109.275 1.00 26.30 195 HIS A O 1
ATOM 2695 N N . PHE B 2 275 ? 139.006 120.712 108.482 1.00 25.01 196 PHE A N 1
ATOM 2696 C CA . PHE B 2 275 ? 138.465 121.847 107.754 1.00 25.01 196 PHE A CA 1
ATOM 2697 C C . PHE B 2 275 ? 138.463 121.553 106.263 1.00 25.01 196 PHE A C 1
ATOM 2698 O O . PHE B 2 275 ? 139.474 121.097 105.711 1.00 25.01 196 PHE A O 1
ATOM 2706 N N . LYS B 2 276 ? 137.330 121.825 105.623 1.00 24.30 197 LYS A N 1
ATOM 2707 C CA . LYS B 2 276 ? 137.207 121.863 104.172 1.00 24.30 197 LYS A CA 1
ATOM 2708 C C . LYS B 2 276 ? 137.048 123.324 103.771 1.00 24.30 197 LYS A C 1
ATOM 2709 O O . LYS B 2 276 ? 135.996 123.926 104.012 1.00 24.30 197 LYS A O 1
ATOM 2715 N N . MET B 2 277 ? 138.086 123.894 103.167 1.00 25.51 198 MET A N 1
ATOM 2716 C CA . MET B 2 277 ? 138.057 125.269 102.690 1.00 25.51 198 MET A CA 1
ATOM 2717 C C . MET B 2 277 ? 137.777 125.256 101.193 1.00 25.51 198 MET A C 1
ATOM 2718 O O . MET B 2 277 ? 138.535 124.659 100.421 1.00 25.51 198 MET A O 1
ATOM 2723 N N . PHE B 2 278 ? 136.692 125.906 100.791 1.00 20.34 199 PHE A N 1
ATOM 2724 C CA . PHE B 2 278 ? 136.243 125.908 99.405 1.00 20.34 199 PHE A CA 1
ATOM 2725 C C . PHE B 2 278 ? 136.531 127.266 98.782 1.00 20.34 199 PHE A C 1
ATOM 2726 O O . PHE B 2 278 ? 135.977 128.281 99.216 1.00 20.34 199 PHE A O 1
ATOM 2734 N N . ASP B 2 279 ? 137.386 127.277 97.762 1.00 23.72 200 ASP A N 1
ATOM 2735 C CA . ASP B 2 279 ? 137.743 128.482 97.029 1.00 23.72 200 ASP A CA 1
ATOM 2736 C C . ASP B 2 279 ? 136.988 128.459 95.706 1.00 23.72 200 ASP A C 1
ATOM 2737 O O . ASP B 2 279 ? 137.086 127.487 94.947 1.00 23.72 200 ASP A O 1
ATOM 2742 N N . VAL B 2 280 ? 136.239 129.526 95.435 1.00 21.88 201 VAL A N 1
ATOM 2743 C CA . VAL B 2 280 ? 135.441 129.627 94.219 1.00 21.88 201 VAL A CA 1
ATOM 2744 C C . VAL B 2 280 ? 135.904 130.823 93.398 1.00 21.88 201 VAL A C 1
ATOM 2745 O O . VAL B 2 280 ? 135.116 131.429 92.664 1.00 21.88 201 VAL A O 1
ATOM 2749 N N . GLY B 2 281 ? 137.188 131.172 93.516 1.00 25.19 202 GLY A N 1
ATOM 2750 C CA . GLY B 2 281 ? 137.729 132.266 92.731 1.00 25.19 202 GLY A CA 1
ATOM 2751 C C . GLY B 2 281 ? 137.897 131.953 91.262 1.00 25.19 202 GLY A C 1
ATOM 2752 O O . GLY B 2 281 ? 137.929 132.877 90.443 1.00 25.19 202 GLY A O 1
ATOM 2753 N N . GLY B 2 282 ? 138.000 130.671 90.908 1.00 27.83 203 GLY A N 1
ATOM 2754 C CA . GLY B 2 282 ? 138.123 130.291 89.512 1.00 27.83 203 GLY A CA 1
ATOM 2755 C C . GLY B 2 282 ? 136.878 130.555 88.696 1.00 27.83 203 GLY A C 1
ATOM 2756 O O . GLY B 2 282 ? 136.977 130.747 87.480 1.00 27.83 203 GLY A O 1
ATOM 2757 N N . GLN B 2 283 ? 135.710 130.569 89.333 1.00 23.62 204 GLN A N 1
ATOM 2758 C CA . GLN B 2 283 ? 134.480 130.883 88.621 1.00 23.62 204 GLN A CA 1
ATOM 2759 C C . GLN B 2 283 ? 134.546 132.304 88.079 1.00 23.62 204 GLN A C 1
ATOM 2760 O O . GLN B 2 283 ? 134.490 133.275 88.838 1.00 23.62 204 GLN A O 1
ATOM 2766 N N . ARG B 2 284 ? 134.657 132.423 86.756 1.00 30.68 205 ARG A N 1
ATOM 2767 C CA . ARG B 2 284 ? 134.834 133.714 86.110 1.00 30.68 205 ARG A CA 1
ATOM 2768 C C . ARG B 2 284 ? 133.533 134.475 85.915 1.00 30.68 205 ARG A C 1
ATOM 2769 O O . ARG B 2 284 ? 133.574 135.634 85.487 1.00 30.68 205 ARG A O 1
ATOM 2777 N N . SER B 2 285 ? 132.389 133.864 86.210 1.00 28.34 206 SER A N 1
ATOM 2778 C CA . SER B 2 285 ? 131.109 134.556 86.139 1.00 28.34 206 SER A CA 1
ATOM 2779 C C . SER B 2 285 ? 130.722 135.037 87.532 1.00 28.34 206 SER A C 1
ATOM 2780 O O . SER B 2 285 ? 130.590 134.230 88.457 1.00 28.34 206 SER A O 1
ATOM 2783 N N . GLU B 2 286 ? 130.554 136.348 87.688 1.00 35.65 207 GLU A N 1
ATOM 2784 C CA . GLU B 2 286 ? 130.117 136.925 88.959 1.00 35.65 207 GLU A CA 1
ATOM 2785 C C . GLU B 2 286 ? 128.600 136.985 89.060 1.00 35.65 207 GLU A C 1
ATOM 2786 O O . GLU B 2 286 ? 128.026 138.044 89.330 1.00 35.65 207 GLU A O 1
ATOM 2792 N N . ARG B 2 287 ? 127.923 135.857 88.851 1.00 28.06 208 ARG A N 1
ATOM 2793 C CA . ARG B 2 287 ? 126.468 135.816 88.809 1.00 28.06 208 ARG A CA 1
ATOM 2794 C C . ARG B 2 287 ? 125.854 135.153 90.038 1.00 28.06 208 ARG A C 1
ATOM 2795 O O . ARG B 2 287 ? 124.644 134.907 90.050 1.00 28.06 208 ARG A O 1
ATOM 2803 N N . LYS B 2 288 ? 126.657 134.858 91.063 1.00 23.90 209 LYS A N 1
ATOM 2804 C CA . LYS B 2 288 ? 126.166 134.383 92.355 1.00 23.90 209 LYS A CA 1
ATOM 2805 C C . LYS B 2 288 ? 125.061 133.338 92.238 1.00 23.90 209 LYS A C 1
ATOM 2806 O O . LYS B 2 288 ? 124.172 133.275 93.092 1.00 23.90 209 LYS A O 1
ATOM 2812 N N . LYS B 2 289 ? 125.121 132.491 91.213 1.00 21.12 210 LYS A N 1
ATOM 2813 C CA . LYS B 2 289 ? 124.139 131.432 91.030 1.00 21.12 210 LYS A CA 1
ATOM 2814 C C . LYS B 2 289 ? 124.442 130.198 91.871 1.00 21.12 210 LYS A C 1
ATOM 2815 O O . LYS B 2 289 ? 123.725 129.199 91.763 1.00 21.12 210 LYS A O 1
ATOM 2821 N N . TRP B 2 290 ? 125.487 130.244 92.698 1.00 20.38 211 TRP A N 1
ATOM 2822 C CA . TRP B 2 290 ? 125.873 129.101 93.510 1.00 20.38 211 TRP A CA 1
ATOM 2823 C C . TRP B 2 290 ? 126.218 129.465 94.945 1.00 20.38 211 TRP A C 1
ATOM 2824 O O . TRP B 2 290 ? 126.533 128.563 95.727 1.00 20.38 211 TRP A O 1
ATOM 2835 N N . ILE B 2 291 ? 126.180 130.745 95.319 1.00 20.08 212 ILE A N 1
ATOM 2836 C CA . ILE B 2 291 ? 126.496 131.113 96.695 1.00 20.08 212 ILE A CA 1
ATOM 2837 C C . ILE B 2 291 ? 125.496 130.490 97.655 1.00 20.08 212 ILE A C 1
ATOM 2838 O O . ILE B 2 291 ? 125.846 130.145 98.790 1.00 20.08 212 ILE A O 1
ATOM 2843 N N . HIS B 2 292 ? 124.243 130.329 97.225 1.00 16.09 213 HIS A N 1
ATOM 2844 C CA . HIS B 2 292 ? 123.258 129.667 98.069 1.00 16.09 213 HIS A CA 1
ATOM 2845 C C . HIS B 2 292 ? 123.653 128.230 98.370 1.00 16.09 213 HIS A C 1
ATOM 2846 O O . HIS B 2 292 ? 123.141 127.644 99.330 1.00 16.09 213 HIS A O 1
ATOM 2853 N N . CYS B 2 293 ? 124.550 127.651 97.572 1.00 15.70 214 CYS A N 1
ATOM 2854 C CA . CYS B 2 293 ? 125.050 126.310 97.835 1.00 15.70 214 CYS A CA 1
ATOM 2855 C C . CYS B 2 293 ? 125.982 126.259 99.034 1.00 15.70 214 CYS A C 1
ATOM 2856 O O . CYS B 2 293 ? 126.346 125.159 99.464 1.00 15.70 214 CYS A O 1
ATOM 2859 N N . PHE B 2 294 ? 126.376 127.408 99.581 1.00 17.05 215 PHE A N 1
ATOM 2860 C CA . PHE B 2 294 ? 127.323 127.463 100.686 1.00 17.05 215 PHE A CA 1
ATOM 2861 C C . PHE B 2 294 ? 126.659 127.844 102.005 1.00 17.05 215 PHE A C 1
ATOM 2862 O O . PHE B 2 294 ? 127.331 128.346 102.910 1.00 17.05 215 PHE A O 1
ATOM 2870 N N . GLU B 2 295 ? 125.353 127.622 102.134 1.00 16.80 216 GLU A N 1
ATOM 2871 C CA . GLU B 2 295 ? 124.737 127.659 103.450 1.00 16.80 216 GLU A CA 1
ATOM 2872 C C . GLU B 2 295 ? 125.396 126.634 104.366 1.00 16.80 216 GLU A C 1
ATOM 2873 O O . GLU B 2 295 ? 126.100 125.723 103.924 1.00 16.80 216 GLU A O 1
ATOM 2879 N N . GLY B 2 296 ? 125.160 126.794 105.665 1.00 18.89 217 GLY A N 1
ATOM 2880 C CA . GLY B 2 296 ? 125.672 125.867 106.647 1.00 18.89 217 GLY A CA 1
ATOM 2881 C C . GLY B 2 296 ? 127.168 125.902 106.846 1.00 18.89 217 GLY A C 1
ATOM 2882 O O . GLY B 2 296 ? 127.658 125.304 107.812 1.00 18.89 217 GLY A O 1
ATOM 2883 N N . VAL B 2 297 ? 127.917 126.571 105.970 1.00 18.35 218 VAL A N 1
ATOM 2884 C CA . VAL B 2 297 ? 129.352 126.705 106.173 1.00 18.35 218 VAL A CA 1
ATOM 2885 C C . VAL B 2 297 ? 129.591 127.451 107.476 1.00 18.35 218 VAL A C 1
ATOM 2886 O O . VAL B 2 297 ? 128.874 128.405 107.805 1.00 18.35 218 VAL A O 1
ATOM 2890 N N . THR B 2 298 ? 130.597 127.014 108.231 1.00 20.28 219 THR A N 1
ATOM 2891 C CA . THR B 2 298 ? 130.848 127.604 109.539 1.00 20.28 219 THR A CA 1
ATOM 2892 C C . THR B 2 298 ? 131.150 129.093 109.417 1.00 20.28 219 THR A C 1
ATOM 2893 O O . THR B 2 298 ? 130.660 129.906 110.207 1.00 20.28 219 THR A O 1
ATOM 2897 N N . ALA B 2 299 ? 131.952 129.472 108.424 1.00 20.08 220 ALA A N 1
ATOM 2898 C CA . ALA B 2 299 ? 132.342 130.862 108.250 1.00 20.08 220 ALA A CA 1
ATOM 2899 C C . ALA B 2 299 ? 132.734 131.133 106.800 1.00 20.08 220 ALA A C 1
ATOM 2900 O O . ALA B 2 299 ? 132.927 130.217 105.986 1.00 20.08 220 ALA A O 1
ATOM 2902 N N . ILE B 2 300 ? 132.842 132.424 106.493 1.00 21.15 221 ILE A N 1
ATOM 2903 C CA . ILE B 2 300 ? 133.355 132.917 105.222 1.00 21.15 221 ILE A CA 1
ATOM 2904 C C . ILE B 2 300 ? 134.657 133.634 105.551 1.00 21.15 221 ILE A C 1
ATOM 2905 O O . ILE B 2 300 ? 134.665 134.600 106.321 1.00 21.15 221 ILE A O 1
ATOM 2910 N N . ILE B 2 301 ? 135.759 133.163 104.974 1.00 24.58 222 ILE A N 1
ATOM 2911 C CA . ILE B 2 301 ? 137.060 133.816 105.077 1.00 24.58 222 ILE A CA 1
ATOM 2912 C C . ILE B 2 301 ? 137.168 134.780 103.900 1.00 24.58 222 ILE A C 1
ATOM 2913 O O . ILE B 2 301 ? 137.287 134.359 102.749 1.00 24.58 222 ILE A O 1
ATOM 2918 N N . PHE B 2 302 ? 137.113 136.077 104.186 1.00 30.78 223 PHE A N 1
ATOM 2919 C CA . PHE B 2 302 ? 137.212 137.115 103.171 1.00 30.78 223 PHE A CA 1
ATOM 2920 C C . PHE B 2 302 ? 138.565 137.798 103.297 1.00 30.78 223 PHE A C 1
ATOM 2921 O O . PHE B 2 302 ? 138.938 138.252 104.383 1.00 30.78 223 PHE A O 1
ATOM 2929 N N . CYS B 2 303 ? 139.295 137.866 102.189 1.00 35.77 224 CYS A N 1
ATOM 2930 C CA . CYS B 2 303 ? 140.649 138.397 102.172 1.00 35.77 224 CYS A CA 1
ATOM 2931 C C . CYS B 2 303 ? 140.667 139.738 101.455 1.00 35.77 224 CYS A C 1
ATOM 2932 O O . CYS B 2 303 ? 140.074 139.889 100.382 1.00 35.77 224 CYS A O 1
ATOM 2935 N N . VAL B 2 304 ? 141.342 140.714 102.063 1.00 43.43 225 VAL A N 1
ATOM 2936 C CA . VAL B 2 304 ? 141.533 142.029 101.470 1.00 43.43 225 VAL A CA 1
ATOM 2937 C C . VAL B 2 304 ? 142.990 142.426 101.657 1.00 43.43 225 VAL A C 1
ATOM 2938 O O . VAL B 2 304 ? 143.674 141.958 102.569 1.00 43.43 225 VAL A O 1
ATOM 2942 N N . ALA B 2 305 ? 143.461 143.301 100.774 1.00 52.39 226 ALA A N 1
ATOM 2943 C CA . ALA B 2 305 ? 144.833 143.785 100.798 1.00 52.39 226 ALA A CA 1
ATOM 2944 C C . ALA B 2 305 ? 144.834 145.279 101.086 1.00 52.39 226 ALA A C 1
ATOM 2945 O O . ALA B 2 305 ? 144.137 146.045 100.412 1.00 52.39 226 ALA A O 1
ATOM 2947 N N . LEU B 2 306 ? 145.615 145.687 102.086 1.00 60.79 227 LEU A N 1
ATOM 2948 C CA . LEU B 2 306 ? 145.756 147.099 102.413 1.00 60.79 227 LEU A CA 1
ATOM 2949 C C . LEU B 2 306 ? 146.476 147.885 101.327 1.00 60.79 227 LEU A C 1
ATOM 2950 O O . LEU B 2 306 ? 146.347 149.113 101.285 1.00 60.79 227 LEU A O 1
ATOM 2955 N N . SER B 2 307 ? 147.225 147.214 100.458 1.00 63.53 228 SER A N 1
ATOM 2956 C CA . SER B 2 307 ? 147.948 147.885 99.388 1.00 63.53 228 SER A CA 1
ATOM 2957 C C . SER B 2 307 ? 146.981 148.450 98.353 1.00 63.53 228 SER A C 1
ATOM 2958 O O . SER B 2 307 ? 145.848 147.983 98.228 1.00 63.53 228 SER A O 1
ATOM 2961 N N . ASN B 2 320 ? 140.547 152.285 92.467 1.00 57.82 241 ASN A N 1
ATOM 2962 C CA . ASN B 2 320 ? 139.917 152.209 93.779 1.00 57.82 241 ASN A CA 1
ATOM 2963 C C . ASN B 2 320 ? 139.541 150.770 94.115 1.00 57.82 241 ASN A C 1
ATOM 2964 O O . ASN B 2 320 ? 138.376 150.466 94.374 1.00 57.82 241 ASN A O 1
ATOM 2969 N N . ARG B 2 321 ? 140.539 149.884 94.110 1.00 56.54 242 ARG A N 1
ATOM 2970 C CA . ARG B 2 321 ? 140.281 148.482 94.418 1.00 56.54 242 ARG A CA 1
ATOM 2971 C C . ARG B 2 321 ? 139.772 148.310 95.843 1.00 56.54 242 ARG A C 1
ATOM 2972 O O . ARG B 2 321 ? 139.080 147.329 96.142 1.00 56.54 242 ARG A O 1
ATOM 2980 N N . MET B 2 322 ? 140.101 149.247 96.734 1.00 53.40 243 MET A N 1
ATOM 2981 C CA . MET B 2 322 ? 139.560 149.191 98.086 1.00 53.40 243 MET A CA 1
ATOM 2982 C C . MET B 2 322 ? 138.043 149.322 98.069 1.00 53.40 243 MET A C 1
ATOM 2983 O O . MET B 2 322 ? 137.348 148.629 98.819 1.00 53.40 243 MET A O 1
ATOM 2988 N N . HIS B 2 323 ? 137.511 150.204 97.220 1.00 54.38 244 HIS A N 1
ATOM 2989 C CA . HIS B 2 323 ? 136.063 150.294 97.068 1.00 54.38 244 HIS A CA 1
ATOM 2990 C C . HIS B 2 323 ? 135.485 149.012 96.482 1.00 54.38 244 HIS A C 1
ATOM 2991 O O . HIS B 2 323 ? 134.362 148.625 96.827 1.00 54.38 244 HIS A O 1
ATOM 2998 N N . GLU B 2 324 ? 136.229 148.342 95.599 1.00 49.88 245 GLU A N 1
ATOM 2999 C CA . GLU B 2 324 ? 135.789 147.041 95.108 1.00 49.88 245 GLU A CA 1
ATOM 3000 C C . GLU B 2 324 ? 135.673 146.044 96.255 1.00 49.88 245 GLU A C 1
ATOM 3001 O O . GLU B 2 324 ? 134.683 145.308 96.358 1.00 49.88 245 GLU A O 1
ATOM 3007 N N . SER B 2 325 ? 136.673 146.018 97.138 1.00 46.87 246 SER A N 1
ATOM 3008 C CA . SER B 2 325 ? 136.609 145.135 98.296 1.00 46.87 246 SER A CA 1
ATOM 3009 C C . SER B 2 325 ? 135.441 145.502 99.203 1.00 46.87 246 SER A C 1
ATOM 3010 O O . SER B 2 325 ? 134.765 144.618 99.740 1.00 46.87 246 SER A O 1
ATOM 3013 N N . MET B 2 326 ? 135.192 146.799 99.392 1.00 48.15 247 MET A N 1
ATOM 3014 C CA . MET B 2 326 ? 134.080 147.218 100.240 1.00 48.15 247 MET A CA 1
ATOM 3015 C C . MET B 2 326 ? 132.743 146.770 99.663 1.00 48.15 247 MET A C 1
ATOM 3016 O O . MET B 2 326 ? 131.880 146.275 100.398 1.00 48.15 247 MET A O 1
ATOM 3021 N N . LYS B 2 327 ? 132.543 146.945 98.355 1.00 45.97 248 LYS A N 1
ATOM 3022 C CA . LYS B 2 327 ? 131.284 146.517 97.754 1.00 45.97 248 LYS A CA 1
ATOM 3023 C C . LYS B 2 327 ? 131.140 145.002 97.811 1.00 45.97 248 LYS A C 1
ATOM 3024 O O . LYS B 2 327 ? 130.041 144.488 98.044 1.00 45.97 248 LYS A O 1
ATOM 3030 N N . LEU B 2 328 ? 132.238 144.266 97.613 1.00 40.37 249 LEU A N 1
ATOM 3031 C CA . LEU B 2 328 ? 132.179 142.814 97.755 1.00 40.37 249 LEU A CA 1
ATOM 3032 C C . LEU B 2 328 ? 131.785 142.415 99.174 1.00 40.37 249 LEU A C 1
ATOM 3033 O O . LEU B 2 328 ? 130.960 141.515 99.372 1.00 40.37 249 LEU A O 1
ATOM 3038 N N . PHE B 2 329 ? 132.379 143.067 100.175 1.00 36.42 250 PHE A N 1
ATOM 3039 C CA . PHE B 2 329 ? 132.070 142.745 101.563 1.00 36.42 250 PHE A CA 1
ATOM 3040 C C . PHE B 2 329 ? 130.614 143.052 101.889 1.00 36.42 250 PHE A C 1
ATOM 3041 O O . PHE B 2 329 ? 129.943 142.257 102.561 1.00 36.42 250 PHE A O 1
ATOM 3049 N N . ASP B 2 330 ? 130.112 144.195 101.419 1.00 38.66 251 ASP A N 1
ATOM 3050 C CA . ASP B 2 330 ? 128.701 144.517 101.599 1.00 38.66 251 ASP A CA 1
ATOM 3051 C C . ASP B 2 330 ? 127.826 143.467 100.930 1.00 38.66 251 ASP A C 1
ATOM 3052 O O . ASP B 2 330 ? 126.808 143.040 101.487 1.00 38.66 251 ASP A O 1
ATOM 3057 N N . SER B 2 331 ? 128.214 143.034 99.730 1.00 36.43 252 SER A N 1
ATOM 3058 C CA . SER B 2 331 ? 127.448 142.010 99.033 1.00 36.43 252 SER A CA 1
ATOM 3059 C C . SER B 2 331 ? 127.372 140.731 99.852 1.00 36.43 252 SER A C 1
ATOM 3060 O O . SER B 2 331 ? 126.282 140.192 100.064 1.00 36.43 252 SER A O 1
ATOM 3063 N N . ILE B 2 332 ? 128.515 140.242 100.342 1.00 32.67 253 ILE A N 1
ATOM 3064 C CA . ILE B 2 332 ? 128.513 138.972 101.066 1.00 32.67 253 ILE A CA 1
ATOM 3065 C C . ILE B 2 332 ? 127.709 139.095 102.356 1.00 32.67 253 ILE A C 1
ATOM 3066 O O . ILE B 2 332 ? 126.934 138.199 102.706 1.00 32.67 253 ILE A O 1
ATOM 3071 N N . CYS B 2 333 ? 127.877 140.203 103.085 1.00 31.98 254 CYS A N 1
ATOM 3072 C CA . CYS B 2 333 ? 127.137 140.354 104.335 1.00 31.98 254 CYS A CA 1
ATOM 3073 C C . CYS B 2 333 ? 125.638 140.484 104.093 1.00 31.98 254 CYS A C 1
ATOM 3074 O O . CYS B 2 333 ? 124.838 140.011 104.907 1.00 31.98 254 CYS A O 1
ATOM 3077 N N . ASN B 2 334 ? 125.239 141.115 102.987 1.00 37.45 255 ASN A N 1
ATOM 3078 C CA . ASN B 2 334 ? 123.830 141.419 102.763 1.00 37.45 255 ASN A CA 1
ATOM 3079 C C . ASN B 2 334 ? 123.025 140.183 102.374 1.00 37.45 255 ASN A C 1
ATOM 3080 O O . ASN B 2 334 ? 121.790 140.214 102.412 1.00 37.45 255 ASN A O 1
ATOM 3085 N N . ASN B 2 335 ? 123.688 139.093 101.991 1.00 26.04 256 ASN A N 1
ATOM 3086 C CA . ASN B 2 335 ? 122.966 137.928 101.491 1.00 26.04 256 ASN A CA 1
ATOM 3087 C C . ASN B 2 335 ? 121.990 137.397 102.525 1.00 26.04 256 ASN A C 1
ATOM 3088 O O . ASN B 2 335 ? 122.296 137.344 103.719 1.00 26.04 256 ASN A O 1
ATOM 3093 N N . LYS B 2 336 ? 120.809 137.002 102.050 1.00 22.49 257 LYS A N 1
ATOM 3094 C CA . LYS B 2 336 ? 119.885 136.258 102.894 1.00 22.49 257 LYS A CA 1
ATOM 3095 C C . LYS B 2 336 ? 120.447 134.890 103.258 1.00 22.49 257 LYS A C 1
ATOM 3096 O O . LYS B 2 336 ? 120.000 134.276 104.233 1.00 22.49 257 LYS A O 1
ATOM 3102 N N . TRP B 2 337 ? 121.420 134.396 102.492 1.00 18.28 258 TRP A N 1
ATOM 3103 C CA . TRP B 2 337 ? 121.999 133.081 102.728 1.00 18.28 258 TRP A CA 1
ATOM 3104 C C . TRP B 2 337 ? 123.142 133.103 103.733 1.00 18.28 258 TRP A C 1
ATOM 3105 O O . TRP B 2 337 ? 123.584 132.034 104.164 1.00 18.28 258 TRP A O 1
ATOM 3116 N N . PHE B 2 338 ? 123.630 134.283 104.118 1.00 22.24 259 PHE A N 1
ATOM 3117 C CA . PHE B 2 338 ? 124.772 134.360 105.018 1.00 22.24 259 PHE A CA 1
ATOM 3118 C C . PHE B 2 338 ? 124.502 135.236 106.236 1.00 22.24 259 PHE A C 1
ATOM 3119 O O . PHE B 2 338 ? 125.459 135.680 106.882 1.00 22.24 259 PHE A O 1
ATOM 3127 N N . THR B 2 339 ? 123.241 135.498 106.573 1.00 31.10 260 THR A N 1
ATOM 3128 C CA . THR B 2 339 ? 122.908 136.317 107.729 1.00 31.10 260 THR A CA 1
ATOM 3129 C C . THR B 2 339 ? 123.292 135.664 109.050 1.00 31.10 260 THR A C 1
ATOM 3130 O O . THR B 2 339 ? 123.404 136.367 110.060 1.00 31.10 260 THR A O 1
ATOM 3134 N N . ASP B 2 340 ? 123.496 134.349 109.067 1.00 29.16 261 ASP A N 1
ATOM 3135 C CA . ASP B 2 340 ? 123.837 133.623 110.280 1.00 29.16 261 ASP A CA 1
ATOM 3136 C C . ASP B 2 340 ? 125.294 133.182 110.322 1.00 29.16 261 ASP A C 1
ATOM 3137 O O . ASP B 2 340 ? 125.750 132.703 111.365 1.00 29.16 261 ASP A O 1
ATOM 3142 N N . THR B 2 341 ? 126.035 133.335 109.227 1.00 21.89 262 THR A N 1
ATOM 3143 C CA . THR B 2 341 ? 127.405 132.851 109.129 1.00 21.89 262 THR A CA 1
ATOM 3144 C C . THR B 2 341 ? 128.365 133.993 109.415 1.00 21.89 262 THR A C 1
ATOM 3145 O O . THR B 2 341 ? 128.331 135.022 108.734 1.00 21.89 262 THR A O 1
ATOM 3149 N N . SER B 2 342 ? 129.223 133.807 110.412 1.00 22.69 263 SER A N 1
ATOM 3150 C CA . SER B 2 342 ? 130.237 134.799 110.717 1.00 22.69 263 SER A CA 1
ATOM 3151 C C . SER B 2 342 ? 131.181 134.968 109.529 1.00 22.69 263 SER A C 1
ATOM 3152 O O . SER B 2 342 ? 131.226 134.146 108.610 1.00 22.69 263 SER A O 1
ATOM 3155 N N . ILE B 2 343 ? 131.942 136.058 109.552 1.00 23.98 264 ILE A N 1
ATOM 3156 C CA . ILE B 2 343 ? 132.890 136.380 108.494 1.00 23.98 264 ILE A CA 1
ATOM 3157 C C . ILE B 2 343 ? 134.243 136.647 109.133 1.00 23.98 264 ILE A C 1
ATOM 3158 O O . ILE B 2 343 ? 134.339 137.417 110.096 1.00 23.98 264 ILE A O 1
ATOM 3163 N N . ILE B 2 344 ? 135.282 136.017 108.597 1.00 24.31 265 ILE A N 1
ATOM 3164 C CA . ILE B 2 344 ? 136.647 136.188 109.075 1.00 24.31 265 ILE A CA 1
ATOM 3165 C C . ILE B 2 344 ? 137.396 137.015 108.038 1.00 24.31 265 ILE A C 1
ATOM 3166 O O . ILE B 2 344 ? 137.793 136.502 106.987 1.00 24.31 265 ILE A O 1
ATOM 3171 N N . LEU B 2 345 ? 137.589 138.296 108.335 1.00 32.08 266 LEU A N 1
ATOM 3172 C CA . LEU B 2 345 ? 138.299 139.209 107.451 1.00 32.08 266 LEU A CA 1
ATOM 3173 C C . LEU B 2 345 ? 139.776 139.234 107.826 1.00 32.08 266 LEU A C 1
ATOM 3174 O O . LEU B 2 345 ? 140.122 139.352 109.006 1.00 32.08 266 LEU A O 1
ATOM 3179 N N . PHE B 2 346 ? 140.641 139.121 106.820 1.00 33.81 267 PHE A N 1
ATOM 3180 C CA . PHE B 2 346 ? 142.085 139.081 107.016 1.00 33.81 267 PHE A CA 1
ATOM 3181 C C . PHE B 2 346 ? 142.763 140.271 106.356 1.00 33.81 267 PHE A C 1
ATOM 3182 O O . PHE B 2 346 ? 142.411 140.658 105.237 1.00 33.81 267 PHE A O 1
ATOM 3190 N N . LEU B 2 347 ? 143.732 140.847 107.069 1.00 48.53 268 LEU A N 1
ATOM 3191 C CA . LEU B 2 347 ? 144.784 141.687 106.497 1.00 48.53 268 LEU A CA 1
ATOM 3192 C C . LEU B 2 347 ? 146.080 141.015 106.950 1.00 48.53 268 LEU A C 1
ATOM 3193 O O . LEU B 2 347 ? 146.661 141.372 107.977 1.00 48.53 268 LEU A O 1
ATOM 3198 N N . ASN B 2 348 ? 146.526 140.029 106.171 1.00 52.85 269 ASN A N 1
ATOM 3199 C CA . ASN B 2 348 ? 147.521 139.078 106.660 1.00 52.85 269 ASN A CA 1
ATOM 3200 C C . ASN B 2 348 ? 148.937 139.642 106.581 1.00 52.85 269 ASN A C 1
ATOM 3201 O O . ASN B 2 348 ? 149.626 139.755 107.601 1.00 52.85 269 ASN A O 1
ATOM 3206 N N . LYS B 2 349 ? 149.390 139.995 105.382 1.00 58.71 270 LYS A N 1
ATOM 3207 C CA . LYS B 2 349 ? 150.750 140.489 105.224 1.00 58.71 270 LYS A CA 1
ATOM 3208 C C . LYS B 2 349 ? 150.934 141.796 105.987 1.00 58.71 270 LYS A C 1
ATOM 3209 O O . LYS B 2 349 ? 150.043 142.648 106.031 1.00 58.71 270 LYS A O 1
ATOM 3215 N N . LYS B 2 350 ? 152.112 141.947 106.597 1.00 66.38 271 LYS A N 1
ATOM 3216 C CA . LYS B 2 350 ? 152.419 143.135 107.384 1.00 66.38 271 LYS A CA 1
ATOM 3217 C C . LYS B 2 350 ? 153.831 143.637 107.104 1.00 66.38 271 LYS A C 1
ATOM 3218 O O . LYS B 2 350 ? 154.358 144.469 107.851 1.00 66.38 271 LYS A O 1
ATOM 3224 N N . ASP B 2 351 ? 154.457 143.148 106.032 1.00 68.90 272 ASP A N 1
ATOM 3225 C CA . ASP B 2 351 ? 155.786 143.590 105.637 1.00 68.90 272 ASP A CA 1
ATOM 3226 C C . ASP B 2 351 ? 155.767 144.566 104.470 1.00 68.90 272 ASP A C 1
ATOM 3227 O O . ASP B 2 351 ? 156.784 145.220 104.216 1.00 68.90 272 ASP A O 1
ATOM 3232 N N . LEU B 2 352 ? 154.643 144.679 103.757 1.00 67.81 273 LEU A N 1
ATOM 3233 C CA . LEU B 2 352 ? 154.503 145.666 102.695 1.00 67.81 273 LEU A CA 1
ATOM 3234 C C . LEU B 2 352 ? 153.324 146.599 102.949 1.00 67.81 273 LEU A C 1
ATOM 3235 O O . LEU B 2 352 ? 153.004 147.420 102.080 1.00 67.81 273 LEU A O 1
ATOM 3240 N N . PHE B 2 353 ? 152.673 146.503 104.107 1.00 63.50 274 PHE A N 1
ATOM 3241 C CA . PHE B 2 353 ? 151.511 147.322 104.418 1.00 63.50 274 PHE A CA 1
ATOM 3242 C C . PHE B 2 353 ? 151.874 148.662 105.045 1.00 63.50 274 PHE A C 1
ATOM 3243 O O . PHE B 2 353 ? 150.989 149.507 105.211 1.00 63.50 274 PHE A O 1
ATOM 3251 N N . GLU B 2 354 ? 153.141 148.877 105.393 1.00 71.28 275 GLU A N 1
ATOM 3252 C CA . GLU B 2 354 ? 153.592 150.112 106.025 1.00 71.28 275 GLU A CA 1
ATOM 3253 C C . GLU B 2 354 ? 154.436 150.986 105.113 1.00 71.28 275 GLU A C 1
ATOM 3254 O O . GLU B 2 354 ? 154.283 152.210 105.127 1.00 71.28 275 GLU A O 1
ATOM 3260 N N . GLU B 2 355 ? 155.325 150.388 104.318 1.00 74.24 276 GLU A N 1
ATOM 3261 C CA . GLU B 2 355 ? 156.278 151.170 103.540 1.00 74.24 276 GLU A CA 1
ATOM 3262 C C . GLU B 2 355 ? 155.602 152.069 102.513 1.00 74.24 276 GLU A C 1
ATOM 3263 O O . GLU B 2 355 ? 156.168 153.107 102.152 1.00 74.24 276 GLU A O 1
ATOM 3269 N N . LYS B 2 356 ? 154.413 151.705 102.035 1.00 74.08 277 LYS A N 1
ATOM 3270 C CA . LYS B 2 356 ? 153.740 152.457 100.984 1.00 74.08 277 LYS A CA 1
ATOM 3271 C C . LYS B 2 356 ? 152.688 153.417 101.524 1.00 74.08 277 LYS A C 1
ATOM 3272 O O . LYS B 2 356 ? 151.981 154.051 100.735 1.00 74.08 277 LYS A O 1
ATOM 3278 N N . ILE B 2 357 ? 152.562 153.541 102.847 1.00 73.62 278 ILE A N 1
ATOM 3279 C CA . ILE B 2 357 ? 151.627 154.511 103.406 1.00 73.62 278 ILE A CA 1
ATOM 3280 C C . ILE B 2 357 ? 152.189 155.926 103.363 1.00 73.62 278 ILE A C 1
ATOM 3281 O O . ILE B 2 357 ? 151.417 156.893 103.391 1.00 73.62 278 ILE A O 1
ATOM 3286 N N . LYS B 2 358 ? 153.511 156.076 103.285 1.00 76.76 279 LYS A N 1
ATOM 3287 C CA . LYS B 2 358 ? 154.133 157.393 103.275 1.00 76.76 279 LYS A CA 1
ATOM 3288 C C . LYS B 2 358 ? 154.034 158.093 101.926 1.00 76.76 279 LYS A C 1
ATOM 3289 O O . LYS B 2 358 ? 154.301 159.298 101.856 1.00 76.76 279 LYS A O 1
ATOM 3295 N N . LYS B 2 359 ? 153.662 157.382 100.859 1.00 78.57 280 LYS A N 1
ATOM 3296 C CA . LYS B 2 359 ? 153.567 158.023 99.551 1.00 78.57 280 LYS A CA 1
ATOM 3297 C C . LYS B 2 359 ? 152.497 159.107 99.547 1.00 78.57 280 LYS A C 1
ATOM 3298 O O . LYS B 2 359 ? 152.682 160.168 98.939 1.00 78.57 280 LYS A O 1
ATOM 3304 N N . SER B 2 360 ? 151.377 158.861 100.214 1.00 80.60 281 SER A N 1
ATOM 3305 C CA . SER B 2 360 ? 150.274 159.809 100.271 1.00 80.60 281 SER A CA 1
ATOM 3306 C C . SER B 2 360 ? 149.298 159.339 101.345 1.00 80.60 281 SER A C 1
ATOM 3307 O O . SER B 2 360 ? 149.267 158.150 101.674 1.00 80.60 281 SER A O 1
ATOM 3310 N N . PRO B 2 361 ? 148.499 160.251 101.901 1.00 79.85 282 PRO A N 1
ATOM 3311 C CA . PRO B 2 361 ? 147.519 159.840 102.917 1.00 79.85 282 PRO A CA 1
ATOM 3312 C C . PRO B 2 361 ? 146.411 158.984 102.328 1.00 79.85 282 PRO A C 1
ATOM 3313 O O . PRO B 2 361 ? 146.381 158.739 101.118 1.00 79.85 282 PRO A O 1
ATOM 3317 N N . LEU B 2 362 ? 145.494 158.521 103.178 1.00 74.66 283 LEU A N 1
ATOM 3318 C CA . LEU B 2 362 ? 144.355 157.720 102.733 1.00 74.66 283 LEU A CA 1
ATOM 3319 C C . LEU B 2 362 ? 143.269 158.631 102.156 1.00 74.66 283 LEU A C 1
ATOM 3320 O O . LEU B 2 362 ? 142.118 158.644 102.592 1.00 74.66 283 LEU A O 1
ATOM 3325 N N . THR B 2 363 ? 143.666 159.411 101.147 1.00 78.74 284 THR A N 1
ATOM 3326 C CA . THR B 2 363 ? 142.758 160.366 100.526 1.00 78.74 284 THR A CA 1
ATOM 3327 C C . THR B 2 363 ? 142.878 160.393 99.007 1.00 78.74 284 THR A C 1
ATOM 3328 O O . THR B 2 363 ? 142.274 161.267 98.372 1.00 78.74 284 THR A O 1
ATOM 3332 N N . ILE B 2 364 ? 143.633 159.474 98.401 1.00 80.27 285 ILE A N 1
ATOM 3333 C CA . ILE B 2 364 ? 143.698 159.423 96.944 1.00 80.27 285 ILE A CA 1
ATOM 3334 C C . ILE B 2 364 ? 142.311 159.178 96.370 1.00 80.27 285 ILE A C 1
ATOM 3335 O O . ILE B 2 364 ? 141.943 159.736 95.328 1.00 80.27 285 ILE A O 1
ATOM 3340 N N . CYS B 2 365 ? 141.522 158.335 97.037 1.00 78.38 286 CYS A N 1
ATOM 3341 C CA . CYS B 2 365 ? 140.128 158.142 96.663 1.00 78.38 286 CYS A CA 1
ATOM 3342 C C . CYS B 2 365 ? 139.213 158.088 97.881 1.00 78.38 286 CYS A C 1
ATOM 3343 O O . CYS B 2 365 ? 138.055 157.673 97.746 1.00 78.38 286 CYS A O 1
ATOM 3346 N N . TYR B 2 366 ? 139.689 158.494 99.061 1.00 77.24 287 TYR A N 1
ATOM 3347 C CA . TYR B 2 366 ? 138.898 158.506 100.290 1.00 77.24 287 TYR A CA 1
ATOM 3348 C C . TYR B 2 366 ? 139.061 159.851 100.996 1.00 77.24 287 TYR A C 1
ATOM 3349 O O . TYR B 2 366 ? 139.871 159.986 101.924 1.00 77.24 287 TYR A O 1
ATOM 3358 N N . PRO B 2 367 ? 138.297 160.865 100.588 1.00 80.75 288 PRO A N 1
ATOM 3359 C CA . PRO B 2 367 ? 138.449 162.193 101.209 1.00 80.75 288 PRO A CA 1
ATOM 3360 C C . PRO B 2 367 ? 138.164 162.217 102.704 1.00 80.75 288 PRO A C 1
ATOM 3361 O O . PRO B 2 367 ? 138.756 163.037 103.417 1.00 80.75 288 PRO A O 1
ATOM 3365 N N . GLU B 2 368 ? 137.281 161.349 103.202 1.00 80.67 289 GLU A N 1
ATOM 3366 C CA . GLU B 2 368 ? 136.745 161.492 104.552 1.00 80.67 289 GLU A CA 1
ATOM 3367 C C . GLU B 2 368 ? 137.783 161.298 105.653 1.00 80.67 289 GLU A C 1
ATOM 3368 O O . GLU B 2 368 ? 137.583 161.816 106.756 1.00 80.67 289 GLU A O 1
ATOM 3374 N N . TYR B 2 369 ? 138.872 160.577 105.399 1.00 77.49 290 TYR A N 1
ATOM 3375 C CA . TYR B 2 369 ? 139.832 160.280 106.455 1.00 77.49 290 TYR A CA 1
ATOM 3376 C C . TYR B 2 369 ? 140.598 161.538 106.842 1.00 77.49 290 TYR A C 1
ATOM 3377 O O . TYR B 2 369 ? 141.102 162.262 105.978 1.00 77.49 290 TYR A O 1
ATOM 3386 N N . ALA B 2 370 ? 140.687 161.793 108.149 1.00 79.04 291 ALA A N 1
ATOM 3387 C CA . ALA B 2 370 ? 141.370 162.967 108.678 1.00 79.04 291 ALA A CA 1
ATOM 3388 C C . ALA B 2 370 ? 142.255 162.601 109.864 1.00 79.04 291 ALA A C 1
ATOM 3389 O O . ALA B 2 370 ? 142.540 163.447 110.716 1.00 79.04 291 ALA A O 1
ATOM 3391 N N . GLY B 2 371 ? 142.698 161.346 109.934 1.00 77.88 292 GLY A N 1
ATOM 3392 C CA . GLY B 2 371 ? 143.533 160.883 111.020 1.00 77.88 292 GLY A CA 1
ATOM 3393 C C . GLY B 2 371 ? 145.011 160.877 110.656 1.00 77.88 292 GLY A C 1
ATOM 3394 O O . GLY B 2 371 ? 145.411 161.190 109.538 1.00 77.88 292 GLY A O 1
ATOM 3395 N N . SER B 2 372 ? 145.826 160.507 111.642 1.00 78.00 293 SER A N 1
ATOM 3396 C CA . SER B 2 372 ? 147.267 160.437 111.439 1.00 78.00 293 SER A CA 1
ATOM 3397 C C . SER B 2 372 ? 147.597 159.456 110.322 1.00 78.00 293 SER A C 1
ATOM 3398 O O . SER B 2 372 ? 147.062 158.345 110.276 1.00 78.00 293 SER A O 1
ATOM 3401 N N . ASN B 2 373 ? 148.487 159.869 109.422 1.00 77.23 294 ASN A N 1
ATOM 3402 C CA . ASN B 2 373 ? 148.858 159.050 108.268 1.00 77.23 294 ASN A CA 1
ATOM 3403 C C . ASN B 2 373 ? 149.971 158.067 108.639 1.00 77.23 294 ASN A C 1
ATOM 3404 O O . ASN B 2 373 ? 151.030 158.006 108.016 1.00 77.23 294 ASN A O 1
ATOM 3409 N N . THR B 2 374 ? 149.705 157.285 109.682 1.00 74.59 295 THR A N 1
ATOM 3410 C CA . THR B 2 374 ? 150.602 156.233 110.127 1.00 74.59 295 THR A CA 1
ATOM 3411 C C . THR B 2 374 ? 149.957 154.871 109.878 1.00 74.59 295 THR A C 1
ATOM 3412 O O . THR B 2 374 ? 148.822 154.766 109.407 1.00 74.59 295 THR A O 1
ATOM 3416 N N . TYR B 2 375 ? 150.696 153.811 110.204 1.00 69.89 296 TYR A N 1
ATOM 3417 C CA . TYR B 2 375 ? 150.199 152.460 109.962 1.00 69.89 296 TYR A CA 1
ATOM 3418 C C . TYR B 2 375 ? 149.025 152.132 110.876 1.00 69.89 296 TYR A C 1
ATOM 3419 O O . TYR B 2 375 ? 147.920 151.834 110.408 1.00 69.89 296 TYR A O 1
ATOM 3428 N N . GLU B 2 376 ? 149.248 152.184 112.191 1.00 71.01 297 GLU A N 1
ATOM 3429 C CA . GLU B 2 376 ? 148.227 151.726 113.128 1.00 71.01 297 GLU A CA 1
ATOM 3430 C C . GLU B 2 376 ? 146.947 152.540 112.995 1.00 71.01 297 GLU A C 1
ATOM 3431 O O . GLU B 2 376 ? 145.847 151.978 112.975 1.00 71.01 297 GLU A O 1
ATOM 3437 N N . GLU B 2 377 ? 147.067 153.864 112.893 1.00 72.99 298 GLU A N 1
ATOM 3438 C CA . GLU B 2 377 ? 145.877 154.705 112.823 1.00 72.99 298 GLU A CA 1
ATOM 3439 C C . GLU B 2 377 ? 145.071 154.418 111.560 1.00 72.99 298 GLU A C 1
ATOM 3440 O O . GLU B 2 377 ? 143.869 154.133 111.629 1.00 72.99 298 GLU A O 1
ATOM 3446 N N . ALA B 2 378 ? 145.721 154.472 110.395 1.00 68.97 299 ALA A N 1
ATOM 3447 C CA . ALA B 2 378 ? 145.007 154.258 109.141 1.00 68.97 299 ALA A CA 1
ATOM 3448 C C . ALA B 2 378 ? 144.505 152.827 109.017 1.00 68.97 299 ALA A C 1
ATOM 3449 O O . ALA B 2 378 ? 143.387 152.601 108.537 1.00 68.97 299 ALA A O 1
ATOM 3451 N N . ALA B 2 379 ? 145.314 151.851 109.430 1.00 62.95 300 ALA A N 1
ATOM 3452 C CA . ALA B 2 379 ? 144.889 150.458 109.356 1.00 62.95 300 ALA A CA 1
ATOM 3453 C C . ALA B 2 379 ? 143.681 150.211 110.251 1.00 62.95 300 ALA A C 1
ATOM 3454 O O . ALA B 2 379 ? 142.724 149.537 109.853 1.00 62.95 300 ALA A O 1
ATOM 3456 N N . ALA B 2 380 ? 143.708 150.754 111.471 1.00 63.25 301 ALA A N 1
ATOM 3457 C CA . ALA B 2 380 ? 142.566 150.618 112.368 1.00 63.25 301 ALA A CA 1
ATOM 3458 C C . ALA B 2 380 ? 141.336 151.306 111.795 1.00 63.25 301 ALA A C 1
ATOM 3459 O O . ALA B 2 380 ? 140.218 150.792 111.909 1.00 63.25 301 ALA A O 1
ATOM 3461 N N . TYR B 2 381 ? 141.519 152.477 111.182 1.00 66.21 302 TYR A N 1
ATOM 3462 C CA . TYR B 2 381 ? 140.388 153.167 110.574 1.00 66.21 302 TYR A CA 1
ATOM 3463 C C . TYR B 2 381 ? 139.773 152.334 109.457 1.00 66.21 302 TYR A C 1
ATOM 3464 O O . TYR B 2 381 ? 138.546 152.229 109.352 1.00 66.21 302 TYR A O 1
ATOM 3473 N N . ILE B 2 382 ? 140.612 151.731 108.614 1.00 58.60 303 ILE A N 1
ATOM 3474 C CA . ILE B 2 382 ? 140.101 150.902 107.528 1.00 58.60 303 ILE A CA 1
ATOM 3475 C C . ILE B 2 382 ? 139.393 149.671 108.082 1.00 58.60 303 ILE A C 1
ATOM 3476 O O . ILE B 2 382 ? 138.339 149.264 107.577 1.00 58.60 303 ILE A O 1
ATOM 3481 N N . GLN B 2 383 ? 139.961 149.054 109.120 1.00 51.83 304 GLN A N 1
ATOM 3482 C CA . GLN B 2 383 ? 139.310 147.915 109.759 1.00 51.83 304 GLN A CA 1
ATOM 3483 C C . GLN B 2 383 ? 137.932 148.300 110.280 1.00 51.83 304 GLN A C 1
ATOM 3484 O O . GLN B 2 383 ? 136.946 147.589 110.057 1.00 51.83 304 GLN A O 1
ATOM 3490 N N . CYS B 2 384 ? 137.849 149.428 110.984 1.00 56.18 305 CYS A N 1
ATOM 3491 C CA . CYS B 2 384 ? 136.570 149.862 111.534 1.00 56.18 305 CYS A CA 1
ATOM 3492 C C . CYS B 2 384 ? 135.575 150.170 110.423 1.00 56.18 305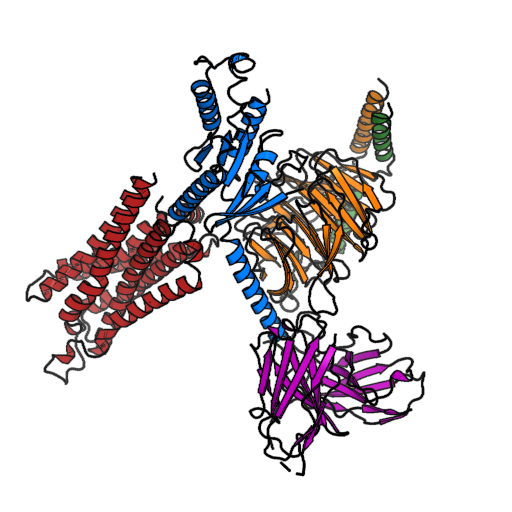 CYS A C 1
ATOM 3493 O O . CYS B 2 384 ? 134.384 149.852 110.541 1.00 56.18 305 CYS A O 1
ATOM 3496 N N . GLN B 2 385 ? 136.040 150.782 109.333 1.00 54.76 306 GLN A N 1
ATOM 3497 C CA . GLN B 2 385 ? 135.136 151.071 108.233 1.00 54.76 306 GLN A CA 1
ATOM 3498 C C . GLN B 2 385 ? 134.644 149.817 107.527 1.00 54.76 306 GLN A C 1
ATOM 3499 O O . GLN B 2 385 ? 133.488 149.793 107.101 1.00 54.76 306 GLN A O 1
ATOM 3505 N N . PHE B 2 386 ? 135.472 148.781 107.390 1.00 47.24 307 PHE A N 1
ATOM 3506 C CA . PHE B 2 386 ? 134.960 147.498 106.914 1.00 47.24 307 PHE A CA 1
ATOM 3507 C C . PHE B 2 386 ? 133.975 146.878 107.895 1.00 47.24 307 PHE A C 1
ATOM 3508 O O . PHE B 2 386 ? 132.966 146.303 107.476 1.00 47.24 307 PHE A O 1
ATOM 3516 N N . GLU B 2 387 ? 134.245 146.990 109.197 1.00 46.01 308 GLU A N 1
ATOM 3517 C CA . GLU B 2 387 ? 133.294 146.501 110.190 1.00 46.01 308 GLU A CA 1
ATOM 3518 C C . GLU B 2 387 ? 131.948 147.200 110.049 1.00 46.01 308 GLU A C 1
ATOM 3519 O O . GLU B 2 387 ? 130.895 146.588 110.261 1.00 46.01 308 GLU A O 1
ATOM 3525 N N . ASP B 2 388 ? 131.967 148.485 109.693 1.00 47.78 309 ASP A N 1
ATOM 3526 C CA . ASP B 2 388 ? 130.741 149.276 109.679 1.00 47.78 309 ASP A CA 1
ATOM 3527 C C . ASP B 2 388 ? 129.719 148.776 108.663 1.00 47.78 309 ASP A C 1
ATOM 3528 O O . ASP B 2 388 ? 128.529 149.068 108.816 1.00 47.78 309 ASP A O 1
ATOM 3533 N N . LEU B 2 389 ? 130.142 148.036 107.634 1.00 42.43 310 LEU A N 1
ATOM 3534 C CA . LEU B 2 389 ? 129.189 147.574 106.628 1.00 42.43 310 LEU A CA 1
ATOM 3535 C C . LEU B 2 389 ? 128.296 146.453 107.139 1.00 42.43 310 LEU A C 1
ATOM 3536 O O . LEU B 2 389 ? 127.317 146.109 106.468 1.00 42.43 310 LEU A O 1
ATOM 3541 N N . ASN B 2 390 ? 128.602 145.871 108.297 1.00 36.40 311 ASN A N 1
ATOM 3542 C CA . ASN B 2 390 ? 127.726 144.859 108.869 1.00 36.40 311 ASN A CA 1
ATOM 3543 C C . ASN B 2 390 ? 126.398 145.509 109.235 1.00 36.40 311 ASN A C 1
ATOM 3544 O O . ASN B 2 390 ? 126.309 146.241 110.225 1.00 36.40 311 ASN A O 1
ATOM 3549 N N . LYS B 2 391 ? 125.359 145.243 108.441 1.00 41.45 312 LYS A N 1
ATOM 3550 C CA . LYS B 2 391 ? 124.100 145.967 108.561 1.00 41.45 312 LYS A CA 1
ATOM 3551 C C . LYS B 2 391 ? 123.207 145.440 109.675 1.00 41.45 312 LYS A C 1
ATOM 3552 O O . LYS B 2 391 ? 122.251 146.127 110.053 1.00 41.45 312 LYS A O 1
ATOM 3558 N N . ARG B 2 392 ? 123.485 144.253 110.209 1.00 41.30 313 ARG A N 1
ATOM 3559 C CA . ARG B 2 392 ? 122.758 143.728 111.365 1.00 41.30 313 ARG A CA 1
ATOM 3560 C C . ARG B 2 392 ? 123.748 142.924 112.202 1.00 41.30 313 ARG A C 1
ATOM 3561 O O . ARG B 2 392 ? 124.037 141.764 111.895 1.00 41.30 313 ARG A O 1
ATOM 3569 N N . LYS B 2 393 ? 124.263 143.550 113.257 1.00 41.50 314 LYS A N 1
ATOM 3570 C CA . LYS B 2 393 ? 125.219 142.923 114.158 1.00 41.50 314 LYS A CA 1
ATOM 3571 C C . LYS B 2 393 ? 124.553 142.016 115.184 1.00 41.50 314 LYS A C 1
ATOM 3572 O O . LYS B 2 393 ? 125.244 141.474 116.053 1.00 41.50 314 LYS A O 1
ATOM 3578 N N . ASP B 2 394 ? 123.232 141.844 115.106 1.00 43.43 315 ASP A N 1
ATOM 3579 C CA . ASP B 2 394 ? 122.521 141.044 116.096 1.00 43.43 315 ASP A CA 1
ATOM 3580 C C . ASP B 2 394 ? 122.741 139.551 115.885 1.00 43.43 315 ASP A C 1
ATOM 3581 O O . ASP B 2 394 ? 122.864 138.798 116.857 1.00 43.43 315 ASP A O 1
ATOM 3586 N N . THR B 2 395 ? 122.795 139.104 114.630 1.00 36.78 316 THR A N 1
ATOM 3587 C CA . THR B 2 395 ? 122.849 137.682 114.310 1.00 36.78 316 THR A CA 1
ATOM 3588 C C . THR B 2 395 ? 124.266 137.177 114.070 1.00 36.78 316 THR A C 1
ATOM 3589 O O . THR B 2 395 ? 124.646 136.131 114.605 1.00 36.78 316 THR A O 1
ATOM 3593 N N . LYS B 2 396 ? 125.056 137.891 113.276 1.00 29.61 317 LYS A N 1
ATOM 3594 C CA . LYS B 2 396 ? 126.381 137.445 112.873 1.00 29.61 317 LYS A CA 1
ATOM 3595 C C . LYS B 2 396 ? 127.453 138.358 113.454 1.00 29.61 317 LYS A C 1
ATOM 3596 O O . LYS B 2 396 ? 127.171 139.428 114.000 1.00 29.61 317 LYS A O 1
ATOM 3602 N N . GLU B 2 397 ? 128.703 137.916 113.323 1.00 26.81 318 GLU A N 1
ATOM 3603 C CA . GLU B 2 397 ? 129.844 138.619 113.888 1.00 26.81 318 GLU A CA 1
ATOM 3604 C C . GLU B 2 397 ? 130.977 138.635 112.871 1.00 26.81 318 GLU A C 1
ATOM 3605 O O . GLU B 2 397 ? 131.028 137.813 111.954 1.00 26.81 318 GLU A O 1
ATOM 3611 N N . ILE B 2 398 ? 131.886 139.593 113.042 1.00 27.34 319 ILE A N 1
ATOM 3612 C CA . ILE B 2 398 ? 133.044 139.765 112.173 1.00 27.34 319 ILE A CA 1
ATOM 3613 C C . ILE B 2 398 ? 134.304 139.597 113.010 1.00 27.34 319 ILE A C 1
ATOM 3614 O O . ILE B 2 398 ? 134.448 140.229 114.063 1.00 27.34 319 ILE A O 1
ATOM 3619 N N . TYR B 2 399 ? 135.216 138.747 112.542 1.00 24.63 320 TYR A N 1
ATOM 3620 C CA . TYR B 2 399 ? 136.498 138.519 113.204 1.00 24.63 320 TYR A CA 1
ATOM 3621 C C . TYR B 2 399 ? 137.601 139.039 112.291 1.00 24.63 320 TYR A C 1
ATOM 3622 O O . TYR B 2 399 ? 137.788 138.524 111.186 1.00 24.63 320 TYR A O 1
ATOM 3631 N N . THR B 2 400 ? 138.338 140.044 112.753 1.00 37.02 321 THR A N 1
ATOM 3632 C CA . THR B 2 400 ? 139.352 140.694 111.936 1.00 37.02 321 THR A CA 1
ATOM 3633 C C . THR B 2 400 ? 140.751 140.236 112.332 1.00 37.02 321 THR A C 1
ATOM 3634 O O . THR B 2 400 ? 141.019 139.921 113.493 1.00 37.02 321 THR A O 1
ATOM 3638 N N . HIS B 2 401 ? 141.645 140.203 111.343 1.00 41.63 322 HIS A N 1
ATOM 3639 C CA . HIS B 2 401 ? 143.016 139.746 111.534 1.00 41.63 322 HIS A CA 1
ATOM 3640 C C . HIS B 2 401 ? 144.000 140.760 110.967 1.00 41.63 322 HIS A C 1
ATOM 3641 O O . HIS B 2 401 ? 143.775 141.322 109.890 1.00 41.63 322 HIS A O 1
ATOM 3648 N N . PHE B 2 402 ? 145.095 140.985 111.697 1.00 52.93 323 PHE A N 1
ATOM 3649 C CA . PHE B 2 402 ? 146.123 141.938 111.286 1.00 52.93 323 PHE A CA 1
ATOM 3650 C C . PHE B 2 402 ? 147.526 141.340 111.307 1.00 52.93 323 PHE A C 1
ATOM 3651 O O . PHE B 2 402 ? 148.365 141.700 110.475 1.00 52.93 323 PHE A O 1
ATOM 3659 N N . THR B 2 403 ? 147.794 140.440 112.252 1.00 56.60 324 THR A N 1
ATOM 3660 C CA . THR B 2 403 ? 149.154 139.971 112.499 1.00 56.60 324 THR A CA 1
ATOM 3661 C C . THR B 2 403 ? 149.787 139.427 111.224 1.00 56.60 324 THR A C 1
ATOM 3662 O O . THR B 2 403 ? 149.116 138.806 110.396 1.00 56.60 324 THR A O 1
ATOM 3666 N N . CYS B 2 404 ? 151.089 139.678 111.076 1.00 62.02 325 CYS A N 1
ATOM 3667 C CA . CYS B 2 404 ? 151.809 139.370 109.846 1.00 62.02 325 CYS A CA 1
ATOM 3668 C C . CYS B 2 404 ? 151.550 137.941 109.388 1.00 62.02 325 CYS A C 1
ATOM 3669 O O . CYS B 2 404 ? 151.333 137.039 110.201 1.00 62.02 325 CYS A O 1
ATOM 3672 N N . ALA B 2 405 ? 151.570 137.749 108.066 1.00 57.84 326 ALA A N 1
ATOM 3673 C CA . ALA B 2 405 ? 151.373 136.418 107.505 1.00 57.84 326 ALA A CA 1
ATOM 3674 C C . ALA B 2 405 ? 152.568 135.513 107.770 1.00 57.84 326 ALA A C 1
ATOM 3675 O O . ALA B 2 405 ? 152.417 134.287 107.823 1.00 57.84 326 ALA A O 1
ATOM 3677 N N . THR B 2 406 ? 153.761 136.091 107.934 1.00 60.20 327 THR A N 1
ATOM 3678 C CA . THR B 2 406 ? 154.947 135.273 108.165 1.00 60.20 327 THR A CA 1
ATOM 3679 C C . THR B 2 406 ? 154.805 134.450 109.439 1.00 60.20 327 THR A C 1
ATOM 3680 O O . THR B 2 406 ? 155.151 133.263 109.462 1.00 60.20 327 THR A O 1
ATOM 3684 N N . ASP B 2 407 ? 154.299 135.060 110.506 1.00 57.02 328 ASP A N 1
ATOM 3685 C CA . ASP B 2 407 ? 154.049 134.323 111.735 1.00 57.02 328 ASP A CA 1
ATOM 3686 C C . ASP B 2 407 ? 152.930 133.312 111.518 1.00 57.02 328 ASP A C 1
ATOM 3687 O O . ASP B 2 407 ? 151.942 133.591 110.833 1.00 57.02 328 ASP A O 1
ATOM 3692 N N . THR B 2 408 ? 153.088 132.131 112.108 1.00 54.17 329 THR A N 1
ATOM 3693 C CA . THR B 2 408 ? 152.129 131.040 111.933 1.00 54.17 329 THR A CA 1
ATOM 3694 C C . THR B 2 408 ? 150.930 131.192 112.866 1.00 54.17 329 THR A C 1
ATOM 3695 O O . THR B 2 408 ? 150.630 130.317 113.677 1.00 54.17 329 THR A O 1
ATOM 3699 N N . LYS B 2 409 ? 150.234 132.322 112.749 1.00 48.44 330 LYS A N 1
ATOM 3700 C CA . LYS B 2 409 ? 149.038 132.599 113.533 1.00 48.44 330 LYS A CA 1
ATOM 3701 C C . LYS B 2 409 ? 147.773 132.641 112.688 1.00 48.44 330 LYS A C 1
ATOM 3702 O O . LYS B 2 409 ? 146.675 132.715 113.248 1.00 48.44 330 LYS A O 1
ATOM 3708 N N . ASN B 2 410 ? 147.895 132.601 111.360 1.00 41.48 331 ASN A N 1
ATOM 3709 C CA . ASN B 2 410 ? 146.718 132.735 110.506 1.00 41.48 331 ASN A CA 1
ATOM 3710 C C . ASN B 2 410 ? 145.738 131.593 110.736 1.00 41.48 331 ASN A C 1
ATOM 3711 O O . ASN B 2 410 ? 144.527 131.814 110.845 1.00 41.48 331 ASN A O 1
ATOM 3716 N N . VAL B 2 411 ? 146.242 130.360 110.805 1.00 34.08 332 VAL A N 1
ATOM 3717 C CA . VAL B 2 411 ? 145.364 129.216 111.030 1.00 34.08 332 VAL A CA 1
ATOM 3718 C C . VAL B 2 411 ? 144.832 129.226 112.457 1.00 34.08 332 VAL A C 1
ATOM 3719 O O . VAL B 2 411 ? 143.666 128.896 112.702 1.00 34.08 332 VAL A O 1
ATOM 3723 N N . GLN B 2 412 ? 145.676 129.603 113.420 1.00 33.23 333 GLN A N 1
ATOM 3724 C CA . GLN B 2 412 ? 145.249 129.609 114.815 1.00 33.23 333 GLN A CA 1
ATOM 3725 C C . GLN B 2 412 ? 144.063 130.541 115.023 1.00 33.23 333 GLN A C 1
ATOM 3726 O O . GLN B 2 412 ? 143.116 130.201 115.742 1.00 33.23 333 GLN A O 1
ATOM 3732 N N . PHE B 2 413 ? 144.097 131.723 114.406 1.00 31.10 334 PHE A N 1
ATOM 3733 C CA . PHE B 2 413 ? 142.970 132.643 114.517 1.00 31.10 334 PHE A CA 1
ATOM 3734 C C . PHE B 2 413 ? 141.719 132.046 113.887 1.00 31.10 334 PHE A C 1
ATOM 3735 O O . PHE B 2 413 ? 140.610 132.210 114.407 1.00 31.10 334 PHE A O 1
ATOM 3743 N N . VAL B 2 414 ? 141.877 131.353 112.759 1.00 28.34 335 VAL A N 1
ATOM 3744 C CA . VAL B 2 414 ? 140.738 130.679 112.143 1.00 28.34 335 VAL A CA 1
ATOM 3745 C C . VAL B 2 414 ? 140.184 129.620 113.085 1.00 28.34 335 VAL A C 1
ATOM 3746 O O . VAL B 2 414 ? 138.965 129.450 113.203 1.00 28.34 335 VAL A O 1
ATOM 3750 N N . PHE B 2 415 ? 141.069 128.890 113.767 1.00 27.91 336 PHE A N 1
ATOM 3751 C CA . PHE B 2 415 ? 140.624 127.859 114.698 1.00 27.91 336 PHE A CA 1
ATOM 3752 C C . PHE B 2 415 ? 139.820 128.462 115.844 1.00 27.91 336 PHE A C 1
ATOM 3753 O O . PHE B 2 415 ? 138.794 127.910 116.256 1.00 27.91 336 PHE A O 1
ATOM 3761 N N . ASP B 2 416 ? 140.281 129.592 116.384 1.00 27.32 337 ASP A N 1
ATOM 3762 C CA . ASP B 2 416 ? 139.547 130.242 117.466 1.00 27.32 337 ASP A CA 1
ATOM 3763 C C . ASP B 2 416 ? 138.197 130.756 116.986 1.00 27.32 337 ASP A C 1
ATOM 3764 O O . ASP B 2 416 ? 137.181 130.596 117.674 1.00 27.32 337 ASP A O 1
ATOM 3769 N N . ALA B 2 417 ? 138.166 131.381 115.807 1.00 23.51 338 ALA A N 1
ATOM 3770 C CA . ALA B 2 417 ? 136.919 131.943 115.302 1.00 23.51 338 ALA A CA 1
ATOM 3771 C C . ALA B 2 417 ? 135.881 130.857 115.058 1.00 23.51 338 ALA A C 1
ATOM 3772 O O . ALA B 2 417 ? 134.705 131.028 115.396 1.00 23.51 338 ALA A O 1
ATOM 3774 N N . VAL B 2 418 ? 136.294 129.731 114.476 1.00 23.39 339 VAL A N 1
ATOM 3775 C CA . VAL B 2 418 ? 135.347 128.648 114.238 1.00 23.39 339 VAL A CA 1
ATOM 3776 C C . VAL B 2 418 ? 134.888 128.036 115.553 1.00 23.39 339 VAL A C 1
ATOM 3777 O O . VAL B 2 418 ? 133.722 127.653 115.685 1.00 23.39 339 VAL A O 1
ATOM 3781 N N . THR B 2 419 ? 135.780 127.922 116.538 1.00 24.95 340 THR A N 1
ATOM 3782 C CA . THR B 2 419 ? 135.373 127.417 117.845 1.00 24.95 340 THR A CA 1
ATOM 3783 C C . THR B 2 419 ? 134.309 128.315 118.463 1.00 24.95 340 THR A C 1
ATOM 3784 O O . THR B 2 419 ? 133.295 127.834 118.982 1.00 24.95 340 THR A O 1
ATOM 3788 N N . ASP B 2 420 ? 134.523 129.631 118.404 1.00 25.09 341 ASP A N 1
ATOM 3789 C CA . ASP B 2 420 ? 133.539 130.570 118.930 1.00 25.09 341 ASP A CA 1
ATOM 3790 C C . ASP B 2 420 ? 132.217 130.458 118.180 1.00 25.09 341 ASP A C 1
ATOM 3791 O O . ASP B 2 420 ? 131.138 130.456 118.788 1.00 25.09 341 ASP A O 1
ATOM 3796 N N . VAL B 2 421 ? 132.283 130.365 116.850 1.00 22.17 342 VAL A N 1
ATOM 3797 C CA . VAL B 2 421 ? 131.066 130.265 116.051 1.00 22.17 342 VAL A CA 1
ATOM 3798 C C . VAL B 2 421 ? 130.292 129.008 116.421 1.00 22.17 342 VAL A C 1
ATOM 3799 O O . VAL B 2 421 ? 129.070 129.044 116.594 1.00 22.17 342 VAL A O 1
ATOM 3803 N N . ILE B 2 422 ? 130.990 127.879 116.550 1.00 24.03 343 ILE A N 1
ATOM 3804 C CA . ILE B 2 422 ? 130.323 126.619 116.857 1.00 24.03 343 ILE A CA 1
ATOM 3805 C C . ILE B 2 422 ? 129.720 126.665 118.254 1.00 24.03 343 ILE A C 1
ATOM 3806 O O . ILE B 2 422 ? 128.612 126.169 118.485 1.00 24.03 343 ILE A O 1
ATOM 3811 N N . ILE B 2 423 ? 130.444 127.249 119.212 1.00 25.82 344 ILE A N 1
ATOM 3812 C CA . ILE B 2 423 ? 129.924 127.346 120.574 1.00 25.82 344 ILE A CA 1
ATOM 3813 C C . ILE B 2 423 ? 128.649 128.179 120.593 1.00 25.82 344 ILE A C 1
ATOM 3814 O O . ILE B 2 423 ? 127.652 127.811 121.226 1.00 25.82 344 ILE A O 1
ATOM 3819 N N . LYS B 2 424 ? 128.660 129.320 119.898 1.00 25.93 345 LYS A N 1
ATOM 3820 C CA . LYS B 2 424 ? 127.465 130.158 119.873 1.00 25.93 345 LYS A CA 1
ATOM 3821 C C . LYS B 2 424 ? 126.322 129.481 119.127 1.00 25.93 345 LYS A C 1
ATOM 3822 O O . LYS B 2 424 ? 125.155 129.659 119.488 1.00 25.93 345 LYS A O 1
ATOM 3828 N N . ASN B 2 425 ? 126.626 128.709 118.083 1.00 25.28 346 ASN A N 1
ATOM 3829 C CA . ASN B 2 425 ? 125.574 127.968 117.393 1.00 25.28 346 ASN A CA 1
ATOM 3830 C C . ASN B 2 425 ? 124.948 126.933 118.318 1.00 25.28 346 ASN A C 1
ATOM 3831 O O . ASN B 2 425 ? 123.724 126.766 118.348 1.00 25.28 346 ASN A O 1
ATOM 3836 N N . ASN B 2 426 ? 125.781 126.222 119.080 1.00 26.85 347 ASN A N 1
ATOM 3837 C CA . ASN B 2 426 ? 125.266 125.251 120.038 1.00 26.85 347 ASN A CA 1
ATOM 3838 C C . ASN B 2 426 ? 124.376 125.929 121.070 1.00 26.85 347 ASN A C 1
ATOM 3839 O O . ASN B 2 426 ? 123.261 125.472 121.348 1.00 26.85 347 ASN A O 1
ATOM 3844 N N . LEU B 2 427 ? 124.854 127.035 121.644 1.00 28.87 348 LEU A N 1
ATOM 3845 C CA . LEU B 2 427 ? 124.073 127.738 122.656 1.00 28.87 348 LEU A CA 1
ATOM 3846 C C . LEU B 2 427 ? 122.755 128.245 122.084 1.00 28.87 348 LEU A C 1
ATOM 3847 O O . LEU B 2 427 ? 121.707 128.140 122.731 1.00 28.87 348 LEU A O 1
ATOM 3852 N N . LYS B 2 428 ? 122.815 128.828 120.891 1.00 31.96 349 LYS A N 1
ATOM 3853 C CA . LYS B 2 428 ? 121.598 129.405 120.266 1.00 31.96 349 LYS A CA 1
ATOM 3854 C C . LYS B 2 428 ? 120.657 128.266 119.872 1.00 31.96 349 LYS A C 1
ATOM 3855 O O . LYS B 2 428 ? 119.572 128.550 119.334 1.00 31.96 349 LYS A O 1
ATOM 3861 N N . ASP B 2 429 ? 121.053 127.023 120.148 1.00 35.05 350 ASP A N 1
ATOM 3862 C CA . ASP B 2 429 ? 120.235 125.861 119.710 1.00 35.05 350 ASP A CA 1
ATOM 3863 C C . ASP B 2 429 ? 119.442 125.327 120.905 1.00 35.05 350 ASP A C 1
ATOM 3864 O O . ASP B 2 429 ? 118.290 124.905 120.700 1.00 35.05 350 ASP A O 1
ATOM 3869 N N . CYS B 2 430 ? 120.042 125.355 122.099 1.00 32.81 351 CYS A N 1
ATOM 3870 C CA . CYS B 2 430 ? 119.363 124.865 123.327 1.00 32.81 351 CYS A CA 1
ATOM 3871 C C . CYS B 2 430 ? 118.575 126.013 123.966 1.00 32.81 351 CYS A C 1
ATOM 3872 O O . CYS B 2 430 ? 118.053 125.818 125.076 1.00 32.81 351 CYS A O 1
ATOM 3875 N N . GLY B 2 431 ? 118.498 127.161 123.292 1.00 35.24 352 GLY A N 1
ATOM 3876 C CA . GLY B 2 431 ? 117.723 128.305 123.804 1.00 35.24 352 GLY A CA 1
ATOM 3877 C C . GLY B 2 431 ? 118.517 129.135 124.792 1.00 35.24 352 GLY A C 1
ATOM 3878 O O . GLY B 2 431 ? 117.992 130.165 125.251 1.00 35.24 352 GLY A O 1
ATOM 3879 N N . LEU B 2 432 ? 119.748 128.720 125.093 1.00 31.33 353 LEU A N 1
ATOM 3880 C CA . LEU B 2 432 ? 120.604 129.464 126.053 1.00 31.33 353 LEU A CA 1
ATOM 3881 C C . LEU B 2 432 ? 121.173 130.705 125.362 1.00 31.33 353 LEU A C 1
ATOM 3882 O O . LEU B 2 432 ? 122.300 131.103 125.718 1.00 31.33 353 LEU A O 1
ATOM 3887 N N . PHE B 2 433 ? 120.429 131.284 124.413 1.00 35.35 354 PHE A N 1
ATOM 3888 C CA . PHE B 2 433 ? 120.876 132.535 123.749 1.00 35.35 354 PHE A CA 1
ATOM 3889 C C . PHE B 2 433 ? 119.822 133.625 123.971 1.00 35.35 354 PHE A C 1
ATOM 3890 O O . PHE B 2 433 ? 119.908 134.666 123.323 1.00 35.35 354 PHE A O 1
ATOM 3899 N N . ASP C 3 10 ? 126.426 154.576 60.263 1.00 108.84 5 ASP B N 1
ATOM 3900 C CA . ASP C 3 10 ? 126.826 153.184 60.620 1.00 108.84 5 ASP B CA 1
ATOM 3901 C C . ASP C 3 10 ? 126.167 152.181 59.681 1.00 108.84 5 ASP B C 1
ATOM 3902 O O . ASP C 3 10 ? 125.083 152.435 59.155 1.00 108.84 5 ASP B O 1
ATOM 3907 N N . GLN C 3 11 ? 126.828 151.042 59.472 1.00 108.88 6 GLN B N 1
ATOM 3908 C CA . GLN C 3 11 ? 126.292 149.983 58.623 1.00 108.88 6 GLN B CA 1
ATOM 3909 C C . GLN C 3 11 ? 126.111 148.677 59.385 1.00 108.88 6 GLN B C 1
ATOM 3910 O O . GLN C 3 11 ? 125.047 148.059 59.283 1.00 108.88 6 GLN B O 1
ATOM 3916 N N . LEU C 3 12 ? 127.111 148.234 60.151 1.00 108.95 7 LEU B N 1
ATOM 3917 C CA . LEU C 3 12 ? 126.960 146.990 60.901 1.00 108.95 7 LEU B CA 1
ATOM 3918 C C . LEU C 3 12 ? 126.002 147.168 62.075 1.00 108.95 7 LEU B C 1
ATOM 3919 O O . LEU C 3 12 ? 125.105 146.343 62.284 1.00 108.95 7 LEU B O 1
ATOM 3924 N N . ARG C 3 13 ? 126.154 148.253 62.840 1.00 108.85 8 ARG B N 1
ATOM 3925 C CA . ARG C 3 13 ? 125.198 148.517 63.911 1.00 108.85 8 ARG B CA 1
ATOM 3926 C C . ARG C 3 13 ? 123.817 148.807 63.342 1.00 108.85 8 ARG B C 1
ATOM 3927 O O . ARG C 3 13 ? 122.807 148.301 63.846 1.00 108.85 8 ARG B O 1
ATOM 3935 N N . GLN C 3 14 ? 123.756 149.621 62.287 1.00 106.38 9 GLN B N 1
ATOM 3936 C CA . GLN C 3 14 ? 122.478 149.915 61.651 1.00 106.38 9 GLN B CA 1
ATOM 3937 C C . GLN C 3 14 ? 121.853 148.649 61.081 1.00 106.38 9 GLN B C 1
ATOM 3938 O O . GLN C 3 14 ? 120.642 148.436 61.205 1.00 106.38 9 GLN B O 1
ATOM 3944 N N . GLU C 3 15 ? 122.664 147.798 60.448 1.00 102.26 10 GLU B N 1
ATOM 3945 C CA . GLU C 3 15 ? 122.140 146.553 59.896 1.00 102.26 10 GLU B CA 1
ATOM 3946 C C . GLU C 3 15 ? 121.575 145.665 60.997 1.00 102.26 10 GLU B C 1
ATOM 3947 O O . GLU C 3 15 ? 120.473 145.123 60.868 1.00 102.26 10 GLU B O 1
ATOM 3953 N N . ALA C 3 16 ? 122.312 145.517 62.100 1.00 101.70 11 ALA B N 1
ATOM 3954 C CA . ALA C 3 16 ? 121.828 144.687 63.199 1.00 101.70 11 ALA B CA 1
ATOM 3955 C C . ALA C 3 16 ? 120.523 145.236 63.762 1.00 101.70 11 ALA B C 1
ATOM 3956 O O . ALA C 3 16 ? 119.555 144.491 63.974 1.00 101.70 11 ALA B O 1
ATOM 3958 N N . GLU C 3 17 ? 120.479 146.547 64.011 1.00 99.86 12 GLU B N 1
ATOM 3959 C CA . GLU C 3 17 ? 119.293 147.149 64.606 1.00 99.86 12 GLU B CA 1
ATOM 3960 C C . GLU C 3 17 ? 118.088 147.003 63.686 1.00 99.86 12 GLU B C 1
ATOM 3961 O O . GLU C 3 17 ? 117.013 146.570 64.118 1.00 99.86 12 GLU B O 1
ATOM 3967 N N . GLN C 3 18 ? 118.251 147.355 62.408 1.00 99.18 13 GLN B N 1
ATOM 3968 C CA . GLN C 3 18 ? 117.130 147.280 61.479 1.00 99.18 13 GLN B CA 1
ATOM 3969 C C . GLN C 3 18 ? 116.670 145.841 61.293 1.00 99.18 13 GLN B C 1
ATOM 3970 O O . GLN C 3 18 ? 115.465 145.574 61.240 1.00 99.18 13 GLN B O 1
ATOM 3976 N N . LEU C 3 19 ? 117.608 144.895 61.206 1.00 94.33 14 LEU B N 1
ATOM 3977 C CA . LEU C 3 19 ? 117.230 143.493 61.119 1.00 94.33 14 LEU B CA 1
ATOM 3978 C C . LEU C 3 19 ? 116.363 143.146 62.317 1.00 94.33 14 LEU B C 1
ATOM 3979 O O . LEU C 3 19 ? 115.150 142.968 62.173 1.00 94.33 14 LEU B O 1
ATOM 3984 N N . LYS C 3 20 ? 116.948 143.175 63.517 1.00 88.78 15 LYS B N 1
ATOM 3985 C CA . LYS C 3 20 ? 116.206 142.750 64.699 1.00 88.78 15 LYS B CA 1
ATOM 3986 C C . LYS C 3 20 ? 114.835 143.414 64.747 1.00 88.78 15 LYS B C 1
ATOM 3987 O O . LYS C 3 20 ? 113.815 142.747 64.964 1.00 88.78 15 LYS B O 1
ATOM 3993 N N . ASN C 3 21 ? 114.787 144.727 64.505 1.00 91.01 16 ASN B N 1
ATOM 3994 C CA . ASN C 3 21 ? 113.523 145.446 64.595 1.00 91.01 16 ASN B CA 1
ATOM 3995 C C . ASN C 3 21 ? 112.509 144.918 63.588 1.00 91.01 16 ASN B C 1
ATOM 3996 O O . ASN C 3 21 ? 111.347 144.688 63.933 1.00 91.01 16 ASN B O 1
ATOM 4001 N N . GLN C 3 22 ? 112.928 144.705 62.336 1.00 88.82 17 GLN B N 1
ATOM 4002 C CA . GLN C 3 22 ? 111.960 144.325 61.311 1.00 88.82 17 GLN B CA 1
ATOM 4003 C C . GLN C 3 22 ? 111.517 142.874 61.470 1.00 88.82 17 GLN B C 1
ATOM 4004 O O . GLN C 3 22 ? 110.332 142.564 61.295 1.00 88.82 17 GLN B O 1
ATOM 4010 N N . ILE C 3 23 ? 112.437 141.969 61.817 1.00 84.62 18 ILE B N 1
ATOM 4011 C CA . ILE C 3 23 ? 112.025 140.593 62.097 1.00 84.62 18 ILE B CA 1
ATOM 4012 C C . ILE C 3 23 ? 111.039 140.558 63.258 1.00 84.62 18 ILE B C 1
ATOM 4013 O O . ILE C 3 23 ? 110.003 139.886 63.190 1.00 84.62 18 ILE B O 1
ATOM 4018 N N . ARG C 3 24 ? 111.338 141.278 64.344 1.00 78.59 19 ARG B N 1
ATOM 4019 C CA . ARG C 3 24 ? 110.438 141.246 65.493 1.00 78.59 19 ARG B CA 1
ATOM 4020 C C . ARG C 3 24 ? 109.096 141.894 65.167 1.00 78.59 19 ARG B C 1
ATOM 4021 O O . ARG C 3 24 ? 108.047 141.414 65.612 1.00 78.59 19 ARG B O 1
ATOM 4029 N N . ASP C 3 25 ? 109.105 142.979 64.389 1.00 79.69 20 ASP B N 1
ATOM 4030 C CA . ASP C 3 25 ? 107.854 143.624 64.008 1.00 79.69 20 ASP B CA 1
ATOM 4031 C C . ASP C 3 25 ? 107.005 142.705 63.140 1.00 79.69 20 ASP B C 1
ATOM 4032 O O . ASP C 3 25 ? 105.787 142.621 63.327 1.00 79.69 20 ASP B O 1
ATOM 4037 N N . ALA C 3 26 ? 107.626 142.012 62.183 1.00 75.16 21 ALA B N 1
ATOM 4038 C CA . ALA C 3 26 ? 106.882 141.063 61.362 1.00 75.16 21 ALA B CA 1
ATOM 4039 C C . ALA C 3 26 ? 106.335 139.921 62.208 1.00 75.16 21 ALA B C 1
ATOM 4040 O O . ALA C 3 26 ? 105.192 139.486 62.016 1.00 75.16 21 ALA B O 1
ATOM 4042 N N . ARG C 3 27 ? 107.137 139.424 63.152 1.00 69.18 22 ARG B N 1
ATOM 4043 C CA . ARG C 3 27 ? 106.675 138.360 64.037 1.00 69.18 22 ARG B CA 1
ATOM 4044 C C . ARG C 3 27 ? 105.458 138.810 64.835 1.00 69.18 22 ARG B C 1
ATOM 4045 O O . ARG C 3 27 ? 104.475 138.071 64.965 1.00 69.18 22 ARG B O 1
ATOM 4053 N N . LYS C 3 28 ? 105.509 140.027 65.380 1.00 71.26 23 LYS B N 1
ATOM 4054 C CA . LYS C 3 28 ? 104.378 140.546 66.143 1.00 71.26 23 LYS B CA 1
ATOM 4055 C C . LYS C 3 28 ? 103.155 140.735 65.253 1.00 71.26 23 LYS B C 1
ATOM 4056 O O . LYS C 3 28 ? 102.033 140.396 65.645 1.00 71.26 23 LYS B O 1
ATOM 4062 N N . ALA C 3 29 ? 103.353 141.278 64.049 1.00 73.70 24 ALA B N 1
ATOM 4063 C CA . ALA C 3 29 ? 102.226 141.549 63.163 1.00 73.70 24 ALA B CA 1
ATOM 4064 C C . ALA C 3 29 ? 101.536 140.261 62.735 1.00 73.70 24 ALA B C 1
ATOM 4065 O O . ALA C 3 29 ? 100.302 140.187 62.716 1.00 73.70 24 ALA B O 1
ATOM 4067 N N . CYS C 3 30 ? 102.312 139.235 62.389 1.00 67.75 25 CYS B N 1
ATOM 4068 C CA . CYS C 3 30 ? 101.739 137.964 61.971 1.00 67.75 25 CYS B CA 1
ATOM 4069 C C . CYS C 3 30 ? 101.292 137.102 63.143 1.00 67.75 25 CYS B C 1
ATOM 4070 O O . CYS C 3 30 ? 100.663 136.062 62.920 1.00 67.75 25 CYS B O 1
ATOM 4073 N N . ALA C 3 31 ? 101.599 137.500 64.376 1.00 63.52 26 ALA B N 1
ATOM 4074 C CA . ALA C 3 31 ? 101.053 136.812 65.536 1.00 63.52 26 ALA B CA 1
ATOM 4075 C C . ALA C 3 31 ? 99.536 136.936 65.541 1.00 63.52 26 ALA B C 1
ATOM 4076 O O . ALA C 3 31 ? 98.989 138.032 65.395 1.00 63.52 26 ALA B O 1
ATOM 4078 N N . ASP C 3 32 ? 98.857 135.803 65.712 1.00 59.20 27 ASP B N 1
ATOM 4079 C CA . ASP C 3 32 ? 97.401 135.765 65.618 1.00 59.20 27 ASP B CA 1
ATOM 4080 C C . ASP C 3 32 ? 96.743 135.909 66.987 1.00 59.20 27 ASP B C 1
ATOM 4081 O O . ASP C 3 32 ? 95.949 136.829 67.207 1.00 59.20 27 ASP B O 1
ATOM 4086 N N . ALA C 3 33 ? 97.062 135.009 67.914 1.00 57.27 28 ALA B N 1
ATOM 4087 C CA . ALA C 3 33 ? 96.459 135.043 69.237 1.00 57.27 28 ALA B CA 1
ATOM 4088 C C . ALA C 3 33 ? 97.350 134.285 70.209 1.00 57.27 28 ALA B C 1
ATOM 4089 O O . ALA C 3 33 ? 98.217 133.505 69.807 1.00 57.27 28 ALA B O 1
ATOM 4091 N N . THR C 3 34 ? 97.122 134.529 71.496 1.00 52.12 29 THR B N 1
ATOM 4092 C CA . THR C 3 34 ? 97.890 133.876 72.543 1.00 52.12 29 THR B CA 1
ATOM 4093 C C . THR C 3 34 ? 97.343 132.476 72.815 1.00 52.12 29 THR B C 1
ATOM 4094 O O . THR C 3 34 ? 96.324 132.053 72.263 1.00 52.12 29 THR B O 1
ATOM 4098 N N . LEU C 3 35 ? 98.045 131.749 73.688 1.00 43.40 30 LEU B N 1
ATOM 4099 C CA . LEU C 3 35 ? 97.625 130.394 74.030 1.00 43.40 30 LEU B CA 1
ATOM 4100 C C . LEU C 3 35 ? 96.248 130.390 74.683 1.00 43.40 30 LEU B C 1
ATOM 4101 O O . LEU C 3 35 ? 95.406 129.541 74.368 1.00 43.40 30 LEU B O 1
ATOM 4106 N N . SER C 3 36 ? 96.000 131.334 75.594 1.00 49.14 31 SER B N 1
ATOM 4107 C CA . SER C 3 36 ? 94.721 131.369 76.295 1.00 49.14 31 SER B CA 1
ATOM 4108 C C . SER C 3 36 ? 93.564 131.684 75.355 1.00 49.14 31 SER B C 1
ATOM 4109 O O . SER C 3 36 ? 92.447 131.199 75.566 1.00 49.14 31 SER B O 1
ATOM 4112 N N . GLN C 3 37 ? 93.807 132.492 74.321 1.00 54.70 32 GLN B N 1
ATOM 4113 C CA . GLN C 3 37 ? 92.717 132.937 73.458 1.00 54.70 32 GLN B CA 1
ATOM 4114 C C . GLN C 3 37 ? 92.075 131.775 72.710 1.00 54.70 32 GLN B C 1
ATOM 4115 O O . GLN C 3 37 ? 90.868 131.803 72.444 1.00 54.70 32 GLN B O 1
ATOM 4121 N N . ILE C 3 38 ? 92.857 130.750 72.362 1.00 52.16 33 ILE B N 1
ATOM 4122 C CA . ILE C 3 38 ? 92.345 129.628 71.579 1.00 52.16 33 ILE B CA 1
ATOM 4123 C C . ILE C 3 38 ? 91.766 128.517 72.446 1.00 52.16 33 ILE B C 1
ATOM 4124 O O . ILE C 3 38 ? 91.029 127.664 71.924 1.00 52.16 33 ILE B O 1
ATOM 4129 N N . THR C 3 39 ? 92.060 128.502 73.747 1.00 45.73 34 THR B N 1
ATOM 4130 C CA . THR C 3 39 ? 91.593 127.450 74.644 1.00 45.73 34 THR B CA 1
ATOM 4131 C C . THR C 3 39 ? 90.602 127.974 75.678 1.00 45.73 34 THR B C 1
ATOM 4132 O O . THR C 3 39 ? 90.391 127.331 76.711 1.00 45.73 34 THR B O 1
ATOM 4136 N N . ASN C 3 40 ? 89.986 129.131 75.422 1.00 49.78 35 ASN B N 1
ATOM 4137 C CA . ASN C 3 40 ? 89.017 129.671 76.370 1.00 49.78 35 ASN B CA 1
ATOM 4138 C C . ASN C 3 40 ? 87.800 128.764 76.503 1.00 49.78 35 ASN B C 1
ATOM 4139 O O . ASN C 3 40 ? 87.227 128.650 77.593 1.00 49.78 35 ASN B O 1
ATOM 4144 N N . ASN C 3 41 ? 87.391 128.114 75.412 1.00 49.99 36 ASN B N 1
ATOM 4145 C CA . ASN C 3 41 ? 86.236 127.225 75.461 1.00 49.99 36 ASN B CA 1
ATOM 4146 C C . ASN C 3 41 ? 86.547 125.903 76.149 1.00 49.99 36 ASN B C 1
ATOM 4147 O O . ASN C 3 41 ? 85.617 125.199 76.558 1.00 49.99 36 ASN B O 1
ATOM 4152 N N . ILE C 3 42 ? 87.821 125.549 76.286 1.00 43.40 37 ILE B N 1
ATOM 4153 C CA . ILE C 3 42 ? 88.204 124.271 76.873 1.00 43.40 37 ILE B CA 1
ATOM 4154 C C . ILE C 3 42 ? 87.988 124.320 78.378 1.00 43.40 37 ILE B C 1
ATOM 4155 O O . ILE C 3 42 ? 88.329 125.307 79.041 1.00 43.40 37 ILE B O 1
ATOM 4160 N N . ASP C 3 43 ? 87.413 123.251 78.923 1.00 40.56 38 ASP B N 1
ATOM 4161 C CA . ASP C 3 43 ? 87.162 123.192 80.353 1.00 40.56 38 ASP B CA 1
ATOM 4162 C C . ASP C 3 43 ? 88.474 123.004 81.116 1.00 40.56 38 ASP B C 1
ATOM 4163 O O . ASP C 3 43 ? 89.455 122.498 80.566 1.00 40.56 38 ASP B O 1
ATOM 4168 N N . PRO C 3 44 ? 88.518 123.407 82.390 1.00 34.09 39 PRO B N 1
ATOM 4169 C CA . PRO C 3 44 ? 89.751 123.251 83.171 1.00 34.09 39 PRO B CA 1
ATOM 4170 C C . PRO C 3 44 ? 89.980 121.826 83.648 1.00 34.09 39 PRO B C 1
ATOM 4171 O O . PRO C 3 44 ? 89.204 120.921 83.325 1.00 34.09 39 PRO B O 1
ATOM 4175 N N . VAL C 3 45 ? 91.051 121.619 84.419 1.00 25.92 40 VAL B N 1
ATOM 4176 C CA . VAL C 3 45 ? 91.365 120.302 84.965 1.00 25.92 40 VAL B CA 1
ATOM 4177 C C . VAL C 3 45 ? 90.807 120.098 86.365 1.00 25.92 40 VAL B C 1
ATOM 4178 O O . VAL C 3 45 ? 90.767 118.951 86.841 1.00 25.92 40 VAL B O 1
ATOM 4182 N N . GLY C 3 46 ? 90.371 121.159 87.037 1.00 27.44 41 GLY B N 1
ATOM 4183 C CA . GLY C 3 46 ? 90.010 121.057 88.434 1.00 27.44 41 GLY B CA 1
ATOM 4184 C C . GLY C 3 46 ? 91.233 121.210 89.322 1.00 27.44 41 GLY B C 1
ATOM 4185 O O . GLY C 3 46 ? 92.288 121.697 88.904 1.00 27.44 41 GLY B O 1
ATOM 4186 N N . ARG C 3 47 ? 91.084 120.782 90.571 1.00 21.02 42 ARG B N 1
ATOM 4187 C CA . ARG C 3 47 ? 92.162 120.845 91.549 1.00 21.02 42 ARG B CA 1
ATOM 4188 C C . ARG C 3 47 ? 92.941 119.537 91.510 1.00 21.02 42 ARG B C 1
ATOM 4189 O O . ARG C 3 47 ? 92.366 118.460 91.702 1.00 21.02 42 ARG B O 1
ATOM 4197 N N . ILE C 3 48 ? 94.243 119.634 91.264 1.00 17.68 43 ILE B N 1
ATOM 4198 C CA . ILE C 3 48 ? 95.105 118.444 91.176 1.00 17.68 43 ILE B CA 1
ATOM 4199 C C . ILE C 3 48 ? 95.567 118.155 92.596 1.00 17.68 43 ILE B C 1
ATOM 4200 O O . ILE C 3 48 ? 96.640 118.567 93.046 1.00 17.68 43 ILE B O 1
ATOM 4205 N N . GLN C 3 49 ? 94.732 117.422 93.329 1.00 17.31 44 GLN B N 1
ATOM 4206 C CA . GLN C 3 49 ? 95.048 117.029 94.696 1.00 17.31 44 GLN B CA 1
ATOM 4207 C C . GLN C 3 49 ? 95.885 115.758 94.650 1.00 17.31 44 GLN B C 1
ATOM 4208 O O . GLN C 3 49 ? 95.390 114.693 94.267 1.00 17.31 44 GLN B O 1
ATOM 4214 N N . MET C 3 50 ? 97.151 115.866 95.037 1.00 11.47 45 MET B N 1
ATOM 4215 C CA . MET C 3 50 ? 98.089 114.758 94.975 1.00 11.47 45 MET B CA 1
ATOM 4216 C C . MET C 3 50 ? 98.668 114.494 96.357 1.00 11.47 45 MET B C 1
ATOM 4217 O O . MET C 3 50 ? 99.015 115.423 97.092 1.00 11.47 45 MET B O 1
ATOM 4222 N N . ARG C 3 51 ? 98.771 113.214 96.701 1.00 11.74 46 ARG B N 1
ATOM 4223 C CA . ARG C 3 51 ? 99.238 112.780 98.008 1.00 11.74 46 ARG B CA 1
ATOM 4224 C C . ARG C 3 51 ? 100.645 112.212 97.895 1.00 11.74 46 ARG B C 1
ATOM 4225 O O . ARG C 3 51 ? 101.038 111.684 96.852 1.00 11.74 46 ARG B O 1
ATOM 4233 N N . THR C 3 52 ? 101.403 112.330 98.982 1.00 7.99 47 THR B N 1
ATOM 4234 C CA . THR C 3 52 ? 102.774 111.828 99.034 1.00 7.99 47 THR B CA 1
ATOM 4235 C C . THR C 3 52 ? 102.717 110.329 99.297 1.00 7.99 47 THR B C 1
ATOM 4236 O O . THR C 3 52 ? 102.588 109.875 100.434 1.00 7.99 47 THR B O 1
ATOM 4240 N N . ARG C 3 53 ? 102.818 109.548 98.221 1.00 10.59 48 ARG B N 1
ATOM 4241 C CA . ARG C 3 53 ? 102.741 108.098 98.358 1.00 10.59 48 ARG B CA 1
ATOM 4242 C C . ARG C 3 53 ? 104.004 107.536 98.996 1.00 10.59 48 ARG B C 1
ATOM 4243 O O . ARG C 3 53 ? 103.930 106.663 99.868 1.00 10.59 48 ARG B O 1
ATOM 4251 N N . ARG C 3 54 ? 105.167 108.021 98.577 1.00 8.41 49 ARG B N 1
ATOM 4252 C CA . ARG C 3 54 ? 106.442 107.581 99.118 1.00 8.41 49 ARG B CA 1
ATOM 4253 C C . ARG C 3 54 ? 107.276 108.798 99.487 1.00 8.41 49 ARG B C 1
ATOM 4254 O O . ARG C 3 54 ? 107.177 109.853 98.856 1.00 8.41 49 ARG B O 1
ATOM 4262 N N . THR C 3 55 ? 108.096 108.642 100.521 1.00 6.52 50 THR B N 1
ATOM 4263 C CA . THR C 3 55 ? 109.021 109.680 100.955 1.00 6.52 50 THR B CA 1
ATOM 4264 C C . THR C 3 55 ? 110.401 109.057 101.076 1.00 6.52 50 THR B C 1
ATOM 4265 O O . THR C 3 55 ? 110.628 108.212 101.948 1.00 6.52 50 THR B O 1
ATOM 4269 N N . LEU C 3 56 ? 111.316 109.469 100.205 1.00 6.41 51 LEU B N 1
ATOM 4270 C CA . LEU C 3 56 ? 112.651 108.890 100.154 1.00 6.41 51 LEU B CA 1
ATOM 4271 C C . LEU C 3 56 ? 113.543 109.582 101.175 1.00 6.41 51 LEU B C 1
ATOM 4272 O O . LEU C 3 56 ? 113.955 110.729 100.973 1.00 6.41 51 LEU B O 1
ATOM 4277 N N . ARG C 3 57 ? 113.841 108.882 102.263 1.00 7.18 52 ARG B N 1
ATOM 4278 C CA . ARG C 3 57 ? 114.729 109.370 103.304 1.00 7.18 52 ARG B CA 1
ATOM 4279 C C . ARG C 3 57 ? 116.101 108.732 103.147 1.00 7.18 52 ARG B C 1
ATOM 4280 O O . ARG C 3 57 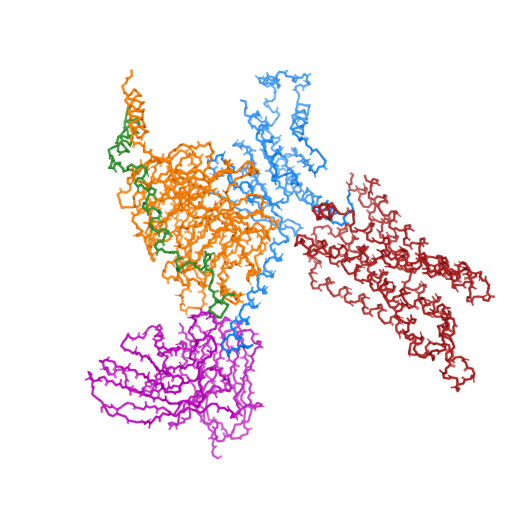? 116.221 107.574 102.738 1.00 7.18 52 ARG B O 1
ATOM 4288 N N . GLY C 3 58 ? 117.134 109.497 103.480 1.00 6.78 53 GLY B N 1
ATOM 4289 C CA . GLY C 3 58 ? 118.497 109.021 103.359 1.00 6.78 53 GLY B CA 1
ATOM 4290 C C . GLY C 3 58 ? 119.451 110.103 102.906 1.00 6.78 53 GLY B C 1
ATOM 4291 O O . GLY C 3 58 ? 120.646 110.049 103.210 1.00 6.78 53 GLY B O 1
ATOM 4292 N N . HIS C 3 59 ? 118.940 111.091 102.177 1.00 6.70 54 HIS B N 1
ATOM 4293 C CA . HIS C 3 59 ? 119.749 112.252 101.833 1.00 6.70 54 HIS B CA 1
ATOM 4294 C C . HIS C 3 59 ? 119.888 113.151 103.054 1.00 6.70 54 HIS B C 1
ATOM 4295 O O . HIS C 3 59 ? 118.902 113.447 103.735 1.00 6.70 54 HIS B O 1
ATOM 4302 N N . LEU C 3 60 ? 121.118 113.578 103.338 1.00 8.48 55 LEU B N 1
ATOM 4303 C CA . LEU C 3 60 ? 121.431 114.323 104.550 1.00 8.48 55 LEU B CA 1
ATOM 4304 C C . LEU C 3 60 ? 121.902 115.743 104.246 1.00 8.48 55 LEU B C 1
ATOM 4305 O O . LEU C 3 60 ? 122.714 116.305 104.982 1.00 8.48 55 LEU B O 1
ATOM 4310 N N . ALA C 3 61 ? 121.400 116.330 103.169 1.00 8.04 56 ALA B N 1
ATOM 4311 C CA . ALA C 3 61 ? 121.746 117.692 102.774 1.00 8.04 56 ALA B CA 1
ATOM 4312 C C . ALA C 3 61 ? 120.753 118.119 101.699 1.00 8.04 56 ALA B C 1
ATOM 4313 O O . ALA C 3 61 ? 119.788 117.403 101.407 1.00 8.04 56 ALA B O 1
ATOM 4315 N N . LYS C 3 62 ? 120.983 119.289 101.111 1.00 9.97 57 LYS B N 1
ATOM 4316 C CA . LYS C 3 62 ? 120.086 119.791 100.082 1.00 9.97 57 LYS B CA 1
ATOM 4317 C C . LYS C 3 62 ? 120.176 118.930 98.829 1.00 9.97 57 LYS B C 1
ATOM 4318 O O . LYS C 3 62 ? 121.266 118.559 98.386 1.00 9.97 57 LYS B O 1
ATOM 4324 N N . ILE C 3 63 ? 119.019 118.618 98.256 1.00 7.55 58 ILE B N 1
ATOM 4325 C CA . ILE C 3 63 ? 118.924 117.815 97.044 1.00 7.55 58 ILE B CA 1
ATOM 4326 C C . ILE C 3 63 ? 118.865 118.770 95.862 1.00 7.55 58 ILE B C 1
ATOM 4327 O O . ILE C 3 63 ? 117.960 119.610 95.779 1.00 7.55 58 ILE B O 1
ATOM 4332 N N . TYR C 3 64 ? 119.823 118.647 94.942 1.00 10.07 59 TYR B N 1
ATOM 4333 C CA . TYR C 3 64 ? 119.934 119.630 93.869 1.00 10.07 59 TYR B CA 1
ATOM 4334 C C . TYR C 3 64 ? 119.351 119.142 92.552 1.00 10.07 59 TYR B C 1
ATOM 4335 O O . TYR C 3 64 ? 118.657 119.902 91.868 1.00 10.07 59 TYR B O 1
ATOM 4344 N N . ALA C 3 65 ? 119.612 117.894 92.179 1.00 7.59 60 ALA B N 1
ATOM 4345 C CA . ALA C 3 65 ? 119.176 117.362 90.901 1.00 7.59 60 ALA B CA 1
ATOM 4346 C C . ALA C 3 65 ? 118.549 115.992 91.099 1.00 7.59 60 ALA B C 1
ATOM 4347 O O . ALA C 3 65 ? 118.841 115.287 92.068 1.00 7.59 60 ALA B O 1
ATOM 4349 N N . MET C 3 66 ? 117.675 115.628 90.165 1.00 6.65 61 MET B N 1
ATOM 4350 C CA . MET C 3 66 ? 116.985 114.351 90.202 1.00 6.65 61 MET B CA 1
ATOM 4351 C C . MET C 3 66 ? 116.471 114.044 88.805 1.00 6.65 61 MET B C 1
ATOM 4352 O O . MET C 3 66 ? 115.973 114.929 88.104 1.00 6.65 61 MET B O 1
ATOM 4357 N N . HIS C 3 67 ? 116.597 112.780 88.406 1.00 6.25 62 HIS B N 1
ATOM 4358 C CA . HIS C 3 67 ? 116.193 112.363 87.071 1.00 6.25 62 HIS B CA 1
ATOM 4359 C C . HIS C 3 67 ? 115.596 110.967 87.138 1.00 6.25 62 HIS B C 1
ATOM 4360 O O . HIS C 3 67 ? 116.170 110.071 87.763 1.00 6.25 62 HIS B O 1
ATOM 4367 N N . TRP C 3 68 ? 114.444 110.796 86.500 1.00 6.99 63 TRP B N 1
ATOM 4368 C CA . TRP C 3 68 ? 113.774 109.508 86.441 1.00 6.99 63 TRP B CA 1
ATOM 4369 C C . TRP C 3 68 ? 114.463 108.587 85.443 1.00 6.99 63 TRP B C 1
ATOM 4370 O O . TRP C 3 68 ? 114.960 109.023 84.402 1.00 6.99 63 TRP B O 1
ATOM 4381 N N . GLY C 3 69 ? 114.478 107.294 85.768 1.00 7.38 64 GLY B N 1
ATOM 4382 C CA . GLY C 3 69 ? 114.890 106.294 84.810 1.00 7.38 64 GLY B CA 1
ATOM 4383 C C . GLY C 3 69 ? 113.807 106.032 83.782 1.00 7.38 64 GLY B C 1
ATOM 4384 O O . GLY C 3 69 ? 112.633 106.342 83.978 1.00 7.38 64 GLY B O 1
ATOM 4385 N N . THR C 3 70 ? 114.216 105.445 82.657 1.00 7.71 65 THR B N 1
ATOM 4386 C CA . THR C 3 70 ? 113.280 105.221 81.562 1.00 7.71 65 THR B CA 1
ATOM 4387 C C . THR C 3 70 ? 112.248 104.147 81.879 1.00 7.71 65 THR B C 1
ATOM 4388 O O . THR C 3 70 ? 111.220 104.083 81.197 1.00 7.71 65 THR B O 1
ATOM 4392 N N . ASP C 3 71 ? 112.485 103.316 82.890 1.00 7.55 66 ASP B N 1
ATOM 4393 C CA . ASP C 3 71 ? 111.526 102.298 83.295 1.00 7.55 66 ASP B CA 1
ATOM 4394 C C . ASP C 3 71 ? 110.423 102.848 84.190 1.00 7.55 66 ASP B C 1
ATOM 4395 O O . ASP C 3 71 ? 109.501 102.105 84.537 1.00 7.55 66 ASP B O 1
ATOM 4400 N N . SER C 3 72 ? 110.498 104.123 84.572 1.00 9.30 67 SER B N 1
ATOM 4401 C CA . SER C 3 72 ? 109.502 104.776 85.413 1.00 9.30 67 SER B CA 1
ATOM 4402 C C . SER C 3 72 ? 109.435 104.179 86.812 1.00 9.30 67 SER B C 1
ATOM 4403 O O . SER C 3 72 ? 108.428 104.344 87.507 1.00 9.30 67 SER B O 1
ATOM 4406 N N . ARG C 3 73 ? 110.487 103.485 87.243 1.00 6.58 68 ARG B N 1
ATOM 4407 C CA . ARG C 3 73 ? 110.507 102.875 88.566 1.00 6.58 68 ARG B CA 1
ATOM 4408 C C . ARG C 3 73 ? 111.767 103.264 89.327 1.00 6.58 68 ARG B C 1
ATOM 4409 O O . ARG C 3 73 ? 111.749 103.361 90.557 1.00 6.58 68 ARG B O 1
ATOM 4417 N N . LEU C 3 74 ? 112.860 103.494 88.609 1.00 6.22 69 LEU B N 1
ATOM 4418 C CA . LEU C 3 74 ? 114.134 103.846 89.213 1.00 6.22 69 LEU B CA 1
ATOM 4419 C C . LEU C 3 74 ? 114.341 105.354 89.171 1.00 6.22 69 LEU B C 1
ATOM 4420 O O . LEU C 3 74 ? 113.933 106.037 88.228 1.00 6.22 69 LEU B O 1
ATOM 4425 N N . LEU C 3 75 ? 114.986 105.866 90.217 1.00 6.34 70 LEU B N 1
ATOM 4426 C CA . LEU C 3 75 ? 115.294 107.284 90.335 1.00 6.34 70 LEU B CA 1
ATOM 4427 C C . LEU C 3 75 ? 116.774 107.445 90.625 1.00 6.34 70 LEU B C 1
ATOM 4428 O O . LEU C 3 75 ? 117.402 106.549 91.184 1.00 6.34 70 LEU B O 1
ATOM 4433 N N . VAL C 3 76 ? 117.325 108.593 90.246 1.00 6.02 71 VAL B N 1
ATOM 4434 C CA . VAL C 3 76 ? 118.659 109.004 90.666 1.00 6.02 71 VAL B CA 1
ATOM 4435 C C . VAL C 3 76 ? 118.569 110.439 91.163 1.00 6.02 71 VAL B C 1
ATOM 4436 O O . VAL C 3 76 ? 117.977 111.295 90.497 1.00 6.02 71 VAL B O 1
ATOM 4440 N N . SER C 3 77 ? 119.137 110.695 92.338 1.00 6.27 72 SER B N 1
ATOM 4441 C CA . SER C 3 77 ? 119.122 112.024 92.932 1.00 6.27 72 SER B CA 1
ATOM 4442 C C . SER C 3 77 ? 120.487 112.339 93.522 1.00 6.27 72 SER B C 1
ATOM 4443 O O . SER C 3 77 ? 121.131 111.469 94.114 1.00 6.27 72 SER B O 1
ATOM 4446 N N . ALA C 3 78 ? 120.917 113.589 93.374 1.00 7.29 73 ALA B N 1
ATOM 4447 C CA . ALA C 3 78 ? 122.183 114.056 93.921 1.00 7.29 73 ALA B CA 1
ATOM 4448 C C . ALA C 3 78 ? 121.935 115.079 95.019 1.00 7.29 73 ALA B C 1
ATOM 4449 O O . ALA C 3 78 ? 121.072 115.958 94.887 1.00 7.29 73 ALA B O 1
ATOM 4451 N N . SER C 3 79 ? 122.704 114.965 96.097 1.00 8.58 74 SER B N 1
ATOM 4452 C CA . SER C 3 79 ? 122.575 115.864 97.231 1.00 8.58 74 SER B CA 1
ATOM 4453 C C . SER C 3 79 ? 123.870 116.634 97.448 1.00 8.58 74 SER B C 1
ATOM 4454 O O . SER C 3 79 ? 124.943 116.241 96.983 1.00 8.58 74 SER B O 1
ATOM 4457 N N . GLN C 3 80 ? 123.748 117.748 98.171 1.00 11.04 75 GLN B N 1
ATOM 4458 C CA . GLN C 3 80 ? 124.901 118.561 98.533 1.00 11.04 75 GLN B CA 1
ATOM 4459 C C . GLN C 3 80 ? 125.901 117.799 99.389 1.00 11.04 75 GLN B C 1
ATOM 4460 O O . GLN C 3 80 ? 127.057 118.222 99.487 1.00 11.04 75 GLN B O 1
ATOM 4466 N N . ASP C 3 81 ? 125.487 116.693 100.001 1.00 8.58 76 ASP B N 1
ATOM 4467 C CA . ASP C 3 81 ? 126.361 115.850 100.804 1.00 8.58 76 ASP B CA 1
ATOM 4468 C C . ASP C 3 81 ? 127.311 115.004 99.962 1.00 8.58 76 ASP B C 1
ATOM 4469 O O . ASP C 3 81 ? 127.949 114.094 100.502 1.00 8.58 76 ASP B O 1
ATOM 4474 N N . GLY C 3 82 ? 127.419 115.276 98.663 1.00 8.70 77 GLY B N 1
ATOM 4475 C CA . GLY C 3 82 ? 128.293 114.509 97.800 1.00 8.70 77 GLY B CA 1
ATOM 4476 C C . GLY C 3 82 ? 127.861 113.066 97.660 1.00 8.70 77 GLY B C 1
ATOM 4477 O O . GLY C 3 82 ? 128.683 112.152 97.772 1.00 8.70 77 GLY B O 1
ATOM 4478 N N . LYS C 3 83 ? 126.570 112.850 97.419 1.00 7.73 78 LYS B N 1
ATOM 4479 C CA . LYS C 3 83 ? 126.035 111.502 97.291 1.00 7.73 78 LYS B CA 1
ATOM 4480 C C . LYS C 3 83 ? 125.009 111.467 96.170 1.00 7.73 78 LYS B C 1
ATOM 4481 O O . LYS C 3 83 ? 124.155 112.358 96.072 1.00 7.73 78 LYS B O 1
ATOM 4487 N N . LEU C 3 84 ? 125.100 110.430 95.336 1.00 6.56 79 LEU B N 1
ATOM 4488 C CA . LEU C 3 84 ? 124.148 110.164 94.265 1.00 6.56 79 LEU B CA 1
ATOM 4489 C C . LEU C 3 84 ? 123.449 108.850 94.591 1.00 6.56 79 LEU B C 1
ATOM 4490 O O . LEU C 3 84 ? 124.053 107.779 94.493 1.00 6.56 79 LEU B O 1
ATOM 4495 N N . ILE C 3 85 ? 122.186 108.929 94.983 1.00 5.84 80 ILE B N 1
ATOM 4496 C CA . ILE C 3 85 ? 121.429 107.757 95.401 1.00 5.84 80 ILE B CA 1
ATOM 4497 C C . ILE C 3 85 ? 120.505 107.349 94.266 1.00 5.84 80 ILE B C 1
ATOM 4498 O O . ILE C 3 85 ? 119.764 108.180 93.724 1.00 5.84 80 ILE B O 1
ATOM 4503 N N . ILE C 3 86 ? 120.565 106.073 93.896 1.00 5.86 81 ILE B N 1
ATOM 4504 C CA . ILE C 3 86 ? 119.629 105.475 92.955 1.00 5.86 81 ILE B CA 1
ATOM 4505 C C . ILE C 3 86 ? 118.609 104.692 93.766 1.00 5.86 81 ILE B C 1
ATOM 4506 O O . ILE C 3 86 ? 118.961 103.722 94.452 1.00 5.86 81 ILE B O 1
ATOM 4511 N N . TRP C 3 87 ? 117.351 105.113 93.656 1.00 6.13 82 TRP B N 1
ATOM 4512 C CA . TRP C 3 87 ? 116.237 104.633 94.456 1.00 6.13 82 TRP B CA 1
ATOM 4513 C C . TRP C 3 87 ? 115.344 103.721 93.631 1.00 6.13 82 TRP B C 1
ATOM 4514 O O . TRP C 3 87 ? 115.157 103.929 92.427 1.00 6.13 82 TRP B O 1
ATOM 4525 N N . ASP C 3 88 ? 114.765 102.730 94.305 1.00 6.03 83 ASP B N 1
ATOM 4526 C CA . ASP C 3 88 ? 113.603 102.001 93.805 1.00 6.03 83 ASP B CA 1
ATOM 4527 C C . ASP C 3 88 ? 112.378 102.699 94.385 1.00 6.03 83 ASP B C 1
ATOM 4528 O O . ASP C 3 88 ? 112.060 102.539 95.566 1.00 6.03 83 ASP B O 1
ATOM 4533 N N . SER C 3 89 ? 111.692 103.483 93.552 1.00 7.38 84 SER B N 1
ATOM 4534 C CA . SER C 3 89 ? 110.583 104.288 94.052 1.00 7.38 84 SER B CA 1
ATOM 4535 C C . SER C 3 89 ? 109.425 103.421 94.526 1.00 7.38 84 SER B C 1
ATOM 4536 O O . SER C 3 89 ? 108.677 103.826 95.423 1.00 7.38 84 SER B O 1
ATOM 4539 N N . TYR C 3 90 ? 109.259 102.231 93.944 1.00 7.56 85 TYR B N 1
ATOM 4540 C CA . TYR C 3 90 ? 108.115 101.395 94.292 1.00 7.56 85 TYR B CA 1
ATOM 4541 C C . TYR C 3 90 ? 108.131 100.992 95.758 1.00 7.56 85 TYR B C 1
ATOM 4542 O O . TYR C 3 90 ? 107.087 101.025 96.418 1.00 7.56 85 TYR B O 1
ATOM 4551 N N . THR C 3 91 ? 109.296 100.613 96.283 1.00 6.33 86 THR B N 1
ATOM 4552 C CA . THR C 3 91 ? 109.399 100.108 97.645 1.00 6.33 86 THR B CA 1
ATOM 4553 C C . THR C 3 91 ? 110.203 101.037 98.549 1.00 6.33 86 THR B C 1
ATOM 4554 O O . THR C 3 91 ? 110.267 100.800 99.760 1.00 6.33 86 THR B O 1
ATOM 4558 N N . THR C 3 92 ? 110.788 102.102 98.002 1.00 6.48 87 THR B N 1
ATOM 4559 C CA . THR C 3 92 ? 111.707 102.963 98.749 1.00 6.48 87 THR B CA 1
ATOM 4560 C C . THR C 3 92 ? 112.991 102.214 99.092 1.00 6.48 87 THR B C 1
ATOM 4561 O O . THR C 3 92 ? 113.640 102.477 100.105 1.00 6.48 87 THR B O 1
ATOM 4565 N N . ASN C 3 93 ? 113.361 101.270 98.232 1.00 5.91 88 ASN B N 1
ATOM 4566 C CA . ASN C 3 93 ? 114.582 100.488 98.404 1.00 5.91 88 ASN B CA 1
ATOM 4567 C C . ASN C 3 93 ? 115.725 101.255 97.753 1.00 5.91 88 ASN B C 1
ATOM 4568 O O . ASN C 3 93 ? 115.649 101.629 96.581 1.00 5.91 88 ASN B O 1
ATOM 4573 N N . LYS C 3 94 ? 116.793 101.489 98.511 1.00 5.97 89 LYS B N 1
ATOM 4574 C CA . LYS C 3 94 ? 117.973 102.121 97.940 1.00 5.97 89 LYS B CA 1
ATOM 4575 C C . LYS C 3 94 ? 118.735 101.114 97.091 1.00 5.97 89 LYS B C 1
ATOM 4576 O O . LYS C 3 94 ? 119.341 100.179 97.621 1.00 5.97 89 LYS B O 1
ATOM 4582 N N . VAL C 3 95 ? 118.706 101.294 95.770 1.00 5.39 90 VAL B N 1
ATOM 4583 C CA . VAL C 3 95 ? 119.392 100.358 94.887 1.00 5.39 90 VAL B CA 1
ATOM 4584 C C . VAL C 3 95 ? 120.891 100.620 94.893 1.00 5.39 90 VAL B C 1
ATOM 4585 O O . VAL C 3 95 ? 121.694 99.688 95.018 1.00 5.39 90 VAL B O 1
ATOM 4589 N N . HIS C 3 96 ? 121.297 101.881 94.760 1.00 5.56 91 HIS B N 1
ATOM 4590 C CA . HIS C 3 96 ? 122.722 102.193 94.712 1.00 5.56 91 HIS B CA 1
ATOM 4591 C C . HIS C 3 96 ? 122.996 103.477 95.479 1.00 5.56 91 HIS B C 1
ATOM 4592 O O . HIS C 3 96 ? 122.131 104.348 95.586 1.00 5.56 91 HIS B O 1
ATOM 4599 N N . ALA C 3 97 ? 124.220 103.588 95.991 1.00 6.32 92 ALA B N 1
ATOM 4600 C CA . ALA C 3 97 ? 124.714 104.807 96.624 1.00 6.32 92 ALA B CA 1
ATOM 4601 C C . ALA C 3 97 ? 126.113 105.079 96.089 1.00 6.32 92 ALA B C 1
ATOM 4602 O O . ALA C 3 97 ? 127.071 104.402 96.478 1.00 6.32 92 ALA B O 1
ATOM 4604 N N . ILE C 3 98 ? 126.232 106.062 95.201 1.00 6.78 93 ILE B N 1
ATOM 4605 C CA . ILE C 3 98 ? 127.496 106.403 94.552 1.00 6.78 93 ILE B CA 1
ATOM 4606 C C . ILE C 3 98 ? 128.084 107.606 95.286 1.00 6.78 93 ILE B C 1
ATOM 4607 O O . ILE C 3 98 ? 127.447 108.675 95.311 1.00 6.78 93 ILE B O 1
ATOM 4612 N N . PRO C 3 99 ? 129.261 107.486 95.903 1.00 7.60 94 PRO B N 1
ATOM 4613 C CA . PRO C 3 99 ? 129.919 108.671 96.474 1.00 7.60 94 PRO B CA 1
ATOM 4614 C C . PRO C 3 99 ? 130.592 109.488 95.381 1.00 7.60 94 PRO B C 1
ATOM 4615 O O . PRO C 3 99 ? 131.581 109.056 94.786 1.00 7.60 94 PRO B O 1
ATOM 4619 N N . LEU C 3 100 ? 130.050 110.674 95.119 1.00 8.30 95 LEU B N 1
ATOM 4620 C CA . LEU C 3 100 ? 130.600 111.546 94.094 1.00 8.30 95 LEU B CA 1
ATOM 4621 C C . LEU C 3 100 ? 131.950 112.101 94.530 1.00 8.30 95 LEU B C 1
ATOM 4622 O O . LEU C 3 100 ? 132.227 112.257 95.722 1.00 8.30 95 LEU B O 1
ATOM 4627 N N . ARG C 3 101 ? 132.795 112.400 93.543 1.00 11.29 96 ARG B N 1
ATOM 4628 C CA . ARG C 3 101 ? 134.135 112.895 93.837 1.00 11.29 96 ARG B CA 1
ATOM 4629 C C . ARG C 3 101 ? 134.100 114.334 94.339 1.00 11.29 96 ARG B C 1
ATOM 4630 O O . ARG C 3 101 ? 134.927 114.723 95.171 1.00 11.29 96 ARG B O 1
ATOM 4638 N N . SER C 3 102 ? 133.159 115.135 93.845 1.00 12.28 97 SER B N 1
ATOM 4639 C CA . SER C 3 102 ? 132.969 116.509 94.289 1.00 12.28 97 SER B CA 1
ATOM 4640 C C . SER C 3 102 ? 131.592 116.641 94.923 1.00 12.28 97 SER B C 1
ATOM 4641 O O . SER C 3 102 ? 130.588 116.239 94.325 1.00 12.28 97 SER B O 1
ATOM 4644 N N . SER C 3 103 ? 131.547 117.210 96.129 1.00 11.81 98 SER B N 1
ATOM 4645 C CA . SER C 3 103 ? 130.285 117.330 96.847 1.00 11.81 98 SER B CA 1
ATOM 4646 C C . SER C 3 103 ? 129.392 118.427 96.282 1.00 11.81 98 SER B C 1
ATOM 4647 O O . SER C 3 103 ? 128.212 118.491 96.639 1.00 11.81 98 SER B O 1
ATOM 4650 N N . TRP C 3 104 ? 129.923 119.286 95.413 1.00 14.57 99 TRP B N 1
ATOM 4651 C CA . TRP C 3 104 ? 129.153 120.391 94.840 1.00 14.57 99 TRP B CA 1
ATOM 4652 C C . TRP C 3 104 ? 128.615 119.975 93.472 1.00 14.57 99 TRP B C 1
ATOM 4653 O O . TRP C 3 104 ? 129.161 120.298 92.418 1.00 14.57 99 TRP B O 1
ATOM 4664 N N . VAL C 3 105 ? 127.511 119.236 93.519 1.00 10.48 100 VAL B N 1
ATOM 4665 C CA . VAL C 3 105 ? 126.889 118.652 92.337 1.00 10.48 100 VAL B CA 1
ATOM 4666 C C . VAL C 3 105 ? 125.540 119.321 92.119 1.00 10.48 100 VAL B C 1
ATOM 4667 O O . VAL C 3 105 ? 124.728 119.416 93.047 1.00 10.48 100 VAL B O 1
ATOM 4671 N N . MET C 3 106 ? 125.298 119.785 90.892 1.00 12.03 101 MET B N 1
ATOM 4672 C CA . MET C 3 106 ? 124.109 120.560 90.578 1.00 12.03 101 MET B CA 1
ATOM 4673 C C . MET C 3 106 ? 123.203 119.923 89.535 1.00 12.03 101 MET B C 1
ATOM 4674 O O . MET C 3 106 ? 122.107 120.445 89.304 1.00 12.03 101 MET B O 1
ATOM 4679 N N . THR C 3 107 ? 123.614 118.824 88.903 1.00 10.85 102 THR B N 1
ATOM 4680 C CA . THR C 3 107 ? 122.815 118.215 87.849 1.00 10.85 102 THR B CA 1
ATOM 4681 C C . THR C 3 107 ? 122.931 116.699 87.917 1.00 10.85 102 THR B C 1
ATOM 4682 O O . THR C 3 107 ? 123.934 116.155 88.387 1.00 10.85 102 THR B O 1
ATOM 4686 N N . CYS C 3 108 ? 121.883 116.027 87.440 1.00 8.08 103 CYS B N 1
ATOM 4687 C CA . CYS C 3 108 ? 121.838 114.576 87.332 1.00 8.08 103 CYS B CA 1
ATOM 4688 C C . CYS C 3 108 ? 121.255 114.190 85.984 1.00 8.08 103 CYS B C 1
ATOM 4689 O O . CYS C 3 108 ? 120.429 114.916 85.425 1.00 8.08 103 CYS B O 1
ATOM 4692 N N . ALA C 3 109 ? 121.682 113.041 85.473 1.00 7.86 104 ALA B N 1
ATOM 4693 C CA . ALA C 3 109 ? 121.077 112.434 84.301 1.00 7.86 104 ALA B CA 1
ATOM 4694 C C . ALA C 3 109 ? 121.103 110.922 84.459 1.00 7.86 104 ALA B C 1
ATOM 4695 O O . ALA C 3 109 ? 122.027 110.348 85.042 1.00 7.86 104 ALA B O 1
ATOM 4697 N N . TYR C 3 110 ? 120.068 110.276 83.931 1.00 6.97 105 TYR B N 1
ATOM 4698 C CA . TYR C 3 110 ? 119.953 108.825 83.939 1.00 6.97 105 TYR B CA 1
ATOM 4699 C C . TYR C 3 110 ? 119.941 108.368 82.489 1.00 6.97 105 TYR B C 1
ATOM 4700 O O . TYR C 3 110 ? 119.101 108.818 81.703 1.00 6.97 105 TYR B O 1
ATOM 4709 N N . ALA C 3 111 ? 120.870 107.487 82.135 1.00 6.89 106 ALA B N 1
ATOM 4710 C CA . ALA C 3 111 ? 121.025 107.107 80.740 1.00 6.89 106 ALA B CA 1
ATOM 4711 C C . ALA C 3 111 ? 119.753 106.429 80.237 1.00 6.89 106 ALA B C 1
ATOM 4712 O O . ALA C 3 111 ? 119.154 105.622 80.957 1.00 6.89 106 ALA B O 1
ATOM 4714 N N . PRO C 3 112 ? 119.310 106.723 79.011 1.00 7.26 107 PRO B N 1
ATOM 4715 C CA . PRO C 3 112 ? 118.074 106.093 78.514 1.00 7.26 107 PRO B CA 1
ATOM 4716 C C . PRO C 3 112 ? 118.133 104.577 78.501 1.00 7.26 107 PRO B C 1
ATOM 4717 O O . PRO C 3 112 ? 117.100 103.930 78.710 1.00 7.26 107 PRO B O 1
ATOM 4721 N N . SER C 3 113 ? 119.303 103.990 78.258 1.00 7.82 108 SER B N 1
ATOM 4722 C CA . SER C 3 113 ? 119.460 102.545 78.341 1.00 7.82 108 SER B CA 1
ATOM 4723 C C . SER C 3 113 ? 119.403 102.040 79.773 1.00 7.82 108 SER B C 1
ATOM 4724 O O . SER C 3 113 ? 118.965 100.908 80.008 1.00 7.82 108 SER B O 1
ATOM 4727 N N . GLY C 3 114 ? 119.831 102.855 80.732 1.00 6.48 109 GLY B N 1
ATOM 4728 C CA . GLY C 3 114 ? 119.838 102.474 82.125 1.00 6.48 109 GLY B CA 1
ATOM 4729 C C . GLY C 3 114 ? 121.159 101.954 82.640 1.00 6.48 109 GLY B C 1
ATOM 4730 O O . GLY C 3 114 ? 121.215 101.495 83.785 1.00 6.48 109 GLY B O 1
ATOM 4731 N N . ASN C 3 115 ? 122.220 102.012 81.837 1.00 7.08 110 ASN B N 1
ATOM 4732 C CA . ASN C 3 115 ? 123.517 101.489 82.241 1.00 7.08 110 ASN B CA 1
ATOM 4733 C C . ASN C 3 115 ? 124.420 102.540 82.870 1.00 7.08 110 ASN B C 1
ATOM 4734 O O . ASN C 3 115 ? 125.408 102.175 83.516 1.00 7.08 110 ASN B O 1
ATOM 4739 N N . TYR C 3 116 ? 124.109 103.824 82.704 1.00 7.58 111 TYR B N 1
ATOM 4740 C CA . TYR C 3 116 ? 125.003 104.895 83.116 1.00 7.58 111 TYR B CA 1
ATOM 4741 C C . TYR C 3 116 ? 124.214 105.990 83.818 1.00 7.58 111 TYR B C 1
ATOM 4742 O O . TYR C 3 116 ? 123.010 106.152 83.607 1.00 7.58 111 TYR B O 1
ATOM 4751 N N . VAL C 3 117 ? 124.916 106.744 84.662 1.00 7.34 112 VAL B N 1
ATOM 4752 C CA . VAL C 3 117 ? 124.367 107.949 85.280 1.00 7.34 112 VAL B CA 1
ATOM 4753 C C . VAL C 3 117 ? 125.417 109.048 85.200 1.00 7.34 112 VAL B C 1
ATOM 4754 O O . VAL C 3 117 ? 126.606 108.790 85.400 1.00 7.34 112 VAL B O 1
ATOM 4758 N N . ALA C 3 118 ? 124.983 110.273 84.920 1.00 8.78 113 ALA B N 1
ATOM 4759 C CA . ALA C 3 118 ? 125.889 111.406 84.799 1.00 8.78 113 ALA B CA 1
ATOM 4760 C C . ALA C 3 118 ? 125.599 112.455 85.867 1.00 8.78 113 ALA B C 1
ATOM 4761 O O . ALA C 3 118 ? 124.453 112.678 86.264 1.00 8.78 113 ALA B O 1
ATOM 4763 N N . CYS C 3 119 ? 126.668 113.100 86.330 1.00 10.28 114 CYS B N 1
ATOM 4764 C CA . CYS C 3 119 ? 126.566 114.129 87.358 1.00 10.28 114 CYS B CA 1
ATOM 4765 C C . CYS C 3 119 ? 127.708 115.120 87.185 1.00 10.28 114 CYS B C 1
ATOM 4766 O O . CYS C 3 119 ? 128.590 114.944 86.345 1.00 10.28 114 CYS B O 1
ATOM 4769 N N . GLY C 3 120 ? 127.668 116.170 87.983 1.00 11.52 115 GLY B N 1
ATOM 4770 C CA . GLY C 3 120 ? 128.721 117.164 88.018 1.00 11.52 115 GLY B CA 1
ATOM 4771 C C . GLY C 3 120 ? 128.198 118.483 88.546 1.00 11.52 115 GLY B C 1
ATOM 4772 O O . GLY C 3 120 ? 127.018 118.654 88.843 1.00 11.52 115 GLY B O 1
ATOM 4773 N N . GLY C 3 121 ? 129.107 119.443 88.678 1.00 13.01 116 GLY B N 1
ATOM 4774 C CA . GLY C 3 121 ? 128.757 120.716 89.278 1.00 13.01 116 GLY B CA 1
ATOM 4775 C C . GLY C 3 121 ? 129.865 121.746 89.217 1.00 13.01 116 GLY B C 1
ATOM 4776 O O . GLY C 3 121 ? 130.488 121.943 88.170 1.00 13.01 116 GLY B O 1
ATOM 4777 N N . LEU C 3 122 ? 130.113 122.414 90.342 1.00 15.51 117 LEU B N 1
ATOM 4778 C CA . LEU C 3 122 ? 131.112 123.472 90.428 1.00 15.51 117 LEU B CA 1
ATOM 4779 C C . LEU C 3 122 ? 132.522 122.996 90.102 1.00 15.51 117 LEU B C 1
ATOM 4780 O O . LEU C 3 122 ? 133.443 123.819 90.085 1.00 15.51 117 LEU B O 1
ATOM 4785 N N . ASP C 3 123 ? 132.720 121.702 89.852 1.00 14.05 118 ASP B N 1
ATOM 4786 C CA . ASP C 3 123 ? 134.018 121.173 89.461 1.00 14.05 118 ASP B CA 1
ATOM 4787 C C . ASP C 3 123 ? 134.274 121.267 87.962 1.00 14.05 118 ASP B C 1
ATOM 4788 O O . ASP C 3 123 ? 135.371 120.916 87.516 1.00 14.05 118 ASP B O 1
ATOM 4793 N N . ASN C 3 124 ? 133.299 121.731 87.180 1.00 14.47 119 ASN B N 1
ATOM 4794 C CA . ASN C 3 124 ? 133.433 121.920 85.739 1.00 14.47 119 ASN B CA 1
ATOM 4795 C C . ASN C 3 124 ? 133.659 120.612 84.993 1.00 14.47 119 ASN B C 1
ATOM 4796 O O . ASN C 3 124 ? 134.248 120.611 83.908 1.00 14.47 119 ASN B O 1
ATOM 4801 N N . ILE C 3 125 ? 133.199 119.495 85.549 1.00 12.43 120 ILE B N 1
ATOM 4802 C CA . ILE C 3 125 ? 133.401 118.181 84.957 1.00 12.43 120 ILE B CA 1
ATOM 4803 C C . ILE C 3 125 ? 132.080 117.429 84.973 1.00 12.43 120 ILE B C 1
ATOM 4804 O O . ILE C 3 125 ? 131.301 117.524 85.926 1.00 12.43 120 ILE B O 1
ATOM 4809 N N . CYS C 3 126 ? 131.828 116.680 83.905 1.00 10.92 121 CYS B N 1
ATOM 4810 C CA . CYS C 3 126 ? 130.668 115.795 83.818 1.00 10.92 121 CYS B CA 1
ATOM 4811 C C . CYS C 3 126 ? 131.167 114.365 84.001 1.00 10.92 121 CYS B C 1
ATOM 4812 O O . CYS C 3 126 ? 131.750 113.780 83.087 1.00 10.92 121 CYS B O 1
ATOM 4815 N N . SER C 3 127 ? 130.956 113.816 85.192 1.00 9.57 122 SER B N 1
ATOM 4816 C CA . SER C 3 127 ? 131.345 112.445 85.470 1.00 9.57 122 SER B CA 1
ATOM 4817 C C . SER C 3 127 ? 130.228 111.489 85.077 1.00 9.57 122 SER B C 1
ATOM 4818 O O . SER C 3 127 ? 129.047 111.732 85.342 1.00 9.57 122 SER B O 1
ATOM 4821 N N . ILE C 3 128 ? 130.617 110.388 84.437 1.00 9.82 123 ILE B N 1
ATOM 4822 C CA . ILE C 3 128 ? 129.696 109.364 83.965 1.00 9.82 123 ILE B CA 1
ATOM 4823 C C . ILE C 3 128 ? 130.084 108.055 84.636 1.00 9.82 123 ILE B C 1
ATOM 4824 O O . ILE C 3 128 ? 131.220 107.586 84.475 1.00 9.82 123 ILE B O 1
ATOM 4829 N N . TYR C 3 129 ? 129.140 107.471 85.372 1.00 8.55 124 TYR B N 1
ATOM 4830 C CA . TYR C 3 129 ? 129.336 106.263 86.157 1.00 8.55 124 TYR B CA 1
ATOM 4831 C C . TYR C 3 129 ? 128.592 105.106 85.506 1.00 8.55 124 TYR B C 1
ATOM 4832 O O . TYR C 3 129 ? 127.444 105.261 85.073 1.00 8.55 124 TYR B O 1
ATOM 4841 N N . ASN C 3 130 ? 129.246 103.945 85.462 1.00 8.76 125 ASN B N 1
ATOM 4842 C CA . ASN C 3 130 ? 128.683 102.740 84.863 1.00 8.76 125 ASN B CA 1
ATOM 4843 C C . ASN C 3 130 ? 127.983 101.911 85.935 1.00 8.76 125 ASN B C 1
ATOM 4844 O O . ASN C 3 130 ? 128.595 101.547 86.944 1.00 8.76 125 ASN B O 1
ATOM 4849 N N . LEU C 3 131 ? 126.706 101.607 85.708 1.00 7.17 126 LEU B N 1
ATOM 4850 C CA . LEU C 3 131 ? 125.905 100.872 86.680 1.00 7.17 126 LEU B CA 1
ATOM 4851 C C . LEU C 3 131 ? 125.999 99.361 86.500 1.00 7.17 126 LEU B C 1
ATOM 4852 O O . LEU C 3 131 ? 126.093 98.627 87.490 1.00 7.17 126 LEU B O 1
ATOM 4857 N N . LYS C 3 132 ? 125.976 98.880 85.256 1.00 7.57 127 LYS B N 1
ATOM 4858 C CA . LYS C 3 132 ? 125.919 97.445 84.974 1.00 7.57 127 LYS B CA 1
ATOM 4859 C C . LYS C 3 132 ? 127.333 96.930 84.721 1.00 7.57 127 LYS B C 1
ATOM 4860 O O . LYS C 3 132 ? 127.767 96.730 83.585 1.00 7.57 127 LYS B O 1
ATOM 4866 N N . THR C 3 133 ? 128.057 96.704 85.811 1.00 10.63 128 THR B N 1
ATOM 4867 C CA . THR C 3 133 ? 129.395 96.137 85.765 1.00 10.63 128 THR B CA 1
ATOM 4868 C C . THR C 3 133 ? 129.356 94.673 86.183 1.00 10.63 128 THR B C 1
ATOM 4869 O O . THR C 3 133 ? 128.401 94.206 86.808 1.00 10.63 128 THR B O 1
ATOM 4873 N N . ARG C 3 134 ? 130.415 93.949 85.824 1.00 14.14 129 ARG B N 1
ATOM 4874 C CA . ARG C 3 134 ? 130.554 92.554 86.219 1.00 14.14 129 ARG B CA 1
ATOM 4875 C C . ARG C 3 134 ? 131.085 92.397 87.637 1.00 14.14 129 ARG B C 1
ATOM 4876 O O . ARG C 3 134 ? 131.076 91.281 88.164 1.00 14.14 129 ARG B O 1
ATOM 4884 N N . GLU C 3 135 ? 131.539 93.479 88.264 1.00 12.40 130 GLU B N 1
ATOM 4885 C CA . GLU C 3 135 ? 132.113 93.428 89.600 1.00 12.40 130 GLU B CA 1
ATOM 4886 C C . GLU C 3 135 ? 131.092 93.699 90.698 1.00 12.40 130 GLU B C 1
ATOM 4887 O O . GLU C 3 135 ? 131.445 93.632 91.879 1.00 12.40 130 GLU B O 1
ATOM 4893 N N . GLY C 3 136 ? 129.846 94.006 90.344 1.00 10.69 131 GLY B N 1
ATOM 4894 C CA . GLY C 3 136 ? 128.813 94.196 91.341 1.00 10.69 131 GLY B CA 1
ATOM 4895 C C . GLY C 3 136 ? 128.769 95.563 91.983 1.00 10.69 131 GLY B C 1
ATOM 4896 O O . GLY C 3 136 ? 128.013 95.755 92.939 1.00 10.69 131 GLY B O 1
ATOM 4897 N N . ASN C 3 137 ? 129.550 96.518 91.495 1.00 10.82 132 ASN B N 1
ATOM 4898 C CA . ASN C 3 137 ? 129.578 97.874 92.024 1.00 10.82 132 ASN B CA 1
ATOM 4899 C C . ASN C 3 137 ? 129.330 98.869 90.893 1.00 10.82 132 ASN B C 1
ATOM 4900 O O . ASN C 3 137 ? 129.066 98.492 89.749 1.00 10.82 132 ASN B O 1
ATOM 4905 N N . VAL C 3 138 ? 129.412 100.153 91.228 1.00 8.50 133 VAL B N 1
ATOM 4906 C CA . VAL C 3 138 ? 129.286 101.242 90.266 1.00 8.50 133 VAL B CA 1
ATOM 4907 C C . VAL C 3 138 ? 130.609 101.994 90.239 1.00 8.50 133 VAL B C 1
ATOM 4908 O O . VAL C 3 138 ? 131.138 102.369 91.292 1.00 8.50 133 VAL B O 1
ATOM 4912 N N . ARG C 3 139 ? 131.141 102.211 89.039 1.00 11.17 134 ARG B N 1
ATOM 4913 C CA . ARG C 3 139 ? 132.443 102.831 88.854 1.00 11.17 134 ARG B CA 1
ATOM 4914 C C . ARG C 3 139 ? 132.326 104.036 87.930 1.00 11.17 134 ARG B C 1
ATOM 4915 O O . ARG C 3 139 ? 131.353 104.186 87.186 1.00 11.17 134 ARG B O 1
ATOM 4923 N N . VAL C 3 140 ? 133.340 104.894 87.984 1.00 10.61 135 VAL B N 1
ATOM 4924 C CA . VAL C 3 140 ? 133.416 106.075 87.132 1.00 10.61 135 VAL B CA 1
ATOM 4925 C C . VAL C 3 140 ? 133.820 105.612 85.738 1.00 10.61 135 VAL B C 1
ATOM 4926 O O . VAL C 3 140 ? 134.972 105.235 85.509 1.00 10.61 135 VAL B O 1
ATOM 4930 N N . SER C 3 141 ? 132.872 105.637 84.801 1.00 10.25 136 SER B N 1
ATOM 4931 C CA . SER C 3 141 ? 133.192 105.252 83.432 1.00 10.25 136 SER B CA 1
ATOM 4932 C C . SER C 3 141 ? 134.092 106.288 82.772 1.00 10.25 136 SER B C 1
ATOM 4933 O O . SER C 3 141 ? 135.121 105.941 82.182 1.00 10.25 136 SER B O 1
ATOM 4936 N N . ARG C 3 142 ? 133.728 107.566 82.872 1.00 13.70 137 ARG B N 1
ATOM 4937 C CA . ARG C 3 142 ? 134.496 108.623 82.223 1.00 13.70 137 ARG B CA 1
ATOM 4938 C C . ARG C 3 142 ? 134.299 109.943 82.955 1.00 13.70 137 ARG B C 1
ATOM 4939 O O . ARG C 3 142 ? 133.390 110.077 83.775 1.00 13.70 137 ARG B O 1
ATOM 4947 N N . GLU C 3 143 ? 135.166 110.906 82.654 1.00 12.23 138 GLU B N 1
ATOM 4948 C CA . GLU C 3 143 ? 135.018 112.285 83.102 1.00 12.23 138 GLU B CA 1
ATOM 4949 C C . GLU C 3 143 ? 135.216 113.207 81.906 1.00 12.23 138 GLU B C 1
ATOM 4950 O O . GLU C 3 143 ? 136.272 113.180 81.266 1.00 12.23 138 GLU B O 1
ATOM 4956 N N . LEU C 3 144 ? 134.202 114.016 81.608 1.00 12.19 139 LEU B N 1
ATOM 4957 C CA . LEU C 3 144 ? 134.247 114.958 80.498 1.00 12.19 139 LEU B CA 1
ATOM 4958 C C . LEU C 3 144 ? 134.640 116.330 81.031 1.00 12.19 139 LEU B C 1
ATOM 4959 O O . LEU C 3 144 ? 133.956 116.881 81.902 1.00 12.19 139 LEU B O 1
ATOM 4964 N N . ALA C 3 145 ? 135.735 116.876 80.508 1.00 13.26 140 ALA B N 1
ATOM 4965 C CA . ALA C 3 145 ? 136.281 118.149 80.948 1.00 13.26 140 ALA B CA 1
ATOM 4966 C C . ALA C 3 145 ? 136.503 119.062 79.750 1.00 13.26 140 ALA B C 1
ATOM 4967 O O . ALA C 3 145 ? 136.657 118.600 78.616 1.00 13.26 140 ALA B O 1
ATOM 4969 N N . GLY C 3 146 ? 136.529 120.365 80.015 1.00 13.54 141 GLY B N 1
ATOM 4970 C CA . GLY C 3 146 ? 136.696 121.352 78.967 1.00 13.54 141 GLY B CA 1
ATOM 4971 C C . GLY C 3 146 ? 135.857 122.592 79.190 1.00 13.54 141 GLY B C 1
ATOM 4972 O O . GLY C 3 146 ? 136.190 123.671 78.691 1.00 13.54 141 GLY B O 1
ATOM 4973 N N . HIS C 3 147 ? 134.760 122.452 79.931 1.00 14.93 142 HIS B N 1
ATOM 4974 C CA . HIS C 3 147 ? 133.967 123.611 80.316 1.00 14.93 142 HIS B CA 1
ATOM 4975 C C . HIS C 3 147 ? 134.740 124.465 81.310 1.00 14.93 142 HIS B C 1
ATOM 4976 O O . HIS C 3 147 ? 135.485 123.950 82.148 1.00 14.93 142 HIS B O 1
ATOM 4983 N N . THR C 3 148 ? 134.561 125.782 81.214 1.00 18.48 143 THR B N 1
ATOM 4984 C CA . THR C 3 148 ? 135.220 126.709 82.123 1.00 18.48 143 THR B CA 1
ATOM 4985 C C . THR C 3 148 ? 134.325 127.158 83.269 1.00 18.48 143 THR B C 1
ATOM 4986 O O . THR C 3 148 ? 134.829 127.378 84.376 1.00 18.48 143 THR B O 1
ATOM 4990 N N . GLY C 3 149 ? 133.019 127.294 83.036 1.00 16.99 144 GLY B N 1
ATOM 4991 C CA . GLY C 3 149 ? 132.085 127.653 84.077 1.00 16.99 144 GLY B CA 1
ATOM 4992 C C . GLY C 3 149 ? 131.452 126.423 84.707 1.00 16.99 144 GLY B C 1
ATOM 4993 O O . GLY C 3 149 ? 131.568 125.306 84.211 1.00 16.99 144 GLY B O 1
ATOM 4994 N N . TYR C 3 150 ? 130.768 126.652 85.826 1.00 16.56 145 TYR B N 1
ATOM 4995 C CA . TYR C 3 150 ? 130.165 125.551 86.561 1.00 16.56 145 TYR B CA 1
ATOM 4996 C C . TYR C 3 150 ? 129.224 124.757 85.660 1.00 16.56 145 TYR B C 1
ATOM 4997 O O . TYR C 3 150 ? 128.773 125.227 84.612 1.00 16.56 145 TYR B O 1
ATOM 5006 N N . LEU C 3 151 ? 128.933 123.532 86.084 1.00 13.56 146 LEU B N 1
ATOM 5007 C CA . LEU C 3 151 ? 128.139 122.592 85.305 1.00 13.56 146 LEU B CA 1
ATOM 5008 C C . LEU C 3 151 ? 126.676 122.725 85.706 1.00 13.56 146 LEU B C 1
ATOM 5009 O O . LEU C 3 151 ? 126.290 122.313 86.804 1.00 13.56 146 LEU B O 1
ATOM 5014 N N . SER C 3 152 ? 125.866 123.287 84.814 1.00 14.36 147 SER B N 1
ATOM 5015 C CA . SER C 3 152 ? 124.461 123.553 85.098 1.00 14.36 147 SER B CA 1
ATOM 5016 C C . SER C 3 152 ? 123.556 122.360 84.825 1.00 14.36 147 SER B C 1
ATOM 5017 O O . SER C 3 152 ? 122.708 122.033 85.659 1.00 14.36 147 SER B O 1
ATOM 5020 N N . CYS C 3 153 ? 123.707 121.701 83.678 1.00 12.79 148 CYS B N 1
ATOM 5021 C CA . CYS C 3 153 ? 122.839 120.587 83.330 1.00 12.79 148 CYS B CA 1
ATOM 5022 C C . CYS C 3 153 ? 123.547 119.684 82.330 1.00 12.79 148 CYS B C 1
ATOM 5023 O O . CYS C 3 153 ? 124.476 120.100 81.633 1.00 12.79 148 CYS B O 1
ATOM 5026 N N . CYS C 3 154 ? 123.083 118.437 82.264 1.00 10.91 149 CYS B N 1
ATOM 5027 C CA . CYS C 3 154 ? 123.647 117.443 81.363 1.00 10.91 149 CYS B CA 1
ATOM 5028 C C . CYS C 3 154 ? 122.591 116.383 81.091 1.00 10.91 149 CYS B C 1
ATOM 5029 O O . CYS C 3 154 ? 121.849 116.000 81.997 1.00 10.91 149 CYS B O 1
ATOM 5032 N N . ARG C 3 155 ? 122.527 115.922 79.843 1.00 10.45 150 ARG B N 1
ATOM 5033 C CA . ARG C 3 155 ? 121.540 114.927 79.440 1.00 10.45 150 ARG B CA 1
ATOM 5034 C C . ARG C 3 155 ? 122.150 113.972 78.426 1.00 10.45 150 ARG B C 1
ATOM 5035 O O . ARG C 3 155 ? 122.773 114.407 77.452 1.00 10.45 150 ARG B O 1
ATOM 5043 N N . PHE C 3 156 ? 121.962 112.675 78.659 1.00 9.58 151 PHE B N 1
ATOM 5044 C CA . PHE C 3 156 ? 122.436 111.660 77.729 1.00 9.58 151 PHE B CA 1
ATOM 5045 C C . PHE C 3 156 ? 121.635 111.707 76.436 1.00 9.58 151 PHE B C 1
ATOM 5046 O O . PHE C 3 156 ? 120.402 111.749 76.458 1.00 9.58 151 PHE B O 1
ATOM 5054 N N . LEU C 3 157 ? 122.339 111.697 75.305 1.00 15.07 152 LEU B N 1
ATOM 5055 C CA . LEU C 3 157 ? 121.699 111.447 74.020 1.00 15.07 152 LEU B CA 1
ATOM 5056 C C . LEU C 3 157 ? 121.648 109.957 73.714 1.00 15.07 152 LEU B C 1
ATOM 5057 O O . LEU C 3 157 ? 120.656 109.466 73.164 1.00 15.07 152 LEU B O 1
ATOM 5062 N N . ASP C 3 158 ? 122.703 109.235 74.070 1.00 14.88 153 ASP B N 1
ATOM 5063 C CA . ASP C 3 158 ? 122.778 107.792 73.902 1.00 14.88 153 ASP B CA 1
ATOM 5064 C C . ASP C 3 158 ? 123.747 107.261 74.953 1.00 14.88 153 ASP B C 1
ATOM 5065 O O . ASP C 3 158 ? 124.160 107.993 75.859 1.00 14.88 153 ASP B O 1
ATOM 5070 N N . ASP C 3 159 ? 124.117 105.992 74.838 1.00 13.26 154 ASP B N 1
ATOM 5071 C CA . ASP C 3 159 ? 125.077 105.385 75.747 1.00 13.26 154 ASP B CA 1
ATOM 5072 C C . ASP C 3 159 ? 126.494 105.903 75.542 1.00 13.26 154 ASP B C 1
ATOM 5073 O O . ASP C 3 159 ? 127.367 105.617 76.367 1.00 13.26 154 ASP B O 1
ATOM 5078 N N . ASN C 3 160 ? 126.742 106.660 74.469 1.00 14.81 155 ASN B N 1
ATOM 5079 C CA . ASN C 3 160 ? 128.077 107.158 74.163 1.00 14.81 155 ASN B CA 1
ATOM 5080 C C . ASN C 3 160 ? 128.079 108.620 73.732 1.00 14.81 155 ASN B C 1
ATOM 5081 O O . ASN C 3 160 ? 129.102 109.099 73.229 1.00 14.81 155 ASN B O 1
ATOM 5086 N N . GLN C 3 161 ? 126.976 109.343 73.912 1.00 14.02 156 GLN B N 1
ATOM 5087 C CA . GLN C 3 161 ? 126.869 110.714 73.428 1.00 14.02 156 GLN B CA 1
ATOM 5088 C C . GLN C 3 161 ? 125.992 111.504 74.389 1.00 14.02 156 GLN B C 1
ATOM 5089 O O . GLN C 3 161 ? 124.832 111.145 74.610 1.00 14.02 156 GLN B O 1
ATOM 5095 N N . ILE C 3 162 ? 126.552 112.568 74.965 1.00 11.86 157 ILE B N 1
ATOM 5096 C CA . ILE C 3 162 ? 125.898 113.359 76.001 1.00 11.86 157 ILE B CA 1
ATOM 5097 C C . ILE C 3 162 ? 126.014 114.834 75.637 1.00 11.86 157 ILE B C 1
ATOM 5098 O O . ILE C 3 162 ? 126.932 115.241 74.918 1.00 11.86 157 ILE B O 1
ATOM 5103 N N . VAL C 3 163 ? 125.076 115.638 76.137 1.00 13.37 158 VAL B N 1
ATOM 5104 C CA . VAL C 3 163 ? 125.048 117.077 75.888 1.00 13.37 158 VAL B CA 1
ATOM 5105 C C . VAL C 3 163 ? 125.058 117.795 77.230 1.00 13.37 158 VAL B C 1
ATOM 5106 O O . VAL C 3 163 ? 124.415 117.348 78.186 1.00 13.37 158 VAL B O 1
ATOM 5110 N N . THR C 3 164 ? 125.793 118.902 77.301 1.00 13.92 159 THR B N 1
ATOM 5111 C CA . THR C 3 164 ? 126.049 119.602 78.551 1.00 13.92 159 THR B CA 1
ATOM 5112 C C . THR C 3 164 ? 125.855 121.101 78.378 1.00 13.92 159 THR B C 1
ATOM 5113 O O . THR C 3 164 ? 126.057 121.638 77.287 1.00 13.92 159 THR B O 1
ATOM 5117 N N . SER C 3 165 ? 125.478 121.769 79.465 1.00 15.89 160 SER B N 1
ATOM 5118 C CA . SER C 3 165 ? 125.451 123.222 79.556 1.00 15.89 160 SER B CA 1
ATOM 5119 C C . SER C 3 165 ? 126.402 123.674 80.656 1.00 15.89 160 SER B C 1
ATOM 5120 O O . SER C 3 165 ? 126.664 122.932 81.606 1.00 15.89 160 SER B O 1
ATOM 5123 N N . SER C 3 166 ? 126.923 124.896 80.532 1.00 16.86 161 SER B N 1
ATOM 5124 C CA . SER C 3 166 ? 127.840 125.416 81.538 1.00 16.86 161 SER B CA 1
ATOM 5125 C C . SER C 3 166 ? 127.571 126.894 81.780 1.00 16.86 161 SER B C 1
ATOM 5126 O O . SER C 3 166 ? 126.776 127.532 81.085 1.00 16.86 161 SER B O 1
ATOM 5129 N N . GLY C 3 167 ? 128.249 127.433 82.791 1.00 18.79 162 GLY B N 1
ATOM 5130 C CA . GLY C 3 167 ? 128.154 128.841 83.118 1.00 18.79 162 GLY B CA 1
ATOM 5131 C C . GLY C 3 167 ? 129.138 129.684 82.333 1.00 18.79 162 GLY B C 1
ATOM 5132 O O . GLY C 3 167 ? 129.297 130.878 82.602 1.00 18.79 162 GLY B O 1
ATOM 5133 N N . ASP C 3 168 ? 129.804 129.071 81.356 1.00 20.05 163 ASP B N 1
ATOM 5134 C CA . ASP C 3 168 ? 130.689 129.781 80.446 1.00 20.05 163 ASP B CA 1
ATOM 5135 C C . ASP C 3 168 ? 129.918 130.398 79.285 1.00 20.05 163 ASP B C 1
ATOM 5136 O O . ASP C 3 168 ? 130.534 130.879 78.330 1.00 20.05 163 ASP B O 1
ATOM 5141 N N . THR C 3 169 ? 128.587 130.391 79.343 1.00 21.30 164 THR B N 1
ATOM 5142 C CA . THR C 3 169 ? 127.763 130.882 78.247 1.00 21.30 164 THR B CA 1
ATOM 5143 C C . THR C 3 169 ? 127.829 129.902 77.084 1.00 21.30 164 THR B C 1
ATOM 5144 O O . THR C 3 169 ? 127.697 130.301 75.922 1.00 21.30 164 THR B O 1
ATOM 5148 N N . THR C 3 170 ? 128.032 128.620 77.384 1.00 19.61 165 THR B N 1
ATOM 5149 C CA . THR C 3 170 ? 128.294 127.638 76.344 1.00 19.61 165 THR B CA 1
ATOM 5150 C C . THR C 3 170 ? 127.599 126.321 76.661 1.00 19.61 165 THR B C 1
ATOM 5151 O O . THR C 3 170 ? 127.240 126.038 77.811 1.00 19.61 165 THR B O 1
ATOM 5155 N N . CYS C 3 171 ? 127.397 125.535 75.609 1.00 18.41 166 CYS B N 1
ATOM 5156 C CA . CYS C 3 171 ? 127.005 124.137 75.703 1.00 18.41 166 CYS B CA 1
ATOM 5157 C C . CYS C 3 171 ? 127.992 123.290 74.909 1.00 18.41 166 CYS B C 1
ATOM 5158 O O . CYS C 3 171 ? 128.716 123.784 74.044 1.00 18.41 166 CYS B O 1
ATOM 5161 N N . ALA C 3 172 ? 128.018 121.998 75.214 1.00 16.35 167 ALA B N 1
ATOM 5162 C CA . ALA C 3 172 ? 129.011 121.104 74.625 1.00 16.35 167 ALA B CA 1
ATOM 5163 C C . ALA C 3 172 ? 128.377 119.759 74.315 1.00 16.35 167 ALA B C 1
ATOM 5164 O O . ALA C 3 172 ? 127.725 119.164 75.177 1.00 16.35 167 ALA B O 1
ATOM 5166 N N . LEU C 3 173 ? 128.572 119.287 73.087 1.00 16.79 168 LEU B N 1
ATOM 5167 C CA . LEU C 3 173 ? 128.222 117.927 72.702 1.00 16.79 168 LEU B CA 1
ATOM 5168 C C . LEU C 3 173 ? 129.491 117.085 72.715 1.00 16.79 168 LEU B C 1
ATOM 5169 O O . LEU C 3 173 ? 130.442 117.377 71.981 1.00 16.79 168 LEU B O 1
ATOM 5174 N N . TRP C 3 174 ? 129.499 116.041 73.537 1.00 13.80 169 TRP B N 1
ATOM 5175 C CA . TRP C 3 174 ? 130.673 115.209 73.748 1.00 13.80 169 TRP B CA 1
ATOM 5176 C C . TRP C 3 174 ? 130.496 113.843 73.099 1.00 13.80 169 TRP B C 1
ATOM 5177 O O . TRP C 3 174 ? 129.397 113.437 72.715 1.00 13.80 169 TRP B O 1
ATOM 5188 N N . ASP C 3 175 ? 131.619 113.138 72.987 1.00 16.10 170 ASP B N 1
ATOM 5189 C CA . ASP C 3 175 ? 131.656 111.732 72.593 1.00 16.10 170 ASP B CA 1
ATOM 5190 C C . ASP C 3 175 ? 132.296 110.991 73.762 1.00 16.10 170 ASP B C 1
ATOM 5191 O O . ASP C 3 175 ? 133.502 111.111 73.995 1.00 16.10 170 ASP B O 1
ATOM 5196 N N . ILE C 3 176 ? 131.485 110.228 74.497 1.00 13.09 171 ILE B N 1
ATOM 5197 C CA . ILE C 3 176 ? 131.939 109.672 75.768 1.00 13.09 171 ILE B CA 1
ATOM 5198 C C . ILE C 3 176 ? 133.111 108.724 75.562 1.00 13.09 171 ILE B C 1
ATOM 5199 O O . ILE C 3 176 ? 134.016 108.654 76.402 1.00 13.09 171 ILE B O 1
ATOM 5204 N N . GLU C 3 177 ? 133.120 107.980 74.456 1.00 17.16 172 GLU B N 1
ATOM 5205 C CA . GLU C 3 177 ? 134.210 107.043 74.203 1.00 17.16 172 GLU B CA 1
ATOM 5206 C C . GLU C 3 177 ? 135.542 107.775 74.071 1.00 17.16 172 GLU B C 1
ATOM 5207 O O . GLU C 3 177 ? 136.528 107.421 74.727 1.00 17.16 172 GLU B O 1
ATOM 5213 N N . THR C 3 178 ? 135.589 108.806 73.224 1.00 17.14 173 THR B N 1
ATOM 5214 C CA . THR C 3 178 ? 136.840 109.529 73.012 1.00 17.14 173 THR B CA 1
ATOM 5215 C C . THR C 3 178 ? 137.139 110.478 74.167 1.00 17.14 173 THR B C 1
ATOM 5216 O O . THR C 3 178 ? 138.306 110.704 74.505 1.00 17.14 173 THR B O 1
ATOM 5220 N N . GLY C 3 179 ? 136.103 111.043 74.781 1.00 16.22 174 GLY B N 1
ATOM 5221 C CA . GLY C 3 179 ? 136.279 111.998 75.854 1.00 16.22 174 GLY B CA 1
ATOM 5222 C C . GLY C 3 179 ? 136.491 113.427 75.414 1.00 16.22 174 GLY B C 1
ATOM 5223 O O . GLY C 3 179 ? 136.740 114.288 76.266 1.00 16.22 174 GLY B O 1
ATOM 5224 N N . GLN C 3 180 ? 136.403 113.708 74.119 1.00 18.06 175 GLN B N 1
ATOM 5225 C CA . GLN C 3 180 ? 136.551 115.053 73.589 1.00 18.06 175 GLN B CA 1
ATOM 5226 C C . GLN C 3 180 ? 135.183 115.623 73.240 1.00 18.06 175 GLN B C 1
ATOM 5227 O O . GLN C 3 180 ? 134.256 114.889 72.889 1.00 18.06 175 GLN B O 1
ATOM 5233 N N . GLN C 3 181 ? 135.063 116.944 73.344 1.00 17.14 176 GLN B N 1
ATOM 5234 C CA . GLN C 3 181 ? 133.805 117.613 73.031 1.00 17.14 176 GLN B CA 1
ATOM 5235 C C . GLN C 3 181 ? 133.659 117.722 71.518 1.00 17.14 176 GLN B C 1
ATOM 5236 O O . GLN C 3 181 ? 134.412 118.444 70.859 1.00 17.14 176 GLN B O 1
ATOM 5242 N N . THR C 3 182 ? 132.697 116.983 70.963 1.00 17.34 177 THR B N 1
ATOM 5243 C CA . THR C 3 182 ? 132.523 116.955 69.515 1.00 17.34 177 THR B CA 1
ATOM 5244 C C . THR C 3 182 ? 132.127 118.325 68.981 1.00 17.34 177 THR B C 1
ATOM 5245 O O . THR C 3 182 ? 132.660 118.782 67.963 1.00 17.34 177 THR B O 1
ATOM 5249 N N . THR C 3 183 ? 131.195 118.997 69.652 1.00 19.67 178 THR B N 1
ATOM 5250 C CA . THR C 3 183 ? 130.715 120.300 69.218 1.00 19.67 178 THR B CA 1
ATOM 5251 C C . THR C 3 183 ? 130.670 121.252 70.403 1.00 19.67 178 THR B C 1
ATOM 5252 O O . THR C 3 183 ? 130.434 120.840 71.540 1.00 19.67 178 THR B O 1
ATOM 5256 N N . THR C 3 184 ? 130.896 122.532 70.124 1.00 19.87 179 THR B N 1
ATOM 5257 C CA . THR C 3 184 ? 130.763 123.591 71.114 1.00 19.87 179 THR B CA 1
ATOM 5258 C C . THR C 3 184 ? 129.758 124.609 70.601 1.00 19.87 179 THR B C 1
ATOM 5259 O O . THR C 3 184 ? 129.920 125.150 69.502 1.00 19.87 179 THR B O 1
ATOM 5263 N N . PHE C 3 185 ? 128.723 124.865 71.394 1.00 22.00 180 PHE B N 1
ATOM 5264 C CA . PHE C 3 185 ? 127.647 125.781 71.041 1.00 22.00 180 PHE B CA 1
ATOM 5265 C C . PHE C 3 185 ? 127.827 127.049 71.866 1.00 22.00 180 PHE B C 1
ATOM 5266 O O . PHE C 3 185 ? 127.856 126.992 73.102 1.00 22.00 180 PHE B O 1
ATOM 5274 N N . THR C 3 186 ? 127.945 128.182 71.181 1.00 23.45 181 THR B N 1
ATOM 5275 C CA . THR C 3 186 ? 128.139 129.482 71.801 1.00 23.45 181 THR B CA 1
ATOM 5276 C C . THR C 3 186 ? 127.121 130.478 71.260 1.00 23.45 181 THR B C 1
ATOM 5277 O O . THR C 3 186 ? 126.436 130.225 70.265 1.00 23.45 181 THR B O 1
ATOM 5281 N N . GLY C 3 187 ? 127.032 131.621 71.934 1.00 27.42 182 GLY B N 1
ATOM 5282 C CA . GLY C 3 187 ? 126.094 132.659 71.553 1.00 27.42 182 GLY B CA 1
ATOM 5283 C C . GLY C 3 187 ? 125.460 133.334 72.751 1.00 27.42 182 GLY B C 1
ATOM 5284 O O . GLY C 3 187 ? 125.032 134.489 72.669 1.00 27.42 182 GLY B O 1
ATOM 5285 N N . HIS C 3 188 ? 125.392 132.621 73.870 1.00 24.13 183 HIS B N 1
ATOM 5286 C CA . HIS C 3 188 ? 124.898 133.201 75.106 1.00 24.13 183 HIS B CA 1
ATOM 5287 C C . HIS C 3 188 ? 125.894 134.222 75.648 1.00 24.13 183 HIS B C 1
ATOM 5288 O O . HIS C 3 188 ? 127.101 134.146 75.404 1.00 24.13 183 HIS B O 1
ATOM 5295 N N . THR C 3 189 ? 125.366 135.195 76.390 1.00 23.98 184 THR B N 1
ATOM 5296 C CA . THR C 3 189 ? 126.184 136.186 77.071 1.00 23.98 184 THR B CA 1
ATOM 5297 C C . THR C 3 189 ? 126.160 136.022 78.583 1.00 23.98 184 THR B C 1
ATOM 5298 O O . THR C 3 189 ? 126.903 136.724 79.279 1.00 23.98 184 THR B O 1
ATOM 5302 N N . GLY C 3 190 ? 125.333 135.117 79.109 1.00 21.84 185 GLY B N 1
ATOM 5303 C CA . GLY C 3 190 ? 125.277 134.854 80.531 1.00 21.84 185 GLY B CA 1
ATOM 5304 C C . GLY C 3 190 ? 125.349 133.363 80.811 1.00 21.84 185 GLY B C 1
ATOM 5305 O O . GLY C 3 190 ? 125.331 132.536 79.897 1.00 21.84 185 GLY B O 1
ATOM 5306 N N . ASP C 3 191 ? 125.431 133.044 82.098 1.00 19.17 186 ASP B N 1
ATOM 5307 C CA . ASP C 3 191 ? 125.573 131.660 82.536 1.00 19.17 186 ASP B CA 1
ATOM 5308 C C . ASP C 3 191 ? 124.377 130.847 82.055 1.00 19.17 186 ASP B C 1
ATOM 5309 O O . ASP C 3 191 ? 123.225 131.202 82.322 1.00 19.17 186 ASP B O 1
ATOM 5314 N N . VAL C 3 192 ? 124.648 129.755 81.342 1.00 18.26 187 VAL B N 1
ATOM 5315 C CA . VAL C 3 192 ? 123.597 128.863 80.864 1.00 18.26 187 VAL B CA 1
ATOM 5316 C C . VAL C 3 192 ? 123.216 127.930 82.006 1.00 18.26 187 VAL B C 1
ATOM 5317 O O . VAL C 3 192 ? 124.075 127.240 82.567 1.00 18.26 187 VAL B O 1
ATOM 5321 N N . MET C 3 193 ? 121.947 127.947 82.429 1.00 16.66 188 MET B N 1
ATOM 5322 C CA . MET C 3 193 ? 121.531 127.235 83.671 1.00 16.66 188 MET B CA 1
ATOM 5323 C C . MET C 3 193 ? 120.765 125.929 83.432 1.00 16.66 188 MET B C 1
ATOM 5324 O O . MET C 3 193 ? 120.715 125.135 84.393 1.00 16.66 188 MET B O 1
ATOM 5329 N N . SER C 3 194 ? 120.147 125.693 82.271 1.00 16.13 189 SER B N 1
ATOM 5330 C CA . SER C 3 194 ? 119.373 124.472 82.105 1.00 16.13 189 SER B CA 1
ATOM 5331 C C . SER C 3 194 ? 119.234 124.158 80.624 1.00 16.13 189 SER B C 1
ATOM 5332 O O . SER C 3 194 ? 119.111 125.067 79.800 1.00 16.13 189 SER B O 1
ATOM 5335 N N . LEU C 3 195 ? 119.261 122.868 80.300 1.00 14.80 190 LEU B N 1
ATOM 5336 C CA . LEU C 3 195 ? 119.042 122.395 78.942 1.00 14.80 190 LEU B CA 1
ATOM 5337 C C . LEU C 3 195 ? 118.048 121.248 78.984 1.00 14.80 190 LEU B C 1
ATOM 5338 O O . LEU C 3 195 ? 118.000 120.494 79.959 1.00 14.80 190 LEU B O 1
ATOM 5343 N N . SER C 3 196 ? 117.254 121.126 77.926 1.00 15.87 191 SER B N 1
ATOM 5344 C CA . SER C 3 196 ? 116.317 120.024 77.763 1.00 15.87 191 SER B CA 1
ATOM 5345 C C . SER C 3 196 ? 116.599 119.363 76.424 1.00 15.87 191 SER B C 1
ATOM 5346 O O . SER C 3 196 ? 116.874 120.051 75.437 1.00 15.87 191 SER B O 1
ATOM 5349 N N . LEU C 3 197 ? 116.560 118.035 76.398 1.00 15.92 192 LEU B N 1
ATOM 5350 C CA . LEU C 3 197 ? 116.759 117.301 75.158 1.00 15.92 192 LEU B CA 1
ATOM 5351 C C . LEU C 3 197 ? 115.419 117.014 74.497 1.00 15.92 192 LEU B C 1
ATOM 5352 O O . LEU C 3 197 ? 114.446 116.652 75.163 1.00 15.92 192 LEU B O 1
ATOM 5357 N N . ALA C 3 198 ? 115.374 117.177 73.180 1.00 22.00 193 ALA B N 1
ATOM 5358 C CA . ALA C 3 198 ? 114.158 116.904 72.443 1.00 22.00 193 ALA B CA 1
ATOM 5359 C C . ALA C 3 198 ? 113.848 115.410 72.477 1.00 22.00 193 ALA B C 1
ATOM 5360 O O . ALA C 3 198 ? 114.747 114.583 72.647 1.00 22.00 193 ALA B O 1
ATOM 5362 N N . PRO C 3 199 ? 112.575 115.037 72.325 1.00 26.70 194 PRO B N 1
ATOM 5363 C CA . PRO C 3 199 ? 112.233 113.604 72.345 1.00 26.70 194 PRO B CA 1
ATOM 5364 C C . PRO C 3 199 ? 113.003 112.787 71.322 1.00 26.70 194 PRO B C 1
ATOM 5365 O O . PRO C 3 199 ? 113.370 111.639 71.603 1.00 26.70 194 PRO B O 1
ATOM 5369 N N . ASP C 3 200 ? 113.261 113.346 70.138 1.00 26.77 195 ASP B N 1
ATOM 5370 C CA . ASP C 3 200 ? 114.017 112.638 69.113 1.00 26.77 195 ASP B CA 1
ATOM 5371 C C . ASP C 3 200 ? 115.523 112.818 69.257 1.00 26.77 195 ASP B C 1
ATOM 5372 O O . ASP C 3 200 ? 116.274 112.265 68.447 1.00 26.77 195 ASP B O 1
ATOM 5377 N N . THR C 3 201 ? 115.979 113.571 70.259 1.00 23.56 196 THR B N 1
ATOM 5378 C CA . THR C 3 201 ? 117.408 113.742 70.523 1.00 23.56 196 THR B CA 1
ATOM 5379 C C . THR C 3 201 ? 118.132 114.324 69.311 1.00 23.56 196 THR B C 1
ATOM 5380 O O . THR C 3 201 ? 119.273 113.965 69.015 1.00 23.56 196 THR B O 1
ATOM 5384 N N . ARG C 3 202 ? 117.464 115.238 68.605 1.00 29.19 197 ARG B N 1
ATOM 5385 C CA . ARG C 3 202 ? 118.037 115.889 67.437 1.00 29.19 197 ARG B CA 1
ATOM 5386 C C . ARG C 3 202 ? 118.276 117.379 67.635 1.00 29.19 197 ARG B C 1
ATOM 5387 O O . ARG C 3 202 ? 119.029 117.973 66.855 1.00 29.19 197 ARG B O 1
ATOM 5395 N N . LEU C 3 203 ? 117.673 117.994 68.649 1.00 26.53 198 LEU B N 1
ATOM 5396 C CA . LEU C 3 203 ? 117.893 119.400 68.956 1.00 26.53 198 LEU B CA 1
ATOM 5397 C C . LEU C 3 203 ? 117.956 119.549 70.468 1.00 26.53 198 LEU B C 1
ATOM 5398 O O . LEU C 3 203 ? 117.916 118.565 71.209 1.00 26.53 198 LEU B O 1
ATOM 5403 N N . PHE C 3 204 ? 118.059 120.794 70.926 1.00 21.11 199 PHE B N 1
ATOM 5404 C CA . PHE C 3 204 ? 117.839 121.068 72.340 1.00 21.11 199 PHE B CA 1
ATOM 5405 C C . PHE C 3 204 ? 117.598 122.558 72.520 1.00 21.11 199 PHE B C 1
ATOM 5406 O O . PHE C 3 204 ? 117.833 123.355 71.612 1.00 21.11 199 PHE B O 1
ATOM 5414 N N . VAL C 3 205 ? 117.086 122.918 73.693 1.00 20.20 200 VAL B N 1
ATOM 5415 C CA . VAL C 3 205 ? 116.831 124.306 74.056 1.00 20.20 200 VAL B CA 1
ATOM 5416 C C . VAL C 3 205 ? 117.505 124.573 75.390 1.00 20.20 200 VAL B C 1
ATOM 5417 O O . VAL C 3 205 ? 117.518 123.708 76.273 1.00 20.20 200 VAL B O 1
ATOM 5421 N N . SER C 3 206 ? 118.073 125.766 75.533 1.00 20.26 201 SER B N 1
ATOM 5422 C CA . SER C 3 206 ? 118.795 126.131 76.742 1.00 20.26 201 SER B CA 1
ATOM 5423 C C . SER C 3 206 ? 118.558 127.597 77.074 1.00 20.26 201 SER B C 1
ATOM 5424 O O . SER C 3 206 ? 118.542 128.450 76.182 1.00 20.26 201 SER B O 1
ATOM 5427 N N . GLY C 3 207 ? 118.369 127.877 78.362 1.00 18.91 202 GLY B N 1
ATOM 5428 C CA . GLY C 3 207 ? 118.190 129.229 78.856 1.00 18.91 202 GLY B CA 1
ATOM 5429 C C . GLY C 3 207 ? 119.400 129.666 79.659 1.00 18.91 202 GLY B C 1
ATOM 5430 O O . GLY C 3 207 ? 120.051 128.848 80.318 1.00 18.91 202 GLY B O 1
ATOM 5431 N N . ALA C 3 208 ? 119.701 130.962 79.609 1.00 20.21 203 ALA B N 1
ATOM 5432 C CA . ALA C 3 208 ? 120.904 131.485 80.237 1.00 20.21 203 ALA B CA 1
ATOM 5433 C C . ALA C 3 208 ? 120.563 132.644 81.161 1.00 20.21 203 ALA B C 1
ATOM 5434 O O . ALA C 3 208 ? 119.432 133.137 81.197 1.00 20.21 203 ALA B O 1
ATOM 5436 N N . CYS C 3 209 ? 121.573 133.073 81.919 1.00 22.43 204 CYS B N 1
ATOM 5437 C CA . CYS C 3 209 ? 121.435 134.203 82.827 1.00 22.43 204 CYS B CA 1
ATOM 5438 C C . CYS C 3 209 ? 121.337 135.532 82.098 1.00 22.43 204 CYS B C 1
ATOM 5439 O O . CYS C 3 209 ? 121.077 136.552 82.744 1.00 22.43 204 CYS B O 1
ATOM 5442 N N . ASP C 3 210 ? 121.537 135.548 80.783 1.00 22.55 205 ASP B N 1
ATOM 5443 C CA . ASP C 3 210 ? 121.283 136.726 79.969 1.00 22.55 205 ASP B CA 1
ATOM 5444 C C . ASP C 3 210 ? 119.794 136.970 79.750 1.00 22.55 205 ASP B C 1
ATOM 5445 O O . ASP C 3 210 ? 119.430 137.801 78.912 1.00 22.55 205 ASP B O 1
ATOM 5450 N N . ALA C 3 211 ? 118.930 136.261 80.480 1.00 23.35 206 ALA B N 1
ATOM 5451 C CA . ALA C 3 211 ? 117.482 136.425 80.380 1.00 23.35 206 ALA B CA 1
ATOM 5452 C C . ALA C 3 211 ? 116.968 136.041 78.998 1.00 23.35 206 ALA B C 1
ATOM 5453 O O . ALA C 3 211 ? 115.964 136.578 78.527 1.00 23.35 206 ALA B O 1
ATOM 5455 N N . SER C 3 212 ? 117.650 135.109 78.338 1.00 24.34 207 SER B N 1
ATOM 5456 C CA . SER C 3 212 ? 117.263 134.655 77.013 1.00 24.34 207 SER B CA 1
ATOM 5457 C C . SER C 3 212 ? 117.396 133.142 76.921 1.00 24.34 207 SER B C 1
ATOM 5458 O O . SER C 3 212 ? 118.261 132.533 77.562 1.00 24.34 207 SER B O 1
ATOM 5461 N N . ALA C 3 213 ? 116.528 132.545 76.108 1.00 25.99 208 ALA B N 1
ATOM 5462 C CA . ALA C 3 213 ? 116.596 131.130 75.788 1.00 25.99 208 ALA B CA 1
ATOM 5463 C C . ALA C 3 213 ? 116.970 130.986 74.322 1.00 25.99 208 ALA B C 1
ATOM 5464 O O . ALA C 3 213 ? 116.981 131.961 73.569 1.00 25.99 208 ALA B O 1
ATOM 5466 N N . LYS C 3 214 ? 117.292 129.765 73.910 1.00 28.29 209 LYS B N 1
ATOM 5467 C CA . LYS C 3 214 ? 117.591 129.551 72.503 1.00 28.29 209 LYS B CA 1
ATOM 5468 C C . LYS C 3 214 ? 117.604 128.069 72.168 1.00 28.29 209 LYS B C 1
ATOM 5469 O O . LYS C 3 214 ? 117.937 127.220 73.001 1.00 28.29 209 LYS B O 1
ATOM 5475 N N . LEU C 3 215 ? 117.248 127.784 70.919 1.00 30.08 210 LEU B N 1
ATOM 5476 C CA . LEU C 3 215 ? 117.214 126.436 70.374 1.00 30.08 210 LEU B CA 1
ATOM 5477 C C . LEU C 3 215 ? 118.479 126.208 69.559 1.00 30.08 210 LEU B C 1
ATOM 5478 O O . LEU C 3 215 ? 118.740 126.935 68.591 1.00 30.08 210 LEU B O 1
ATOM 5483 N N . TRP C 3 216 ? 119.247 125.195 69.952 1.00 27.20 211 TRP B N 1
ATOM 5484 C CA . TRP C 3 216 ? 120.504 124.833 69.319 1.00 27.20 211 TRP B CA 1
ATOM 5485 C C . TRP C 3 216 ? 120.382 123.449 68.693 1.00 27.20 211 TRP B C 1
ATOM 5486 O O . TRP C 3 216 ? 119.897 122.506 69.334 1.00 27.20 211 TRP B O 1
ATOM 5497 N N . ASP C 3 217 ? 120.818 123.339 67.438 1.00 32.56 212 ASP B N 1
ATOM 5498 C CA . ASP C 3 217 ? 120.819 122.074 66.713 1.00 32.56 212 ASP B CA 1
ATOM 5499 C C . ASP C 3 217 ? 122.068 121.279 67.076 1.00 32.56 212 ASP B C 1
ATOM 5500 O O . ASP C 3 217 ? 123.185 121.806 67.021 1.00 32.56 212 ASP B O 1
ATOM 5505 N N . VAL C 3 218 ? 121.881 120.009 67.440 1.00 25.92 213 VAL B N 1
ATOM 5506 C CA . VAL C 3 218 ? 122.994 119.198 67.920 1.00 25.92 213 VAL B CA 1
ATOM 5507 C C . VAL C 3 218 ? 123.919 118.761 66.793 1.00 25.92 213 VAL B C 1
ATOM 5508 O O . VAL C 3 218 ? 125.106 118.517 67.034 1.00 25.92 213 VAL B O 1
ATOM 5512 N N . ARG C 3 219 ? 123.413 118.652 65.565 1.00 32.90 214 ARG B N 1
ATOM 5513 C CA . ARG C 3 219 ? 124.211 118.134 64.460 1.00 32.90 214 ARG B CA 1
ATOM 5514 C C . ARG C 3 219 ? 125.140 119.190 63.868 1.00 32.90 214 ARG B C 1
ATOM 5515 O O . ARG C 3 219 ? 126.358 118.995 63.827 1.00 32.90 214 ARG B O 1
ATOM 5523 N N . GLU C 3 220 ? 124.585 120.312 63.413 1.00 39.50 215 GLU B N 1
ATOM 5524 C CA . GLU C 3 220 ? 125.365 121.330 62.723 1.00 39.50 215 GLU B CA 1
ATOM 5525 C C . GLU C 3 220 ? 126.124 122.252 63.668 1.00 39.50 215 GLU B C 1
ATOM 5526 O O . GLU C 3 220 ? 126.996 122.997 63.209 1.00 39.50 215 GLU B O 1
ATOM 5532 N N . GLY C 3 221 ? 125.823 122.224 64.963 1.00 34.24 216 GLY B N 1
ATOM 5533 C CA . GLY C 3 221 ? 126.487 123.120 65.890 1.00 34.24 216 GLY B CA 1
ATOM 5534 C C . GLY C 3 221 ? 126.169 124.580 65.673 1.00 34.24 216 GLY B C 1
ATOM 5535 O O . GLY C 3 221 ? 126.843 125.444 66.239 1.00 34.24 216 GLY B O 1
ATOM 5536 N N . MET C 3 222 ? 125.154 124.881 64.870 1.00 41.96 217 MET B N 1
ATOM 5537 C CA . MET C 3 222 ? 124.759 126.248 64.570 1.00 41.96 217 MET B CA 1
ATOM 5538 C C . MET C 3 222 ? 123.653 126.691 65.517 1.00 41.96 217 MET B C 1
ATOM 5539 O O . MET C 3 222 ? 122.911 125.869 66.063 1.00 41.96 217 MET B O 1
ATOM 5544 N N . CYS C 3 223 ? 123.548 128.003 65.709 1.00 41.85 218 CYS B N 1
ATOM 5545 C CA . CYS C 3 223 ? 122.518 128.572 66.575 1.00 41.85 218 CYS B CA 1
ATOM 5546 C C . CYS C 3 223 ? 121.230 128.688 65.773 1.00 41.85 218 CYS B C 1
ATOM 5547 O O . CYS C 3 223 ? 121.050 129.626 64.993 1.00 41.85 218 CYS B O 1
ATOM 5550 N N . ARG C 3 224 ? 120.322 127.727 65.961 1.00 38.80 219 ARG B N 1
ATOM 5551 C CA . ARG C 3 224 ? 119.117 127.693 65.140 1.00 38.80 219 ARG B CA 1
ATOM 5552 C C . ARG C 3 224 ? 118.186 128.856 65.457 1.00 38.80 219 ARG B C 1
ATOM 5553 O O . ARG C 3 224 ? 117.744 129.563 64.544 1.00 38.80 219 ARG B O 1
ATOM 5561 N N . GLN C 3 225 ? 117.880 129.082 66.733 1.00 40.79 220 GLN B N 1
ATOM 5562 C CA . GLN C 3 225 ? 116.922 130.123 67.084 1.00 40.79 220 GLN B CA 1
ATOM 5563 C C . GLN C 3 225 ? 117.243 130.684 68.460 1.00 40.79 220 GLN B C 1
ATOM 5564 O O . GLN C 3 225 ? 117.911 130.048 69.275 1.00 40.79 220 GLN B O 1
ATOM 5570 N N . THR C 3 226 ? 116.718 131.881 68.719 1.00 41.07 221 THR B N 1
ATOM 5571 C CA . THR C 3 226 ? 116.856 132.533 70.015 1.00 41.07 221 THR B CA 1
ATOM 5572 C C . THR C 3 226 ? 115.516 133.147 70.394 1.00 41.07 221 THR B C 1
ATOM 5573 O O . THR C 3 226 ? 114.811 133.678 69.532 1.00 41.07 221 THR B O 1
ATOM 5577 N N . PHE C 3 227 ? 115.168 133.062 71.675 1.00 34.40 222 PHE B N 1
ATOM 5578 C CA . PHE C 3 227 ? 113.918 133.578 72.203 1.00 34.40 222 PHE B CA 1
ATOM 5579 C C . PHE C 3 227 ? 114.202 134.531 73.355 1.00 34.40 222 PHE B C 1
ATOM 5580 O O . PHE C 3 227 ? 115.050 134.272 74.219 1.00 34.40 222 PHE B O 1
ATOM 5588 N N . THR C 3 228 ? 113.451 135.632 73.368 1.00 40.82 223 THR B N 1
ATOM 5589 C CA . THR C 3 228 ? 113.613 136.679 74.369 1.00 40.82 223 THR B CA 1
ATOM 5590 C C . THR C 3 228 ? 112.246 137.161 74.835 1.00 40.82 223 THR B C 1
ATOM 5591 O O . THR C 3 228 ? 111.230 136.508 74.576 1.00 40.82 223 THR B O 1
ATOM 5595 N N . GLY C 3 229 ? 112.210 138.298 75.524 1.00 37.43 224 GLY B N 1
ATOM 5596 C CA . GLY C 3 229 ? 110.990 138.734 76.172 1.00 37.43 224 GLY B CA 1
ATOM 5597 C C . GLY C 3 229 ? 110.939 138.376 77.636 1.00 37.43 224 GLY B C 1
ATOM 5598 O O . GLY C 3 229 ? 109.935 137.832 78.102 1.00 37.43 224 GLY B O 1
ATOM 5599 N N . HIS C 3 230 ? 112.005 138.661 78.376 1.00 27.96 225 HIS B N 1
ATOM 5600 C CA . HIS C 3 230 ? 112.173 138.178 79.737 1.00 27.96 225 HIS B CA 1
ATOM 5601 C C . HIS C 3 230 ? 112.927 139.221 80.550 1.00 27.96 225 HIS B C 1
ATOM 5602 O O . HIS C 3 230 ? 113.700 140.007 79.992 1.00 27.96 225 HIS B O 1
ATOM 5609 N N . GLU C 3 231 ? 112.707 139.224 81.865 1.00 26.66 226 GLU B N 1
ATOM 5610 C CA . GLU C 3 231 ? 113.311 140.231 82.730 1.00 26.66 226 GLU B CA 1
ATOM 5611 C C . GLU C 3 231 ? 114.555 139.734 83.453 1.00 26.66 226 GLU B C 1
ATOM 5612 O O . GLU C 3 231 ? 115.562 140.450 83.492 1.00 26.66 226 GLU B O 1
ATOM 5618 N N . SER C 3 232 ? 114.516 138.535 84.020 1.00 22.70 227 SER B N 1
ATOM 5619 C CA . SER C 3 232 ? 115.601 138.004 84.834 1.00 22.70 227 SER B CA 1
ATOM 5620 C C . SER C 3 232 ? 116.179 136.752 84.182 1.00 22.70 227 SER B C 1
ATOM 5621 O O . SER C 3 232 ? 115.839 136.391 83.053 1.00 22.70 227 SER B O 1
ATOM 5624 N N . ASP C 3 233 ? 117.071 136.092 84.913 1.00 21.51 228 ASP B N 1
ATOM 5625 C CA . ASP C 3 233 ? 117.730 134.900 84.401 1.00 21.51 228 ASP B CA 1
ATOM 5626 C C . ASP C 3 233 ? 116.766 133.721 84.350 1.00 21.51 228 ASP B C 1
ATOM 5627 O O . ASP C 3 233 ? 115.700 133.729 84.970 1.00 21.51 228 ASP B O 1
ATOM 5632 N N . ILE C 3 234 ? 117.155 132.699 83.593 1.00 18.67 229 ILE B N 1
ATOM 5633 C CA . ILE C 3 234 ? 116.393 131.461 83.488 1.00 18.67 229 ILE B CA 1
ATOM 5634 C C . ILE C 3 234 ? 117.149 130.366 84.226 1.00 18.67 229 ILE B C 1
ATOM 5635 O O . ILE C 3 234 ? 118.333 130.132 83.963 1.00 18.67 229 ILE B O 1
ATOM 5640 N N . ASN C 3 235 ? 116.466 129.699 85.157 1.00 17.26 230 ASN B N 1
ATOM 5641 C CA . ASN C 3 235 ? 117.063 128.637 85.952 1.00 17.26 230 ASN B CA 1
ATOM 5642 C C . ASN C 3 235 ? 116.550 127.250 85.596 1.00 17.26 230 ASN B C 1
ATOM 5643 O O . ASN C 3 235 ? 117.100 126.261 86.092 1.00 17.26 230 ASN B O 1
ATOM 5648 N N . ALA C 3 236 ? 115.519 127.145 84.760 1.00 14.62 231 ALA B N 1
ATOM 5649 C CA . ALA C 3 236 ? 114.924 125.858 84.437 1.00 14.62 231 ALA B CA 1
ATOM 5650 C C . ALA C 3 236 ? 114.300 125.922 83.052 1.00 14.62 231 ALA B C 1
ATOM 5651 O O . ALA C 3 236 ? 113.729 126.946 82.670 1.00 14.62 231 ALA B O 1
ATOM 5653 N N . ILE C 3 237 ? 114.411 124.822 82.309 1.00 17.18 232 ILE B N 1
ATOM 5654 C CA . ILE C 3 237 ? 113.854 124.724 80.965 1.00 17.18 232 ILE B CA 1
ATOM 5655 C C . ILE C 3 237 ? 113.496 123.271 80.694 1.00 17.18 232 ILE B C 1
ATOM 5656 O O . ILE C 3 237 ? 114.159 122.349 81.178 1.00 17.18 232 ILE B O 1
ATOM 5661 N N . CYS C 3 238 ? 112.432 123.071 79.919 1.00 17.88 233 CYS B N 1
ATOM 5662 C CA . CYS C 3 238 ? 111.962 121.734 79.588 1.00 17.88 233 CYS B CA 1
ATOM 5663 C C . CYS C 3 238 ? 111.147 121.796 78.304 1.00 17.88 233 CYS B C 1
ATOM 5664 O O . CYS C 3 238 ? 110.484 122.795 78.017 1.00 17.88 233 CYS B O 1
ATOM 5667 N N . PHE C 3 239 ? 111.204 120.713 77.531 1.00 19.23 234 PHE B N 1
ATOM 5668 C CA . PHE C 3 239 ? 110.420 120.578 76.310 1.00 19.23 234 PHE B CA 1
ATOM 5669 C C . PHE C 3 239 ? 109.005 120.108 76.603 1.00 19.23 234 PHE B C 1
ATOM 5670 O O . PHE C 3 239 ? 108.763 119.376 77.567 1.00 19.23 234 PHE B O 1
ATOM 5678 N N . PHE C 3 240 ? 108.076 120.536 75.755 1.00 28.43 235 PHE B N 1
ATOM 5679 C CA . PHE C 3 240 ? 106.800 119.859 75.640 1.00 28.43 235 PHE B CA 1
ATOM 5680 C C . PHE C 3 240 ? 107.049 118.429 75.161 1.00 28.43 235 PHE B C 1
ATOM 5681 O O . PHE C 3 240 ? 108.024 118.172 74.450 1.00 28.43 235 PHE B O 1
ATOM 5689 N N . PRO C 3 241 ? 106.193 117.471 75.534 1.00 28.67 236 PRO B N 1
ATOM 5690 C CA . PRO C 3 241 ? 106.513 116.067 75.239 1.00 28.67 236 PRO B CA 1
ATOM 5691 C C . PRO C 3 241 ? 106.689 115.786 73.754 1.00 28.67 236 PRO B C 1
ATOM 5692 O O . PRO C 3 241 ? 107.328 114.795 73.387 1.00 28.67 236 PRO B O 1
ATOM 5696 N N . ASN C 3 242 ? 106.138 116.636 72.890 1.00 32.36 237 ASN B N 1
ATOM 5697 C CA . ASN C 3 242 ? 106.298 116.473 71.450 1.00 32.36 237 ASN B CA 1
ATOM 5698 C C . ASN C 3 242 ? 107.511 117.210 70.898 1.00 32.36 237 ASN B C 1
ATOM 5699 O O . ASN C 3 242 ? 107.751 117.154 69.688 1.00 32.36 237 ASN B O 1
ATOM 5704 N N . GLY C 3 243 ? 108.274 117.894 71.743 1.00 28.59 238 GLY B N 1
ATOM 5705 C CA . GLY C 3 243 ? 109.434 118.628 71.264 1.00 28.59 238 GLY B CA 1
ATOM 5706 C C . GLY C 3 243 ? 109.083 119.764 70.329 1.00 28.59 238 GLY B C 1
ATOM 5707 O O . GLY C 3 243 ? 109.919 120.178 69.516 1.00 28.59 238 GLY B O 1
ATOM 5708 N N . ASN C 3 244 ? 107.859 120.284 70.427 1.00 34.60 239 ASN B N 1
ATOM 5709 C CA . ASN C 3 244 ? 107.415 121.397 69.602 1.00 34.60 239 ASN B CA 1
ATOM 5710 C C . ASN C 3 244 ? 107.272 122.693 70.386 1.00 34.60 239 ASN B C 1
ATOM 5711 O O . ASN C 3 244 ? 106.758 123.675 69.841 1.00 34.60 239 ASN B O 1
ATOM 5716 N N . ALA C 3 245 ? 107.710 122.725 71.638 1.00 29.74 240 ALA B N 1
ATOM 5717 C CA . ALA C 3 245 ? 107.629 123.914 72.479 1.00 29.74 240 ALA B CA 1
ATOM 5718 C C . ALA C 3 245 ? 108.487 123.654 73.709 1.00 29.74 240 ALA B C 1
ATOM 5719 O O . ALA C 3 245 ? 109.066 122.575 73.866 1.00 29.74 240 ALA B O 1
ATOM 5721 N N . PHE C 3 246 ? 108.573 124.653 74.582 1.00 24.31 241 PHE B N 1
ATOM 5722 C CA . PHE C 3 246 ? 109.328 124.470 75.814 1.00 24.31 241 PHE B CA 1
ATOM 5723 C C . PHE C 3 246 ? 108.949 125.553 76.811 1.00 24.31 241 PHE B C 1
ATOM 5724 O O . PHE C 3 246 ? 108.621 126.679 76.432 1.00 24.31 241 PHE B O 1
ATOM 5732 N N . ALA C 3 247 ? 109.026 125.204 78.092 1.00 18.41 242 ALA B N 1
ATOM 5733 C CA . ALA C 3 247 ? 108.706 126.113 79.181 1.00 18.41 242 ALA B CA 1
ATOM 5734 C C . ALA C 3 247 ? 109.967 126.435 79.969 1.00 18.41 242 ALA B C 1
ATOM 5735 O O . ALA C 3 247 ? 110.826 125.571 80.168 1.00 18.41 242 ALA B O 1
ATOM 5737 N N . THR C 3 248 ? 110.065 127.683 80.411 1.00 19.99 243 THR B N 1
ATOM 5738 C CA . THR C 3 248 ? 111.206 128.193 81.151 1.00 19.99 243 THR B CA 1
ATOM 5739 C C . THR C 3 248 ? 110.742 128.766 82.482 1.00 19.99 243 THR B C 1
ATOM 5740 O O . THR C 3 248 ? 109.663 129.353 82.584 1.00 19.99 243 THR B O 1
ATOM 5744 N N . GLY C 3 249 ? 111.584 128.599 83.499 1.00 16.64 244 GLY B N 1
ATOM 5745 C CA . GLY C 3 249 ? 111.342 129.165 84.811 1.00 16.64 244 GLY B CA 1
ATOM 5746 C C . GLY C 3 249 ? 112.469 130.096 85.205 1.00 16.64 244 GLY B C 1
ATOM 5747 O O . GLY C 3 249 ? 113.613 129.882 84.798 1.00 16.64 244 GLY B O 1
ATOM 5748 N N . SER C 3 250 ? 112.175 131.123 85.994 1.00 19.24 245 SER B N 1
ATOM 5749 C CA . SER C 3 250 ? 113.111 132.216 86.207 1.00 19.24 245 SER B CA 1
ATOM 5750 C C . SER C 3 250 ? 113.009 132.784 87.616 1.00 19.24 245 SER B C 1
ATOM 5751 O O . SER C 3 250 ? 112.058 132.528 88.358 1.00 19.24 245 SER B O 1
ATOM 5754 N N . ASP C 3 251 ? 114.020 133.580 87.967 1.00 17.97 246 ASP B N 1
ATOM 5755 C CA . ASP C 3 251 ? 113.999 134.393 89.176 1.00 17.97 246 ASP B CA 1
ATOM 5756 C C . ASP C 3 251 ? 112.982 135.521 89.097 1.00 17.97 246 ASP B C 1
ATOM 5757 O O . ASP C 3 251 ? 112.701 136.156 90.119 1.00 17.97 246 ASP B O 1
ATOM 5762 N N . ASP C 3 252 ? 112.426 135.777 87.913 1.00 20.50 247 ASP B N 1
ATOM 5763 C CA . ASP C 3 252 ? 111.364 136.757 87.742 1.00 20.50 247 ASP B CA 1
ATOM 5764 C C . ASP C 3 252 ? 110.117 136.396 88.539 1.00 20.50 247 ASP B C 1
ATOM 5765 O O . ASP C 3 252 ? 109.280 137.272 88.776 1.00 20.50 247 ASP B O 1
ATOM 5770 N N . ALA C 3 253 ? 109.990 135.142 88.974 1.00 17.84 248 ALA B N 1
ATOM 5771 C CA . ALA C 3 253 ? 108.781 134.590 89.575 1.00 17.84 248 ALA B CA 1
ATOM 5772 C C . ALA C 3 253 ? 107.726 134.285 88.524 1.00 17.84 248 ALA B C 1
ATOM 5773 O O . ALA C 3 253 ? 106.532 134.229 88.835 1.00 17.84 248 ALA B O 1
ATOM 5775 N N . THR C 3 254 ? 108.149 134.086 87.279 1.00 19.57 249 THR B N 1
ATOM 5776 C CA . THR C 3 254 ? 107.259 133.781 86.173 1.00 19.57 249 THR B CA 1
ATOM 5777 C C . THR C 3 254 ? 107.802 132.584 85.408 1.00 19.57 249 THR B C 1
ATOM 5778 O O . THR C 3 254 ? 109.012 132.344 85.375 1.00 19.57 249 THR B O 1
ATOM 5782 N N . CYS C 3 255 ? 106.892 131.826 84.807 1.00 20.22 250 CYS B N 1
ATOM 5783 C CA . CYS C 3 255 ? 107.240 130.749 83.895 1.00 20.22 250 CYS B CA 1
ATOM 5784 C C . CYS C 3 255 ? 106.624 131.047 82.537 1.00 20.22 250 CYS B C 1
ATOM 5785 O O . CYS C 3 255 ? 105.472 131.482 82.448 1.00 20.22 250 CYS B O 1
ATOM 5788 N N . ARG C 3 256 ? 107.404 130.825 81.484 1.00 26.53 251 ARG B N 1
ATOM 5789 C CA . ARG C 3 256 ? 107.048 131.252 80.135 1.00 26.53 251 ARG B CA 1
ATOM 5790 C C . ARG C 3 256 ? 107.106 130.061 79.191 1.00 26.53 251 ARG B C 1
ATOM 5791 O O . ARG C 3 256 ? 108.099 129.330 79.171 1.00 26.53 251 ARG B O 1
ATOM 5799 N N . LEU C 3 257 ? 106.052 129.880 78.402 1.00 30.37 252 LEU B N 1
ATOM 5800 C CA . LEU C 3 257 ? 105.999 128.826 77.399 1.00 30.37 252 LEU B CA 1
ATOM 5801 C C . LEU C 3 257 ? 106.204 129.437 76.019 1.00 30.37 252 LEU B C 1
ATOM 5802 O O . LEU C 3 257 ? 105.436 130.317 75.604 1.00 30.37 252 LEU B O 1
ATOM 5807 N N . PHE C 3 258 ? 107.243 128.963 75.323 1.00 30.28 253 PHE B N 1
ATOM 5808 C CA . PHE C 3 258 ? 107.612 129.396 73.984 1.00 30.28 253 PHE B CA 1
ATOM 5809 C C . PHE C 3 258 ? 107.401 128.260 72.992 1.00 30.28 253 PHE B C 1
ATOM 5810 O O . PHE C 3 258 ? 107.447 127.079 73.354 1.00 30.28 253 PHE B O 1
ATOM 5818 N N . ASP C 3 259 ? 107.198 128.634 71.732 1.00 41.35 254 ASP B N 1
ATOM 5819 C CA . ASP C 3 259 ? 107.168 127.708 70.610 1.00 41.35 254 ASP B CA 1
ATOM 5820 C C . ASP C 3 259 ? 108.363 127.974 69.703 1.00 41.35 254 ASP B C 1
ATOM 5821 O O . ASP C 3 259 ? 108.713 129.127 69.435 1.00 41.35 254 ASP B O 1
ATOM 5826 N N . LEU C 3 260 ? 108.989 126.898 69.226 1.00 37.56 255 LEU B N 1
ATOM 5827 C CA . LEU C 3 260 ? 110.189 127.004 68.408 1.00 37.56 255 LEU B CA 1
ATOM 5828 C C . LEU C 3 260 ? 109.870 127.251 66.938 1.00 37.56 255 LEU B C 1
ATOM 5829 O O . LEU C 3 260 ? 110.790 127.417 66.130 1.00 37.56 255 LEU B O 1
ATOM 5834 N N . ARG C 3 261 ? 108.590 127.282 66.575 1.00 49.67 256 ARG B N 1
ATOM 5835 C CA . ARG C 3 261 ? 108.181 127.546 65.200 1.00 49.67 256 ARG B CA 1
ATOM 5836 C C . ARG C 3 261 ? 107.665 128.969 65.039 1.00 49.67 256 ARG B C 1
ATOM 5837 O O . ARG C 3 261 ? 108.048 129.653 64.084 1.00 49.67 256 ARG B O 1
ATOM 5845 N N . ALA C 3 262 ? 106.807 129.438 65.947 1.00 54.31 257 ALA B N 1
ATOM 5846 C CA . ALA C 3 262 ? 106.357 130.823 65.889 1.00 54.31 257 ALA B CA 1
ATOM 5847 C C . ALA C 3 262 ? 107.479 131.794 66.226 1.00 54.31 257 ALA B C 1
ATOM 5848 O O . ALA C 3 262 ? 107.420 132.968 65.843 1.00 54.31 257 ALA B O 1
ATOM 5850 N N . ASP C 3 263 ? 108.502 131.331 66.943 1.00 56.07 258 ASP B N 1
ATOM 5851 C CA . ASP C 3 263 ? 109.636 132.127 67.397 1.00 56.07 258 ASP B CA 1
ATOM 5852 C C . ASP C 3 263 ? 109.229 133.184 68.413 1.00 56.07 258 ASP B C 1
ATOM 5853 O O . ASP C 3 263 ? 110.048 134.050 68.745 1.00 56.07 258 ASP B O 1
ATOM 5858 N N . GLN C 3 264 ? 108.000 133.146 68.921 1.00 55.45 259 GLN B N 1
ATOM 5859 C CA . GLN C 3 264 ? 107.501 134.127 69.870 1.00 55.45 259 GLN B CA 1
ATOM 5860 C C . GLN C 3 264 ? 107.017 133.424 71.130 1.00 55.45 259 GLN B C 1
ATOM 5861 O O . GLN C 3 264 ? 106.598 132.263 71.100 1.00 55.45 259 GLN B O 1
ATOM 5867 N N . GLU C 3 265 ? 107.083 134.143 72.246 1.00 39.07 260 GLU B N 1
ATOM 5868 C CA . GLU C 3 265 ? 106.561 133.620 73.499 1.00 39.07 260 GLU B CA 1
ATOM 5869 C C . GLU C 3 265 ? 105.061 133.385 73.381 1.00 39.07 260 GLU B C 1
ATOM 5870 O O . GLU C 3 265 ? 104.318 134.241 72.893 1.00 39.07 260 GLU B O 1
ATOM 5876 N N . LEU C 3 266 ? 104.615 132.214 73.833 1.00 40.89 261 LEU B N 1
ATOM 5877 C CA . LEU C 3 266 ? 103.205 131.861 73.729 1.00 40.89 261 LEU B CA 1
ATOM 5878 C C . LEU C 3 266 ? 102.423 132.232 74.981 1.00 40.89 261 LEU B C 1
ATOM 5879 O O . LEU C 3 266 ? 101.359 132.851 74.884 1.00 40.89 261 LEU B O 1
ATOM 5884 N N . MET C 3 267 ? 102.921 131.862 76.160 1.00 35.35 262 MET B N 1
ATOM 5885 C CA . MET C 3 267 ? 102.118 132.038 77.364 1.00 35.35 262 MET B CA 1
ATOM 5886 C C . MET C 3 267 ? 103.001 132.390 78.552 1.00 35.35 262 MET B C 1
ATOM 5887 O O . MET C 3 267 ? 104.179 132.035 78.606 1.00 35.35 262 MET B O 1
ATOM 5892 N N . THR C 3 268 ? 102.402 133.092 79.513 1.00 27.88 263 THR B N 1
ATOM 5893 C CA . THR C 3 268 ? 103.043 133.451 80.768 1.00 27.88 263 THR B CA 1
ATOM 5894 C C . THR C 3 268 ? 102.364 132.722 81.921 1.00 27.88 263 THR B C 1
ATOM 5895 O O . THR C 3 268 ? 101.140 132.563 81.942 1.00 27.88 263 THR B O 1
ATOM 5899 N N . TYR C 3 269 ? 103.173 132.280 82.886 1.00 22.52 264 TYR B N 1
ATOM 5900 C CA . TYR C 3 269 ? 102.697 131.513 84.036 1.00 22.52 264 TYR B CA 1
ATOM 5901 C C . TYR C 3 269 ? 103.144 132.241 85.306 1.00 22.52 264 TYR B C 1
ATOM 5902 O O . TYR C 3 269 ? 104.195 131.944 85.877 1.00 22.52 264 TYR B O 1
ATOM 5911 N N . SER C 3 270 ? 102.330 133.196 85.752 1.00 21.25 265 SER B N 1
ATOM 5912 C CA . SER C 3 270 ? 102.657 134.023 86.903 1.00 21.25 265 SER B CA 1
ATOM 5913 C C . SER C 3 270 ? 101.400 134.325 87.704 1.00 21.25 265 SER B C 1
ATOM 5914 O O . SER C 3 270 ? 100.286 134.316 87.174 1.00 21.25 265 SER B O 1
ATOM 5917 N N . HIS C 3 271 ? 101.595 134.589 88.993 1.00 22.08 266 HIS B N 1
ATOM 5918 C CA . HIS C 3 271 ? 100.529 135.006 89.891 1.00 22.08 266 HIS B CA 1
ATOM 5919 C C . HIS C 3 271 ? 101.057 136.097 90.811 1.00 22.08 266 HIS B C 1
ATOM 5920 O O . HIS C 3 271 ? 102.253 136.138 91.116 1.00 22.08 266 HIS B O 1
ATOM 5927 N N . ASP C 3 272 ? 100.158 136.980 91.252 1.00 25.93 267 ASP B N 1
ATOM 5928 C CA . ASP C 3 272 ? 100.582 138.144 92.023 1.00 25.93 267 ASP B CA 1
ATOM 5929 C C . ASP C 3 272 ? 101.202 137.738 93.355 1.00 25.93 267 ASP B C 1
ATOM 5930 O O . ASP C 3 272 ? 102.206 138.319 93.783 1.00 25.93 267 ASP B O 1
ATOM 5935 N N . ASN C 3 273 ? 100.618 136.745 94.028 1.00 23.55 268 ASN B N 1
ATOM 5936 C CA . ASN C 3 273 ? 101.137 136.323 95.324 1.00 23.55 268 ASN B CA 1
ATOM 5937 C C . ASN C 3 273 ? 102.491 135.637 95.212 1.00 23.55 268 ASN B C 1
ATOM 5938 O O . ASN C 3 273 ? 103.180 135.486 96.226 1.00 23.55 268 ASN B O 1
ATOM 5943 N N . ILE C 3 274 ? 102.886 135.217 94.015 1.00 18.80 269 ILE B N 1
ATOM 5944 C CA . ILE C 3 274 ? 104.181 134.580 93.801 1.00 18.80 269 ILE B CA 1
ATOM 5945 C C . ILE C 3 274 ? 105.231 135.677 93.689 1.00 18.80 269 ILE B C 1
ATOM 5946 O O . ILE C 3 274 ? 105.167 136.519 92.787 1.00 18.80 269 ILE B O 1
ATOM 5951 N N . ILE C 3 275 ? 106.200 135.666 94.602 1.00 19.40 270 ILE B N 1
ATOM 5952 C CA . ILE C 3 275 ? 107.200 136.724 94.686 1.00 19.40 270 ILE B CA 1
ATOM 5953 C C . ILE C 3 275 ? 108.611 136.231 94.410 1.00 19.40 270 ILE B C 1
ATOM 5954 O O . ILE C 3 275 ? 109.499 137.061 94.160 1.00 19.40 270 ILE B O 1
ATOM 5959 N N . CYS C 3 276 ? 108.853 134.925 94.434 1.00 15.84 271 CYS B N 1
ATOM 5960 C CA . CYS C 3 276 ? 110.188 134.372 94.277 1.00 15.84 271 CYS B CA 1
ATOM 5961 C C . CYS C 3 276 ? 110.273 133.553 92.995 1.00 15.84 271 CYS B C 1
ATOM 5962 O O . CYS C 3 276 ? 109.274 133.324 92.308 1.00 15.84 271 CYS B O 1
ATOM 5965 N N . GLY C 3 277 ? 111.493 133.101 92.687 1.00 14.36 272 GLY B N 1
ATOM 5966 C CA . GLY C 3 277 ? 111.768 132.469 91.414 1.00 14.36 272 GLY B CA 1
ATOM 5967 C C . GLY C 3 277 ? 111.352 131.010 91.346 1.00 14.36 272 GLY B C 1
ATOM 5968 O O . GLY C 3 277 ? 110.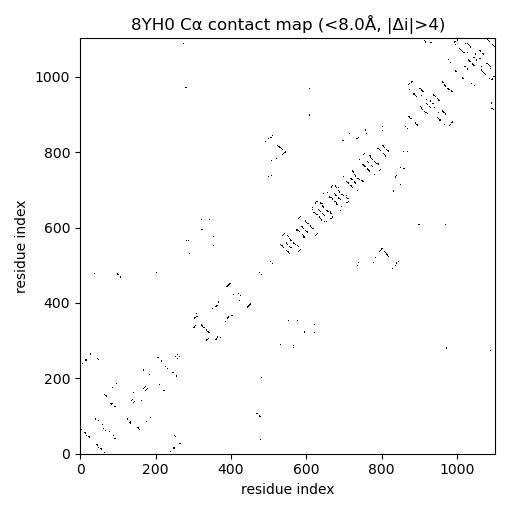830 130.433 92.297 1.00 14.36 272 GLY B O 1
ATOM 5969 N N . ILE C 3 278 ? 111.597 130.420 90.180 1.00 12.94 273 ILE B N 1
ATOM 5970 C CA . ILE C 3 278 ? 111.276 129.022 89.916 1.00 12.94 273 ILE B CA 1
ATOM 5971 C C . ILE C 3 278 ? 112.583 128.254 89.775 1.00 12.94 273 ILE B C 1
ATOM 5972 O O . ILE C 3 278 ? 113.433 128.607 88.951 1.00 12.94 273 ILE B O 1
ATOM 5977 N N . THR C 3 279 ? 112.746 127.205 90.578 1.00 9.56 274 THR B N 1
ATOM 5978 C CA . THR C 3 279 ? 113.984 126.436 90.580 1.00 9.56 274 THR B CA 1
ATOM 5979 C C . THR C 3 279 ? 113.988 125.301 89.566 1.00 9.56 274 THR B C 1
ATOM 5980 O O . THR C 3 279 ? 115.057 124.939 89.062 1.00 9.56 274 THR B O 1
ATOM 5984 N N . SER C 3 280 ? 112.827 124.729 89.259 1.00 9.09 275 SER B N 1
ATOM 5985 C CA . SER C 3 280 ? 112.745 123.578 88.375 1.00 9.09 275 SER B CA 1
ATOM 5986 C C . SER C 3 280 ? 111.408 123.588 87.654 1.00 9.09 275 SER B C 1
ATOM 5987 O O . SER C 3 280 ? 110.414 124.101 88.169 1.00 9.09 275 SER B O 1
ATOM 5990 N N . VAL C 3 281 ? 111.395 123.003 86.460 1.00 13.01 276 VAL B N 1
ATOM 5991 C CA . VAL C 3 281 ? 110.199 122.930 85.633 1.00 13.01 276 VAL B CA 1
ATOM 5992 C C . VAL C 3 281 ? 110.092 121.527 85.056 1.00 13.01 276 VAL B C 1
ATOM 5993 O O . VAL C 3 281 ? 111.096 120.899 84.707 1.00 13.01 276 VAL B O 1
ATOM 5997 N N . SER C 3 282 ? 108.860 121.032 84.965 1.00 12.05 277 SER B N 1
ATOM 5998 C CA . SER C 3 282 ? 108.610 119.710 84.412 1.00 12.05 277 SER B CA 1
ATOM 5999 C C . SER C 3 282 ? 107.195 119.677 83.861 1.00 12.05 277 SER B C 1
ATOM 6000 O O . SER C 3 282 ? 106.340 120.476 84.248 1.00 12.05 277 SER B O 1
ATOM 6003 N N . PHE C 3 283 ? 106.959 118.733 82.957 1.00 16.69 278 PHE B N 1
ATOM 6004 C CA . PHE C 3 283 ? 105.682 118.597 82.278 1.00 16.69 278 PHE B CA 1
ATOM 6005 C C . PHE C 3 283 ? 105.042 117.260 82.622 1.00 16.69 278 PHE B C 1
ATOM 6006 O O . PHE C 3 283 ? 105.723 116.281 82.939 1.00 16.69 278 PHE B O 1
ATOM 6014 N N . SER C 3 284 ? 103.716 117.232 82.554 1.00 19.17 279 SER B N 1
ATOM 6015 C CA . SER C 3 284 ? 102.983 115.985 82.669 1.00 19.17 279 SER B CA 1
ATOM 6016 C C . SER C 3 284 ? 103.205 115.136 81.422 1.00 19.17 279 SER B C 1
ATOM 6017 O O . SER C 3 284 ? 103.606 115.631 80.365 1.00 19.17 279 SER B O 1
ATOM 6020 N N . LYS C 3 285 ? 102.940 113.835 81.556 1.00 20.48 280 LYS B N 1
ATOM 6021 C CA . LYS C 3 285 ? 103.093 112.939 80.415 1.00 20.48 280 LYS B CA 1
ATOM 6022 C C . LYS C 3 285 ? 102.272 113.417 79.227 1.00 20.48 280 LYS B C 1
ATOM 6023 O O . LYS C 3 285 ? 102.673 113.222 78.074 1.00 20.48 280 LYS B O 1
ATOM 6029 N N . SER C 3 286 ? 101.128 114.044 79.484 1.00 27.99 281 SER B N 1
ATOM 6030 C CA . SER C 3 286 ? 100.310 114.635 78.435 1.00 27.99 281 SER B CA 1
ATOM 6031 C C . SER C 3 286 ? 100.718 116.060 78.096 1.00 27.99 281 SER B C 1
ATOM 6032 O O . SER C 3 286 ? 100.182 116.629 77.140 1.00 27.99 281 SER B O 1
ATOM 6035 N N . GLY C 3 287 ? 101.643 116.649 78.849 1.00 25.78 282 GLY B N 1
ATOM 6036 C CA . GLY C 3 287 ? 101.927 118.061 78.695 1.00 25.78 282 GLY B CA 1
ATOM 6037 C C . GLY C 3 287 ? 100.778 118.947 79.119 1.00 25.78 282 GLY B C 1
ATOM 6038 O O . GLY C 3 287 ? 100.728 120.117 78.731 1.00 25.78 282 GLY B O 1
ATOM 6039 N N . ARG C 3 288 ? 99.849 118.413 79.911 1.00 27.33 283 ARG B N 1
ATOM 6040 C CA . ARG C 3 288 ? 98.677 119.156 80.350 1.00 27.33 283 ARG B CA 1
ATOM 6041 C C . ARG C 3 288 ? 98.892 119.882 81.668 1.00 27.33 283 ARG B C 1
ATOM 6042 O O . ARG C 3 288 ? 98.181 120.854 81.943 1.00 27.33 283 ARG B O 1
ATOM 6050 N N . LEU C 3 289 ? 99.848 119.441 82.480 1.00 19.36 284 LEU B N 1
ATOM 6051 C CA . LEU C 3 289 ? 100.164 120.088 83.746 1.00 19.36 284 LEU B CA 1
ATOM 6052 C C . LEU C 3 289 ? 101.639 120.448 83.748 1.00 19.36 284 LEU B C 1
ATOM 6053 O O . LEU C 3 289 ? 102.494 119.575 83.572 1.00 19.36 284 LEU B O 1
ATOM 6058 N N . LEU C 3 290 ? 101.934 121.729 83.945 1.00 15.46 285 LEU B N 1
ATOM 6059 C CA . LEU C 3 290 ? 103.306 122.209 84.078 1.00 15.46 285 LEU B CA 1
ATOM 6060 C C . LEU C 3 290 ? 103.608 122.309 85.567 1.00 15.46 285 LEU B C 1
ATOM 6061 O O . LEU C 3 290 ? 103.005 123.108 86.283 1.00 15.46 285 LEU B O 1
ATOM 6066 N N . LEU C 3 291 ? 104.530 121.485 86.044 1.00 12.04 286 LEU B N 1
ATOM 6067 C CA . LEU C 3 291 ? 104.901 121.491 87.449 1.00 12.04 286 LEU B CA 1
ATOM 6068 C C . LEU C 3 291 ? 106.142 122.352 87.633 1.00 12.04 286 LEU B C 1
ATOM 6069 O O . LEU C 3 291 ? 107.133 122.182 86.917 1.00 12.04 286 LEU B O 1
ATOM 6074 N N . ALA C 3 292 ? 106.082 123.281 88.585 1.00 10.52 287 ALA B N 1
ATOM 6075 C CA . ALA C 3 292 ? 107.154 124.241 88.800 1.00 10.52 287 ALA B CA 1
ATOM 6076 C C . ALA C 3 292 ? 107.517 124.277 90.274 1.00 10.52 287 ALA B C 1
ATOM 6077 O O . ALA C 3 292 ? 106.640 124.416 91.131 1.00 10.52 287 ALA B O 1
ATOM 6079 N N . GLY C 3 293 ? 108.809 124.163 90.563 1.00 8.91 288 GLY B N 1
ATOM 6080 C CA . GLY C 3 293 ? 109.298 124.289 91.922 1.00 8.91 288 GLY B CA 1
ATOM 6081 C C . GLY C 3 293 ? 109.771 125.709 92.188 1.00 8.91 288 GLY B C 1
ATOM 6082 O O . GLY C 3 293 ? 110.574 126.262 91.440 1.00 8.91 288 GLY B O 1
ATOM 6083 N N . TYR C 3 294 ? 109.262 126.287 93.269 1.00 10.92 289 TYR B N 1
ATOM 6084 C CA . TYR C 3 294 ? 109.526 127.672 93.624 1.00 10.92 289 TYR B CA 1
ATOM 6085 C C . TYR C 3 294 ? 110.409 127.733 94.862 1.00 10.92 289 TYR B C 1
ATOM 6086 O O . TYR C 3 294 ? 110.676 126.725 95.521 1.00 10.92 289 TYR B O 1
ATOM 6095 N N . ASP C 3 295 ? 110.870 128.942 95.169 1.00 11.87 290 ASP B N 1
ATOM 6096 C CA . ASP C 3 295 ? 111.628 129.196 96.383 1.00 11.87 290 ASP B CA 1
ATOM 6097 C C . ASP C 3 295 ? 110.729 129.354 97.600 1.00 11.87 290 ASP B C 1
ATOM 6098 O O . ASP C 3 295 ? 111.236 129.475 98.720 1.00 11.87 290 ASP B O 1
ATOM 6103 N N . ASP C 3 296 ? 109.413 129.350 97.405 1.00 12.43 291 ASP B N 1
ATOM 6104 C CA . ASP C 3 296 ? 108.442 129.493 98.479 1.00 12.43 291 ASP B CA 1
ATOM 6105 C C . ASP C 3 296 ? 108.215 128.198 99.243 1.00 12.43 291 ASP B C 1
ATOM 6106 O O . ASP C 3 296 ? 107.203 128.081 99.942 1.00 12.43 291 ASP B O 1
ATOM 6111 N N . PHE C 3 297 ? 109.114 127.224 99.106 1.00 9.88 292 PHE B N 1
ATOM 6112 C CA . PHE C 3 297 ? 109.060 125.931 99.780 1.00 9.88 292 PHE B CA 1
ATOM 6113 C C . PHE C 3 297 ? 107.974 125.025 99.219 1.00 9.88 292 PHE B C 1
ATOM 6114 O O . PHE C 3 297 ? 107.753 123.933 99.756 1.00 9.88 292 PHE B O 1
ATOM 6122 N N . ASN C 3 298 ? 107.293 125.437 98.153 1.00 10.28 293 ASN B N 1
ATOM 6123 C CA . ASN C 3 298 ? 106.195 124.673 97.584 1.00 10.28 293 ASN B CA 1
ATOM 6124 C C . ASN C 3 298 ? 106.446 124.429 96.104 1.00 10.28 293 ASN B C 1
ATOM 6125 O O . ASN C 3 298 ? 107.345 125.014 95.496 1.00 10.28 293 ASN B O 1
ATOM 6130 N N . CYS C 3 299 ? 105.636 123.542 95.537 1.00 9.14 294 CYS B N 1
ATOM 6131 C CA . CYS C 3 299 ? 105.624 123.263 94.109 1.00 9.14 294 CYS B CA 1
ATOM 6132 C C . CYS C 3 299 ? 104.215 123.493 93.588 1.00 9.14 294 CYS B C 1
ATOM 6133 O O . CYS C 3 299 ? 103.246 122.988 94.165 1.00 9.14 294 CYS B O 1
ATOM 6136 N N . ASN C 3 300 ? 104.103 124.255 92.506 1.00 11.67 295 ASN B N 1
ATOM 6137 C CA . ASN C 3 300 ? 102.817 124.631 91.941 1.00 11.67 295 ASN B CA 1
ATOM 6138 C C . ASN C 3 300 ? 102.564 123.865 90.651 1.00 11.67 295 ASN B C 1
ATOM 6139 O O . ASN C 3 300 ? 103.476 123.664 89.842 1.00 11.67 295 ASN B O 1
ATOM 6144 N N . VAL C 3 301 ? 101.320 123.437 90.471 1.00 13.92 296 VAL B N 1
ATOM 6145 C CA . VAL C 3 301 ? 100.872 122.794 89.244 1.00 13.92 296 VAL B CA 1
ATOM 6146 C C . VAL C 3 301 ? 100.061 123.811 88.457 1.00 13.92 296 VAL B C 1
ATOM 6147 O O . VAL C 3 301 ? 99.081 124.366 88.969 1.00 13.92 296 VAL B O 1
ATOM 6151 N N . TRP C 3 302 ? 100.467 124.059 87.216 1.00 14.03 297 TRP B N 1
ATOM 6152 C CA . TRP C 3 302 ? 99.854 125.063 86.364 1.00 14.03 297 TRP B CA 1
ATOM 6153 C C . TRP C 3 302 ? 99.158 124.382 85.198 1.00 14.03 297 TRP B C 1
ATOM 6154 O O . TRP C 3 302 ? 99.731 123.500 84.553 1.00 14.03 297 TRP B O 1
ATOM 6165 N N . ASP C 3 303 ? 97.921 124.782 84.933 1.00 25.28 298 ASP B N 1
ATOM 6166 C CA . ASP C 3 303 ? 97.282 124.380 83.692 1.00 25.28 298 ASP B CA 1
ATOM 6167 C C . ASP C 3 303 ? 98.046 124.975 82.517 1.00 25.28 298 ASP B C 1
ATOM 6168 O O . ASP C 3 303 ? 98.005 126.185 82.276 1.00 25.28 298 ASP B O 1
ATOM 6173 N N . ALA C 3 304 ? 98.749 124.114 81.780 1.00 24.55 299 ALA B N 1
ATOM 6174 C CA . ALA C 3 304 ? 99.637 124.581 80.724 1.00 24.55 299 ALA B CA 1
ATOM 6175 C C . ALA C 3 304 ? 98.905 125.362 79.643 1.00 24.55 299 ALA B C 1
ATOM 6176 O O . ALA C 3 304 ? 99.541 126.145 78.929 1.00 24.55 299 ALA B O 1
ATOM 6178 N N . LEU C 3 305 ? 97.592 125.173 79.506 1.00 35.16 300 LEU B N 1
ATOM 6179 C CA . LEU C 3 305 ? 96.802 125.906 78.530 1.00 35.16 300 LEU B CA 1
ATOM 6180 C C . LEU C 3 305 ? 96.004 127.056 79.125 1.00 35.16 300 LEU B C 1
ATOM 6181 O O . LEU C 3 305 ? 95.703 128.010 78.399 1.00 35.16 300 LEU B O 1
ATOM 6186 N N . LYS C 3 306 ? 95.663 127.003 80.415 1.00 33.65 301 LYS B N 1
ATOM 6187 C CA . LYS C 3 306 ? 94.892 128.056 81.060 1.00 33.65 301 LYS B CA 1
ATOM 6188 C C . LYS C 3 306 ? 95.729 128.968 81.943 1.00 33.65 301 LYS B C 1
ATOM 6189 O O . LYS C 3 306 ? 95.236 130.025 82.348 1.00 33.65 301 LYS B O 1
ATOM 6195 N N . ALA C 3 307 ? 96.964 128.584 82.260 1.00 26.51 302 ALA B N 1
ATOM 6196 C CA . ALA C 3 307 ? 97.882 129.387 83.064 1.00 26.51 302 ALA B CA 1
ATOM 6197 C C . ALA C 3 307 ? 97.454 129.484 84.524 1.00 26.51 302 ALA B C 1
ATOM 6198 O O . ALA C 3 307 ? 98.131 130.133 85.327 1.00 26.51 302 ALA B O 1
ATOM 6200 N N . ASP C 3 308 ? 96.344 128.853 84.893 1.00 22.76 303 ASP B N 1
ATOM 6201 C CA . ASP C 3 308 ? 95.897 128.870 86.274 1.00 22.76 303 ASP B CA 1
ATOM 6202 C C . ASP C 3 308 ? 96.667 127.837 87.091 1.00 22.76 303 ASP B C 1
ATOM 6203 O O . ASP C 3 308 ? 97.235 126.881 86.560 1.00 22.76 303 ASP B O 1
ATOM 6208 N N . ARG C 3 309 ? 96.682 128.038 88.405 1.00 17.71 304 ARG B N 1
ATOM 6209 C CA . ARG C 3 309 ? 97.300 127.101 89.335 1.00 17.71 304 ARG B CA 1
ATOM 6210 C C . ARG C 3 309 ? 96.308 125.973 89.589 1.00 17.71 304 ARG B C 1
ATOM 6211 O O . ARG C 3 309 ? 95.278 126.176 90.239 1.00 17.71 304 ARG B O 1
ATOM 6219 N N . ALA C 3 310 ? 96.616 124.789 89.067 1.00 17.57 305 ALA B N 1
ATOM 6220 C CA . ALA C 3 310 ? 95.748 123.628 89.199 1.00 17.57 305 ALA B CA 1
ATOM 6221 C C . ALA C 3 310 ? 95.970 122.868 90.498 1.00 17.57 305 ALA B C 1
ATOM 6222 O O . ALA C 3 310 ? 95.239 121.911 90.770 1.00 17.57 305 ALA B O 1
ATOM 6224 N N . GLY C 3 311 ? 96.950 123.264 91.300 1.00 14.04 306 GLY B N 1
ATOM 6225 C CA . GLY C 3 311 ? 97.192 122.596 92.559 1.00 14.04 306 GLY B CA 1
ATOM 6226 C C . GLY C 3 311 ? 98.497 123.066 93.167 1.00 14.04 306 GLY B C 1
ATOM 6227 O O . GLY C 3 311 ? 99.155 123.969 92.650 1.00 14.04 306 GLY B O 1
ATOM 6228 N N . VAL C 3 312 ? 98.852 122.431 94.280 1.00 10.56 307 VAL B N 1
ATOM 6229 C CA . VAL C 3 312 ? 100.095 122.740 94.976 1.00 10.56 307 VAL B CA 1
ATOM 6230 C C . VAL C 3 312 ? 100.578 121.493 95.702 1.00 10.56 307 VAL B C 1
ATOM 6231 O O . VAL C 3 312 ? 99.817 120.854 96.437 1.00 10.56 307 VAL B O 1
ATOM 6235 N N . LEU C 3 313 ? 101.842 121.137 95.496 1.00 9.01 308 LEU B N 1
ATOM 6236 C CA . LEU C 3 313 ? 102.449 120.006 96.191 1.00 9.01 308 LEU B CA 1
ATOM 6237 C C . LEU C 3 313 ? 103.113 120.504 97.473 1.00 9.01 308 LEU B C 1
ATOM 6238 O O . LEU C 3 313 ? 104.333 120.488 97.638 1.00 9.01 308 LEU B O 1
ATOM 6243 N N . ALA C 3 314 ? 102.266 120.967 98.386 1.00 9.05 309 ALA B N 1
ATOM 6244 C CA . ALA C 3 314 ? 102.736 121.406 99.691 1.00 9.05 309 ALA B CA 1
ATOM 6245 C C . ALA C 3 314 ? 103.137 120.206 100.537 1.00 9.05 309 ALA B C 1
ATOM 6246 O O . ALA C 3 314 ? 102.542 119.130 100.440 1.00 9.05 309 ALA B O 1
ATOM 6248 N N . GLY C 3 315 ? 104.145 120.400 101.382 1.00 7.21 310 GLY B N 1
ATOM 6249 C CA . GLY C 3 315 ? 104.675 119.315 102.183 1.00 7.21 310 GLY B CA 1
ATOM 6250 C C . GLY C 3 315 ? 106.187 119.308 102.253 1.00 7.21 310 GLY B C 1
ATOM 6251 O O . GLY C 3 315 ? 106.782 118.400 102.840 1.00 7.21 310 GLY B O 1
ATOM 6252 N N . HIS C 3 316 ? 106.821 120.313 101.660 1.00 7.08 311 HIS B N 1
ATOM 6253 C CA . HIS C 3 316 ? 108.263 120.484 101.727 1.00 7.08 311 HIS B CA 1
ATOM 6254 C C . HIS C 3 316 ? 108.581 121.654 102.647 1.00 7.08 311 HIS B C 1
ATOM 6255 O O . HIS C 3 316 ? 107.953 122.713 102.560 1.00 7.08 311 HIS B O 1
ATOM 6262 N N . ASP C 3 317 ? 109.557 121.455 103.531 1.00 11.96 312 ASP B N 1
ATOM 6263 C CA . ASP C 3 317 ? 109.911 122.436 104.546 1.00 11.96 312 ASP B CA 1
ATOM 6264 C C . ASP C 3 317 ? 111.051 123.347 104.111 1.00 11.96 312 ASP B C 1
ATOM 6265 O O . ASP C 3 317 ? 111.583 124.095 104.937 1.00 11.96 312 ASP B O 1
ATOM 6270 N N . ASN C 3 318 ? 111.440 123.299 102.841 1.00 9.53 313 ASN B N 1
ATOM 6271 C CA . ASN C 3 318 ? 112.472 124.180 102.315 1.00 9.53 313 ASN B CA 1
ATOM 6272 C C . ASN C 3 318 ? 112.280 124.283 100.806 1.00 9.53 313 ASN B C 1
ATOM 6273 O O . ASN C 3 318 ? 111.343 123.711 100.242 1.00 9.53 313 ASN B O 1
ATOM 6278 N N . ARG C 3 319 ? 113.175 125.017 100.150 1.00 10.68 314 ARG B N 1
ATOM 6279 C CA . ARG C 3 319 ? 113.043 125.275 98.721 1.00 10.68 314 ARG B CA 1
ATOM 6280 C C . ARG C 3 319 ? 112.986 123.980 97.922 1.00 10.68 314 ARG B C 1
ATOM 6281 O O . ARG C 3 319 ? 113.788 123.066 98.132 1.00 10.68 314 ARG B O 1
ATOM 6289 N N . VAL C 3 320 ? 112.035 123.914 96.990 1.00 8.25 315 VAL B N 1
ATOM 6290 C CA . VAL C 3 320 ? 111.882 122.768 96.095 1.00 8.25 315 VAL B CA 1
ATOM 6291 C C . VAL C 3 320 ? 112.865 122.962 94.945 1.00 8.25 315 VAL B C 1
ATOM 6292 O O . VAL C 3 320 ? 112.640 123.778 94.051 1.00 8.25 315 VAL B O 1
ATOM 6296 N N . SER C 3 321 ? 113.958 122.199 94.958 1.00 7.74 316 SER B N 1
ATOM 6297 C CA . SER C 3 321 ? 115.043 122.397 94.010 1.00 7.74 316 SER B CA 1
ATOM 6298 C C . SER C 3 321 ? 114.841 121.681 92.683 1.00 7.74 316 SER B C 1
ATOM 6299 O O . SER C 3 321 ? 115.236 122.224 91.646 1.00 7.74 316 SER B O 1
ATOM 6302 N N . CYS C 3 322 ? 114.244 120.491 92.676 1.00 6.87 317 CYS B N 1
ATOM 6303 C CA . CYS C 3 322 ? 114.150 119.707 91.453 1.00 6.87 317 CYS B CA 1
ATOM 6304 C C . CYS C 3 322 ? 112.785 119.049 91.337 1.00 6.87 317 CYS B C 1
ATOM 6305 O O . CYS C 3 322 ? 112.168 118.685 92.341 1.00 6.87 317 CYS B O 1
ATOM 6308 N N . LEU C 3 323 ? 112.338 118.889 90.095 1.00 8.71 318 LEU B N 1
ATOM 6309 C CA . LEU C 3 323 ? 111.113 118.187 89.759 1.00 8.71 318 LEU B CA 1
ATOM 6310 C C . LEU C 3 323 ? 111.444 117.050 88.804 1.00 8.71 318 LEU B C 1
ATOM 6311 O O . LEU C 3 323 ? 112.529 116.993 88.220 1.00 8.71 318 LEU B O 1
ATOM 6316 N N . GLY C 3 324 ? 110.494 116.135 88.653 1.00 8.27 319 GLY B N 1
ATOM 6317 C CA . GLY C 3 324 ? 110.629 115.085 87.665 1.00 8.27 319 GLY B CA 1
ATOM 6318 C C . GLY C 3 324 ? 109.357 114.285 87.510 1.00 8.27 319 GLY B C 1
ATOM 6319 O O . GLY C 3 324 ? 108.653 114.041 88.490 1.00 8.27 319 GLY B O 1
ATOM 6320 N N . VAL C 3 325 ? 109.047 113.874 86.286 1.00 10.87 320 VAL B N 1
ATOM 6321 C CA . VAL C 3 325 ? 107.872 113.062 86.001 1.00 10.87 320 VAL B CA 1
ATOM 6322 C C . VAL C 3 325 ? 108.326 111.797 85.292 1.00 10.87 320 VAL B C 1
ATOM 6323 O O . VAL C 3 325 ? 109.189 111.845 84.408 1.00 10.87 320 VAL B O 1
ATOM 6327 N N . THR C 3 326 ? 107.750 110.665 85.684 1.00 10.95 321 THR B N 1
ATOM 6328 C CA . THR C 3 326 ? 108.103 109.395 85.075 1.00 10.95 321 THR B CA 1
ATOM 6329 C C . THR C 3 326 ? 107.783 109.417 83.583 1.00 10.95 321 THR B C 1
ATOM 6330 O O . THR C 3 326 ? 107.074 110.292 83.079 1.00 10.95 321 THR B O 1
ATOM 6334 N N . ASP C 3 327 ? 108.325 108.431 82.869 1.00 12.81 322 ASP B N 1
ATOM 6335 C CA . ASP C 3 327 ? 108.065 108.323 81.440 1.00 12.81 322 ASP B CA 1
ATOM 6336 C C . ASP C 3 327 ? 106.654 107.823 81.159 1.00 12.81 322 ASP B C 1
ATOM 6337 O O . ASP C 3 327 ? 106.104 108.107 80.090 1.00 12.81 322 ASP B O 1
ATOM 6342 N N . ASP C 3 328 ? 106.058 107.086 82.095 1.00 14.64 323 ASP B N 1
ATOM 6343 C CA . ASP C 3 328 ? 104.672 106.658 81.974 1.00 14.64 323 ASP B CA 1
ATOM 6344 C C . ASP C 3 328 ? 103.697 107.611 82.650 1.00 14.64 323 ASP B C 1
ATOM 6345 O O . ASP C 3 328 ? 102.483 107.410 82.538 1.00 14.64 323 ASP B O 1
ATOM 6350 N N . GLY C 3 329 ? 104.191 108.633 83.346 1.00 16.07 324 GLY B N 1
ATOM 6351 C CA . GLY C 3 329 ? 103.315 109.607 83.966 1.00 16.07 324 GLY B CA 1
ATOM 6352 C C . GLY C 3 329 ? 102.600 109.120 85.203 1.00 16.07 324 GLY B C 1
ATOM 6353 O O . GLY C 3 329 ? 101.584 109.701 85.586 1.00 16.07 324 GLY B O 1
ATOM 6354 N N . MET C 3 330 ? 103.099 108.063 85.841 1.00 14.96 325 MET B N 1
ATOM 6355 C CA . MET C 3 330 ? 102.436 107.509 87.013 1.00 14.96 325 MET B CA 1
ATOM 6356 C C . MET C 3 330 ? 102.657 108.335 88.273 1.00 14.96 325 MET B C 1
ATOM 6357 O O . MET C 3 330 ? 101.765 108.378 89.126 1.00 14.96 325 MET B O 1
ATOM 6362 N N . ALA C 3 331 ? 103.807 108.991 88.415 1.00 10.19 326 ALA B N 1
ATOM 6363 C CA . ALA C 3 331 ? 104.124 109.693 89.650 1.00 10.19 326 ALA B CA 1
ATOM 6364 C C . ALA C 3 331 ? 105.061 110.855 89.357 1.00 10.19 326 ALA B C 1
ATOM 6365 O O . ALA C 3 331 ? 105.683 110.930 88.295 1.00 10.19 326 ALA B O 1
ATOM 6367 N N . VAL C 3 332 ? 105.152 111.771 90.321 1.00 8.98 327 VAL B N 1
ATOM 6368 C CA . VAL C 3 332 ? 106.034 112.930 90.241 1.00 8.98 327 VAL B CA 1
ATOM 6369 C C . VAL C 3 332 ? 106.990 112.891 91.421 1.00 8.98 327 VAL B C 1
ATOM 6370 O O . VAL C 3 332 ? 106.556 112.785 92.571 1.00 8.98 327 VAL B O 1
ATOM 6374 N N . ALA C 3 333 ? 108.279 113.002 91.143 1.00 6.97 328 ALA B N 1
ATOM 6375 C CA . ALA C 3 333 ? 109.285 113.144 92.180 1.00 6.97 328 ALA B CA 1
ATOM 6376 C C . ALA C 3 333 ? 109.618 114.619 92.353 1.00 6.97 328 ALA B C 1
ATOM 6377 O O . ALA C 3 333 ? 109.766 115.352 91.371 1.00 6.97 328 ALA B O 1
ATOM 6379 N N . THR C 3 334 ? 109.700 115.056 93.609 1.00 7.06 329 THR B N 1
ATOM 6380 C CA . THR C 3 334 ? 110.102 116.419 93.929 1.00 7.06 329 THR B CA 1
ATOM 6381 C C . THR C 3 334 ? 111.177 116.368 95.000 1.00 7.06 329 THR B C 1
ATOM 6382 O O . THR C 3 334 ? 111.004 115.697 96.020 1.00 7.06 329 THR B O 1
ATOM 6386 N N . GLY C 3 335 ? 112.272 117.075 94.766 1.00 6.94 330 GLY B N 1
ATOM 6387 C CA . GLY C 3 335 ? 113.368 117.149 95.720 1.00 6.94 330 GLY B CA 1
ATOM 6388 C C . GLY C 3 335 ? 113.581 118.581 96.167 1.00 6.94 330 GLY B C 1
ATOM 6389 O O . GLY C 3 335 ? 113.553 119.503 95.350 1.00 6.94 330 GLY B O 1
ATOM 6390 N N . SER C 3 336 ? 113.814 118.755 97.465 1.00 7.95 331 SER B N 1
ATOM 6391 C CA . SER C 3 336 ? 113.925 120.070 98.075 1.00 7.95 331 SER B CA 1
ATOM 6392 C C . SER C 3 336 ? 115.203 120.158 98.896 1.00 7.95 331 SER B C 1
ATOM 6393 O O . SER C 3 336 ? 115.923 119.173 99.086 1.00 7.95 331 SER B O 1
ATOM 6396 N N . TRP C 3 337 ? 115.476 121.367 99.382 1.00 9.76 332 TRP B N 1
ATOM 6397 C CA . TRP C 3 337 ? 116.597 121.620 100.275 1.00 9.76 332 TRP B CA 1
ATOM 6398 C C . TRP C 3 337 ? 116.394 121.015 101.657 1.00 9.76 332 TRP B C 1
ATOM 6399 O O . TRP C 3 337 ? 117.337 121.007 102.456 1.00 9.76 332 TRP B O 1
ATOM 6410 N N . ASP C 3 338 ? 115.194 120.510 101.958 1.00 8.53 333 ASP B N 1
ATOM 6411 C CA . ASP C 3 338 ? 114.944 119.889 103.253 1.00 8.53 333 ASP B CA 1
ATOM 6412 C C . ASP C 3 338 ? 115.439 118.449 103.309 1.00 8.53 333 ASP B C 1
ATOM 6413 O O . ASP C 3 338 ? 115.143 117.744 104.279 1.00 8.53 333 ASP B O 1
ATOM 6418 N N . SER C 3 339 ? 116.164 117.997 102.282 1.00 7.48 334 SER B N 1
ATOM 6419 C CA . SER C 3 339 ? 116.868 116.718 102.295 1.00 7.48 334 SER B CA 1
ATOM 6420 C C . SER C 3 339 ? 115.938 115.530 102.089 1.00 7.48 334 SER B C 1
ATOM 6421 O O . SER C 3 339 ? 116.292 114.400 102.440 1.00 7.48 334 SER B O 1
ATOM 6424 N N . PHE C 3 340 ? 114.754 115.760 101.526 1.00 7.09 335 PHE B N 1
ATOM 6425 C CA . PHE C 3 340 ? 113.812 114.682 101.260 1.00 7.09 335 PHE B CA 1
ATOM 6426 C C . PHE C 3 340 ? 113.321 114.760 99.825 1.00 7.09 335 PHE B C 1
ATOM 6427 O O . PHE C 3 340 ? 113.016 115.845 99.323 1.00 7.09 335 PHE B O 1
ATOM 6435 N N . LEU C 3 341 ? 113.241 113.605 99.173 1.00 6.44 336 LEU B N 1
ATOM 6436 C CA . LEU C 3 341 ? 112.498 113.461 97.933 1.00 6.44 336 LEU B CA 1
ATOM 6437 C C . LEU C 3 341 ? 111.126 112.892 98.253 1.00 6.44 336 LEU B C 1
ATOM 6438 O O . LEU C 3 341 ? 110.981 112.029 99.121 1.00 6.44 336 LEU B O 1
ATOM 6443 N N . LYS C 3 342 ? 110.117 113.390 97.550 1.00 6.67 337 LYS B N 1
ATOM 6444 C CA . LYS C 3 342 ? 108.752 112.936 97.756 1.00 6.67 337 LYS B CA 1
ATOM 6445 C C . LYS C 3 342 ? 108.154 112.542 96.418 1.00 6.67 337 LYS B C 1
ATOM 6446 O O . LYS C 3 342 ? 108.259 113.290 95.442 1.00 6.67 337 LYS B O 1
ATOM 6452 N N . ILE C 3 343 ? 107.547 111.360 96.379 1.00 7.09 338 ILE B N 1
ATOM 6453 C CA . ILE C 3 343 ? 106.834 110.869 95.208 1.00 7.09 338 ILE B CA 1
ATOM 6454 C C . ILE C 3 343 ? 105.349 111.105 95.430 1.00 7.09 338 ILE B C 1
ATOM 6455 O O . ILE C 3 343 ? 104.802 110.739 96.476 1.00 7.09 338 ILE B O 1
ATOM 6460 N N . TRP C 3 344 ? 104.706 111.727 94.450 1.00 7.44 339 TRP B N 1
ATOM 6461 C CA . TRP C 3 344 ? 103.324 112.164 94.543 1.00 7.44 339 TRP B CA 1
ATOM 6462 C C . TRP C 3 344 ? 102.525 111.526 93.419 1.00 7.44 339 TRP B C 1
ATOM 6463 O O . TRP C 3 344 ? 103.013 111.402 92.290 1.00 7.44 339 TRP B O 1
ATOM 6474 N N . ASN C 3 345 ? 101.299 111.124 93.733 1.00 11.67 340 ASN B N 1
ATOM 6475 C CA . ASN C 3 345 ? 100.424 110.500 92.753 1.00 11.67 340 ASN B CA 1
ATOM 6476 C C . ASN C 3 345 ? 98.969 110.816 93.070 1.00 11.67 340 ASN B C 1
ATOM 6477 O O . ASN C 3 345 ? 98.105 110.785 92.194 1.00 11.67 340 ASN B O 1
ATOM 6482 N N . ILE D 2 9 ? 136.410 144.127 62.299 1.00 108.27 9 ILE G N 1
ATOM 6483 C CA . ILE D 2 9 ? 135.119 144.384 61.602 1.00 108.27 9 ILE G CA 1
ATOM 6484 C C . ILE D 2 9 ? 134.281 143.111 61.573 1.00 108.27 9 ILE G C 1
ATOM 6485 O O . ILE D 2 9 ? 133.051 143.167 61.538 1.00 108.27 9 ILE G O 1
ATOM 6490 N N . ALA D 2 10 ? 134.954 141.958 61.587 1.00 108.68 10 ALA G N 1
ATOM 6491 C CA . ALA D 2 10 ? 134.257 140.679 61.559 1.00 108.68 10 ALA G CA 1
ATOM 6492 C C . ALA D 2 10 ? 133.602 140.337 62.891 1.00 108.68 10 ALA G C 1
ATOM 6493 O O . ALA D 2 10 ? 132.688 139.503 62.921 1.00 108.68 10 ALA G O 1
ATOM 6495 N N . GLN D 2 11 ? 134.039 140.970 63.983 1.00 108.30 11 GLN G N 1
ATOM 6496 C CA . GLN D 2 11 ? 133.499 140.644 65.299 1.00 108.30 11 GLN G CA 1
ATOM 6497 C C . GLN D 2 11 ? 131.994 140.869 65.342 1.00 108.30 11 GLN G C 1
ATOM 6498 O O . GLN D 2 11 ? 131.242 140.030 65.851 1.00 108.30 11 GLN G O 1
ATOM 6504 N N . ALA D 2 12 ? 131.534 142.006 64.817 1.00 106.33 12 ALA G N 1
ATOM 6505 C CA . ALA D 2 12 ? 130.103 142.250 64.698 1.00 106.33 12 ALA G CA 1
ATOM 6506 C C . ALA D 2 12 ? 129.518 141.647 63.428 1.00 106.33 12 ALA G C 1
ATOM 6507 O O . ALA D 2 12 ? 128.299 141.451 63.354 1.00 106.33 12 ALA G O 1
ATOM 6509 N N . ARG D 2 13 ? 130.356 141.349 62.432 1.00 105.04 13 ARG G N 1
ATOM 6510 C CA . ARG D 2 13 ? 129.855 140.715 61.218 1.00 105.04 13 ARG G CA 1
ATOM 6511 C C . ARG D 2 13 ? 129.277 139.342 61.530 1.00 105.04 13 ARG G C 1
ATOM 6512 O O . ARG D 2 13 ? 128.211 138.977 61.022 1.00 105.04 13 ARG G O 1
ATOM 6520 N N . LYS D 2 14 ? 129.962 138.565 62.374 1.00 104.79 14 LYS G N 1
ATOM 6521 C CA . LYS D 2 14 ? 129.426 137.260 62.745 1.00 104.79 14 LYS G CA 1
ATOM 6522 C C . LYS D 2 14 ? 128.146 137.394 63.563 1.00 104.79 14 LYS G C 1
ATOM 6523 O O . LYS D 2 14 ? 127.230 136.578 63.416 1.00 104.79 14 LYS G O 1
ATOM 6529 N N . LEU D 2 15 ? 128.058 138.413 64.420 1.00 101.90 15 LEU G N 1
ATOM 6530 C CA . LEU D 2 15 ? 126.835 138.626 65.190 1.00 101.90 15 LEU G CA 1
ATOM 6531 C C . LEU D 2 15 ? 125.659 138.940 64.271 1.00 101.90 15 LEU G C 1
ATOM 6532 O O . LEU D 2 15 ? 124.563 138.388 64.430 1.00 101.90 15 LEU G O 1
ATOM 6537 N N . VAL D 2 16 ? 125.871 139.825 63.294 1.00 101.36 16 VAL G N 1
ATOM 6538 C CA . VAL D 2 16 ? 124.789 140.149 62.368 1.00 101.36 16 VAL G CA 1
ATOM 6539 C C . VAL D 2 16 ? 124.457 138.946 61.495 1.00 101.36 16 VAL G C 1
ATOM 6540 O O . VAL D 2 16 ? 123.298 138.754 61.111 1.00 101.36 16 VAL G O 1
ATOM 6544 N N . GLU D 2 17 ? 125.451 138.120 61.161 1.00 100.09 17 GLU G N 1
ATOM 6545 C CA . GLU D 2 17 ? 125.165 136.893 60.423 1.00 100.09 17 GLU G CA 1
ATOM 6546 C C . GLU D 2 17 ? 124.298 135.950 61.249 1.00 100.09 17 GLU G C 1
ATOM 6547 O O . GLU D 2 17 ? 123.393 135.299 60.717 1.00 100.09 17 GLU G O 1
ATOM 6553 N N . GLN D 2 18 ? 124.569 135.856 62.552 1.00 96.63 18 GLN G N 1
ATOM 6554 C CA . GLN D 2 18 ? 123.722 135.050 63.426 1.00 96.63 18 GLN G CA 1
ATOM 6555 C C . GLN D 2 18 ? 122.302 135.602 63.472 1.00 96.63 18 GLN G C 1
ATOM 6556 O O . GLN D 2 18 ? 121.329 134.838 63.449 1.00 96.63 18 GLN G O 1
ATOM 6562 N N . LEU D 2 19 ? 122.164 136.928 63.539 1.00 94.31 19 LEU G N 1
ATOM 6563 C CA . LEU D 2 19 ? 120.831 137.526 63.496 1.00 94.31 19 LEU G CA 1
ATOM 6564 C C . LEU D 2 19 ? 120.123 137.193 62.187 1.00 94.31 19 LEU G C 1
ATOM 6565 O O . LEU D 2 19 ? 118.929 136.872 62.181 1.00 94.31 19 LEU G O 1
ATOM 6570 N N . LYS D 2 20 ? 120.843 137.267 61.067 1.00 94.54 20 LYS G N 1
ATOM 6571 C CA . LYS D 2 20 ? 120.247 136.933 59.777 1.00 94.54 20 LYS G CA 1
ATOM 6572 C C . LYS D 2 20 ? 119.811 135.474 59.735 1.00 94.54 20 LYS G C 1
ATOM 6573 O O . LYS D 2 20 ? 118.739 135.155 59.208 1.00 94.54 20 LYS G O 1
ATOM 6579 N N . MET D 2 21 ? 120.631 134.575 60.280 1.00 87.50 21 MET G N 1
ATOM 6580 C CA . MET D 2 21 ? 120.245 133.170 60.355 1.00 87.50 21 MET G CA 1
ATOM 6581 C C . MET D 2 21 ? 118.976 133.007 61.180 1.00 87.50 21 MET G C 1
ATOM 6582 O O . MET D 2 21 ? 118.071 132.250 60.810 1.00 87.50 21 MET G O 1
ATOM 6587 N N . GLU D 2 22 ? 118.892 133.715 62.308 1.00 78.42 22 GLU G N 1
ATOM 6588 C CA . GLU D 2 22 ? 117.667 133.708 63.099 1.00 78.42 22 GLU G CA 1
ATOM 6589 C C . GLU D 2 22 ? 116.493 134.306 62.336 1.00 78.42 22 GLU G C 1
ATOM 6590 O O . GLU D 2 22 ? 115.339 134.005 62.660 1.00 78.42 22 GLU G O 1
ATOM 6596 N N . ALA D 2 23 ? 116.760 135.145 61.334 1.00 83.21 23 ALA G N 1
ATOM 6597 C CA . ALA D 2 23 ? 115.687 135.808 60.601 1.00 83.21 23 ALA G CA 1
ATOM 6598 C C . ALA D 2 23 ? 115.006 134.860 59.621 1.00 83.21 23 ALA G C 1
ATOM 6599 O O . ALA D 2 23 ? 113.780 134.707 59.645 1.00 83.21 23 ALA G O 1
ATOM 6601 N N . ASN D 2 24 ? 115.784 134.214 58.751 1.00 78.88 24 ASN G N 1
ATOM 6602 C CA . ASN D 2 24 ? 115.233 133.358 57.700 1.00 78.88 24 ASN G CA 1
ATOM 6603 C C . ASN D 2 24 ? 114.760 132.051 58.332 1.00 78.88 24 ASN G C 1
ATOM 6604 O O . ASN D 2 24 ? 115.468 131.041 58.373 1.00 78.88 24 ASN G O 1
ATOM 6609 N N . ILE D 2 25 ? 113.527 132.080 58.832 1.00 68.64 25 ILE G N 1
ATOM 6610 C CA . ILE D 2 25 ? 112.905 130.939 59.492 1.00 68.64 25 ILE G CA 1
ATOM 6611 C C . ILE D 2 25 ? 111.499 130.766 58.937 1.00 68.64 25 ILE G C 1
ATOM 6612 O O . ILE D 2 25 ? 110.815 131.750 58.635 1.00 68.64 25 ILE G O 1
ATOM 6617 N N . ASP D 2 26 ? 111.068 129.511 58.801 1.00 69.22 26 ASP G N 1
ATOM 6618 C CA . ASP D 2 26 ? 109.701 129.203 58.381 1.00 69.22 26 ASP G CA 1
ATOM 6619 C C . ASP D 2 26 ? 108.778 129.485 59.563 1.00 69.22 26 ASP G C 1
ATOM 6620 O O . ASP D 2 26 ? 108.429 128.606 60.354 1.00 69.22 26 ASP G O 1
ATOM 6625 N N . ARG D 2 27 ? 108.378 130.748 59.679 1.00 66.88 27 ARG G N 1
ATOM 6626 C CA . ARG D 2 27 ? 107.612 131.210 60.832 1.00 66.88 27 ARG G CA 1
ATOM 6627 C C . ARG D 2 27 ? 106.190 130.666 60.764 1.00 66.88 27 ARG G C 1
ATOM 6628 O O . ARG D 2 27 ? 105.482 130.869 59.773 1.00 66.88 27 ARG G O 1
ATOM 6636 N N . ILE D 2 28 ? 105.776 129.972 61.819 1.00 57.99 28 ILE G N 1
ATOM 6637 C CA . ILE D 2 28 ? 104.443 129.392 61.926 1.00 57.99 28 ILE G CA 1
ATOM 6638 C C . ILE D 2 28 ? 103.690 130.182 62.989 1.00 57.99 28 ILE G C 1
ATOM 6639 O O . ILE D 2 28 ? 104.089 130.202 64.157 1.00 57.99 28 ILE G O 1
ATOM 6644 N N . LYS D 2 29 ? 102.592 130.825 62.587 1.00 59.90 29 LYS G N 1
ATOM 6645 C CA . LYS D 2 29 ? 101.865 131.745 63.456 1.00 59.90 29 LYS G CA 1
ATOM 6646 C C . LYS D 2 29 ? 101.608 131.145 64.834 1.00 59.90 29 LYS G C 1
ATOM 6647 O O . LYS D 2 29 ? 101.462 129.927 64.975 1.00 59.90 29 LYS G O 1
ATOM 6653 N N . VAL D 2 30 ? 101.556 132.004 65.856 1.00 54.81 30 VAL G N 1
ATOM 6654 C CA . VAL D 2 30 ? 101.441 131.527 67.233 1.00 54.81 30 VAL G CA 1
ATOM 6655 C C . VAL D 2 30 ? 100.152 130.738 67.427 1.00 54.81 30 VAL G C 1
ATOM 6656 O O . VAL D 2 30 ? 100.144 129.688 68.081 1.00 54.81 30 VAL G O 1
ATOM 6660 N N . SER D 2 31 ? 99.040 131.227 66.871 1.00 56.13 31 SER G N 1
ATOM 6661 C CA . SER D 2 31 ? 97.769 130.531 67.049 1.00 56.13 31 SER G CA 1
ATOM 6662 C C . SER D 2 31 ? 97.838 129.115 66.494 1.00 56.13 31 SER G C 1
ATOM 6663 O O . SER D 2 31 ? 97.196 128.200 67.025 1.00 56.13 31 SER G O 1
ATOM 6666 N N . LYS D 2 32 ? 98.604 128.915 65.421 1.00 55.99 32 LYS G N 1
ATOM 6667 C CA . LYS D 2 32 ? 98.822 127.565 64.912 1.00 55.99 32 LYS G CA 1
ATOM 6668 C C . LYS D 2 32 ? 99.584 126.721 65.926 1.00 55.99 32 LYS G C 1
ATOM 6669 O O . LYS D 2 32 ? 99.280 125.539 66.124 1.00 55.99 32 LYS G O 1
ATOM 6675 N N . ALA D 2 33 ? 100.585 127.316 66.581 1.00 50.01 33 ALA G N 1
ATOM 6676 C CA . ALA D 2 33 ? 101.359 126.580 67.575 1.00 50.01 33 ALA G CA 1
ATOM 6677 C C . ALA D 2 33 ? 100.496 126.177 68.763 1.00 50.01 33 ALA G C 1
ATOM 6678 O O . ALA D 2 33 ? 100.615 125.059 69.277 1.00 50.01 33 ALA G O 1
ATOM 6680 N N . ALA D 2 34 ? 99.622 127.078 69.219 1.00 47.91 34 ALA G N 1
ATOM 6681 C CA . ALA D 2 34 ? 98.770 126.771 70.363 1.00 47.91 34 ALA G CA 1
ATOM 6682 C C . ALA D 2 34 ? 97.857 125.588 70.065 1.00 47.91 34 ALA G C 1
ATOM 6683 O O . ALA D 2 34 ? 97.666 124.705 70.909 1.00 47.91 34 ALA G O 1
ATOM 6685 N N . ALA D 2 35 ? 97.282 125.557 68.861 1.00 50.13 35 ALA G N 1
ATOM 6686 C CA . ALA D 2 35 ? 96.380 124.470 68.498 1.00 50.13 35 ALA G CA 1
ATOM 6687 C C . ALA D 2 35 ? 97.103 123.130 68.519 1.00 50.13 35 ALA G C 1
ATOM 6688 O O . ALA D 2 35 ? 96.533 122.110 68.923 1.00 50.13 35 ALA G O 1
ATOM 6690 N N . ASP D 2 36 ? 98.360 123.109 68.071 1.00 46.87 36 ASP G N 1
ATOM 6691 C CA . ASP D 2 36 ? 99.111 121.858 68.054 1.00 46.87 36 ASP G CA 1
ATOM 6692 C C . ASP D 2 36 ? 99.326 121.325 69.465 1.00 46.87 36 ASP G C 1
ATOM 6693 O O . ASP D 2 36 ? 99.136 120.129 69.721 1.00 46.87 36 ASP G O 1
ATOM 6698 N N . LEU D 2 37 ? 99.719 122.197 70.397 1.00 39.68 37 LEU G N 1
ATOM 6699 C CA . LEU D 2 37 ? 99.896 121.765 71.779 1.00 39.68 37 LEU G CA 1
ATOM 6700 C C . LEU D 2 37 ? 98.573 121.319 72.387 1.00 39.68 37 LEU G C 1
ATOM 6701 O O . LEU D 2 37 ? 98.524 120.329 73.126 1.00 39.68 37 LEU G O 1
ATOM 6706 N N . MET D 2 38 ? 97.490 122.042 72.093 1.00 45.46 38 MET G N 1
ATOM 6707 C CA . MET D 2 38 ? 96.181 121.627 72.583 1.00 45.46 38 MET G CA 1
ATOM 6708 C C . MET D 2 38 ? 95.825 120.232 72.090 1.00 45.46 38 MET G C 1
ATOM 6709 O O . MET D 2 38 ? 95.397 119.385 72.882 1.00 45.46 38 MET G O 1
ATOM 6714 N N . ALA D 2 39 ? 96.009 119.970 70.795 1.00 44.00 39 ALA G N 1
ATOM 6715 C CA . ALA D 2 39 ? 95.691 118.654 70.254 1.00 44.00 39 ALA G CA 1
ATOM 6716 C C . ALA D 2 39 ? 96.567 117.577 70.879 1.00 44.00 39 ALA G C 1
ATOM 6717 O O . ALA D 2 39 ? 96.076 116.499 71.236 1.00 44.00 39 ALA G O 1
ATOM 6719 N N . TYR D 2 40 ? 97.867 117.849 71.023 1.00 37.93 40 TYR G N 1
ATOM 6720 C CA . TYR D 2 40 ? 98.762 116.857 71.602 1.00 37.93 40 TYR G CA 1
ATOM 6721 C C . TYR D 2 40 ? 98.409 116.532 73.045 1.00 37.93 40 TYR G C 1
ATOM 6722 O O . TYR D 2 40 ? 98.427 115.355 73.421 1.00 37.93 40 TYR G O 1
ATOM 6731 N N . CYS D 2 41 ? 98.088 117.536 73.859 1.00 37.57 41 CYS G N 1
ATOM 6732 C CA . CYS D 2 41 ? 97.752 117.313 75.257 1.00 37.57 41 CYS G CA 1
ATOM 6733 C C . CYS D 2 41 ? 96.323 116.825 75.445 1.00 37.57 41 CYS G C 1
ATOM 6734 O O . CYS D 2 41 ? 95.979 116.370 76.540 1.00 37.57 41 CYS G O 1
ATOM 6737 N N . GLU D 2 42 ? 95.485 116.913 74.413 1.00 41.96 42 GLU G N 1
ATOM 6738 C CA . GLU D 2 42 ? 94.167 116.293 74.455 1.00 41.96 42 GLU G CA 1
ATOM 6739 C C . GLU D 2 42 ? 94.215 114.824 74.057 1.00 41.96 42 GLU G C 1
ATOM 6740 O O . GLU D 2 42 ? 93.492 114.003 74.630 1.00 41.96 42 GLU G O 1
ATOM 6746 N N . ALA D 2 43 ? 95.058 114.478 73.081 1.00 41.40 43 ALA G N 1
ATOM 6747 C CA . ALA D 2 43 ? 95.139 113.103 72.607 1.00 41.40 43 ALA G CA 1
ATOM 6748 C C . ALA D 2 43 ? 95.869 112.180 73.575 1.00 41.40 43 ALA G C 1
ATOM 6749 O O . ALA D 2 43 ? 95.724 110.957 73.469 1.00 41.40 43 ALA G O 1
ATOM 6751 N N . HIS D 2 44 ? 96.641 112.730 74.511 1.00 38.58 44 HIS G N 1
ATOM 6752 C CA . HIS D 2 44 ? 97.412 111.945 75.470 1.00 38.58 44 HIS G CA 1
ATOM 6753 C C . HIS D 2 44 ? 96.890 112.132 76.892 1.00 38.58 44 HIS G C 1
ATOM 6754 O O . HIS D 2 44 ? 97.619 111.945 77.866 1.00 38.58 44 HIS G O 1
ATOM 6761 N N . ALA D 2 45 ? 95.613 112.486 77.027 1.00 34.57 45 ALA G N 1
ATOM 6762 C CA . ALA D 2 45 ? 95.016 112.792 78.321 1.00 34.57 45 ALA G CA 1
ATOM 6763 C C . ALA D 2 45 ? 94.446 111.565 79.014 1.00 34.57 45 ALA G C 1
ATOM 6764 O O . ALA D 2 45 ? 94.611 111.408 80.227 1.00 34.57 45 ALA G O 1
ATOM 6766 N N . LYS D 2 46 ? 93.774 110.682 78.272 1.00 34.59 46 LYS G N 1
ATOM 6767 C CA . LYS D 2 46 ? 93.184 109.498 78.883 1.00 34.59 46 LYS G CA 1
ATOM 6768 C C . LYS D 2 46 ? 94.239 108.587 79.500 1.00 34.59 46 LYS G C 1
ATOM 6769 O O . LYS D 2 46 ? 93.915 107.799 80.395 1.00 34.59 46 LYS G O 1
ATOM 6775 N N . GLU D 2 47 ? 95.490 108.681 79.050 1.00 33.85 47 GLU G N 1
ATOM 6776 C CA . GLU D 2 47 ? 96.580 107.856 79.556 1.00 33.85 47 GLU G CA 1
ATOM 6777 C C . GLU D 2 47 ? 97.578 108.670 80.374 1.00 33.85 47 GLU G C 1
ATOM 6778 O O . GLU D 2 47 ? 98.778 108.388 80.358 1.00 33.85 47 GLU G O 1
ATOM 6784 N N . ASP D 2 48 ? 97.095 109.682 81.096 1.00 25.54 48 ASP G N 1
ATOM 6785 C CA . ASP D 2 48 ? 97.942 110.505 81.954 1.00 25.54 48 ASP G CA 1
ATOM 6786 C C . ASP D 2 48 ? 97.552 110.267 83.408 1.00 25.54 48 ASP G C 1
ATOM 6787 O O . ASP D 2 48 ? 96.577 110.861 83.893 1.00 25.54 48 ASP G O 1
ATOM 6792 N N . PRO D 2 49 ? 98.270 109.414 84.144 1.00 21.20 49 PRO G N 1
ATOM 6793 C CA . PRO D 2 49 ? 97.849 109.124 85.528 1.00 21.20 49 PRO G CA 1
ATOM 6794 C C . PRO D 2 49 ? 97.774 110.356 86.415 1.00 21.20 49 PRO G C 1
ATOM 6795 O O . PRO D 2 49 ? 96.777 110.543 87.125 1.00 21.20 49 PRO G O 1
ATOM 6799 N N . LEU D 2 50 ? 98.800 111.209 86.394 1.00 15.78 50 LEU G N 1
ATOM 6800 C CA . LEU D 2 50 ? 98.801 112.385 87.258 1.00 15.78 50 LEU G CA 1
ATOM 6801 C C . LEU D 2 50 ? 97.625 113.309 86.978 1.00 15.78 50 LEU G C 1
ATOM 6802 O O . LEU D 2 50 ? 97.220 114.065 87.867 1.00 15.78 50 LEU G O 1
ATOM 6807 N N . LEU D 2 51 ? 97.070 113.266 85.769 1.00 24.17 51 LEU G N 1
ATOM 6808 C CA . LEU D 2 51 ? 95.913 114.072 85.408 1.00 24.17 51 LEU G CA 1
ATOM 6809 C C . LEU D 2 51 ? 94.601 113.328 85.613 1.00 24.17 51 LEU G C 1
ATOM 6810 O O . LEU D 2 51 ? 93.600 113.939 86.002 1.00 24.17 51 LEU G O 1
ATOM 6815 N N . THR D 2 52 ? 94.587 112.022 85.358 1.00 26.51 52 THR G N 1
ATOM 6816 C CA . THR D 2 52 ? 93.431 111.161 85.610 1.00 26.51 52 THR G CA 1
ATOM 6817 C C . THR D 2 52 ? 93.918 109.916 86.342 1.00 26.51 52 THR G C 1
ATOM 6818 O O . THR D 2 52 ? 94.143 108.866 85.727 1.00 26.51 52 THR G O 1
ATOM 6822 N N . PRO D 2 53 ? 94.095 109.997 87.665 1.00 25.36 53 PRO G N 1
ATOM 6823 C CA . PRO D 2 53 ? 94.716 108.874 88.388 1.00 25.36 53 PRO G CA 1
ATOM 6824 C C . PRO D 2 53 ? 94.150 107.462 88.299 1.00 25.36 53 PRO G C 1
ATOM 6825 O O . PRO D 2 53 ? 92.932 107.257 88.313 1.00 25.36 53 PRO G O 1
ATOM 6829 N N . VAL D 2 54 ? 95.047 106.485 88.207 1.00 23.77 54 VAL G N 1
ATOM 6830 C CA . VAL D 2 54 ? 94.688 105.080 88.033 1.00 23.77 54 VAL G CA 1
ATOM 6831 C C . VAL D 2 54 ? 94.028 104.572 89.310 1.00 23.77 54 VAL G C 1
ATOM 6832 O O . VAL D 2 54 ? 94.340 105.069 90.402 1.00 23.77 54 VAL G O 1
ATOM 6836 N N . PRO D 2 55 ? 93.118 103.599 89.234 1.00 26.94 55 PRO G N 1
ATOM 6837 C CA . PRO D 2 55 ? 92.587 103.001 90.465 1.00 26.94 55 PRO G CA 1
ATOM 6838 C C . PRO D 2 55 ? 93.695 102.388 91.308 1.00 26.94 55 PRO G C 1
ATOM 6839 O O . PRO D 2 55 ? 94.729 101.951 90.797 1.00 26.94 55 PRO G O 1
ATOM 6843 N N . ALA D 2 56 ? 93.463 102.365 92.623 1.00 27.05 56 ALA G N 1
ATOM 6844 C CA . ALA D 2 56 ? 94.505 101.962 93.562 1.00 27.05 56 ALA G CA 1
ATOM 6845 C C . ALA D 2 56 ? 95.064 100.581 93.251 1.00 27.05 56 ALA G C 1
ATOM 6846 O O . ALA D 2 56 ? 96.231 100.303 93.552 1.00 27.05 56 ALA G O 1
ATOM 6848 N N . SER D 2 57 ? 94.256 99.700 92.659 1.00 28.26 57 SER G N 1
ATOM 6849 C CA . SER D 2 57 ? 94.719 98.342 92.390 1.00 28.26 57 SER G CA 1
ATOM 6850 C C . SER D 2 57 ? 95.953 98.349 91.496 1.00 28.26 57 SER G C 1
ATOM 6851 O O . SER D 2 57 ? 96.978 97.741 91.825 1.00 28.26 57 SER G O 1
ATOM 6854 N N . GLU D 2 58 ? 95.874 99.039 90.356 1.00 24.97 58 GLU G N 1
ATOM 6855 C CA . GLU D 2 58 ? 96.996 99.061 89.424 1.00 24.97 58 GLU G CA 1
ATOM 6856 C C . GLU D 2 58 ? 98.097 100.011 89.879 1.00 24.97 58 GLU G C 1
ATOM 6857 O O . GLU D 2 58 ? 99.263 99.823 89.513 1.00 24.97 58 GLU G O 1
ATOM 6863 N N . ASN D 2 59 ? 97.752 101.032 90.664 1.00 18.97 59 ASN G N 1
ATOM 6864 C CA . ASN D 2 59 ? 98.700 102.062 91.070 1.00 18.97 59 ASN G CA 1
ATOM 6865 C C . ASN D 2 59 ? 99.920 101.409 91.714 1.00 18.97 59 ASN G C 1
ATOM 6866 O O . ASN D 2 59 ? 99.802 100.821 92.796 1.00 18.97 59 ASN G O 1
ATOM 6871 N N . PRO D 2 60 ? 101.103 101.482 91.093 1.00 13.86 60 PRO G N 1
ATOM 6872 C CA . PRO D 2 60 ? 102.299 100.902 91.723 1.00 13.86 60 PRO G CA 1
ATOM 6873 C C . PRO D 2 60 ? 102.703 101.577 93.023 1.00 13.86 60 PRO G C 1
ATOM 6874 O O . PRO D 2 60 ? 103.441 100.971 93.807 1.00 13.86 60 PRO G O 1
ATOM 6878 N N . PHE D 2 61 ? 102.257 102.804 93.269 1.00 11.13 61 PHE G N 1
ATOM 6879 C CA . PHE D 2 61 ? 102.563 103.502 94.511 1.00 11.13 61 PHE G CA 1
ATOM 6880 C C . PHE D 2 61 ? 101.344 103.526 95.426 1.00 11.13 61 PHE G C 1
ATOM 6881 O O . PHE D 2 61 ? 100.423 104.318 95.227 1.00 11.13 61 PHE G O 1
ATOM 6889 N N . VAL E 4 2 ? 135.991 87.642 87.314 1.00 12.83 2 VAL S N 1
ATOM 6890 C CA . VAL E 4 2 ? 135.236 86.856 88.329 1.00 12.83 2 VAL S CA 1
ATOM 6891 C C . VAL E 4 2 ? 135.848 85.468 88.453 1.00 12.83 2 VAL S C 1
ATOM 6892 O O . VAL E 4 2 ? 136.120 84.808 87.452 1.00 12.83 2 VAL S O 1
ATOM 6896 N N . GLN E 4 3 ? 136.071 85.028 89.689 1.00 15.45 3 GLN S N 1
ATOM 6897 C CA . GLN E 4 3 ? 136.689 83.727 89.930 1.00 15.45 3 GLN S CA 1
ATOM 6898 C C . GLN E 4 3 ? 136.310 83.254 91.323 1.00 15.45 3 GLN S C 1
ATOM 6899 O O . GLN E 4 3 ? 136.551 83.964 92.305 1.00 15.45 3 GLN S O 1
ATOM 6905 N N . LEU E 4 4 ? 135.713 82.066 91.404 1.00 14.00 4 LEU S N 1
ATOM 6906 C CA . LEU E 4 4 ? 135.377 81.414 92.666 1.00 14.00 4 LEU S CA 1
ATOM 6907 C C . LEU E 4 4 ? 136.006 80.027 92.648 1.00 14.00 4 LEU S C 1
ATOM 6908 O O . LEU E 4 4 ? 135.582 79.161 91.876 1.00 14.00 4 LEU S O 1
ATOM 6913 N N . VAL E 4 5 ? 137.011 79.815 93.494 1.00 17.50 5 VAL S N 1
ATOM 6914 C CA . VAL E 4 5 ? 137.757 78.560 93.530 1.00 17.50 5 VAL S CA 1
ATOM 6915 C C . VAL E 4 5 ? 137.504 77.890 94.872 1.00 17.50 5 VAL S C 1
ATOM 6916 O O . VAL E 4 5 ? 137.765 78.477 95.929 1.00 17.50 5 VAL S O 1
ATOM 6920 N N . GLU E 4 6 ? 137.004 76.661 94.830 1.00 22.32 6 GLU S N 1
ATOM 6921 C CA . GLU E 4 6 ? 136.712 75.888 96.026 1.00 22.32 6 GLU S CA 1
ATOM 6922 C C . GLU E 4 6 ? 137.869 74.955 96.361 1.00 22.32 6 GLU S C 1
ATOM 6923 O O . GLU E 4 6 ? 138.702 74.621 95.515 1.00 22.32 6 GLU S O 1
ATOM 6929 N N . SER E 4 7 ? 137.905 74.536 97.622 1.00 27.38 7 SER S N 1
ATOM 6930 C CA . SER E 4 7 ? 138.948 73.643 98.107 1.00 27.38 7 SER S CA 1
ATOM 6931 C C . SER E 4 7 ? 138.458 72.981 99.387 1.00 27.38 7 SER S C 1
ATOM 6932 O O . SER E 4 7 ? 137.432 73.361 99.954 1.00 27.38 7 SER S O 1
ATOM 6935 N N . GLY E 4 8 ? 139.218 71.987 99.841 1.00 29.65 8 GLY S N 1
ATOM 6936 C CA . GLY E 4 8 ? 138.898 71.255 101.051 1.00 29.65 8 GLY S CA 1
ATOM 6937 C C . GLY E 4 8 ? 138.243 69.912 100.821 1.00 29.65 8 GLY S C 1
ATOM 6938 O O . GLY E 4 8 ? 137.897 69.239 101.799 1.00 29.65 8 GLY S O 1
ATOM 6939 N N . GLY E 4 9 ? 138.059 69.498 99.569 1.00 32.12 9 GLY S N 1
ATOM 6940 C CA . GLY E 4 9 ? 137.448 68.219 99.288 1.00 32.12 9 GLY S CA 1
ATOM 6941 C C . GLY E 4 9 ? 138.409 67.060 99.469 1.00 32.12 9 GLY S C 1
ATOM 6942 O O . GLY E 4 9 ? 139.622 67.226 99.590 1.00 32.12 9 GLY S O 1
ATOM 6943 N N . GLY E 4 10 ? 137.843 65.864 99.488 1.00 36.89 10 GLY S N 1
ATOM 6944 C CA . GLY E 4 10 ? 138.617 64.652 99.658 1.00 36.89 10 GLY S CA 1
ATOM 6945 C C . GLY E 4 10 ? 137.723 63.520 100.122 1.00 36.89 10 GLY S C 1
ATOM 6946 O O . GLY E 4 10 ? 136.503 63.614 100.054 1.00 36.89 10 GLY S O 1
ATOM 6947 N N . LEU E 4 11 ? 138.356 62.451 100.594 1.00 39.97 11 LEU S N 1
ATOM 6948 C CA . LEU E 4 11 ? 137.647 61.293 101.122 1.00 39.97 11 LEU S CA 1
ATOM 6949 C C . LEU E 4 11 ? 137.625 61.374 102.643 1.00 39.97 11 LEU S C 1
ATOM 6950 O O . LEU E 4 11 ? 138.652 61.657 103.269 1.00 39.97 11 LEU S O 1
ATOM 6955 N N . VAL E 4 12 ? 136.450 61.158 103.228 1.00 40.17 12 VAL S N 1
ATOM 6956 C CA . VAL E 4 12 ? 136.252 61.290 104.667 1.00 40.17 12 VAL S CA 1
ATOM 6957 C C . VAL E 4 12 ? 135.384 60.138 105.149 1.00 40.17 12 VAL S C 1
ATOM 6958 O O . VAL E 4 12 ? 134.357 59.828 104.537 1.00 40.17 12 VAL S O 1
ATOM 6962 N N . GLN E 4 13 ? 135.794 59.505 106.245 1.00 44.54 13 GLN S N 1
ATOM 6963 C CA . GLN E 4 13 ? 135.004 58.435 106.827 1.00 44.54 13 GLN S CA 1
ATOM 6964 C C . GLN E 4 13 ? 133.776 59.006 107.536 1.00 44.54 13 GLN S C 1
ATOM 6965 O O . GLN E 4 13 ? 133.773 60.169 107.946 1.00 44.54 13 GLN S O 1
ATOM 6971 N N . PRO E 4 14 ? 132.717 58.210 107.691 1.00 44.86 14 PRO S N 1
ATOM 6972 C CA . PRO E 4 14 ? 131.538 58.702 108.412 1.00 44.86 14 PRO S CA 1
ATOM 6973 C C . PRO E 4 14 ? 131.882 59.070 109.847 1.00 44.86 14 PRO S C 1
ATOM 6974 O O . PRO E 4 14 ? 132.742 58.457 110.483 1.00 44.86 14 PRO S O 1
ATOM 6978 N N . GLY E 4 15 ? 131.194 60.091 110.355 1.00 42.32 15 GLY S N 1
ATOM 6979 C CA . GLY E 4 15 ? 131.427 60.580 111.696 1.00 42.32 15 GLY S CA 1
ATOM 6980 C C . GLY E 4 15 ? 132.503 61.637 111.813 1.00 42.32 15 GLY S C 1
ATOM 6981 O O . GLY E 4 15 ? 132.749 62.125 112.924 1.00 42.32 15 GLY S O 1
ATOM 6982 N N . GLY E 4 16 ? 133.156 62.004 110.710 1.00 41.81 16 GLY S N 1
ATOM 6983 C CA . GLY E 4 16 ? 134.157 63.045 110.715 1.00 41.81 16 GLY S CA 1
ATOM 6984 C C . GLY E 4 16 ? 133.578 64.401 110.335 1.00 41.81 16 GLY S C 1
ATOM 6985 O O . GLY E 4 16 ? 132.408 64.546 109.989 1.00 41.81 16 GLY S O 1
ATOM 6986 N N . SER E 4 17 ? 134.442 65.411 110.404 1.00 37.10 17 SER S N 1
ATOM 6987 C CA . SER E 4 17 ? 134.067 66.781 110.091 1.00 37.10 17 SER S CA 1
ATOM 6988 C C . SER E 4 17 ? 135.153 67.414 109.236 1.00 37.10 17 SER S C 1
ATOM 6989 O O . SER E 4 17 ? 136.335 67.084 109.363 1.00 37.10 17 SER S O 1
ATOM 6992 N N . ARG E 4 18 ? 134.742 68.331 108.362 1.00 34.35 18 ARG S N 1
ATOM 6993 C CA . ARG E 4 18 ? 135.666 69.021 107.473 1.00 34.35 18 ARG S CA 1
ATOM 6994 C C . ARG E 4 18 ? 135.163 70.438 107.246 1.00 34.35 18 ARG S C 1
ATOM 6995 O O . ARG E 4 18 ? 134.121 70.838 107.766 1.00 34.35 18 ARG S O 1
ATOM 7003 N N . LYS E 4 19 ? 135.922 71.211 106.472 1.00 26.10 19 LYS S N 1
ATOM 7004 C CA . LYS E 4 19 ? 135.566 72.593 106.165 1.00 26.10 19 LYS S CA 1
ATOM 7005 C C . LYS E 4 19 ? 135.891 72.878 104.706 1.00 26.10 19 LYS S C 1
ATOM 7006 O O . LYS E 4 19 ? 137.064 73.015 104.342 1.00 26.10 19 LYS S O 1
ATOM 7012 N N . LEU E 4 20 ? 134.857 72.965 103.876 1.00 23.96 20 LEU S N 1
ATOM 7013 C CA . LEU E 4 20 ? 135.023 73.416 102.504 1.00 23.96 20 LEU S CA 1
ATOM 7014 C C . LEU E 4 20 ? 135.266 74.919 102.490 1.00 23.96 20 LEU S C 1
ATOM 7015 O O . LEU E 4 20 ? 134.602 75.675 103.205 1.00 23.96 20 LEU S O 1
ATOM 7020 N N . SER E 4 21 ? 136.221 75.349 101.673 1.00 24.38 21 SER S N 1
ATOM 7021 C CA . SER E 4 21 ? 136.584 76.752 101.558 1.00 24.38 21 SER S CA 1
ATOM 7022 C C . SER E 4 21 ? 136.339 77.236 100.135 1.00 24.38 21 SER S C 1
ATOM 7023 O O . SER E 4 21 ? 136.404 76.460 99.178 1.00 24.38 21 SER S O 1
ATOM 7026 N N . CYS E 4 22 ? 136.061 78.531 100.010 1.00 19.22 22 CYS S N 1
ATOM 7027 C CA . CYS E 4 22 ? 135.788 79.175 98.729 1.00 19.22 22 CYS S CA 1
ATOM 7028 C C . CYS E 4 22 ? 136.502 80.517 98.704 1.00 19.22 22 CYS S C 1
ATOM 7029 O O . CYS E 4 22 ? 136.161 81.418 99.478 1.00 19.22 22 CYS S O 1
ATOM 7032 N N . SER E 4 23 ? 137.491 80.643 97.821 1.00 17.06 23 SER S N 1
ATOM 7033 C CA . SER E 4 23 ? 138.218 81.889 97.632 1.00 17.06 23 SER S CA 1
ATOM 7034 C C . SER E 4 23 ? 137.655 82.626 96.424 1.00 17.06 23 SER S C 1
ATOM 7035 O O . SER E 4 23 ? 137.452 82.030 95.360 1.00 17.06 23 SER S O 1
ATOM 7038 N N . ALA E 4 24 ? 137.409 83.921 96.594 1.00 14.98 24 ALA S N 1
ATOM 7039 C CA . ALA E 4 24 ? 136.809 84.761 95.571 1.00 14.98 24 ALA S CA 1
ATOM 7040 C C . ALA E 4 24 ? 137.804 85.816 95.109 1.00 14.98 24 ALA S C 1
ATOM 7041 O O . ALA E 4 24 ? 138.626 86.304 95.889 1.00 14.98 24 ALA S O 1
ATOM 7043 N N . SER E 4 25 ? 137.728 86.161 93.826 1.00 13.64 25 SER S N 1
ATOM 7044 C CA . SER E 4 25 ? 138.616 87.180 93.271 1.00 13.64 25 SER S CA 1
ATOM 7045 C C . SER E 4 25 ? 138.015 87.715 91.984 1.00 13.64 25 SER S C 1
ATOM 7046 O O . SER E 4 25 ? 137.775 86.945 91.049 1.00 13.64 25 SER S O 1
ATOM 7049 N N . GLY E 4 26 ? 137.772 89.024 91.934 1.00 12.14 26 GLY S N 1
ATOM 7050 C CA . GLY E 4 26 ? 137.366 89.668 90.700 1.00 12.14 26 GLY S CA 1
ATOM 7051 C C . GLY E 4 26 ? 136.026 90.372 90.753 1.00 12.14 26 GLY S C 1
ATOM 7052 O O . GLY E 4 26 ? 135.474 90.722 89.707 1.00 12.14 26 GLY S O 1
ATOM 7053 N N . PHE E 4 27 ? 135.486 90.589 91.949 1.00 11.17 27 PHE S N 1
ATOM 7054 C CA . PHE E 4 27 ? 134.197 91.255 92.078 1.00 11.17 27 PHE S CA 1
ATOM 7055 C C . PHE E 4 27 ? 134.059 91.803 93.490 1.00 11.17 27 PHE S C 1
ATOM 7056 O O . PHE E 4 27 ? 134.883 91.536 94.368 1.00 11.17 27 PHE S O 1
ATOM 7064 N N . ALA E 4 28 ? 132.996 92.584 93.693 1.00 11.39 28 ALA S N 1
ATOM 7065 C CA . ALA E 4 28 ? 132.698 93.194 94.989 1.00 11.39 28 ALA S CA 1
ATOM 7066 C C . ALA E 4 28 ? 132.053 92.137 95.880 1.00 11.39 28 ALA S C 1
ATOM 7067 O O . ALA E 4 28 ? 130.837 92.091 96.078 1.00 11.39 28 ALA S O 1
ATOM 7069 N N . PHE E 4 29 ? 132.905 91.282 96.448 1.00 13.25 29 PHE S N 1
ATOM 7070 C CA . PHE E 4 29 ? 132.416 90.116 97.175 1.00 13.25 29 PHE S CA 1
ATOM 7071 C C . PHE E 4 29 ? 131.550 90.517 98.363 1.00 13.25 29 PHE S C 1
ATOM 7072 O O . PHE E 4 29 ? 130.510 89.899 98.617 1.00 13.25 29 PHE S O 1
ATOM 7080 N N . SER E 4 30 ? 131.957 91.553 99.102 1.00 13.24 30 SER S N 1
ATOM 7081 C CA . SER E 4 30 ? 131.218 91.951 100.295 1.00 13.24 30 SER S CA 1
ATOM 7082 C C . SER E 4 30 ? 129.761 92.272 99.995 1.00 13.24 30 SER S C 1
ATOM 7083 O O . SER E 4 30 ? 128.904 92.079 100.864 1.00 13.24 30 SER S O 1
ATOM 7086 N N . SER E 4 31 ? 129.460 92.754 98.793 1.00 10.05 31 SER S N 1
ATOM 7087 C CA . SER E 4 31 ? 128.098 93.080 98.397 1.00 10.05 31 SER S CA 1
ATOM 7088 C C . SER E 4 31 ? 127.358 91.889 97.808 1.00 10.05 31 SER S C 1
ATOM 7089 O O . SER E 4 31 ? 126.227 92.048 97.342 1.00 10.05 31 SER S O 1
ATOM 7092 N N . PHE E 4 32 ? 127.967 90.706 97.817 1.00 10.34 32 PHE S N 1
ATOM 7093 C CA . PHE E 4 32 ? 127.379 89.500 97.256 1.00 10.34 32 PHE S CA 1
ATOM 7094 C C . PHE E 4 32 ? 127.035 88.529 98.374 1.00 10.34 32 PHE S C 1
ATOM 7095 O O . PHE E 4 32 ? 127.863 88.269 99.253 1.00 10.34 32 PHE S O 1
ATOM 7103 N N . GLY E 4 33 ? 125.812 88.009 98.344 1.00 11.52 33 GLY S N 1
ATOM 7104 C CA . GLY E 4 33 ? 125.498 86.820 99.101 1.00 11.52 33 GLY S CA 1
ATOM 7105 C C . GLY E 4 33 ? 126.087 85.583 98.454 1.00 11.52 33 GLY S C 1
ATOM 7106 O O . GLY E 4 33 ? 126.454 85.582 97.281 1.00 11.52 33 GLY S O 1
ATOM 7107 N N . MET E 4 34 ? 126.181 84.507 99.228 1.00 12.31 34 MET S N 1
ATOM 7108 C CA . MET E 4 34 ? 126.783 83.268 98.758 1.00 12.31 34 MET S CA 1
ATOM 7109 C C . MET E 4 34 ? 125.842 82.098 98.998 1.00 12.31 34 MET S C 1
ATOM 7110 O O . MET E 4 34 ? 125.203 82.009 100.051 1.00 12.31 34 MET S O 1
ATOM 7115 N N . HIS E 4 35 ? 125.760 81.211 98.014 1.00 12.05 35 HIS S N 1
ATOM 7116 C CA . HIS E 4 35 ? 125.054 79.946 98.126 1.00 12.05 35 HIS S CA 1
ATOM 7117 C C . HIS E 4 35 ? 126.046 78.794 98.049 1.00 12.05 35 HIS S C 1
ATOM 7118 O O . HIS E 4 35 ? 127.035 78.845 97.309 1.00 12.05 35 HIS S O 1
ATOM 7125 N N . TRP E 4 36 ? 125.776 77.758 98.833 1.00 15.97 36 TRP S N 1
ATOM 7126 C CA . TRP E 4 36 ? 126.476 76.487 98.742 1.00 15.97 36 TRP S CA 1
ATOM 7127 C C . TRP E 4 36 ? 125.503 75.482 98.151 1.00 15.97 36 TRP S C 1
ATOM 7128 O O . TRP E 4 36 ? 124.409 75.287 98.694 1.00 15.97 36 TRP S O 1
ATOM 7139 N N . VAL E 4 37 ? 125.900 74.858 97.043 1.00 17.04 37 VAL S N 1
ATOM 7140 C CA . VAL E 4 37 ? 125.085 73.880 96.337 1.00 17.04 37 VAL S CA 1
ATOM 7141 C C . VAL E 4 37 ? 125.894 72.592 96.267 1.00 17.04 37 VAL S C 1
ATOM 7142 O O . VAL E 4 37 ? 127.094 72.581 96.533 1.00 17.04 37 VAL S O 1
ATOM 7146 N N . ARG E 4 38 ? 125.227 71.489 95.934 1.00 23.25 38 ARG S N 1
ATOM 7147 C CA . ARG E 4 38 ? 125.930 70.226 95.772 1.00 23.25 38 ARG S CA 1
ATOM 7148 C C . ARG E 4 38 ? 125.271 69.400 94.679 1.00 23.25 38 ARG S C 1
ATOM 7149 O O . ARG E 4 38 ? 124.086 69.557 94.377 1.00 23.25 38 ARG S O 1
ATOM 7157 N N . GLN E 4 39 ? 126.070 68.517 94.083 1.00 25.26 39 GLN S N 1
ATOM 7158 C CA . GLN E 4 39 ? 125.607 67.586 93.062 1.00 25.26 39 GLN S CA 1
ATOM 7159 C C . GLN E 4 39 ? 126.141 66.204 93.398 1.00 25.26 39 GLN S C 1
ATOM 7160 O O . GLN E 4 39 ? 127.358 66.000 93.425 1.00 25.26 39 GLN S O 1
ATOM 7166 N N . ALA E 4 40 ? 125.240 65.267 93.664 1.00 33.18 40 ALA S N 1
ATOM 7167 C CA . ALA E 4 40 ? 125.641 63.898 93.931 1.00 33.18 40 ALA S CA 1
ATOM 7168 C C . ALA E 4 40 ? 126.018 63.197 92.631 1.00 33.18 40 ALA S C 1
ATOM 7169 O O . ALA E 4 40 ? 125.572 63.593 91.551 1.00 33.18 40 ALA S O 1
ATOM 7171 N N . PRO E 4 41 ? 126.846 62.148 92.706 1.00 38.19 41 PRO S N 1
ATOM 7172 C CA . PRO E 4 41 ? 127.283 61.469 91.478 1.00 38.19 41 PRO S CA 1
ATOM 7173 C C . PRO E 4 41 ? 126.129 61.106 90.557 1.00 38.19 41 PRO S C 1
ATOM 7174 O O . PRO E 4 41 ? 125.292 60.264 90.895 1.00 38.19 41 PRO S O 1
ATOM 7178 N N . GLU E 4 42 ? 126.089 61.747 89.387 1.00 42.35 42 GLU S N 1
ATOM 7179 C CA . GLU E 4 42 ? 125.077 61.489 88.359 1.00 42.35 42 GLU S CA 1
ATOM 7180 C C . GLU E 4 42 ? 123.682 61.326 88.959 1.00 42.35 42 GLU S C 1
ATOM 7181 O O . GLU E 4 42 ? 122.940 60.404 88.616 1.00 42.35 42 GLU S O 1
ATOM 7187 N N . LYS E 4 43 ? 123.319 62.232 89.865 1.00 37.64 43 LYS S N 1
ATOM 7188 C CA . LYS E 4 43 ? 121.974 62.260 90.431 1.00 37.64 43 LYS S CA 1
ATOM 7189 C C . LYS E 4 43 ? 121.324 63.633 90.381 1.00 37.64 43 LYS S C 1
ATOM 7190 O O . LYS E 4 43 ? 120.095 63.719 90.306 1.00 37.64 43 LYS S O 1
ATOM 7196 N N . GLY E 4 44 ? 122.105 64.712 90.425 1.00 28.56 44 GLY S N 1
ATOM 7197 C CA . GLY E 4 44 ? 121.552 66.044 90.255 1.00 28.56 44 GLY S CA 1
ATOM 7198 C C . GLY E 4 44 ? 121.997 67.056 91.292 1.00 28.56 44 GLY S C 1
ATOM 7199 O O . GLY E 4 44 ? 122.632 66.702 92.288 1.00 28.56 44 GLY S O 1
ATOM 7200 N N . LEU E 4 45 ? 121.654 68.322 91.065 1.00 21.85 45 LEU S N 1
ATOM 7201 C CA . LEU E 4 45 ? 122.030 69.402 91.966 1.00 21.85 45 LEU S CA 1
ATOM 7202 C C . LEU E 4 45 ? 121.110 69.446 93.181 1.00 21.85 45 LEU S C 1
ATOM 7203 O O . LEU E 4 45 ? 119.911 69.167 93.093 1.00 21.85 45 LEU S O 1
ATOM 7208 N N . GLU E 4 46 ? 121.687 69.808 94.325 1.00 21.27 46 GLU S N 1
ATOM 7209 C CA . GLU E 4 46 ? 120.932 69.924 95.569 1.00 21.27 46 GLU S CA 1
ATOM 7210 C C . GLU E 4 46 ? 121.484 71.096 96.366 1.00 21.27 46 GLU S C 1
ATOM 7211 O O . GLU E 4 46 ? 122.675 71.121 96.688 1.00 21.27 46 GLU S O 1
ATOM 7217 N N . TRP E 4 47 ? 120.619 72.059 96.679 1.00 16.62 47 TRP S N 1
ATOM 7218 C CA . TRP E 4 47 ? 121.035 73.215 97.461 1.00 16.62 47 TRP S CA 1
ATOM 7219 C C . TRP E 4 47 ? 121.471 72.785 98.856 1.00 16.62 47 TRP S C 1
ATOM 7220 O O . TRP E 4 47 ? 120.894 71.870 99.450 1.00 16.62 47 TRP S O 1
ATOM 7231 N N . VAL E 4 48 ? 122.499 73.454 99.382 1.00 17.87 48 VAL S N 1
ATOM 7232 C CA . VAL E 4 48 ? 123.056 73.134 100.687 1.00 17.87 48 VAL S CA 1
ATOM 7233 C C . VAL E 4 48 ? 122.811 74.244 101.700 1.00 17.87 48 VAL S C 1
ATOM 7234 O O . VAL E 4 48 ? 122.397 73.971 102.832 1.00 17.87 48 VAL S O 1
ATOM 7238 N N . ALA E 4 49 ? 123.060 75.497 101.328 1.00 15.11 49 ALA S N 1
ATOM 7239 C CA . ALA E 4 49 ? 122.942 76.577 102.303 1.00 15.11 49 ALA S CA 1
ATOM 7240 C C . ALA E 4 49 ? 123.064 77.926 101.610 1.00 15.11 49 ALA S C 1
ATOM 7241 O O . ALA E 4 49 ? 123.369 78.006 100.417 1.00 15.11 49 ALA S O 1
ATOM 7243 N N . TYR E 4 50 ? 122.849 78.987 102.389 1.00 12.07 50 TYR S N 1
ATOM 7244 C CA . TYR E 4 50 ? 122.902 80.354 101.889 1.00 12.07 50 TYR S CA 1
ATOM 7245 C C . TYR E 4 50 ? 123.275 81.303 103.019 1.00 12.07 50 TYR S C 1
ATOM 7246 O O . TYR E 4 50 ? 122.841 81.121 104.158 1.00 12.07 50 TYR S O 1
ATOM 7255 N N . ILE E 4 51 ? 124.086 82.311 102.701 1.00 12.41 51 ILE S N 1
ATOM 7256 C CA . ILE E 4 51 ? 124.418 83.390 103.626 1.00 12.41 51 ILE S CA 1
ATOM 7257 C C . ILE E 4 51 ? 124.347 84.709 102.868 1.00 12.41 51 ILE S C 1
ATOM 7258 O O . ILE E 4 51 ? 124.997 84.867 101.830 1.00 12.41 51 ILE S O 1
ATOM 7263 N N . SER E 4 52 ? 123.581 85.659 103.393 1.00 11.10 52 SER S N 1
ATOM 7264 C CA . SER E 4 52 ? 123.332 86.908 102.690 1.00 11.10 52 SER S CA 1
ATOM 7265 C C . SER E 4 52 ? 124.476 87.896 102.902 1.00 11.10 52 SER S C 1
ATOM 7266 O O . SER E 4 52 ? 125.389 87.676 103.701 1.00 11.10 52 SER S O 1
ATOM 7269 N N . SER E 4 53 ? 124.416 89.002 102.165 1.00 11.94 53 SER S N 1
ATOM 7270 C CA . SER E 4 53 ? 125.420 90.049 102.297 1.00 11.94 53 SER S CA 1
ATOM 7271 C C . SER E 4 53 ? 125.286 90.732 103.652 1.00 11.94 53 SER S C 1
ATOM 7272 O O . SER E 4 53 ? 124.255 91.341 103.952 1.00 11.94 53 SER S O 1
ATOM 7275 N N . GLY E 4 54 ? 126.334 90.634 104.465 1.00 12.79 54 GLY S N 1
ATOM 7276 C CA . GLY E 4 54 ? 126.316 91.155 105.814 1.00 12.79 54 GLY S CA 1
ATOM 7277 C C . GLY E 4 54 ? 126.075 90.118 106.888 1.00 12.79 54 GLY S C 1
ATOM 7278 O O . GLY E 4 54 ? 126.020 90.479 108.069 1.00 12.79 54 GLY S O 1
ATOM 7279 N N . SER E 4 55 ? 125.926 88.847 106.519 1.00 12.01 55 SER S N 1
ATOM 7280 C CA . SER E 4 55 ? 125.716 87.758 107.468 1.00 12.01 55 SER S CA 1
ATOM 7281 C C . SER E 4 55 ? 124.424 87.920 108.260 1.00 12.01 55 SER S C 1
ATOM 7282 O O . SER E 4 55 ? 124.236 87.263 109.288 1.00 12.01 55 SER S O 1
ATOM 7285 N N . GLY E 4 56 ? 123.517 88.784 107.798 1.00 11.78 56 GLY S N 1
ATOM 7286 C CA . GLY E 4 56 ? 122.282 89.018 108.524 1.00 11.78 56 GLY S CA 1
ATOM 7287 C C . GLY E 4 56 ? 121.240 87.937 108.354 1.00 11.78 56 GLY S C 1
ATOM 7288 O O . GLY E 4 56 ? 120.281 87.891 109.131 1.00 11.78 56 GLY S O 1
ATOM 7289 N N . THR E 4 57 ? 121.401 87.068 107.359 1.00 11.16 57 THR S N 1
ATOM 7290 C CA . THR E 4 57 ? 120.451 85.991 107.084 1.00 11.16 57 THR S CA 1
ATOM 7291 C C . THR E 4 57 ? 121.243 84.761 106.655 1.00 11.16 57 THR S C 1
ATOM 7292 O O . THR E 4 57 ? 121.942 84.789 105.639 1.00 11.16 57 THR S O 1
ATOM 7296 N N . ILE E 4 58 ? 121.137 83.688 107.434 1.00 12.68 58 ILE S N 1
ATOM 7297 C CA . ILE E 4 58 ? 121.782 82.417 107.130 1.00 12.68 58 ILE S CA 1
ATOM 7298 C C . ILE E 4 58 ? 120.701 81.349 107.071 1.00 12.68 58 ILE S C 1
ATOM 7299 O O . ILE E 4 58 ? 119.958 81.152 108.040 1.00 12.68 58 ILE S O 1
ATOM 7304 N N . TYR E 4 59 ? 120.617 80.657 105.938 1.00 14.12 59 TYR S N 1
ATOM 7305 C CA . TYR E 4 59 ? 119.626 79.618 105.706 1.00 14.12 59 TYR S CA 1
ATOM 7306 C C . TYR E 4 59 ? 120.333 78.299 105.438 1.00 14.12 59 TYR S C 1
ATOM 7307 O O . TYR E 4 59 ? 121.402 78.273 104.818 1.00 14.12 59 TYR S O 1
ATOM 7316 N N . TYR E 4 60 ? 119.724 77.207 105.893 1.00 17.28 60 TYR S N 1
ATOM 7317 C CA . TYR E 4 60 ? 120.267 75.870 105.723 1.00 17.28 60 TYR S CA 1
ATOM 7318 C C . TYR E 4 60 ? 119.210 74.967 105.106 1.00 17.28 60 TYR S C 1
ATOM 7319 O O . TYR E 4 60 ? 118.008 75.211 105.238 1.00 17.28 60 TYR S O 1
ATOM 7328 N N . ALA E 4 61 ? 119.670 73.923 104.422 1.00 21.34 61 ALA S N 1
ATOM 7329 C CA . ALA E 4 61 ? 118.755 72.977 103.798 1.00 21.34 61 ALA S CA 1
ATOM 7330 C C . ALA E 4 61 ? 118.233 71.994 104.836 1.00 21.34 61 ALA S C 1
ATOM 7331 O O . ALA E 4 61 ? 118.984 71.533 105.702 1.00 21.34 61 ALA S O 1
ATOM 7333 N N . ASP E 4 62 ? 116.943 71.664 104.742 1.00 27.54 62 ASP S N 1
ATOM 7334 C CA . ASP E 4 62 ? 116.341 70.747 105.705 1.00 27.54 62 ASP S CA 1
ATOM 7335 C C . ASP E 4 62 ? 117.128 69.446 105.789 1.00 27.54 62 ASP S C 1
ATOM 7336 O O . ASP E 4 62 ? 117.264 68.860 106.870 1.00 27.54 62 ASP S O 1
ATOM 7341 N N . THR E 4 63 ? 117.656 68.979 104.657 1.00 26.63 63 THR S N 1
ATOM 7342 C CA . THR E 4 63 ? 118.457 67.760 104.664 1.00 26.63 63 THR S CA 1
ATOM 7343 C C . THR E 4 63 ? 119.650 67.890 105.603 1.00 26.63 63 THR S C 1
ATOM 7344 O O . THR E 4 63 ? 120.075 66.904 106.217 1.00 26.63 63 THR S O 1
ATOM 7348 N N . VAL E 4 64 ? 120.211 69.092 105.718 1.00 26.50 64 VAL S N 1
ATOM 7349 C CA . VAL E 4 64 ? 121.370 69.321 106.574 1.00 26.50 64 VAL S CA 1
ATOM 7350 C C . VAL E 4 64 ? 121.124 70.521 107.480 1.00 26.50 64 VAL S C 1
ATOM 7351 O O . VAL E 4 64 ? 122.072 71.130 107.985 1.00 26.50 64 VAL S O 1
ATOM 7355 N N . LYS E 4 65 ? 119.860 70.879 107.692 1.00 23.91 65 LYS S N 1
ATOM 7356 C CA . LYS E 4 65 ? 119.512 71.984 108.576 1.00 23.91 65 LYS S CA 1
ATOM 7357 C C . LYS E 4 65 ? 119.805 71.556 110.008 1.00 23.91 65 LYS S C 1
ATOM 7358 O O . LYS E 4 65 ? 119.378 70.479 110.438 1.00 23.91 65 LYS S O 1
ATOM 7364 N N . GLY E 4 66 ? 120.539 72.392 110.738 1.00 28.65 66 GLY S N 1
ATOM 7365 C CA . GLY E 4 66 ? 120.995 72.071 112.068 1.00 28.65 66 GLY S CA 1
ATOM 7366 C C . GLY E 4 66 ? 122.287 71.283 112.105 1.00 28.65 66 GLY S C 1
ATOM 7367 O O . GLY E 4 66 ? 122.888 71.150 113.177 1.00 28.65 66 GLY S O 1
ATOM 7368 N N . ARG E 4 67 ? 122.726 70.761 110.962 1.00 31.65 67 ARG S N 1
ATOM 7369 C CA . ARG E 4 67 ? 123.981 70.028 110.838 1.00 31.65 67 ARG S CA 1
ATOM 7370 C C . ARG E 4 67 ? 124.717 70.598 109.633 1.00 31.65 67 ARG S C 1
ATOM 7371 O O . ARG E 4 67 ? 124.307 70.364 108.493 1.00 31.65 67 ARG S O 1
ATOM 7379 N N . PHE E 4 68 ? 125.814 71.317 109.902 1.00 27.57 68 PHE S N 1
ATOM 7380 C CA . PHE E 4 68 ? 126.562 72.155 108.961 1.00 27.57 68 PHE S CA 1
ATOM 7381 C C . PHE E 4 68 ? 126.521 73.598 109.448 1.00 27.57 68 PHE S C 1
ATOM 7382 O O . PHE E 4 68 ? 125.655 73.963 110.249 1.00 27.57 68 PHE S O 1
ATOM 7390 N N . THR E 4 69 ? 127.452 74.424 108.976 1.00 22.80 69 THR S N 1
ATOM 7391 C CA . THR E 4 69 ? 127.387 75.857 109.225 1.00 22.80 69 THR S CA 1
ATOM 7392 C C . THR E 4 69 ? 128.093 76.594 108.094 1.00 22.80 69 THR S C 1
ATOM 7393 O O . THR E 4 69 ? 129.080 76.109 107.539 1.00 22.80 69 THR S O 1
ATOM 7397 N N . ILE E 4 70 ? 127.570 77.770 107.753 1.00 15.60 70 ILE S N 1
ATOM 7398 C CA . ILE E 4 70 ? 128.084 78.585 106.655 1.00 15.60 70 ILE S CA 1
ATOM 7399 C C . ILE E 4 70 ? 128.584 79.899 107.238 1.00 15.60 70 ILE S C 1
ATOM 7400 O O . ILE E 4 70 ? 127.844 80.592 107.947 1.00 15.60 70 ILE S O 1
ATOM 7405 N N . SER E 4 71 ? 129.835 80.244 106.938 1.00 16.69 71 SER S N 1
ATOM 7406 C CA . SER E 4 71 ? 130.505 81.389 107.542 1.00 16.69 71 SER S CA 1
ATOM 7407 C C . SER E 4 71 ? 131.074 82.300 106.462 1.00 16.69 71 SER S C 1
ATOM 7408 O O . SER E 4 71 ? 131.611 81.824 105.457 1.00 16.69 71 SER S O 1
ATOM 7411 N N . ARG E 4 72 ? 130.971 83.605 106.689 1.00 15.74 72 ARG S N 1
ATOM 7412 C CA . ARG E 4 72 ? 131.462 84.629 105.779 1.00 15.74 72 ARG S CA 1
ATOM 7413 C C . ARG E 4 72 ? 132.754 85.241 106.317 1.00 15.74 72 ARG S C 1
ATOM 7414 O O . ARG E 4 72 ? 132.968 85.331 107.528 1.00 15.74 72 ARG S O 1
ATOM 7422 N N . ASP E 4 73 ? 133.632 85.672 105.389 1.00 20.83 73 ASP S N 1
ATOM 7423 C CA . ASP E 4 73 ? 134.788 86.505 105.732 1.00 20.83 73 ASP S CA 1
ATOM 7424 C C . ASP E 4 73 ? 134.919 87.554 104.625 1.00 20.83 73 ASP S C 1
ATOM 7425 O O . ASP E 4 73 ? 135.614 87.351 103.624 1.00 20.83 73 ASP S O 1
ATOM 7430 N N . ASP E 4 74 ? 134.234 88.682 104.811 1.00 19.00 74 ASP S N 1
ATOM 7431 C CA . ASP E 4 74 ? 134.279 89.744 103.810 1.00 19.00 74 ASP S CA 1
ATOM 7432 C C . ASP E 4 74 ? 135.665 90.355 103.654 1.00 19.00 74 ASP S C 1
ATOM 7433 O O . ASP E 4 74 ? 136.117 90.502 102.505 1.00 19.00 74 ASP S O 1
ATOM 7438 N N . PRO E 4 75 ? 136.379 90.731 104.719 1.00 22.64 75 PRO S N 1
ATOM 7439 C CA . PRO E 4 75 ? 137.713 91.322 104.528 1.00 22.64 75 PRO S CA 1
ATOM 7440 C C . PRO E 4 75 ? 138.679 90.417 103.788 1.00 22.64 75 PRO S C 1
ATOM 7441 O O . PRO E 4 75 ? 139.529 90.922 103.044 1.00 22.64 75 PRO S O 1
ATOM 7445 N N . LYS E 4 76 ? 138.582 89.099 103.965 1.00 23.10 76 LYS S N 1
ATOM 7446 C CA . LYS E 4 76 ? 139.432 88.157 103.252 1.00 23.10 76 LYS S CA 1
ATOM 7447 C C . LYS E 4 76 ? 138.774 87.579 102.008 1.00 23.10 76 LYS S C 1
ATOM 7448 O O . LYS E 4 76 ? 139.390 86.744 101.337 1.00 23.10 76 LYS S O 1
ATOM 7454 N N . ASN E 4 77 ? 137.555 88.000 101.681 1.00 19.84 77 ASN S N 1
ATOM 7455 C CA . ASN E 4 77 ? 136.861 87.565 100.471 1.00 19.84 77 ASN S CA 1
ATOM 7456 C C . ASN E 4 77 ? 136.794 86.037 100.404 1.00 19.84 77 ASN S C 1
ATOM 7457 O O . ASN E 4 77 ? 137.166 85.409 99.413 1.00 19.84 77 ASN S O 1
ATOM 7462 N N . THR E 4 78 ? 136.305 85.451 101.497 1.00 18.82 78 THR S N 1
ATOM 7463 C CA . THR E 4 78 ? 136.316 84.000 101.634 1.00 18.82 78 THR S CA 1
ATOM 7464 C C . THR E 4 78 ? 134.989 83.513 102.197 1.00 18.82 78 THR S C 1
ATOM 7465 O O . THR E 4 78 ? 134.331 84.214 102.970 1.00 18.82 78 THR S O 1
ATOM 7469 N N . LEU E 4 79 ? 134.605 82.304 101.796 1.00 16.38 79 LEU S N 1
ATOM 7470 C CA . LEU E 4 79 ? 133.397 81.649 102.280 1.00 16.38 79 LEU S CA 1
ATOM 7471 C C . LEU E 4 79 ? 133.770 80.280 102.830 1.00 16.38 79 LEU S C 1
ATOM 7472 O O . LEU E 4 79 ? 134.617 79.591 102.257 1.00 16.38 79 LEU S O 1
ATOM 7477 N N . PHE E 4 80 ? 133.151 79.890 103.941 1.00 19.38 80 PHE S N 1
ATOM 7478 C CA . PHE E 4 80 ? 133.402 78.596 104.554 1.00 19.38 80 PHE S CA 1
ATOM 7479 C C . PHE E 4 80 ? 132.098 77.831 104.736 1.00 19.38 80 PHE S C 1
ATOM 7480 O O . PHE E 4 80 ? 131.053 78.413 105.039 1.00 19.38 80 PHE S O 1
ATOM 7488 N N . LEU E 4 81 ? 132.180 76.514 104.558 1.00 20.79 81 LEU S N 1
ATOM 7489 C CA . LEU E 4 81 ? 131.103 75.593 104.903 1.00 20.79 81 LEU S CA 1
ATOM 7490 C C . LEU E 4 81 ? 131.713 74.501 105.767 1.00 20.79 81 LEU S C 1
ATOM 7491 O O . LEU E 4 81 ? 132.405 73.616 105.257 1.00 20.79 81 LEU S O 1
ATOM 7496 N N . GLN E 4 82 ? 131.473 74.576 107.073 1.00 26.77 82 GLN S N 1
ATOM 7497 C CA . GLN E 4 82 ? 132.007 73.615 108.035 1.00 26.77 82 GLN S CA 1
ATOM 7498 C C . GLN E 4 82 ? 130.949 72.534 108.222 1.00 26.77 82 GLN S C 1
ATOM 7499 O O . GLN E 4 82 ? 129.841 72.795 108.692 1.00 26.77 82 GLN S O 1
ATOM 7505 N N . MET E 4 83 ? 131.297 71.311 107.829 1.00 30.12 83 MET S N 1
ATOM 7506 C CA . MET E 4 83 ? 130.397 70.173 107.936 1.00 30.12 83 MET S CA 1
ATOM 7507 C C . MET E 4 83 ? 130.822 69.298 109.109 1.00 30.12 83 MET S C 1
ATOM 7508 O O . MET E 4 83 ? 131.979 68.868 109.189 1.00 30.12 83 MET S O 1
ATOM 7513 N N . THR E 4 84 ? 129.881 69.031 110.016 1.00 33.48 84 THR S N 1
ATOM 7514 C CA . THR E 4 84 ? 130.171 68.383 111.291 1.00 33.48 84 THR S CA 1
ATOM 7515 C C . THR E 4 84 ? 130.056 66.864 111.226 1.00 33.48 84 THR S C 1
ATOM 7516 O O . THR E 4 84 ? 131.036 66.159 111.481 1.00 33.48 84 THR S O 1
ATOM 7520 N N . SER E 4 85 ? 128.876 66.346 110.896 1.00 36.75 85 SER S N 1
ATOM 7521 C CA . SER E 4 85 ? 128.645 64.913 110.772 1.00 36.75 85 SER S CA 1
ATOM 7522 C C . SER E 4 85 ? 128.328 64.600 109.318 1.00 36.75 85 SER S C 1
ATOM 7523 O O . SER E 4 85 ? 127.464 65.245 108.716 1.00 36.75 85 SER S O 1
ATOM 7526 N N . LEU E 4 86 ? 129.029 63.618 108.757 1.00 36.49 86 LEU S N 1
ATOM 7527 C CA . LEU E 4 86 ? 128.959 63.315 107.332 1.00 36.49 86 LEU S CA 1
ATOM 7528 C C . LEU E 4 86 ? 128.493 61.876 107.153 1.00 36.49 86 LEU S C 1
ATOM 7529 O O . LEU E 4 86 ? 129.247 60.936 107.425 1.00 36.49 86 LEU S O 1
ATOM 7534 N N . ARG E 4 87 ? 127.257 61.709 106.694 1.00 39.29 87 ARG S N 1
ATOM 7535 C CA . ARG E 4 87 ? 126.707 60.396 106.400 1.00 39.29 87 ARG S CA 1
ATOM 7536 C C . ARG E 4 87 ? 127.148 59.971 105.001 1.00 39.29 87 ARG S C 1
ATOM 7537 O O . ARG E 4 87 ? 127.842 60.706 104.294 1.00 39.29 87 ARG S O 1
ATOM 7545 N N . SER E 4 88 ? 126.739 58.777 104.579 1.00 41.55 88 SER S N 1
ATOM 7546 C CA . SER E 4 88 ? 127.051 58.298 103.239 1.00 41.55 88 SER S CA 1
ATOM 7547 C C . SER E 4 88 ? 126.309 59.067 102.154 1.00 41.55 88 SER S C 1
ATOM 7548 O O . SER E 4 88 ? 126.644 58.918 100.973 1.00 41.55 88 SER S O 1
ATOM 7551 N N . GLU E 4 89 ? 125.320 59.878 102.520 1.00 38.39 89 GLU S N 1
ATOM 7552 C CA . GLU E 4 89 ? 124.566 60.680 101.568 1.00 38.39 89 GLU S CA 1
ATOM 7553 C C . GLU E 4 89 ? 125.200 62.044 101.329 1.00 38.39 89 GLU S C 1
ATOM 7554 O O . GLU E 4 89 ? 124.764 62.768 100.430 1.00 38.39 89 GLU S O 1
ATOM 7560 N N . ASP E 4 90 ? 126.233 62.400 102.093 1.00 34.54 90 ASP S N 1
ATOM 7561 C CA . ASP E 4 90 ? 126.926 63.672 101.938 1.00 34.54 90 ASP S CA 1
ATOM 7562 C C . ASP E 4 90 ? 128.063 63.594 100.925 1.00 34.54 90 ASP S C 1
ATOM 7563 O O . ASP E 4 90 ? 128.942 64.461 100.922 1.00 34.54 90 ASP S O 1
ATOM 7568 N N . THR E 4 91 ? 128.065 62.574 100.069 1.00 36.09 91 THR S N 1
ATOM 7569 C CA . THR E 4 91 ? 129.080 62.427 99.029 1.00 36.09 91 THR S CA 1
ATOM 7570 C C . THR E 4 91 ? 128.587 63.144 97.777 1.00 36.09 91 THR S C 1
ATOM 7571 O O . THR E 4 91 ? 127.522 62.819 97.244 1.00 36.09 91 THR S O 1
ATOM 7575 N N . ALA E 4 92 ? 129.355 64.126 97.314 1.00 29.62 92 ALA S N 1
ATOM 7576 C CA . ALA E 4 92 ? 128.937 64.938 96.180 1.00 29.62 92 ALA S CA 1
ATOM 7577 C C . ALA E 4 92 ? 130.035 65.936 95.854 1.00 29.62 92 ALA S C 1
ATOM 7578 O O . ALA E 4 92 ? 131.012 66.078 96.593 1.00 29.62 92 ALA S O 1
ATOM 7580 N N . MET E 4 93 ? 129.862 66.625 94.732 1.00 26.62 93 MET S N 1
ATOM 7581 C CA . MET E 4 93 ? 130.726 67.737 94.366 1.00 26.62 93 MET S CA 1
ATOM 7582 C C . MET E 4 93 ? 129.994 69.028 94.720 1.00 26.62 93 MET S C 1
ATOM 7583 O O . MET E 4 93 ? 128.873 69.261 94.255 1.00 26.62 93 MET S O 1
ATOM 7588 N N . TYR E 4 94 ? 130.619 69.842 95.565 1.00 23.80 94 TYR S N 1
ATOM 7589 C CA . TYR E 4 94 ? 129.993 71.013 96.159 1.00 23.80 94 TYR S CA 1
ATOM 7590 C C . TYR E 4 94 ? 130.434 72.267 95.417 1.00 23.80 94 TYR S C 1
ATOM 7591 O O . TYR E 4 94 ? 131.623 72.439 95.126 1.00 23.80 94 TYR S O 1
ATOM 7600 N N . TYR E 4 95 ? 129.472 73.138 95.127 1.00 20.86 95 TYR S N 1
ATOM 7601 C CA . TYR E 4 95 ? 129.675 74.353 94.356 1.00 20.86 95 TYR S CA 1
ATOM 7602 C C . TYR E 4 95 ? 129.481 75.582 95.231 1.00 20.86 95 TYR S C 1
ATOM 7603 O O . TYR E 4 95 ? 128.591 75.620 96.090 1.00 20.86 95 TYR S O 1
ATOM 7612 N N . CYS E 4 96 ? 130.314 76.586 94.982 1.00 17.04 96 CYS S N 1
ATOM 7613 C CA . CYS E 4 96 ? 130.245 77.895 95.614 1.00 17.04 96 CYS S CA 1
ATOM 7614 C C . CYS E 4 96 ? 129.691 78.878 94.591 1.00 17.04 96 CYS S C 1
ATOM 7615 O O . CYS E 4 96 ? 130.229 78.988 93.485 1.00 17.04 96 CYS S O 1
ATOM 7618 N N . VAL E 4 97 ? 128.619 79.584 94.951 1.00 12.77 97 VAL S N 1
ATOM 7619 C CA . VAL E 4 97 ? 127.910 80.437 94.008 1.00 12.77 97 VAL S CA 1
ATOM 7620 C C . VAL E 4 97 ? 127.700 81.810 94.631 1.00 12.77 97 VAL S C 1
ATOM 7621 O O . VAL E 4 97 ? 127.461 81.944 95.831 1.00 12.77 97 VAL S O 1
ATOM 7625 N N . ARG E 4 98 ? 127.791 82.840 93.792 1.00 11.44 98 ARG S N 1
ATOM 7626 C CA . ARG E 4 98 ? 127.555 84.217 94.203 1.00 11.44 98 ARG S CA 1
ATOM 7627 C C . ARG E 4 98 ? 126.162 84.647 93.764 1.00 11.44 98 ARG S C 1
ATOM 7628 O O . ARG E 4 98 ? 125.645 84.182 92.745 1.00 11.44 98 ARG S O 1
ATOM 7636 N N . SER E 4 99 ? 125.558 85.543 94.542 1.00 10.79 99 SER S N 1
ATOM 7637 C CA . SER E 4 99 ? 124.176 85.943 94.317 1.00 10.79 99 SER S CA 1
ATOM 7638 C C . SER E 4 99 ? 123.935 87.307 94.942 1.00 10.79 99 SER S C 1
ATOM 7639 O O . SER E 4 99 ? 124.043 87.452 96.161 1.00 10.79 99 SER S O 1
ATOM 7642 N N . ILE E 4 100 ? 123.582 88.289 94.118 1.00 8.58 100 ILE S N 1
ATOM 7643 C CA . ILE E 4 100 ? 123.312 89.648 94.572 1.00 8.58 100 ILE S CA 1
ATOM 7644 C C . ILE E 4 100 ? 121.853 89.959 94.279 1.00 8.58 100 ILE S C 1
ATOM 7645 O O . ILE E 4 100 ? 121.349 89.631 93.199 1.00 8.58 100 ILE S O 1
ATOM 7650 N N . TYR E 4 101 ? 121.176 90.581 95.242 1.00 8.65 101 TYR S N 1
ATOM 7651 C CA . TYR E 4 101 ? 119.738 90.820 95.166 1.00 8.65 101 TYR S CA 1
ATOM 7652 C C . TYR E 4 101 ? 119.461 92.316 95.223 1.00 8.65 101 TYR S C 1
ATOM 7653 O O . TYR E 4 101 ? 119.639 92.951 96.267 1.00 8.65 101 TYR S O 1
ATOM 7662 N N . TYR E 4 102 ? 119.032 92.868 94.094 1.00 6.05 102 TYR S N 1
ATOM 7663 C CA . TYR E 4 102 ? 118.453 94.200 94.027 1.00 6.05 102 TYR S CA 1
ATOM 7664 C C . TYR E 4 102 ? 117.630 94.247 92.752 1.00 6.05 102 TYR S C 1
ATOM 7665 O O . TYR E 4 102 ? 117.741 93.370 91.893 1.00 6.05 102 TYR S O 1
ATOM 7674 N N . TYR E 4 103 ? 116.788 95.270 92.640 1.00 6.18 103 TYR S N 1
ATOM 7675 C CA . TYR E 4 103 ? 115.883 95.348 91.502 1.00 6.18 103 TYR S CA 1
ATOM 7676 C C . TYR E 4 103 ? 116.653 95.188 90.197 1.00 6.18 103 TYR S C 1
ATOM 7677 O O . TYR E 4 103 ? 117.518 96.009 89.874 1.00 6.18 103 TYR S O 1
ATOM 7686 N N . GLY E 4 104 ? 116.353 94.127 89.449 1.00 7.25 104 GLY S N 1
ATOM 7687 C CA . GLY E 4 104 ? 116.954 93.892 88.151 1.00 7.25 104 GLY S CA 1
ATOM 7688 C C . GLY E 4 104 ? 118.220 93.062 88.163 1.00 7.25 104 GLY S C 1
ATOM 7689 O O . GLY E 4 104 ? 118.751 92.771 87.085 1.00 7.25 104 GLY S O 1
ATOM 7690 N N . SER E 4 105 ? 118.720 92.664 89.329 1.00 7.73 105 SER S N 1
ATOM 7691 C CA . SER E 4 105 ? 119.979 91.940 89.396 1.00 7.73 105 SER S CA 1
ATOM 7692 C C . SER E 4 105 ? 119.801 90.483 88.976 1.00 7.73 105 SER S C 1
ATOM 7693 O O . SER E 4 105 ? 118.694 89.938 88.961 1.00 7.73 105 SER S O 1
ATOM 7696 N N . SER E 4 106 ? 120.924 89.854 88.627 1.00 11.98 106 SER S N 1
ATOM 7697 C CA . SER E 4 106 ? 120.963 88.432 88.328 1.00 11.98 106 SER S CA 1
ATOM 7698 C C . SER E 4 106 ? 121.547 87.703 89.529 1.00 11.98 106 SER S C 1
ATOM 7699 O O . SER E 4 106 ? 122.747 87.854 89.804 1.00 11.98 106 SER S O 1
ATOM 7702 N N . PRO E 4 107 ? 120.769 86.914 90.267 1.00 12.99 107 PRO S N 1
ATOM 7703 C CA . PRO E 4 107 ? 121.258 86.350 91.534 1.00 12.99 107 PRO S CA 1
ATOM 7704 C C . PRO E 4 107 ? 122.002 85.024 91.432 1.00 12.99 107 PRO S C 1
ATOM 7705 O O . PRO E 4 107 ? 122.313 84.447 92.475 1.00 12.99 107 PRO S O 1
ATOM 7709 N N . PHE E 4 108 ? 122.269 84.495 90.242 1.00 14.70 108 PHE S N 1
ATOM 7710 C CA . PHE E 4 108 ? 123.126 83.319 90.109 1.00 14.70 108 PHE S CA 1
ATOM 7711 C C . PHE E 4 108 ? 124.008 83.430 88.874 1.00 14.70 108 PHE S C 1
ATOM 7712 O O . PHE E 4 108 ? 124.155 82.475 88.106 1.00 14.70 108 PHE S O 1
ATOM 7720 N N . ASP E 4 109 ? 124.610 84.603 88.667 1.00 14.07 109 ASP S N 1
ATOM 7721 C CA . ASP E 4 109 ? 125.381 84.834 87.450 1.00 14.07 109 ASP S CA 1
ATOM 7722 C C . ASP E 4 109 ? 126.558 83.873 87.335 1.00 14.07 109 ASP S C 1
ATOM 7723 O O . ASP E 4 109 ? 126.815 83.329 86.255 1.00 14.07 109 ASP S O 1
ATOM 7728 N N . PHE E 4 110 ? 127.282 83.646 88.427 1.00 12.28 110 PHE S N 1
ATOM 7729 C CA . PHE E 4 110 ? 128.556 82.942 88.385 1.00 12.28 110 PHE S CA 1
ATOM 7730 C C . PHE E 4 110 ? 128.554 81.772 89.358 1.00 12.28 110 PHE S C 1
ATOM 7731 O O . PHE E 4 110 ? 128.231 81.939 90.537 1.00 12.28 110 PHE S O 1
ATOM 7739 N N . TRP E 4 111 ? 128.924 80.596 88.857 1.00 14.86 111 TRP S N 1
ATOM 7740 C CA . TRP E 4 111 ? 129.172 79.415 89.669 1.00 14.86 111 TRP S CA 1
ATOM 7741 C C . TRP E 4 111 ? 130.667 79.135 89.721 1.00 14.86 111 TRP S C 1
ATOM 7742 O O . TRP E 4 111 ? 131.415 79.499 88.810 1.00 14.86 111 TRP S O 1
ATOM 7753 N N . GLY E 4 112 ? 131.099 78.478 90.795 1.00 16.22 112 GLY S N 1
ATOM 7754 C CA . GLY E 4 112 ? 132.468 78.031 90.925 1.00 16.22 112 GLY S CA 1
ATOM 7755 C C . GLY E 4 112 ? 132.709 76.731 90.181 1.00 16.22 112 GLY S C 1
ATOM 7756 O O . GLY E 4 112 ? 131.822 76.172 89.534 1.00 16.22 112 GLY S O 1
ATOM 7757 N N . GLN E 4 113 ? 133.949 76.244 90.279 1.00 21.25 113 GLN S N 1
ATOM 7758 C CA . GLN E 4 113 ? 134.319 74.999 89.615 1.00 21.25 113 GLN S CA 1
ATOM 7759 C C . GLN E 4 113 ? 134.018 73.767 90.460 1.00 21.25 113 GLN S C 1
ATOM 7760 O O . GLN E 4 113 ? 134.053 72.649 89.933 1.00 21.25 113 GLN S O 1
ATOM 7766 N N . GLY E 4 114 ? 133.730 73.941 91.746 1.00 23.37 114 GLY S N 1
ATOM 7767 C CA . GLY E 4 114 ? 133.333 72.848 92.606 1.00 23.37 114 GLY S CA 1
ATOM 7768 C C . GLY E 4 114 ? 134.510 72.119 93.232 1.00 23.37 114 GLY S C 1
ATOM 7769 O O . GLY E 4 114 ? 135.665 72.246 92.820 1.00 23.37 114 GLY S O 1
ATOM 7770 N N . THR E 4 115 ? 134.196 71.334 94.264 1.00 26.01 115 THR S N 1
ATOM 7771 C CA . THR E 4 115 ? 135.178 70.494 94.937 1.00 26.01 115 THR S CA 1
ATOM 7772 C C . THR E 4 115 ? 134.505 69.203 95.378 1.00 26.01 115 THR S C 1
ATOM 7773 O O . THR E 4 115 ? 133.375 69.226 95.866 1.00 26.01 115 THR S O 1
ATOM 7777 N N . THR E 4 116 ? 135.202 68.082 95.218 1.00 29.82 116 THR S N 1
ATOM 7778 C CA . THR E 4 116 ? 134.605 66.769 95.437 1.00 29.82 116 THR S CA 1
ATOM 7779 C C . THR E 4 116 ? 134.792 66.311 96.877 1.00 29.82 116 THR S C 1
ATOM 7780 O O . THR E 4 116 ? 135.856 66.505 97.471 1.00 29.82 116 THR S O 1
ATOM 7784 N N . LEU E 4 117 ? 133.751 65.689 97.432 1.00 33.44 117 LEU S N 1
ATOM 7785 C CA . LEU E 4 117 ? 133.807 65.065 98.748 1.00 33.44 117 LEU S CA 1
ATOM 7786 C C . LEU E 4 117 ? 133.205 63.673 98.645 1.00 33.44 117 LEU S C 1
ATOM 7787 O O . LEU E 4 117 ? 132.079 63.516 98.160 1.00 33.44 117 LEU S O 1
ATOM 7792 N N . THR E 4 118 ? 133.950 62.674 99.105 1.00 39.40 118 THR S N 1
ATOM 7793 C CA . THR E 4 118 ? 133.514 61.287 99.104 1.00 39.40 118 THR S CA 1
ATOM 7794 C C . THR E 4 118 ? 133.373 60.797 100.538 1.00 39.40 118 THR S C 1
ATOM 7795 O O . THR E 4 118 ? 134.192 61.129 101.401 1.00 39.40 118 THR S O 1
ATOM 7799 N N . VAL E 4 119 ? 132.318 60.025 100.789 1.00 40.53 119 VAL S N 1
ATOM 7800 C CA . VAL E 4 119 ? 132.050 59.442 102.097 1.00 40.53 119 VAL S CA 1
ATOM 7801 C C . VAL E 4 119 ? 131.873 57.942 101.919 1.00 40.53 119 VAL S C 1
ATOM 7802 O O . VAL E 4 119 ? 131.148 57.501 101.020 1.00 40.53 119 VAL S O 1
ATOM 7806 N N . SER E 4 120 ? 132.533 57.164 102.771 1.00 47.20 120 SER S N 1
ATOM 7807 C CA . SER E 4 120 ? 132.432 55.715 102.688 1.00 47.20 120 SER S CA 1
ATOM 7808 C C . SER E 4 120 ? 131.021 55.255 103.040 1.00 47.20 120 SER S C 1
ATOM 7809 O O . SER E 4 120 ? 130.193 56.028 103.529 1.00 47.20 120 SER S O 1
ATOM 7812 N N . SER E 4 121 ? 130.753 53.980 102.778 1.00 51.99 121 SER S N 1
ATOM 7813 C CA . SER E 4 121 ? 129.448 53.397 103.062 1.00 51.99 121 SER S CA 1
ATOM 7814 C C . SER E 4 121 ? 129.406 52.832 104.478 1.00 51.99 121 SER S C 1
ATOM 7815 O O . SER E 4 121 ? 129.548 53.568 105.455 1.00 51.99 121 SER S O 1
ATOM 7818 N N . SER E 4 136 ? 105.343 70.717 101.828 1.00 30.96 124 SER S N 1
ATOM 7819 C CA . SER E 4 136 ? 106.128 71.834 102.341 1.00 30.96 124 SER S CA 1
ATOM 7820 C C . SER E 4 136 ? 107.063 72.373 101.265 1.00 30.96 124 SER S C 1
ATOM 7821 O O . SER E 4 136 ? 106.738 73.337 100.572 1.00 30.96 124 SER S O 1
ATOM 7824 N N . ASP E 4 137 ? 108.228 71.742 101.130 1.00 27.52 125 ASP S N 1
ATOM 7825 C CA . ASP E 4 137 ? 109.192 72.160 100.122 1.00 27.52 125 ASP S CA 1
ATOM 7826 C C . ASP E 4 137 ? 108.610 71.972 98.728 1.00 27.52 125 ASP S C 1
ATOM 7827 O O . ASP E 4 137 ? 107.962 70.961 98.443 1.00 27.52 125 ASP S O 1
ATOM 7832 N N . ILE E 4 138 ? 108.843 72.953 97.857 1.00 22.67 126 ILE S N 1
ATOM 7833 C CA . ILE E 4 138 ? 108.333 72.878 96.495 1.00 22.67 126 ILE S CA 1
ATOM 7834 C C . ILE E 4 138 ? 109.072 71.779 95.746 1.00 22.67 126 ILE S C 1
ATOM 7835 O O . ILE E 4 138 ? 110.304 71.680 95.808 1.00 22.67 126 ILE S O 1
ATOM 7840 N N . VAL E 4 139 ? 108.319 70.944 95.038 1.00 23.69 127 VAL S N 1
ATOM 7841 C CA . VAL E 4 139 ? 108.872 69.855 94.243 1.00 23.69 127 VAL S CA 1
ATOM 7842 C C . VAL E 4 139 ? 108.746 70.226 92.775 1.00 23.69 127 VAL S C 1
ATOM 7843 O O . VAL E 4 139 ? 107.670 70.632 92.317 1.00 23.69 127 VAL S O 1
ATOM 7847 N N . MET E 4 140 ? 109.845 70.100 92.038 1.00 24.43 128 MET S N 1
ATOM 7848 C CA . MET E 4 140 ? 109.876 70.381 90.611 1.00 24.43 128 MET S CA 1
ATOM 7849 C C . MET E 4 140 ? 110.353 69.141 89.872 1.00 24.43 128 MET S C 1
ATOM 7850 O O . MET E 4 140 ? 111.337 68.512 90.274 1.00 24.43 128 MET S O 1
ATOM 7855 N N . THR E 4 141 ? 109.655 68.801 88.796 1.00 29.64 129 THR S N 1
ATOM 7856 C CA . THR E 4 141 ? 109.913 67.585 88.040 1.00 29.64 129 THR S CA 1
ATOM 7857 C C . THR E 4 141 ? 110.304 67.931 86.611 1.00 29.64 129 THR S C 1
ATOM 7858 O O . THR E 4 141 ? 109.688 68.795 85.979 1.00 29.64 129 THR S O 1
ATOM 7862 N N . GLN E 4 142 ? 111.326 67.248 86.106 1.00 32.38 130 GLN S N 1
ATOM 7863 C CA . GLN E 4 142 ? 111.741 67.365 84.715 1.00 32.38 130 GLN S CA 1
ATOM 7864 C C . GLN E 4 142 ? 111.147 66.198 83.937 1.00 32.38 130 GLN S C 1
ATOM 7865 O O . GLN E 4 142 ? 111.405 65.034 84.262 1.00 32.38 130 GLN S O 1
ATOM 7871 N N . ALA E 4 143 ? 110.353 66.515 82.911 1.00 39.68 131 ALA S N 1
ATOM 7872 C CA . ALA E 4 143 ? 109.567 65.493 82.230 1.00 39.68 131 ALA S CA 1
ATOM 7873 C C . ALA E 4 143 ? 110.434 64.374 81.670 1.00 39.68 131 ALA S C 1
ATOM 7874 O O . ALA E 4 143 ? 109.997 63.219 81.619 1.00 39.68 131 ALA S O 1
ATOM 7876 N N . THR E 4 144 ? 111.654 64.688 81.243 1.00 40.27 132 THR S N 1
ATOM 7877 C CA . THR E 4 144 ? 112.538 63.714 80.620 1.00 40.27 132 THR S CA 1
ATOM 7878 C C . THR E 4 144 ? 113.933 63.835 81.220 1.00 40.27 132 THR S C 1
ATOM 7879 O O . THR E 4 144 ? 114.205 64.703 82.055 1.00 40.27 132 THR S O 1
ATOM 7883 N N . SER E 4 145 ? 114.821 62.939 80.788 1.00 40.89 133 SER S N 1
ATOM 7884 C CA . SER E 4 145 ? 116.213 62.962 81.216 1.00 40.89 133 SER S CA 1
ATOM 7885 C C . SER E 4 145 ? 117.205 62.801 80.075 1.00 40.89 133 SER S C 1
ATOM 7886 O O . SER E 4 145 ? 118.409 62.930 80.317 1.00 40.89 133 SER S O 1
ATOM 7889 N N . SER E 4 146 ? 116.757 62.523 78.853 1.00 42.94 134 SER S N 1
ATOM 7890 C CA . SER E 4 146 ? 117.650 62.389 77.712 1.00 42.94 134 SER S CA 1
ATOM 7891 C C . SER E 4 146 ? 116.843 62.611 76.442 1.00 42.94 134 SER S C 1
ATOM 7892 O O . SER E 4 146 ? 115.748 62.062 76.296 1.00 42.94 134 SER S O 1
ATOM 7895 N N . VAL E 4 147 ? 117.387 63.415 75.533 1.00 44.45 135 VAL S N 1
ATOM 7896 C CA . VAL E 4 147 ? 116.693 63.760 74.293 1.00 44.45 135 VAL S CA 1
ATOM 7897 C C . VAL E 4 147 ? 117.702 63.819 73.151 1.00 44.45 135 VAL S C 1
ATOM 7898 O O . VAL E 4 147 ? 118.544 64.728 73.123 1.00 44.45 135 VAL S O 1
ATOM 7902 N N . PRO E 4 148 ? 117.668 62.888 72.197 1.00 47.44 136 PRO S N 1
ATOM 7903 C CA . PRO E 4 148 ? 118.571 62.994 71.044 1.00 47.44 136 PRO S CA 1
ATOM 7904 C C . PRO E 4 148 ? 118.236 64.205 70.188 1.00 47.44 136 PRO S C 1
ATOM 7905 O O . PRO E 4 148 ? 117.074 64.601 70.065 1.00 47.44 136 PRO S O 1
ATOM 7909 N N . VAL E 4 149 ? 119.272 64.797 69.593 1.00 48.28 137 VAL S N 1
ATOM 7910 C CA . VAL E 4 149 ? 119.100 65.921 68.679 1.00 48.28 137 VAL S CA 1
ATOM 7911 C C . VAL E 4 149 ? 120.391 66.101 67.898 1.00 48.28 137 VAL S C 1
ATOM 7912 O O . VAL E 4 149 ? 121.464 65.682 68.337 1.00 48.28 137 VAL S O 1
ATOM 7916 N N . THR E 4 150 ? 120.287 66.736 66.729 1.00 51.30 138 THR S N 1
ATOM 7917 C CA . THR E 4 150 ? 121.431 67.057 65.894 1.00 51.30 138 THR S CA 1
ATOM 7918 C C . THR E 4 150 ? 121.622 68.570 65.818 1.00 51.30 138 THR S C 1
ATOM 7919 O O . THR E 4 150 ? 120.668 69.329 66.016 1.00 51.30 138 THR S O 1
ATOM 7923 N N . PRO E 4 151 ? 122.836 69.042 65.536 1.00 53.52 139 PRO S N 1
ATOM 7924 C CA . PRO E 4 151 ? 123.053 70.490 65.437 1.00 53.52 139 PRO S CA 1
ATOM 7925 C C . PRO E 4 151 ? 122.147 71.119 64.388 1.00 53.52 139 PRO S C 1
ATOM 7926 O O . PRO E 4 151 ? 121.876 70.532 63.338 1.00 53.52 139 PRO S O 1
ATOM 7930 N N . GLY E 4 152 ? 121.674 72.329 64.686 1.00 53.77 140 GLY S N 1
ATOM 7931 C CA . GLY E 4 152 ? 120.787 73.051 63.801 1.00 53.77 140 GLY S CA 1
ATOM 7932 C C . GLY E 4 152 ? 119.313 72.797 64.027 1.00 53.77 140 GLY S C 1
ATOM 7933 O O . GLY E 4 152 ? 118.483 73.491 63.424 1.00 53.77 140 GLY S O 1
ATOM 7934 N N . GLU E 4 153 ? 118.957 71.836 64.875 1.00 52.63 141 GLU S N 1
ATOM 7935 C CA . GLU E 4 153 ? 117.567 71.523 65.174 1.00 52.63 141 GLU S CA 1
ATOM 7936 C C . GLU E 4 153 ? 117.201 72.107 66.532 1.00 52.63 141 GLU S C 1
ATOM 7937 O O . GLU E 4 153 ? 117.856 71.813 67.537 1.00 52.63 141 GLU S O 1
ATOM 7943 N N . SER E 4 154 ? 116.156 72.930 66.557 1.00 49.78 142 SER S N 1
ATOM 7944 C CA . SER E 4 154 ? 115.756 73.592 67.788 1.00 49.78 142 SER S CA 1
ATOM 7945 C C . SER E 4 154 ? 115.287 72.574 68.822 1.00 49.78 142 SER S C 1
ATOM 7946 O O . SER E 4 154 ? 114.689 71.546 68.490 1.00 49.78 142 SER S O 1
ATOM 7949 N N . VAL E 4 155 ? 115.566 72.872 70.089 1.00 44.10 143 VAL S N 1
ATOM 7950 C CA . VAL E 4 155 ? 115.215 71.998 71.201 1.00 44.10 143 VAL S CA 1
ATOM 7951 C C . VAL E 4 155 ? 114.343 72.767 72.181 1.00 44.10 143 VAL S C 1
ATOM 7952 O O . VAL E 4 155 ? 114.394 73.999 72.257 1.00 44.10 143 VAL S O 1
ATOM 7956 N N . SER E 4 156 ? 113.540 72.025 72.942 1.00 39.91 144 SER S N 1
ATOM 7957 C CA . SER E 4 156 ? 112.640 72.600 73.936 1.00 39.91 144 SER S CA 1
ATOM 7958 C C . SER E 4 156 ? 112.667 71.727 75.183 1.00 39.91 144 SER S C 1
ATOM 7959 O O . SER E 4 156 ? 112.029 70.670 75.220 1.00 39.91 144 SER S O 1
ATOM 7962 N N . ILE E 4 157 ? 113.404 72.168 76.197 1.00 33.57 145 ILE S N 1
ATOM 7963 C CA . ILE E 4 157 ? 113.388 71.529 77.503 1.00 33.57 145 ILE S CA 1
ATOM 7964 C C . ILE E 4 157 ? 112.204 72.084 78.284 1.00 33.57 145 ILE S C 1
ATOM 7965 O O . ILE E 4 157 ? 111.717 73.182 78.014 1.00 33.57 145 ILE S O 1
ATOM 7970 N N . SER E 4 158 ? 111.728 71.324 79.267 1.00 33.02 146 SER S N 1
ATOM 7971 C CA . SER E 4 158 ? 110.606 71.785 80.072 1.00 33.02 146 SER S CA 1
ATOM 7972 C C . SER E 4 158 ? 110.667 71.150 81.452 1.00 33.02 146 SER S C 1
ATOM 7973 O O . SER E 4 158 ? 111.274 70.093 81.648 1.00 33.02 146 SER S O 1
ATOM 7976 N N . CYS E 4 159 ? 110.029 71.817 82.411 1.00 32.46 147 CYS S N 1
ATOM 7977 C CA . CYS E 4 159 ? 109.860 71.255 83.742 1.00 32.46 147 CYS S CA 1
ATOM 7978 C C . CYS E 4 159 ? 108.634 71.871 84.405 1.00 32.46 147 CYS S C 1
ATOM 7979 O O . CYS E 4 159 ? 108.183 72.964 84.041 1.00 32.46 147 CYS S O 1
ATOM 7982 N N . ARG E 4 160 ? 108.102 71.146 85.386 1.00 32.39 148 ARG S N 1
ATOM 7983 C CA . ARG E 4 160 ? 106.895 71.518 86.105 1.00 32.39 148 ARG S CA 1
ATOM 7984 C C . ARG E 4 160 ? 107.224 71.767 87.571 1.00 32.39 148 ARG S C 1
ATOM 7985 O O . ARG E 4 160 ? 108.183 71.215 88.115 1.00 32.39 148 ARG S O 1
ATOM 7993 N N . SER E 4 161 ? 106.401 72.597 88.210 1.00 27.93 149 SER S N 1
ATOM 7994 C CA . SER E 4 161 ? 106.569 72.950 89.612 1.00 27.93 149 SER S CA 1
ATOM 7995 C C . SER E 4 161 ? 105.266 72.707 90.362 1.00 27.93 149 SER S C 1
ATOM 7996 O O . SER E 4 161 ? 104.191 72.598 89.767 1.00 27.93 149 SER S O 1
ATOM 7999 N N . SER E 4 162 ? 105.376 72.625 91.689 1.00 26.20 150 SER S N 1
ATOM 8000 C CA . SER E 4 162 ? 104.210 72.348 92.523 1.00 26.20 150 SER S CA 1
ATOM 8001 C C . SER E 4 162 ? 103.334 73.587 92.681 1.00 26.20 150 SER S C 1
ATOM 8002 O O . SER E 4 162 ? 102.168 73.591 92.273 1.00 26.20 150 SER S O 1
ATOM 8005 N N . LYS E 4 163 ? 103.881 74.648 93.270 1.00 25.08 151 LYS S N 1
ATOM 8006 C CA . LYS E 4 163 ? 103.138 75.883 93.456 1.00 25.08 151 LYS S CA 1
ATOM 8007 C C . LYS E 4 163 ? 103.350 76.814 92.267 1.00 25.08 151 LYS S C 1
ATOM 8008 O O . LYS E 4 163 ? 104.035 76.488 91.294 1.00 25.08 151 LYS S O 1
ATOM 8014 N N . SER E 4 164 ? 102.750 77.998 92.351 1.00 24.44 152 SER S N 1
ATOM 8015 C CA . SER E 4 164 ? 102.958 79.052 91.368 1.00 24.44 152 SER S CA 1
ATOM 8016 C C . SER E 4 164 ? 104.156 79.883 91.810 1.00 24.44 152 SER S C 1
ATOM 8017 O O . SER E 4 164 ? 104.091 80.588 92.822 1.00 24.44 152 SER S O 1
ATOM 8020 N N . LEU E 4 165 ? 105.254 79.793 91.058 1.00 21.25 153 LEU S N 1
ATOM 8021 C CA . LEU E 4 165 ? 106.423 80.607 91.360 1.00 21.25 153 LEU S CA 1
ATOM 8022 C C . LEU E 4 165 ? 106.161 82.089 91.133 1.00 21.25 153 LEU S C 1
ATOM 8023 O O . LEU E 4 165 ? 106.931 82.924 91.619 1.00 21.25 153 LEU S O 1
ATOM 8028 N N . LEU E 4 166 ? 105.091 82.432 90.416 1.00 21.12 154 LEU S N 1
ATOM 8029 C CA . LEU E 4 166 ? 104.716 83.824 90.205 1.00 21.12 154 LEU S CA 1
ATOM 8030 C C . LEU E 4 166 ? 104.298 84.471 91.519 1.00 21.12 154 LEU S C 1
ATOM 8031 O O . LEU E 4 166 ? 103.238 84.149 92.067 1.00 21.12 154 LEU S O 1
ATOM 8036 N N . HIS E 4 167 ? 105.123 85.382 92.031 1.00 18.13 155 HIS S N 1
ATOM 8037 C CA . HIS E 4 167 ? 104.833 86.075 93.275 1.00 18.13 155 HIS S CA 1
ATOM 8038 C C . HIS E 4 167 ? 104.024 87.342 92.997 1.00 18.13 155 HIS S C 1
ATOM 8039 O O . HIS E 4 167 ? 103.775 87.718 91.849 1.00 18.13 155 HIS S O 1
ATOM 8046 N N . SER E 4 168 ? 103.599 88.009 94.073 1.00 19.07 156 SER S N 1
ATOM 8047 C CA . SER E 4 168 ? 102.878 89.268 93.937 1.00 19.07 156 SER S CA 1
ATOM 8048 C C . SER E 4 168 ? 103.717 90.342 93.258 1.00 19.07 156 SER S C 1
ATOM 8049 O O . SER E 4 168 ? 103.154 91.292 92.704 1.00 19.07 156 SER S O 1
ATOM 8052 N N . ASN E 4 169 ? 105.045 90.216 93.291 1.00 17.94 157 ASN S N 1
ATOM 8053 C CA . ASN E 4 169 ? 105.904 91.169 92.600 1.00 17.94 157 ASN S CA 1
ATOM 8054 C C . ASN E 4 169 ? 105.722 91.121 91.091 1.00 17.94 157 ASN S C 1
ATOM 8055 O O . ASN E 4 169 ? 106.127 92.062 90.400 1.00 17.94 157 ASN S O 1
ATOM 8060 N N . GLY E 4 170 ? 105.125 90.056 90.568 1.00 18.67 158 GLY S N 1
ATOM 8061 C CA . GLY E 4 170 ? 105.128 89.795 89.147 1.00 18.67 158 GLY S CA 1
ATOM 8062 C C . GLY E 4 170 ? 106.328 89.014 88.668 1.00 18.67 158 GLY S C 1
ATOM 8063 O O . GLY E 4 170 ? 106.420 88.729 87.468 1.00 18.67 158 GLY S O 1
ATOM 8064 N N . ASN E 4 171 ? 107.245 88.658 89.564 1.00 18.53 159 ASN S N 1
ATOM 8065 C CA . ASN E 4 171 ? 108.438 87.897 89.223 1.00 18.53 159 ASN S CA 1
ATOM 8066 C C . ASN E 4 171 ? 108.146 86.413 89.400 1.00 18.53 159 ASN S C 1
ATOM 8067 O O . ASN E 4 171 ? 107.718 85.986 90.478 1.00 18.53 159 ASN S O 1
ATOM 8072 N N . THR E 4 172 ? 108.375 85.634 88.346 1.00 20.53 160 THR S N 1
ATOM 8073 C CA . THR E 4 172 ? 108.285 84.177 88.422 1.00 20.53 160 THR S CA 1
ATOM 8074 C C . THR E 4 172 ? 109.689 83.662 88.700 1.00 20.53 160 THR S C 1
ATOM 8075 O O . THR E 4 172 ? 110.511 83.509 87.796 1.00 20.53 160 THR S O 1
ATOM 8079 N N . TYR E 4 173 ? 109.966 83.385 89.972 1.00 17.18 161 TYR S N 1
ATOM 8080 C CA . TYR E 4 173 ? 111.320 83.063 90.401 1.00 17.18 161 TYR S CA 1
ATOM 8081 C C . TYR E 4 173 ? 111.716 81.649 90.000 1.00 17.18 161 TYR S C 1
ATOM 8082 O O . TYR E 4 173 ? 111.965 80.799 90.861 1.00 17.18 161 TYR S O 1
ATOM 8091 N N . LEU E 4 174 ? 111.777 81.392 88.698 1.00 20.40 162 LEU S N 1
ATOM 8092 C CA . LEU E 4 174 ? 112.318 80.150 88.165 1.00 20.40 162 LEU S CA 1
ATOM 8093 C C . LEU E 4 174 ? 113.582 80.457 87.378 1.00 20.40 162 LEU S C 1
ATOM 8094 O O . LEU E 4 174 ? 113.616 81.406 86.590 1.00 20.40 162 LEU S O 1
ATOM 8099 N N . TYR E 4 175 ? 114.612 79.652 87.594 1.00 18.98 163 TYR S N 1
ATOM 8100 C CA . TYR E 4 175 ? 115.923 79.877 87.015 1.00 18.98 163 TYR S CA 1
ATOM 8101 C C . TYR E 4 175 ? 116.186 78.802 85.966 1.00 18.98 163 TYR S C 1
ATOM 8102 O O . TYR E 4 175 ? 115.435 77.834 85.833 1.00 18.98 163 TYR S O 1
ATOM 8111 N N . TRP E 4 176 ? 117.275 78.972 85.220 1.00 22.91 164 TRP S N 1
ATOM 8112 C CA . TRP E 4 176 ? 117.642 77.990 84.201 1.00 22.91 164 TRP S CA 1
ATOM 8113 C C . TRP E 4 176 ? 119.162 77.991 84.080 1.00 22.91 164 TRP S C 1
ATOM 8114 O O . TRP E 4 176 ? 119.743 78.982 83.620 1.00 22.91 164 TRP S O 1
ATOM 8125 N N . PHE E 4 177 ? 119.781 76.883 84.489 1.00 20.29 165 PHE S N 1
ATOM 8126 C CA . PHE E 4 177 ? 121.211 76.650 84.353 1.00 20.29 165 PHE S CA 1
ATOM 8127 C C . PHE E 4 177 ? 121.468 75.525 83.354 1.00 20.29 165 PHE S C 1
ATOM 8128 O O . PHE E 4 177 ? 120.626 74.652 83.124 1.00 20.29 165 PHE S O 1
ATOM 8136 N N . LEU E 4 178 ? 122.664 75.545 82.771 1.00 26.21 166 LEU S N 1
ATOM 8137 C CA . LEU E 4 178 ? 123.117 74.463 81.903 1.00 26.21 166 LEU S CA 1
ATOM 8138 C C . LEU E 4 178 ? 124.488 74.012 82.378 1.00 26.21 166 LEU S C 1
ATOM 8139 O O . LEU E 4 178 ? 125.403 74.831 82.501 1.00 26.21 166 LEU S O 1
ATOM 8144 N N . GLN E 4 179 ? 124.624 72.716 82.644 1.00 25.62 167 GLN S N 1
ATOM 8145 C CA . GLN E 4 179 ? 125.886 72.115 83.055 1.00 25.62 167 GLN S CA 1
ATOM 8146 C C . GLN E 4 179 ? 126.438 71.321 81.879 1.00 25.62 167 GLN S C 1
ATOM 8147 O O . GLN E 4 179 ? 125.862 70.301 81.484 1.00 25.62 167 GLN S O 1
ATOM 8153 N N . ARG E 4 180 ? 127.547 71.798 81.312 1.00 31.77 168 ARG S N 1
ATOM 8154 C CA . ARG E 4 180 ? 128.188 71.129 80.194 1.00 31.77 168 ARG S CA 1
ATOM 8155 C C . ARG E 4 180 ? 129.061 69.982 80.691 1.00 31.77 168 ARG S C 1
ATOM 8156 O O . ARG E 4 180 ? 129.508 69.989 81.842 1.00 31.77 168 ARG S O 1
ATOM 8164 N N . PRO E 4 181 ? 129.313 68.977 79.846 1.00 35.83 169 PRO S N 1
ATOM 8165 C CA . PRO E 4 181 ? 130.137 67.839 80.280 1.00 35.83 169 PRO S CA 1
ATOM 8166 C C . PRO E 4 181 ? 131.463 68.258 80.894 1.00 35.83 169 PRO S C 1
ATOM 8167 O O . PRO E 4 181 ? 132.267 68.940 80.252 1.00 35.83 169 PRO S O 1
ATOM 8171 N N . GLY E 4 182 ? 131.698 67.854 82.141 1.00 35.62 170 GLY S N 1
ATOM 8172 C CA . GLY E 4 182 ? 132.995 68.049 82.757 1.00 35.62 170 GLY S CA 1
ATOM 8173 C C . GLY E 4 182 ? 133.291 69.454 83.227 1.00 35.62 170 GLY S C 1
ATOM 8174 O O . GLY E 4 182 ? 134.457 69.780 83.462 1.00 35.62 170 GLY S O 1
ATOM 8175 N N . GLN E 4 183 ? 132.275 70.302 83.373 1.00 30.19 171 GLN S N 1
ATOM 8176 C CA . GLN E 4 183 ? 132.475 71.656 83.868 1.00 30.19 171 GLN S CA 1
ATOM 8177 C C . GLN E 4 183 ? 131.260 72.087 84.677 1.00 30.19 171 GLN S C 1
ATOM 8178 O O . GLN E 4 183 ? 130.172 71.516 84.562 1.00 30.19 171 GLN S O 1
ATOM 8184 N N . SER E 4 184 ? 131.464 73.111 85.500 1.00 22.43 172 SER S N 1
ATOM 8185 C CA . SER E 4 184 ? 130.457 73.510 86.469 1.00 22.43 172 SER S CA 1
ATOM 8186 C C . SER E 4 184 ? 129.250 74.138 85.771 1.00 22.43 172 SER S C 1
ATOM 8187 O O . SER E 4 184 ? 129.341 74.564 84.616 1.00 22.43 172 SER S O 1
ATOM 8190 N N . PRO E 4 185 ? 128.106 74.209 86.451 1.00 20.43 173 PRO S N 1
ATOM 8191 C CA . PRO E 4 185 ? 126.904 74.755 85.815 1.00 20.43 173 PRO S CA 1
ATOM 8192 C C . PRO E 4 185 ? 127.080 76.218 85.438 1.00 20.43 173 PRO S C 1
ATOM 8193 O O . PRO E 4 185 ? 127.887 76.949 86.016 1.00 20.43 173 PRO S O 1
ATOM 8197 N N . GLN E 4 186 ? 126.304 76.638 84.443 1.00 21.67 174 GLN S N 1
ATOM 8198 C CA . GLN E 4 186 ? 126.335 78.005 83.949 1.00 21.67 174 GLN S CA 1
ATOM 8199 C C . GLN E 4 186 ? 124.915 78.543 83.885 1.00 21.67 174 GLN S C 1
ATOM 8200 O O . GLN E 4 186 ? 124.007 77.863 83.402 1.00 21.67 174 GLN S O 1
ATOM 8206 N N . LEU E 4 187 ? 124.730 79.763 84.378 1.00 19.21 175 LEU S N 1
ATOM 8207 C CA . LEU E 4 187 ? 123.421 80.394 84.334 1.00 19.21 175 LEU S CA 1
ATOM 8208 C C . LEU E 4 187 ? 123.031 80.724 82.900 1.00 19.21 175 LEU S C 1
ATOM 8209 O O . LEU E 4 187 ? 123.847 81.185 82.098 1.00 19.21 175 LEU S O 1
ATOM 8214 N N . LEU E 4 188 ? 121.774 80.482 82.585 1.00 23.33 176 LEU S N 1
ATOM 8215 C CA . LEU E 4 188 ? 121.198 80.886 81.309 1.00 23.33 176 LEU S CA 1
ATOM 8216 C C . LEU E 4 188 ? 120.076 81.896 81.476 1.00 23.33 176 LEU S C 1
ATOM 8217 O O . LEU E 4 188 ? 120.073 82.917 80.786 1.00 23.33 176 LEU S O 1
ATOM 8222 N N . ILE E 4 189 ? 119.127 81.638 82.371 1.00 22.79 177 ILE S N 1
ATOM 8223 C CA . ILE E 4 189 ? 118.007 82.544 82.610 1.00 22.79 177 ILE S CA 1
ATOM 8224 C C . ILE E 4 189 ? 117.857 82.733 84.110 1.00 22.79 177 ILE S C 1
ATOM 8225 O O . ILE E 4 189 ? 117.986 81.772 84.875 1.00 22.79 177 ILE S O 1
ATOM 8230 N N . TYR E 4 190 ? 117.558 83.966 84.534 1.00 18.56 178 TYR S N 1
ATOM 8231 C CA . TYR E 4 190 ? 117.461 84.255 85.958 1.00 18.56 178 TYR S CA 1
ATOM 8232 C C . TYR E 4 190 ? 116.080 84.682 86.440 1.00 18.56 178 TYR S C 1
ATOM 8233 O O . TYR E 4 190 ? 115.866 84.695 87.652 1.00 18.56 178 TYR S O 1
ATOM 8242 N N . ARG E 4 191 ? 115.155 85.105 85.577 1.00 18.04 179 ARG S N 1
ATOM 8243 C CA . ARG E 4 191 ? 113.756 84.979 85.987 1.00 18.04 179 ARG S CA 1
ATOM 8244 C C . ARG E 4 191 ? 112.879 84.283 84.952 1.00 18.04 179 ARG S C 1
ATOM 8245 O O . ARG E 4 191 ? 112.371 83.186 85.202 1.00 18.04 179 ARG S O 1
ATOM 8253 N N . MET E 4 192 ? 112.726 84.895 83.773 1.00 25.35 180 MET S N 1
ATOM 8254 C CA . MET E 4 192 ? 111.887 84.338 82.707 1.00 25.35 180 MET S CA 1
ATOM 8255 C C . MET E 4 192 ? 112.349 84.979 81.399 1.00 25.35 180 MET S C 1
ATOM 8256 O O . MET E 4 192 ? 112.021 86.138 81.131 1.00 25.35 180 MET S O 1
ATOM 8261 N N . SER E 4 193 ? 113.098 84.226 80.599 1.00 29.84 181 SER S N 1
ATOM 8262 C CA . SER E 4 193 ? 113.664 84.680 79.335 1.00 29.84 181 SER S CA 1
ATOM 8263 C C . SER E 4 193 ? 114.744 85.734 79.527 1.00 29.84 181 SER S C 1
ATOM 8264 O O . SER E 4 193 ? 115.353 86.161 78.538 1.00 29.84 181 SER S O 1
ATOM 8267 N N . ASN E 4 194 ? 115.010 86.170 80.759 1.00 22.97 182 ASN S N 1
ATOM 8268 C CA . ASN E 4 194 ? 115.984 87.229 81.009 1.00 22.97 182 ASN S CA 1
ATOM 8269 C C . ASN E 4 194 ? 117.379 86.624 80.885 1.00 22.97 182 ASN S C 1
ATOM 8270 O O . ASN E 4 194 ? 117.975 86.132 81.845 1.00 22.97 182 ASN S O 1
ATOM 8275 N N . LEU E 4 195 ? 117.902 86.668 79.663 1.00 25.64 183 LEU S N 1
ATOM 8276 C CA . LEU E 4 195 ? 119.194 86.063 79.377 1.00 25.64 183 LEU S CA 1
ATOM 8277 C C . LEU E 4 195 ? 120.285 86.700 80.227 1.00 25.64 183 LEU S C 1
ATOM 8278 O O . LEU E 4 195 ? 120.292 87.912 80.455 1.00 25.64 183 LEU S O 1
ATOM 8283 N N . ALA E 4 196 ? 121.211 85.870 80.698 1.00 23.73 184 ALA S N 1
ATOM 8284 C CA . ALA E 4 196 ? 122.305 86.340 81.530 1.00 23.73 184 ALA S CA 1
ATOM 8285 C C . ALA E 4 196 ? 123.335 87.079 80.678 1.00 23.73 184 ALA S C 1
ATOM 8286 O O . ALA E 4 196 ? 123.171 87.262 79.469 1.00 23.73 184 ALA S O 1
ATOM 8288 N N . SER E 4 197 ? 124.417 87.509 81.321 1.00 23.37 185 SER S N 1
ATOM 8289 C CA . SER E 4 197 ? 125.481 88.251 80.655 1.00 23.37 185 SER S CA 1
ATOM 8290 C C . SER E 4 197 ? 126.487 87.259 80.084 1.00 23.37 185 SER S C 1
ATOM 8291 O O . SER E 4 197 ? 127.039 86.432 80.818 1.00 23.37 185 SER S O 1
ATOM 8294 N N . GLY E 4 198 ? 126.724 87.339 78.779 1.00 26.18 186 GLY S N 1
ATOM 8295 C CA . GLY E 4 198 ? 127.672 86.475 78.099 1.00 26.18 186 GLY S CA 1
ATOM 8296 C C . GLY E 4 198 ? 127.059 85.257 77.442 1.00 26.18 186 GLY S C 1
ATOM 8297 O O . GLY E 4 198 ? 127.797 84.461 76.843 1.00 26.18 186 GLY S O 1
ATOM 8298 N N . VAL E 4 199 ? 125.746 85.071 77.526 1.00 27.50 187 VAL S N 1
ATOM 8299 C CA . VAL E 4 199 ? 125.085 83.899 76.959 1.00 27.50 187 VAL S CA 1
ATOM 8300 C C . VAL E 4 199 ? 124.605 84.250 75.555 1.00 27.50 187 VAL S C 1
ATOM 8301 O O . VAL E 4 199 ? 124.114 85.367 75.336 1.00 27.50 187 VAL S O 1
ATOM 8305 N N . PRO E 4 200 ? 124.725 83.351 74.576 1.00 32.54 188 PRO S N 1
ATOM 8306 C CA . PRO E 4 200 ? 124.218 83.661 73.235 1.00 32.54 188 PRO S CA 1
ATOM 8307 C C . PRO E 4 200 ? 122.715 83.891 73.246 1.00 32.54 188 PRO S C 1
ATOM 8308 O O . PRO E 4 200 ? 121.977 83.305 74.040 1.00 32.54 188 PRO S O 1
ATOM 8312 N N . ASP E 4 201 ? 122.264 84.759 72.338 1.00 34.93 189 ASP S N 1
ATOM 8313 C CA . ASP E 4 201 ? 120.866 85.170 72.304 1.00 34.93 189 ASP S CA 1
ATOM 8314 C C . ASP E 4 201 ? 119.919 84.048 71.900 1.00 34.93 189 ASP S C 1
ATOM 8315 O O . ASP E 4 201 ? 118.703 84.214 72.042 1.00 34.93 189 ASP S O 1
ATOM 8320 N N . ARG E 4 202 ? 120.431 82.922 71.399 1.00 39.08 190 ARG S N 1
ATOM 8321 C CA . ARG E 4 202 ? 119.543 81.853 70.951 1.00 39.08 190 ARG S CA 1
ATOM 8322 C C . ARG E 4 202 ? 118.732 81.280 72.108 1.00 39.08 190 ARG S C 1
ATOM 8323 O O . ARG E 4 202 ? 117.538 81.000 71.955 1.00 39.08 190 ARG S O 1
ATOM 8331 N N . PHE E 4 203 ? 119.358 81.097 73.269 1.00 32.60 191 PHE S N 1
ATOM 8332 C CA . PHE E 4 203 ? 118.642 80.572 74.425 1.00 32.60 191 PHE S CA 1
ATOM 8333 C C . PHE E 4 203 ? 117.521 81.519 74.830 1.00 32.60 191 PHE S C 1
ATOM 8334 O O . PHE E 4 203 ? 117.714 82.736 74.901 1.00 32.60 191 PHE S O 1
ATOM 8342 N N . SER E 4 204 ? 116.344 80.957 75.101 1.00 31.01 192 SER S N 1
ATOM 8343 C CA . SER E 4 204 ? 115.203 81.730 75.567 1.00 31.01 192 SER S CA 1
ATOM 8344 C C . SER E 4 204 ? 114.436 80.911 76.592 1.00 31.01 192 SER S C 1
ATOM 8345 O O . SER E 4 204 ? 114.518 79.682 76.608 1.00 31.01 192 SER S O 1
ATOM 8348 N N . GLY E 4 205 ? 113.689 81.604 77.452 1.00 29.14 193 GLY S N 1
ATOM 8349 C CA . GLY E 4 205 ? 112.869 80.946 78.442 1.00 29.14 193 GLY S CA 1
ATOM 8350 C C . GLY E 4 205 ? 111.446 81.468 78.395 1.00 29.14 193 GLY S C 1
ATOM 8351 O O . GLY E 4 205 ? 111.167 82.526 77.833 1.00 29.14 193 GLY S O 1
ATOM 8352 N N . SER E 4 206 ? 110.544 80.698 78.985 1.00 30.58 194 SER S N 1
ATOM 8353 C CA . SER E 4 206 ? 109.142 81.097 79.076 1.00 30.58 194 SER S CA 1
ATOM 8354 C C . SER E 4 206 ? 108.432 80.110 79.996 1.00 30.58 194 SER S C 1
ATOM 8355 O O . SER E 4 206 ? 109.037 79.151 80.490 1.00 30.58 194 SER S O 1
ATOM 8358 N N . GLY E 4 207 ? 107.148 80.338 80.220 1.00 32.02 195 GLY S N 1
ATOM 8359 C CA . GLY E 4 207 ? 106.336 79.484 81.053 1.00 32.02 195 GLY S CA 1
ATOM 8360 C C . GLY E 4 207 ? 105.235 80.283 81.707 1.00 32.02 195 GLY S C 1
ATOM 8361 O O . GLY E 4 207 ? 105.088 81.483 81.476 1.00 32.02 195 GLY S O 1
ATOM 8362 N N . SER E 4 208 ? 104.442 79.602 82.536 1.00 32.44 196 SER S N 1
ATOM 8363 C CA . SER E 4 208 ? 103.330 80.265 83.218 1.00 32.44 196 SER S CA 1
ATOM 8364 C C . SER E 4 208 ? 102.970 79.456 84.464 1.00 32.44 196 SER S C 1
ATOM 8365 O O . SER E 4 208 ? 102.395 78.370 84.353 1.00 32.44 196 SER S O 1
ATOM 8368 N N . GLY E 4 209 ? 103.312 79.995 85.632 1.00 29.68 197 GLY S N 1
ATOM 8369 C CA . GLY E 4 209 ? 102.846 79.448 86.891 1.00 29.68 197 GLY S CA 1
ATOM 8370 C C . GLY E 4 209 ? 103.523 78.161 87.310 1.00 29.68 197 GLY S C 1
ATOM 8371 O O . GLY E 4 209 ? 104.287 78.144 88.280 1.00 29.68 197 GLY S O 1
ATOM 8372 N N . THR E 4 210 ? 103.253 77.078 86.592 1.00 30.65 198 THR S N 1
ATOM 8373 C CA . THR E 4 210 ? 103.767 75.760 86.950 1.00 30.65 198 THR S CA 1
ATOM 8374 C C . THR E 4 210 ? 104.528 75.089 85.818 1.00 30.65 198 THR S C 1
ATOM 8375 O O . THR E 4 210 ? 105.534 74.424 86.075 1.00 30.65 198 THR S O 1
ATOM 8379 N N . ALA E 4 211 ? 104.080 75.248 84.577 1.00 32.67 199 ALA S N 1
ATOM 8380 C CA . ALA E 4 211 ? 104.748 74.658 83.425 1.00 32.67 199 ALA S CA 1
ATOM 8381 C C . ALA E 4 211 ? 105.705 75.682 82.832 1.00 32.67 199 ALA S C 1
ATOM 8382 O O . ALA E 4 211 ? 105.294 76.804 82.507 1.00 32.67 199 ALA S O 1
ATOM 8384 N N . PHE E 4 212 ? 106.974 75.298 82.677 1.00 28.41 200 PHE S N 1
ATOM 83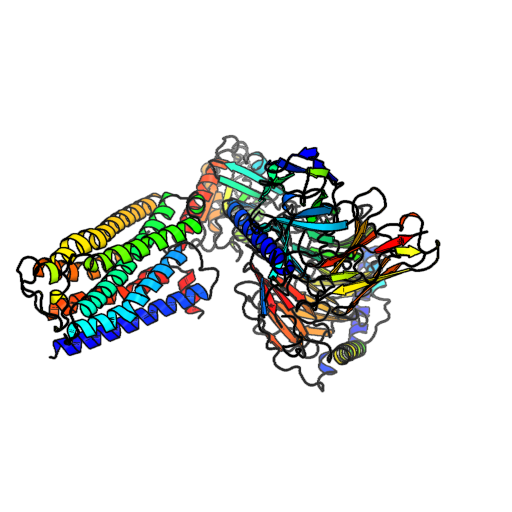85 C CA . PHE E 4 212 ? 108.010 76.211 82.221 1.00 28.41 200 PHE S CA 1
ATOM 8386 C C . PHE E 4 212 ? 108.871 75.524 81.174 1.00 28.41 200 PHE S C 1
ATOM 8387 O O . PHE E 4 212 ? 109.105 74.314 81.250 1.00 28.41 200 PHE S O 1
ATOM 8395 N N . THR E 4 213 ? 109.337 76.300 80.195 1.00 31.37 201 THR S N 1
ATOM 8396 C CA . THR E 4 213 ? 110.050 75.768 79.045 1.00 31.37 201 THR S CA 1
ATOM 8397 C C . THR E 4 213 ? 111.260 76.632 78.717 1.00 31.37 201 THR S C 1
ATOM 8398 O O . THR E 4 213 ? 111.252 77.850 78.930 1.00 31.37 201 THR S O 1
ATOM 8402 N N . LEU E 4 214 ? 112.300 75.979 78.210 1.00 29.36 202 LEU S N 1
ATOM 8403 C CA . LEU E 4 214 ? 113.514 76.622 77.726 1.00 29.36 202 LEU S CA 1
ATOM 8404 C C . LEU E 4 214 ? 113.715 76.217 76.271 1.00 29.36 202 LEU S C 1
ATOM 8405 O O . LEU E 4 214 ? 113.821 75.024 75.967 1.00 29.36 202 LEU S O 1
ATOM 8410 N N . THR E 4 215 ? 113.778 77.202 75.381 1.00 34.11 203 THR S N 1
ATOM 8411 C CA . THR E 4 215 ? 113.871 76.970 73.946 1.00 34.11 203 THR S CA 1
ATOM 8412 C C . THR E 4 215 ? 115.262 77.341 73.452 1.00 34.11 203 THR S C 1
ATOM 8413 O O . THR E 4 215 ? 115.831 78.354 73.877 1.00 34.11 203 THR S O 1
ATOM 8417 N N . ILE E 4 216 ? 115.808 76.515 72.565 1.00 39.32 204 ILE S N 1
ATOM 8418 C CA . ILE E 4 216 ? 117.115 76.745 71.963 1.00 39.32 204 ILE S CA 1
ATOM 8419 C C . ILE E 4 216 ? 116.943 76.657 70.454 1.00 39.32 204 ILE S C 1
ATOM 8420 O O . ILE E 4 216 ? 116.553 75.609 69.925 1.00 39.32 204 ILE S O 1
ATOM 8425 N N . SER E 4 217 ? 117.233 77.755 69.763 1.00 46.29 205 SER S N 1
ATOM 8426 C CA . SER E 4 217 ? 117.216 77.785 68.309 1.00 46.29 205 SER S CA 1
ATOM 8427 C C . SER E 4 217 ? 118.640 77.705 67.779 1.00 46.29 205 SER S C 1
ATOM 8428 O O . SER E 4 217 ? 119.554 78.332 68.323 1.00 46.29 205 SER S O 1
ATOM 8431 N N . ARG E 4 218 ? 118.827 76.925 66.718 1.00 49.55 206 ARG S N 1
ATOM 8432 C CA . ARG E 4 218 ? 120.139 76.740 66.103 1.00 49.55 206 ARG S CA 1
ATOM 8433 C C . ARG E 4 218 ? 121.136 76.181 67.121 1.00 49.55 206 ARG S C 1
ATOM 8434 O O . ARG E 4 218 ? 122.136 76.805 67.478 1.00 49.55 206 ARG S O 1
ATOM 8442 N N . LEU E 4 219 ? 120.825 74.973 67.584 1.00 47.15 207 LEU S N 1
ATOM 8443 C CA . LEU E 4 219 ? 121.665 74.310 68.572 1.00 47.15 207 LEU S CA 1
ATOM 8444 C C . LEU E 4 219 ? 123.069 74.097 68.021 1.00 47.15 207 LEU S C 1
ATOM 8445 O O . LEU E 4 219 ? 123.252 73.791 66.839 1.00 47.15 207 LEU S O 1
ATOM 8450 N N . GLU E 4 220 ? 124.064 74.261 68.887 1.00 46.41 208 GLU S N 1
ATOM 8451 C CA . GLU E 4 220 ? 125.469 74.140 68.524 1.00 46.41 208 GLU S CA 1
ATOM 8452 C C . GLU E 4 220 ? 126.125 73.046 69.368 1.00 46.41 208 GLU S C 1
ATOM 8453 O O . GLU E 4 220 ? 125.515 72.482 70.280 1.00 46.41 208 GLU S O 1
ATOM 8459 N N . ALA E 4 221 ? 127.391 72.757 69.060 1.00 47.30 209 ALA S N 1
ATOM 8460 C CA . ALA E 4 221 ? 128.087 71.652 69.709 1.00 47.30 209 ALA S CA 1
ATOM 8461 C C . ALA E 4 221 ? 128.359 71.922 71.183 1.00 47.30 209 ALA S C 1
ATOM 8462 O O . ALA E 4 221 ? 128.537 70.974 71.957 1.00 47.30 209 ALA S O 1
ATOM 8464 N N . GLU E 4 222 ? 128.400 73.188 71.591 1.00 44.35 210 GLU S N 1
ATOM 8465 C CA . GLU E 4 222 ? 128.656 73.538 72.982 1.00 44.35 210 GLU S CA 1
ATOM 8466 C C . GLU E 4 222 ? 127.392 73.556 73.833 1.00 44.35 210 GLU S C 1
ATOM 8467 O O . GLU E 4 222 ? 127.479 73.846 75.031 1.00 44.35 210 GLU S O 1
ATOM 8473 N N . ASP E 4 223 ? 126.232 73.257 73.255 1.00 40.33 211 ASP S N 1
ATOM 8474 C CA . ASP E 4 223 ? 124.970 73.276 73.981 1.00 40.33 211 ASP S CA 1
ATOM 8475 C C . ASP E 4 223 ? 124.592 71.917 74.558 1.00 40.33 211 ASP S C 1
ATOM 8476 O O . ASP E 4 223 ? 123.499 71.782 75.117 1.00 40.33 211 ASP S O 1
ATOM 8481 N N . VAL E 4 224 ? 125.457 70.915 74.437 1.00 39.47 212 VAL S N 1
ATOM 8482 C CA . VAL E 4 224 ? 125.169 69.593 74.981 1.00 39.47 212 VAL S CA 1
ATOM 8483 C C . VAL E 4 224 ? 125.504 69.574 76.466 1.00 39.47 212 VAL S C 1
ATOM 8484 O O . VAL E 4 224 ? 126.516 70.130 76.909 1.00 39.47 212 VAL S O 1
ATOM 8488 N N . GLY E 4 225 ? 124.649 68.924 77.243 1.00 35.39 213 GLY S N 1
ATOM 8489 C CA . GLY E 4 225 ? 124.812 68.825 78.674 1.00 35.39 213 GLY S CA 1
ATOM 8490 C C . GLY E 4 225 ? 123.474 68.615 79.346 1.00 35.39 213 GLY S C 1
ATOM 8491 O O . GLY E 4 225 ? 122.508 68.161 78.732 1.00 35.39 213 GLY S O 1
ATOM 8492 N N . VAL E 4 226 ? 123.421 68.962 80.630 1.00 30.31 214 VAL S N 1
ATOM 8493 C CA . VAL E 4 226 ? 122.230 68.780 81.453 1.00 30.31 214 VAL S CA 1
ATOM 8494 C C . VAL E 4 226 ? 121.625 70.144 81.752 1.00 30.31 214 VAL S C 1
ATOM 8495 O O . VAL E 4 226 ? 122.319 71.051 82.225 1.00 30.31 214 VAL S O 1
ATOM 8499 N N . TYR E 4 227 ? 120.331 70.287 81.490 1.00 30.00 215 TYR S N 1
ATOM 8500 C CA . TYR E 4 227 ? 119.604 71.504 81.807 1.00 30.00 215 TYR S CA 1
ATOM 8501 C C . TYR E 4 227 ? 118.894 71.345 83.143 1.00 30.00 215 TYR S C 1
ATOM 8502 O O . TYR E 4 227 ? 118.239 70.326 83.397 1.00 30.00 215 TYR S O 1
ATOM 8511 N N . TYR E 4 228 ? 119.046 72.355 83.999 1.00 24.92 216 TYR S N 1
ATOM 8512 C CA . TYR E 4 228 ? 118.524 72.343 85.358 1.00 24.92 216 TYR S CA 1
ATOM 8513 C C . TYR E 4 228 ? 117.624 73.551 85.554 1.00 24.92 216 TYR S C 1
ATOM 8514 O O . TYR E 4 228 ? 117.997 74.670 85.187 1.00 24.92 216 TYR S O 1
ATOM 8523 N N . CYS E 4 229 ? 116.445 73.330 86.129 1.00 21.66 217 CYS S N 1
ATOM 8524 C CA . CYS E 4 229 ? 115.552 74.413 86.523 1.00 21.66 217 CYS S CA 1
ATOM 8525 C C . CYS E 4 229 ? 115.421 74.406 88.040 1.00 21.66 217 CYS S C 1
ATOM 8526 O O . CYS E 4 229 ? 115.063 73.382 88.632 1.00 21.66 217 CYS S O 1
ATOM 8529 N N . MET E 4 230 ? 115.728 75.542 88.658 1.00 18.77 218 MET S N 1
ATOM 8530 C CA . MET E 4 230 ? 115.633 75.741 90.095 1.00 18.77 218 MET S CA 1
ATOM 8531 C C . MET E 4 230 ? 114.593 76.819 90.379 1.00 18.77 218 MET S C 1
ATOM 8532 O O . MET E 4 230 ? 114.178 77.557 89.485 1.00 18.77 218 MET S O 1
ATOM 8537 N N . GLN E 4 231 ? 114.150 76.889 91.630 1.00 18.28 219 GLN S N 1
ATOM 8538 C CA . GLN E 4 231 ? 113.226 77.925 92.066 1.00 18.28 219 GLN S CA 1
ATOM 8539 C C . GLN E 4 231 ? 113.816 78.680 93.248 1.00 18.28 219 GLN S C 1
ATOM 8540 O O . GLN E 4 231 ? 114.567 78.120 94.052 1.00 18.28 219 GLN S O 1
ATOM 8546 N N . HIS E 4 232 ? 113.472 79.966 93.338 1.00 15.31 220 HIS S N 1
ATOM 8547 C CA . HIS E 4 232 ? 113.959 80.833 94.402 1.00 15.31 220 HIS S CA 1
ATOM 8548 C C . HIS E 4 232 ? 112.823 81.501 95.166 1.00 15.31 220 HIS S C 1
ATOM 8549 O O . HIS E 4 232 ? 113.087 82.364 96.010 1.00 15.31 220 HIS S O 1
ATOM 8556 N N . LEU E 4 233 ? 111.569 81.125 94.897 1.00 18.14 221 LEU S N 1
ATOM 8557 C CA . LEU E 4 233 ? 110.441 81.775 95.558 1.00 18.14 221 LEU S CA 1
ATOM 8558 C C . LEU E 4 233 ? 110.505 81.591 97.067 1.00 18.14 221 LEU S C 1
ATOM 8559 O O . LEU E 4 233 ? 110.293 82.544 97.826 1.00 18.14 221 LEU S O 1
ATOM 8564 N N . GLU E 4 234 ? 110.790 80.374 97.521 1.00 19.50 222 GLU S N 1
ATOM 8565 C CA . GLU E 4 234 ? 110.840 80.074 98.943 1.00 19.50 222 GLU S CA 1
ATOM 8566 C C . GLU E 4 234 ? 112.012 79.146 99.212 1.00 19.50 222 GLU S C 1
ATOM 8567 O O . GLU E 4 234 ? 112.428 78.381 98.339 1.00 19.50 222 GLU S O 1
ATOM 8573 N N . TYR E 4 235 ? 112.539 79.225 100.426 1.00 15.65 223 TYR S N 1
ATOM 8574 C CA . TYR E 4 235 ? 113.569 78.270 100.808 1.00 15.65 223 TYR S CA 1
ATOM 8575 C C . TYR E 4 235 ? 112.931 77.042 101.456 1.00 15.65 223 TYR S C 1
ATOM 8576 O O . TYR E 4 235 ? 111.849 77.144 102.042 1.00 15.65 223 TYR S O 1
ATOM 8585 N N . PRO E 4 236 ? 113.566 75.863 101.374 1.00 20.38 224 PRO S N 1
ATOM 8586 C CA . PRO E 4 236 ? 114.866 75.626 100.738 1.00 20.38 224 PRO S CA 1
ATOM 8587 C C . PRO E 4 236 ? 114.797 75.630 99.214 1.00 20.38 224 PRO S C 1
ATOM 8588 O O . PRO E 4 236 ? 113.760 75.285 98.648 1.00 20.38 224 PRO S O 1
ATOM 8592 N N . LEU E 4 237 ? 115.891 76.021 98.565 1.00 16.82 225 LEU S N 1
ATOM 8593 C CA . LEU E 4 237 ? 115.937 76.024 97.108 1.00 16.82 225 LEU S CA 1
ATOM 8594 C C . LEU E 4 237 ? 115.989 74.593 96.586 1.00 16.82 225 LEU S C 1
ATOM 8595 O O . LEU E 4 237 ? 116.777 73.774 97.068 1.00 16.82 225 LEU S O 1
ATOM 8600 N N . THR E 4 238 ? 115.151 74.294 95.597 1.00 19.27 226 THR S N 1
ATOM 8601 C CA . THR E 4 238 ? 115.021 72.944 95.061 1.00 19.27 226 THR S CA 1
ATOM 8602 C C . THR E 4 238 ? 115.347 72.959 93.576 1.00 19.27 226 THR S C 1
ATOM 8603 O O . THR E 4 238 ? 114.739 73.717 92.812 1.00 19.27 226 THR S O 1
ATOM 8607 N N . PHE E 4 239 ? 116.302 72.126 93.173 1.00 19.56 227 PHE S N 1
ATOM 8608 C CA . PHE E 4 239 ? 116.629 71.932 91.770 1.00 19.56 227 PHE S CA 1
ATOM 8609 C C . PHE E 4 239 ? 115.760 70.829 91.175 1.00 19.56 227 PHE S C 1
ATOM 8610 O O . PHE E 4 239 ? 114.942 70.206 91.855 1.00 19.56 227 PHE S O 1
ATOM 8618 N N . GLY E 4 240 ? 115.953 70.587 89.878 1.00 25.56 228 GLY S N 1
ATOM 8619 C CA . GLY E 4 240 ? 115.333 69.474 89.199 1.00 25.56 228 GLY S CA 1
ATOM 8620 C C . GLY E 4 240 ? 116.295 68.304 89.043 1.00 25.56 228 GLY S C 1
ATOM 8621 O O . GLY E 4 240 ? 117.462 68.356 89.424 1.00 25.56 228 GLY S O 1
ATOM 8622 N N . ALA E 4 241 ? 115.770 67.222 88.465 1.00 28.87 229 ALA S N 1
ATOM 8623 C CA . ALA E 4 241 ? 116.592 66.039 88.235 1.00 28.87 229 ALA S CA 1
ATOM 8624 C C . ALA E 4 241 ? 117.721 66.340 87.256 1.00 28.87 229 ALA S C 1
ATOM 8625 O O . ALA E 4 241 ? 118.875 65.956 87.482 1.00 28.87 229 ALA S O 1
ATOM 8627 N N . GLY E 4 242 ? 117.405 67.031 86.163 1.00 30.28 230 GLY S N 1
ATOM 8628 C CA . GLY E 4 242 ? 118.387 67.349 85.144 1.00 30.28 230 GLY S CA 1
ATOM 8629 C C . GLY E 4 242 ? 118.074 66.681 83.823 1.00 30.28 230 GLY S C 1
ATOM 8630 O O . GLY E 4 242 ? 118.130 65.452 83.720 1.00 30.28 230 GLY S O 1
ATOM 8631 N N . THR E 4 243 ? 117.743 67.472 82.802 1.00 34.16 231 THR S N 1
ATOM 8632 C CA . THR E 4 243 ? 117.367 66.940 81.497 1.00 34.16 231 THR S CA 1
ATOM 8633 C C . THR E 4 243 ? 118.590 66.946 80.589 1.00 34.16 231 THR S C 1
ATOM 8634 O O . THR E 4 243 ? 119.117 68.013 80.265 1.00 34.16 231 THR S O 1
ATOM 8638 N N . LYS E 4 244 ? 119.040 65.762 80.184 1.00 37.01 232 LYS S N 1
ATOM 8639 C CA . LYS E 4 244 ? 120.246 65.620 79.380 1.00 37.01 232 LYS S CA 1
ATOM 8640 C C . LYS E 4 244 ? 119.923 65.777 77.901 1.00 37.01 232 LYS S C 1
ATOM 8641 O O . LYS E 4 244 ? 118.833 65.412 77.450 1.00 37.01 232 LYS S O 1
ATOM 8647 N N . LEU E 4 245 ? 120.874 66.329 77.153 1.00 39.71 233 LEU S N 1
ATOM 8648 C CA . LEU E 4 245 ? 120.768 66.436 75.704 1.00 39.71 233 LEU S CA 1
ATOM 8649 C C . LEU E 4 245 ? 121.819 65.546 75.056 1.00 39.71 233 LEU S C 1
ATOM 8650 O O . LEU E 4 245 ? 123.007 65.643 75.379 1.00 39.71 233 LEU S O 1
ATOM 8655 N N . GLU E 4 246 ? 121.377 64.687 74.142 1.00 46.27 234 GLU S N 1
ATOM 8656 C CA . GLU E 4 246 ? 122.251 63.769 73.431 1.00 46.27 234 GLU S CA 1
ATOM 8657 C C . GLU E 4 246 ? 122.493 64.270 72.014 1.00 46.27 234 GLU S C 1
ATOM 8658 O O . GLU E 4 246 ? 121.764 65.126 71.506 1.00 46.27 234 GLU S O 1
ATOM 8664 N N . LEU E 4 247 ? 123.527 63.727 71.382 1.00 47.95 235 LEU S N 1
ATOM 8665 C CA . LEU E 4 247 ? 123.889 64.119 70.027 1.00 47.95 235 LE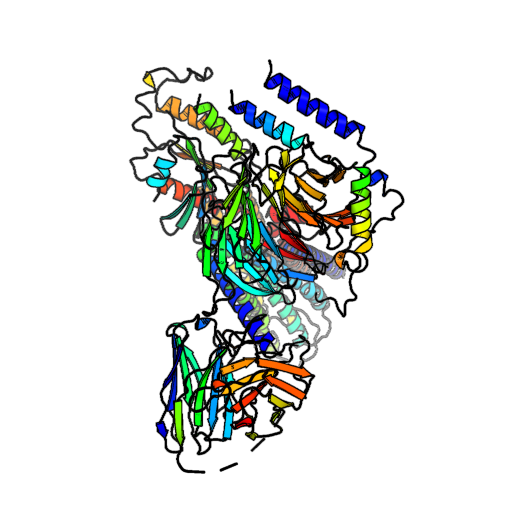U S CA 1
ATOM 8666 C C . LEU E 4 247 ? 124.505 62.942 69.280 1.00 47.95 235 LEU S C 1
ATOM 8667 O O . LEU E 4 247 ? 124.207 61.784 69.574 1.00 47.95 235 LEU S O 1
#

GO terms:
  GO:0034695 response to prostaglandin E (P, IDA)
  GO:0003924 GTPase activity (F, IDA)
  GO:0003925 G protein activity (F, IDA)
  GO:0043303 mast cell degranulation (P, IDA)
  GO:0045542 positive regulation of cholesterol biosynthetic process (P, IDA)
  GO:0010855 adenylate cyclase inhibitor activity (F, IDA)
  GO:0007186 G protein-coupled receptor signaling pathway (P, IDA)
  GO:0007193 adenylate cyclase-inhibiting G protein-coupled receptor signaling pathway (P, IDA)
  GO:0072678 T cell migration (P, IDA)
  GO:0007218 neuropeptide signaling pathway (P, IDA)
  GO:0070098 chemokine-mediated signaling pathway (P, IDA)
  GO:0031749 D2 dopamine receptor binding (F, IPI)
  GO:0005525 GTP binding (F, IDA)
  GO:0005737 cytoplasm (C, IDA)
  GO:0005813 centrosome (C, IDA)
  GO:0005886 plasma membrane (C, IDA)
  GO:0005938 cell cortex (C, IDA)
  GO:0009898 cytoplasmic side of plasma membrane (C, IDA)
  GO:0030496 midbody (C, IDA)
  GO:0005834 heterotrimeric G-protein complex (C, IDA)